Protein AF-0000000084753725 (afdb_homodimer)

Organism: Allomuricauda ruestringensis (strain DSM 13258 / CIP 107369 / LMG 19739 / B1) (NCBI:txid886377)

Secondary structure (DSSP, 8-state):
-----------------------HHHHHHHHHHHHHHIIIIIHHHHHHHHT-SEEEEEEETTB--HHHHTTS-TT-SS--SEEEEEEEEETTTTEEEEEESSSS-BTTTBEE---TTT---HHHHHHHHHHHH--S-EEE---SS-GGG---BHHHHHHHHHHS-GGGGGGEEE-HHHHHHHHHB--HHHHHHHHHHHHHHHHHHHHHTSTTT--TTT-BHHHHHHHHHHHHHHTT-B-SS--EEEEE---TT-------GGGPPSSPBP-TT-EEEEEE--EETTEE--EEEEEEEPPTT-SS--HHHHHHHHHHHHHHHHHHHT--TT-BHHHHHHHHHHHHHHTT--EEE-BEEESSSSS-SS--B--TT-TT---SHHHHT-B--SSEEEEEEEEEEEEEGGGTEEEEEEEEEEEEEETTEEEESS----S-EEESPP-GGGT-/-----------------------HHHHHHHHHHHHHHIIIIIHHHHHHHHT-SEEEEEEETTB--HHHHTTS-TT-SS--SEEEEEEEEETTTTEEEEEESSSS-BTTTBEE---TTT---HHHHHHHHHHHH--S-EEE---SS-GGG---BHHHHHHHHHHS-GGGGGGEEE-HHHHHHHHHB--HHHHHHHHHHHHHHHHHHHHHTSTTT--TTT-BHHHHHHHHHHHHHHTT-B-SS--EEEEE---SS-------GGGPPSSPBP-TT-EEEEEE--EETTEE--EEEEEEEPPTT-SS--HHHHHHHHHHHHHHHHHHHT--TT-BHHHHHHHHHHHHHHTT--EEE-BEEESSSSS-SS--B--TT-TT---SHHHHT-B--SSEEEEEEEEEEEEEGGGTEEEEEEEEEEEEEETTEEEESS----S-EEESPP-GGGT-

Sequence (896 aa):
MRKTINLIVLLLPFIAISQQILPEVERARAVDEILEERFNVLLPQLMDDAGLDMWILISREYNEDPVLRTMLPAKWLNARRRTILLFYRNKQKNTIDKLAVARYNIGKSISSAWDKEKEPDQWKRLMQLIAERNPDKIGLNFSKDHNIADGLDKTDYDEFMANLPRKYQPKVVSAEQLAVRWVETRTPREMTIFNQLTDITHDIIAEAFSEKVITPDVTTTTEVEWWMRQKVTDLGLETWFHPTVDVQRTSEELVGHLYSFSGRPDDEVIQQGDLLHCDFGITYLRLNTDCQELAYVLKPGETEAPSFLVNALYDGNRVQDFLTQNMVAGRVGNEILAKALQDAKDAGLRPSIYTHPLGTYGHSAGTTIGMWDAQEGVMKDDGENYPLNPNTAYAIELNATVNIPEWNRDIRIMLEEPGFFGEDGFRYINGRQTELLLIPRPKSHLGNMRKTINLIVLLLPFIAISQQILPEVERARAVDEILEERFNVLLPQLMDDAGLDMWILISREYNEDPVLRTMLPAKWLNARRRTILLFYRNKQKNTIDKLAVARYNIGKSISSAWDKEKEPDQWKRLMQLIAERNPDKIGLNFSKDHNIADGLDKTDYDEFMANLPRKYQPKVVSAEQLAVRWVETRTPREMTIFNQLTDITHDIIAEAFSEKVITPDVTTTTEVEWWMRQKVTDLGLETWFHPTVDVQRTSEELVGHLYSFSGRPDDEVIQQGDLLHCDFGITYLRLNTDCQELAYVLKPGETEAPSFLVNALYDGNRVQDFLTQNMVAGRVGNEILAKALQDAKDAGLRPSIYTHPLGTYGHSAGTTIGMWDAQEGVMKDDGENYPLNPNTAYAIELNATVNIPEWNRDIRIMLEEPGFFGEDGFRYINGRQTELLLIPRPKSHLGN

Solvent-accessible surface area (backbone atoms only — not comparable to full-atom values): 47070 Å² total; per-residue (Å²): 134,81,80,73,77,76,77,75,75,74,75,66,73,76,69,71,70,63,88,70,80,66,56,58,67,57,43,35,51,52,45,40,54,51,48,46,46,41,61,72,55,47,43,59,53,42,30,62,74,57,70,38,32,22,43,46,47,57,26,28,34,71,36,51,14,40,56,58,60,74,70,46,36,61,63,44,70,52,57,59,62,67,34,33,39,39,35,38,48,39,74,91,78,69,46,69,48,45,33,20,57,29,82,50,56,52,61,90,71,24,41,45,68,36,54,54,89,84,46,72,47,61,66,61,50,52,46,49,55,48,60,75,63,60,63,80,29,39,22,33,37,40,34,90,64,42,51,53,20,27,30,33,24,35,52,59,52,52,53,49,58,73,65,43,58,73,89,52,56,83,31,54,42,64,24,34,66,40,45,31,50,63,50,25,52,56,51,73,68,54,50,55,50,48,28,52,52,43,47,54,51,50,51,51,50,54,48,55,53,19,60,87,60,43,45,71,74,65,34,27,30,48,57,51,23,45,48,54,54,37,49,36,30,74,68,56,44,44,59,72,54,62,47,44,43,51,77,48,66,66,36,90,84,55,69,89,64,86,42,53,90,89,55,57,79,74,60,44,65,37,42,64,61,26,38,35,38,39,43,44,40,41,38,59,90,65,30,34,43,46,35,24,48,50,30,34,29,47,40,93,90,51,71,65,78,57,64,71,57,55,51,42,49,48,51,28,49,49,46,50,48,36,42,55,72,42,61,44,79,63,42,24,13,34,59,32,37,51,51,17,49,49,54,29,40,75,72,72,48,49,70,47,48,36,21,36,16,24,27,65,33,56,87,31,44,52,35,26,28,29,32,95,90,19,79,92,40,37,97,41,47,31,9,63,63,33,43,35,59,60,32,24,32,26,27,52,28,36,32,22,51,40,77,36,74,94,40,72,42,71,46,71,35,57,40,20,30,44,27,33,31,35,91,90,39,69,44,56,58,70,54,71,86,85,65,72,37,42,29,58,63,63,41,69,92,70,76,62,135,82,81,76,76,76,77,74,78,76,74,67,73,77,68,71,69,63,86,70,81,69,55,59,66,58,42,36,51,52,45,39,54,51,48,44,47,41,60,72,56,46,43,60,53,42,30,62,74,57,70,39,33,22,43,45,47,58,27,29,35,72,37,52,13,40,56,57,60,74,69,47,36,60,63,45,71,51,57,60,59,67,35,34,39,40,36,37,49,39,74,92,77,69,46,68,49,43,33,20,58,29,82,51,56,52,62,91,69,24,41,44,68,36,54,53,87,84,45,72,48,63,66,60,50,52,46,49,56,47,60,76,63,59,63,80,30,39,23,32,36,40,34,91,64,42,50,53,21,26,29,32,25,35,52,61,50,53,53,49,57,72,63,44,57,73,90,52,55,82,30,54,41,65,25,33,67,41,44,30,50,64,50,27,50,56,52,74,69,55,51,56,52,48,30,53,53,42,47,54,51,50,51,52,50,54,47,55,53,17,60,86,61,42,45,70,72,66,36,27,29,49,57,51,24,45,48,53,54,38,50,37,31,73,70,57,42,43,60,72,49,62,47,44,42,49,78,48,64,64,45,83,84,58,67,85,65,83,42,53,91,88,56,56,78,74,61,45,65,37,41,64,60,26,36,35,38,38,42,44,40,41,38,60,91,67,30,34,42,43,35,23,49,50,31,34,27,49,41,92,90,50,70,62,78,57,64,69,58,53,52,43,48,48,51,26,51,50,44,51,48,35,42,54,72,41,63,44,79,62,42,24,13,31,58,33,38,52,52,18,47,49,56,29,40,75,70,72,48,48,69,45,48,36,21,35,17,26,28,66,33,58,85,32,44,52,36,26,27,30,32,94,90,19,80,92,40,35,96,40,48,31,10,64,64,32,45,34,59,61,33,25,35,26,26,51,28,36,32,21,52,38,80,36,74,94,39,72,42,72,45,70,35,56,39,20,31,45,26,32,32,35,93,91,39,70,44,56,58,70,54,72,86,86,66,73,38,42,27,58,63,65,43,70,91,71,75,62

pLDDT: mean 92.38, std 15.57, range [24.69, 98.94]

Radius of gyration: 29.88 Å; Cα contacts (8 Å, |Δi|>4): 1870; chains: 2; bounding box: 94×88×87 Å

InterPro domains:
  IPR000994 Peptidase M24 [PF00557] (199-413)
  IPR036005 Creatinase/aminopeptidase-like [G3DSA:3.90.230.10] (185-438)
  IPR036005 Creatinase/aminopeptidase-like [SSF55920] (188-416)

Nearest PDB structures (foldseek):
  5cnx-assembly1_C  TM=6.956E-01  e=4.068E-15  Escherichia coli K-12
  3s6b-assembly1_A  TM=6.924E-01  e=1.733E-11  Plasmodium falciparum 3D7
  2v6c-assembly1_A  TM=6.568E-01  e=9.789E-08  Mus musculus
  6wm8-assembly1_C  TM=6.410E-01  e=1.160E-07  Homo sapiens
  6sxo-assembly1_A  TM=6.482E-01  e=6.038E-06  Homo sapiens

Foldseek 3Di:
DPPPPPPPPPPPPPPVVPVAADDLVVLLVLLLVVLQCCLPPVLLVLCVVLVWQKEKAKAAWPLHQLLVCSNAGSVPNTDHGIWMWMWGHDVVVRDIATEILDPAAGRDRYGYQHDCVVPVDSLLSVLVVCVVRVTQAYEDQCDDFWPSSRSDDPVNVVVNLVSHDPVCNVRYDHCVSSSLCSFFFADPVQLVVVLSQQVVFVVLVLCLQAPNNADAPPAWQQSSQVVSCVVQVVSVWFFPDRKGKAKDFQPPPPDPPPPDPVRGDGGHGHHAQIKMKMWGKIDGSLFMWTKIAIAHEHDVPDQFRDVLVLVQLVLFVVLLVLLQVLQDFFDAQLVSLVRSCVVSVVVVWAKAWWKAWTTSDRRGHAATRHHNPGSNWDPGCSHPPTTRHANGKMWRWMWIWDQDVVSRGIDIRTTTAIWHQHPVGIDGSNDGDSGHNYYHNDDVVVVD/DPPPPPPPPPPPPPPVVPVAADDLVVLLVLLLVVLQCCLPPVLLVLCVVLVWQKEKAKAAWPLHQLLVCSNAGSVPNTDHGIWMWMWGHDVVVRDIATEILDPAAGRDRYGYQHDCVVPVDSLVSVLVVCVVRVTQAYEDQCDDFWPSSRSDDPVNVVVNLVSHDPVCNVRYDHCVSSSLCSFFFADPVQLVVVLSQQVVFVVLVLCLQAPNNADAPPAWQQSSQVVSCVVQVVSVWFFPDRKGKAKDFQPPPPDPPPPDPVRGDGGHGHHAQIKMKMWGKIDGSLFMWTKIAIAHEHDVPDQFRDVLVLVQLVLFVVLLVLLQVLQDFFDAQLVSLVRSCVVSVVVVWAKAWWKAWTTSDRRGHAATRHHNPGSNWDPGCSHPPTTRHANGKMWRWMWIWDQDVVSRGIDIRITTAIWHQHPVGIDGSNDGDSGHNYYHNDDVVVVD

Structure (mmCIF, N/CA/C/O backbone):
data_AF-0000000084753725-model_v1
#
loop_
_entity.id
_entity.type
_entity.pdbx_description
1 polymer 'Xaa-Pro aminopeptidase family enzyme'
#
loop_
_atom_site.group_PDB
_atom_site.id
_atom_site.type_symbol
_atom_site.label_atom_id
_atom_site.label_alt_id
_atom_site.label_comp_id
_atom_site.label_asym_id
_atom_site.label_entity_id
_atom_site.label_seq_id
_atom_site.pdbx_PDB_ins_code
_atom_site.Cartn_x
_atom_site.Cartn_y
_atom_site.Cartn_z
_atom_site.occupancy
_atom_site.B_iso_or_equiv
_atom_site.auth_seq_id
_atom_site.auth_comp_id
_atom_site.auth_asym_id
_atom_site.auth_atom_id
_atom_site.pdbx_PDB_model_num
ATOM 1 N N . MET A 1 1 ? 58.688 10.719 -44.938 1 24.69 1 MET A N 1
ATOM 2 C CA . MET A 1 1 ? 58.281 11.07 -43.562 1 24.69 1 MET A CA 1
ATOM 3 C C . MET A 1 1 ? 56.812 10.719 -43.312 1 24.69 1 MET A C 1
ATOM 5 O O . MET A 1 1 ? 55.906 11.422 -43.812 1 24.69 1 MET A O 1
ATOM 9 N N . ARG A 1 2 ? 56.469 9.461 -43.438 1 27.86 2 ARG A N 1
ATOM 10 C CA . ARG A 1 2 ? 55.156 8.836 -43.312 1 27.86 2 ARG A CA 1
ATOM 11 C C . ARG A 1 2 ? 54.594 9.07 -41.938 1 27.86 2 ARG A C 1
ATOM 13 O O . ARG A 1 2 ? 55.188 8.664 -40.938 1 27.86 2 ARG A O 1
ATOM 20 N N . LYS A 1 3 ? 53.875 10.219 -41.781 1 35.47 3 LYS A N 1
ATOM 21 C CA . LYS A 1 3 ? 53.125 10.531 -40.562 1 35.47 3 LYS A CA 1
ATOM 22 C C . LYS A 1 3 ? 52.219 9.367 -40.188 1 35.47 3 LYS A C 1
ATOM 24 O O . LYS A 1 3 ? 51.312 8.984 -40.938 1 35.47 3 LYS A O 1
ATOM 29 N N . THR A 1 4 ? 52.75 8.359 -39.562 1 33.62 4 THR A N 1
ATOM 30 C CA . THR A 1 4 ? 51.969 7.281 -38.969 1 33.62 4 THR A CA 1
ATOM 31 C C . T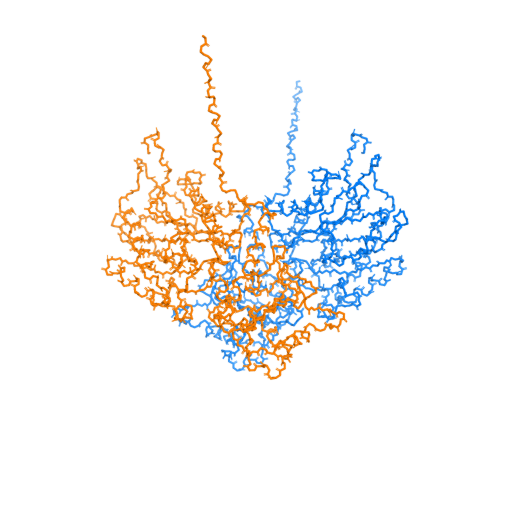HR A 1 4 ? 50.969 7.828 -37.969 1 33.62 4 THR A C 1
ATOM 33 O O . THR A 1 4 ? 51.344 8.453 -36.969 1 33.62 4 THR A O 1
ATOM 36 N N . ILE A 1 5 ? 49.812 8.242 -38.438 1 39 5 ILE A N 1
ATOM 37 C CA . ILE A 1 5 ? 48.688 8.586 -37.594 1 39 5 ILE A CA 1
ATOM 38 C C . ILE A 1 5 ? 48.344 7.398 -36.688 1 39 5 ILE A C 1
ATOM 40 O O . ILE A 1 5 ? 47.969 6.328 -37.188 1 39 5 ILE A O 1
ATOM 44 N N . ASN A 1 6 ? 49.062 7.184 -35.625 1 35.38 6 ASN A N 1
ATOM 45 C CA . ASN A 1 6 ? 48.625 6.223 -34.625 1 35.38 6 ASN A CA 1
ATOM 46 C C . ASN A 1 6 ? 47.219 6.516 -34.125 1 35.38 6 ASN A C 1
ATOM 48 O O . ASN A 1 6 ? 46.969 7.594 -33.562 1 35.38 6 ASN A O 1
ATOM 52 N N . LEU A 1 7 ? 46.281 5.898 -34.75 1 37.41 7 LEU A N 1
ATOM 53 C CA . LEU A 1 7 ? 44.875 5.875 -34.281 1 37.41 7 LEU A CA 1
ATOM 54 C C . LEU A 1 7 ? 44.812 5.305 -32.875 1 37.41 7 LEU A C 1
ATOM 56 O O . LEU A 1 7 ? 45.125 4.137 -32.656 1 37.41 7 LEU A O 1
ATOM 60 N N . ILE A 1 8 ? 45.062 6.098 -31.891 1 38.03 8 ILE A N 1
ATOM 61 C CA . ILE A 1 8 ? 44.75 5.676 -30.531 1 38.03 8 ILE A CA 1
ATOM 62 C C . ILE A 1 8 ? 43.281 5.316 -30.391 1 38.03 8 ILE A C 1
ATOM 64 O O . ILE A 1 8 ? 42.406 6.164 -30.609 1 38.03 8 ILE A O 1
ATOM 68 N N . VAL A 1 9 ? 42.969 4.066 -30.625 1 35.06 9 VAL A N 1
ATOM 69 C CA . VAL A 1 9 ? 41.656 3.555 -30.281 1 35.06 9 VAL A CA 1
ATOM 70 C C . VAL A 1 9 ? 41.375 3.801 -28.797 1 35.06 9 VAL A C 1
ATOM 72 O O . VAL A 1 9 ? 42.062 3.262 -27.938 1 35.06 9 VAL A O 1
ATOM 75 N N . LEU A 1 10 ? 40.906 4.992 -28.484 1 36.16 10 LEU A N 1
ATOM 76 C CA . LEU A 1 10 ? 40.344 5.23 -27.156 1 36.16 10 LEU A CA 1
ATOM 77 C C . LEU A 1 10 ? 39.344 4.16 -26.797 1 36.16 10 LEU A C 1
ATOM 79 O O . LEU A 1 10 ? 38.281 4.059 -27.422 1 36.16 10 LEU A O 1
ATOM 83 N N . LEU A 1 11 ? 39.812 3.021 -26.359 1 35.88 11 LEU A N 1
ATOM 84 C CA . LEU A 1 11 ? 38.906 2.033 -25.75 1 35.88 11 LEU A CA 1
ATOM 85 C C . LEU A 1 11 ? 38.031 2.676 -24.688 1 35.88 11 LEU A C 1
ATOM 87 O O . LEU A 1 11 ? 38.531 3.094 -23.625 1 35.88 11 LEU A O 1
ATOM 91 N N . LEU A 1 12 ? 37.031 3.414 -25.141 1 37.28 12 LEU A N 1
ATOM 92 C CA . LEU A 1 12 ? 36.062 3.816 -24.156 1 37.28 12 LEU A CA 1
ATOM 93 C C . LEU A 1 12 ? 35.531 2.607 -23.375 1 37.28 12 LEU A C 1
ATOM 95 O O . LEU A 1 12 ? 35.125 1.612 -23.969 1 37.28 12 LEU A O 1
ATOM 99 N N . PRO A 1 13 ? 36.031 2.404 -22.219 1 37.12 13 PRO A N 1
ATOM 100 C CA . PRO A 1 13 ? 35.469 1.284 -21.469 1 37.12 13 PRO A CA 1
ATOM 101 C C . PRO A 1 13 ? 33.938 1.224 -21.594 1 37.12 13 PRO A C 1
ATOM 103 O O . PRO A 1 13 ? 33.281 2.264 -21.672 1 37.12 13 PRO A O 1
ATOM 106 N N . PHE A 1 14 ? 33.5 0.293 -22.344 1 35.09 14 PHE A N 1
ATOM 107 C CA . PHE A 1 14 ? 32.094 -0.073 -22.172 1 35.09 14 PHE A CA 1
ATOM 108 C C . PHE A 1 14 ? 31.734 -0.156 -20.688 1 35.09 14 PHE A C 1
ATOM 110 O O . PHE A 1 14 ? 32.125 -1.103 -20 1 35.09 14 PHE A O 1
ATOM 117 N N . ILE A 1 15 ? 31.734 0.912 -19.984 1 35.25 15 ILE A N 1
ATOM 118 C CA . ILE A 1 15 ? 31.031 0.821 -18.719 1 35.25 15 ILE A CA 1
ATOM 119 C C . ILE A 1 15 ? 29.734 0.045 -18.891 1 35.25 15 ILE A C 1
ATOM 121 O O . ILE A 1 15 ? 28.844 0.462 -19.656 1 35.25 15 ILE A O 1
ATOM 125 N N . ALA A 1 16 ? 29.812 -1.133 -18.844 1 35.12 16 ALA A N 1
ATOM 126 C CA . ALA A 1 16 ? 28.562 -1.871 -18.656 1 35.12 16 ALA A CA 1
ATOM 127 C C . ALA A 1 16 ? 27.547 -1.05 -17.875 1 35.12 16 ALA A C 1
ATOM 129 O O . ALA A 1 16 ? 27.766 -0.77 -16.688 1 35.12 16 ALA A O 1
ATOM 130 N N . ILE A 1 17 ? 26.922 -0.204 -18.469 1 37.81 17 ILE A N 1
ATOM 131 C CA . ILE A 1 17 ? 25.781 0.414 -17.812 1 37.81 17 ILE A CA 1
ATOM 132 C C . ILE A 1 17 ? 24.969 -0.653 -17.062 1 37.81 17 ILE A C 1
ATOM 134 O O . ILE A 1 17 ? 24.297 -1.469 -17.688 1 37.81 17 ILE A O 1
ATOM 138 N N . SER A 1 18 ? 25.5 -1.465 -16.25 1 44.56 18 SER A N 1
ATOM 139 C CA . SER A 1 18 ? 24.594 -2.15 -15.344 1 44.56 18 SER A CA 1
ATOM 140 C C . SER A 1 18 ? 23.25 -1.42 -15.234 1 44.56 18 SER A C 1
ATOM 142 O O . SER A 1 18 ? 23.219 -0.191 -15.148 1 44.56 18 SER A O 1
ATOM 144 N N . GLN A 1 19 ? 22.297 -1.996 -15.828 1 56.75 19 GLN A N 1
ATOM 145 C CA . GLN A 1 19 ? 20.938 -1.444 -15.93 1 56.75 19 GLN A CA 1
ATOM 146 C C . GLN A 1 19 ? 20.516 -0.777 -14.633 1 56.75 19 GLN A C 1
ATOM 148 O O . GLN A 1 19 ? 20.281 -1.455 -13.625 1 56.75 19 GLN A O 1
ATOM 153 N N . GLN A 1 20 ? 20.812 0.393 -14.344 1 79.94 20 GLN A N 1
ATOM 154 C CA . GLN A 1 20 ? 20.812 1.294 -13.195 1 79.94 20 GLN A CA 1
ATOM 155 C C . GLN A 1 20 ? 19.391 1.619 -12.75 1 79.94 20 GLN A C 1
ATOM 157 O O . GLN A 1 20 ? 18.531 1.936 -13.578 1 79.94 20 GLN A O 1
ATOM 162 N N . ILE A 1 21 ? 18.953 1.066 -11.641 1 94.56 21 ILE A N 1
ATOM 163 C CA . ILE A 1 21 ? 17.734 1.49 -10.961 1 94.56 21 ILE A CA 1
ATOM 164 C C . ILE A 1 21 ? 17.688 3.016 -10.906 1 94.56 21 ILE A C 1
ATOM 166 O O . ILE A 1 21 ? 18.641 3.66 -10.469 1 94.56 21 ILE A O 1
ATOM 170 N N . LEU A 1 22 ? 16.609 3.59 -11.398 1 97.38 22 LEU A N 1
ATOM 171 C CA . LEU A 1 22 ? 16.453 5.035 -11.492 1 97.38 22 LEU A CA 1
ATOM 172 C C . LEU A 1 22 ? 16.328 5.664 -10.109 1 97.38 22 LEU A C 1
ATOM 174 O O . LEU A 1 22 ? 15.703 5.082 -9.219 1 97.38 22 LEU A O 1
ATOM 178 N N . PRO A 1 23 ? 16.922 6.867 -9.961 1 97.56 23 PRO A N 1
ATOM 179 C CA . PRO A 1 23 ? 16.609 7.617 -8.742 1 97.56 23 PRO A CA 1
ATOM 180 C C . PRO A 1 23 ? 15.125 7.996 -8.656 1 97.56 23 PRO A C 1
ATOM 182 O O . PRO A 1 23 ? 14.43 8.008 -9.68 1 97.56 23 PRO A O 1
ATOM 185 N N . GLU A 1 24 ? 14.672 8.352 -7.52 1 98.19 24 GLU A N 1
ATOM 186 C CA . GLU A 1 24 ? 13.258 8.578 -7.254 1 98.19 24 GLU A CA 1
ATOM 187 C C . GLU A 1 24 ? 12.68 9.641 -8.188 1 98.19 24 GLU A C 1
ATOM 189 O O . GLU A 1 24 ? 11.547 9.516 -8.648 1 98.19 24 GLU A O 1
ATOM 194 N N . VAL A 1 25 ? 13.406 10.703 -8.453 1 98.06 25 VAL A N 1
ATOM 195 C CA . VAL A 1 25 ? 12.891 11.789 -9.289 1 98.06 25 VAL A CA 1
ATOM 196 C C . VAL A 1 25 ? 12.625 11.273 -10.703 1 98.06 25 VAL A C 1
ATOM 198 O O . VAL A 1 25 ? 11.609 11.633 -11.312 1 98.06 25 VAL A O 1
ATOM 201 N N . GLU A 1 26 ? 13.531 10.484 -11.219 1 98.12 26 GLU A N 1
ATOM 202 C CA . GLU A 1 26 ? 13.367 9.922 -12.555 1 98.12 26 GLU A CA 1
ATOM 203 C C . GLU A 1 26 ? 12.273 8.859 -12.586 1 98.12 26 GLU A C 1
ATOM 205 O O . GLU A 1 26 ? 11.57 8.711 -13.586 1 98.12 26 GLU A O 1
ATOM 210 N N . ARG A 1 27 ? 12.156 8.109 -11.516 1 98.12 27 ARG A N 1
ATOM 211 C CA . ARG A 1 27 ? 11.047 7.164 -11.422 1 98.12 27 ARG A CA 1
ATOM 212 C C . ARG A 1 27 ? 9.711 7.887 -11.523 1 98.12 27 ARG A C 1
ATOM 214 O O . ARG A 1 27 ? 8.812 7.445 -12.25 1 98.12 27 ARG A O 1
ATOM 221 N N . ALA A 1 28 ? 9.609 8.953 -10.758 1 98.12 28 ALA A N 1
ATOM 222 C CA . ALA A 1 28 ? 8.367 9.727 -10.758 1 98.12 28 ALA A CA 1
ATOM 223 C C . ALA A 1 28 ? 8.039 10.234 -12.164 1 98.12 28 ALA A C 1
ATOM 225 O O . ALA A 1 28 ? 6.883 10.18 -12.594 1 98.12 28 ALA A O 1
ATOM 226 N N . ARG A 1 29 ? 9.039 10.727 -12.852 1 97.56 29 ARG A N 1
ATOM 227 C CA . ARG A 1 29 ? 8.844 11.203 -14.219 1 97.56 29 ARG A CA 1
ATOM 228 C C . ARG A 1 29 ? 8.344 10.086 -15.125 1 97.56 29 ARG A C 1
ATOM 230 O O . ARG A 1 29 ? 7.402 10.273 -15.898 1 97.56 29 ARG A O 1
ATOM 237 N N . ALA A 1 30 ? 9 8.945 -15.055 1 97.62 30 ALA A N 1
ATOM 238 C CA . ALA A 1 30 ? 8.625 7.801 -15.883 1 97.62 30 ALA A CA 1
ATOM 239 C C . ALA A 1 30 ? 7.188 7.375 -15.617 1 97.62 30 ALA A C 1
ATOM 241 O O . ALA A 1 30 ? 6.418 7.152 -16.562 1 97.62 30 ALA A O 1
ATOM 242 N N . VAL A 1 31 ? 6.816 7.301 -14.375 1 97.75 31 VAL A N 1
ATOM 243 C CA . VAL A 1 31 ? 5.477 6.883 -13.977 1 97.75 31 VAL A CA 1
ATOM 244 C C . VAL A 1 31 ? 4.445 7.859 -14.531 1 97.75 31 VAL A C 1
ATOM 246 O O . VAL A 1 31 ? 3.43 7.449 -15.102 1 97.75 31 VAL A O 1
ATOM 249 N N . ASP A 1 32 ? 4.703 9.102 -14.391 1 98 32 ASP A N 1
ATOM 250 C CA . ASP A 1 32 ? 3.75 10.117 -14.828 1 98 32 ASP A CA 1
ATOM 251 C C . ASP A 1 32 ? 3.609 10.109 -16.344 1 98 32 ASP A C 1
ATOM 253 O O . ASP A 1 32 ? 2.512 10.297 -16.875 1 98 32 ASP A O 1
ATOM 257 N N . GLU A 1 33 ? 4.723 9.938 -17.047 1 97.75 33 GLU A N 1
ATOM 258 C CA . GLU A 1 33 ? 4.676 9.891 -18.5 1 97.75 33 GLU A CA 1
ATOM 259 C C . GLU A 1 33 ? 3.879 8.68 -18.984 1 97.75 33 GLU A C 1
ATOM 261 O O . GLU A 1 33 ? 3.096 8.781 -19.938 1 97.75 33 GLU A O 1
ATOM 266 N N . ILE A 1 34 ? 4.074 7.582 -18.375 1 97.88 34 ILE A N 1
ATOM 267 C CA . ILE A 1 34 ? 3.336 6.371 -18.719 1 97.88 34 ILE A CA 1
ATOM 268 C C . ILE A 1 34 ? 1.848 6.582 -18.438 1 97.88 34 ILE A C 1
ATOM 270 O O . ILE A 1 34 ? 1 6.191 -19.25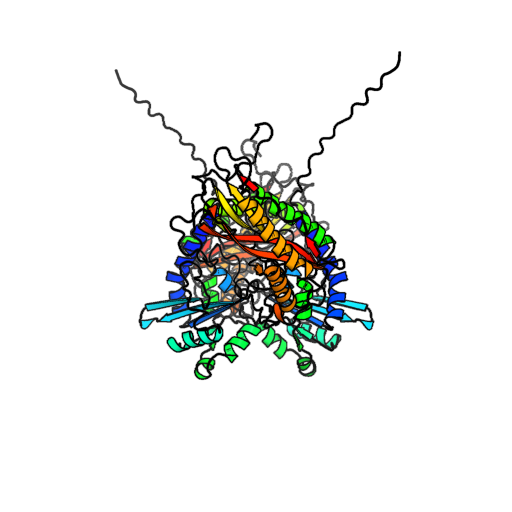 1 97.88 34 ILE A O 1
ATOM 274 N N . LEU A 1 35 ? 1.532 7.188 -17.281 1 97.75 35 LEU A N 1
ATOM 275 C CA . LEU A 1 35 ? 0.144 7.449 -16.922 1 97.75 35 LEU A CA 1
ATOM 276 C C . LEU A 1 35 ? -0.535 8.328 -17.969 1 97.75 35 LEU A C 1
ATOM 278 O O . LEU A 1 35 ? -1.701 8.109 -18.312 1 97.75 35 LEU A O 1
ATOM 282 N N . GLU A 1 36 ? 0.176 9.312 -18.469 1 97.44 36 GLU A N 1
ATOM 283 C CA . GLU A 1 36 ? -0.383 10.172 -19.516 1 97.44 36 GLU A CA 1
ATOM 284 C C . GLU A 1 36 ? -0.738 9.383 -20.766 1 97.44 36 GLU A C 1
ATOM 286 O O . GLU A 1 36 ? -1.798 9.586 -21.359 1 97.44 36 GLU A O 1
ATOM 291 N N . GLU A 1 37 ? 0.183 8.57 -21.078 1 97.12 37 GLU A N 1
ATOM 292 C CA . GLU A 1 37 ? -0.073 7.715 -22.234 1 97.12 37 GLU A CA 1
ATOM 293 C C . GLU A 1 37 ? -1.284 6.816 -22 1 97.12 37 GLU A C 1
ATOM 295 O O . GLU A 1 37 ? -2.121 6.645 -22.891 1 97.12 37 GLU A O 1
ATOM 300 N N . ARG A 1 38 ? -1.406 6.262 -20.922 1 98.31 38 ARG A N 1
ATOM 301 C CA . ARG A 1 38 ? -2.514 5.367 -20.594 1 98.31 38 ARG A CA 1
ATOM 302 C C . ARG A 1 38 ? -3.844 6.113 -20.609 1 98.31 38 ARG A C 1
ATOM 304 O O . ARG A 1 38 ? -4.836 5.613 -21.141 1 98.31 38 ARG A O 1
ATOM 311 N N . PHE A 1 39 ? -3.879 7.344 -20.062 1 98.38 39 PHE A N 1
ATOM 312 C CA . PHE A 1 39 ? -5.113 8.117 -19.984 1 98.38 39 PHE A CA 1
ATOM 313 C C . PHE A 1 39 ? -5.527 8.609 -21.359 1 98.38 39 PHE A C 1
ATOM 315 O O . PHE A 1 39 ? -6.719 8.641 -21.688 1 98.38 39 PHE A O 1
ATOM 322 N N . ASN A 1 40 ? -4.539 8.969 -22.188 1 96.94 40 ASN A N 1
ATOM 323 C CA . ASN A 1 40 ? -4.852 9.68 -23.422 1 96.94 40 ASN A CA 1
ATOM 324 C C . ASN A 1 40 ? -4.992 8.719 -24.594 1 96.94 40 ASN A C 1
ATOM 326 O O . ASN A 1 40 ? -5.676 9.031 -25.578 1 96.94 40 ASN A O 1
ATOM 330 N N . VAL A 1 41 ? -4.367 7.613 -24.469 1 96.5 41 VAL A N 1
ATOM 331 C CA . VAL A 1 41 ? -4.363 6.707 -25.625 1 96.5 41 VAL A CA 1
ATOM 332 C C . VAL A 1 41 ? -5.109 5.422 -25.266 1 96.5 41 VAL A C 1
ATOM 334 O O . VAL A 1 41 ? -6.02 5.008 -25.984 1 96.5 41 VAL A O 1
ATOM 337 N N . LEU A 1 42 ? -4.848 4.848 -24.188 1 97.94 42 LEU A N 1
ATOM 338 C CA . LEU A 1 42 ? -5.359 3.529 -23.844 1 97.94 42 LEU A CA 1
ATOM 339 C C . LEU A 1 42 ? -6.805 3.617 -23.359 1 97.94 42 LEU A C 1
ATOM 341 O O . LEU A 1 42 ? -7.664 2.855 -23.812 1 97.94 42 LEU A O 1
ATOM 345 N N . LEU A 1 43 ? -7.102 4.535 -22.422 1 98.56 43 LEU A N 1
ATOM 346 C CA . LEU A 1 43 ? -8.383 4.586 -21.719 1 98.56 43 LEU A CA 1
ATOM 347 C C . LEU A 1 43 ? -9.531 4.777 -22.703 1 98.56 43 LEU A C 1
ATOM 349 O O . LEU A 1 43 ? -10.539 4.07 -22.625 1 98.56 43 LEU A O 1
ATOM 353 N N . PRO A 1 44 ? -9.398 5.719 -23.672 1 98.38 44 PRO A N 1
ATOM 354 C CA . PRO A 1 44 ? -10.516 5.871 -24.609 1 98.38 44 PRO A CA 1
ATOM 355 C C . PRO A 1 44 ? -10.828 4.594 -25.375 1 98.38 44 PRO A C 1
ATOM 357 O O . PRO A 1 44 ? -11.992 4.246 -25.562 1 98.38 44 PRO A O 1
ATOM 360 N N . GLN A 1 45 ? -9.805 3.871 -25.766 1 97.62 45 GLN A N 1
ATOM 361 C CA . GLN A 1 45 ? -9.992 2.621 -26.5 1 97.62 45 GLN A CA 1
ATOM 362 C C . GLN A 1 45 ? -10.656 1.566 -25.609 1 97.62 45 GLN A C 1
ATOM 364 O O . GLN A 1 45 ? -11.539 0.837 -26.062 1 97.62 45 GLN A O 1
ATOM 369 N N . LEU A 1 46 ? -10.258 1.52 -24.422 1 98.44 46 LEU A N 1
ATOM 370 C CA . LEU A 1 46 ? -10.797 0.519 -23.5 1 98.44 46 LEU A CA 1
ATOM 371 C C . LEU A 1 46 ? -12.258 0.799 -23.188 1 98.44 46 LEU A C 1
ATOM 373 O O . LEU A 1 46 ? -13.055 -0.131 -23.031 1 98.44 46 LEU A O 1
ATOM 377 N N . MET A 1 47 ? -12.602 2.076 -22.984 1 98.69 47 MET A N 1
ATOM 378 C CA . MET A 1 47 ? -13.992 2.434 -22.734 1 98.69 47 MET A CA 1
ATOM 379 C C . MET A 1 47 ? -14.875 2.08 -23.922 1 98.69 47 MET A C 1
ATOM 381 O O . MET A 1 47 ? -15.984 1.572 -23.75 1 98.69 47 MET A O 1
ATOM 385 N N . ASP A 1 48 ? -14.352 2.316 -25.156 1 98.31 48 ASP A N 1
ATOM 386 C CA . ASP A 1 48 ? -15.07 1.919 -26.375 1 98.31 48 ASP A CA 1
ATOM 387 C C . ASP A 1 48 ? -15.281 0.407 -26.406 1 98.31 48 ASP A C 1
ATOM 389 O O . ASP A 1 48 ? -16.391 -0.061 -26.672 1 98.31 48 ASP A O 1
ATOM 393 N N . ASP A 1 49 ? -14.234 -0.319 -26.109 1 96.81 49 ASP A N 1
ATOM 394 C CA . ASP A 1 49 ? -14.289 -1.776 -26.172 1 96.81 49 ASP A CA 1
ATOM 395 C C . ASP A 1 49 ? -15.258 -2.334 -25.141 1 96.81 49 ASP A C 1
ATOM 397 O O . ASP A 1 49 ? -15.945 -3.328 -25.391 1 96.81 49 ASP A O 1
ATOM 401 N N . ALA A 1 50 ? -15.312 -1.705 -23.953 1 96.81 50 ALA A N 1
ATOM 402 C CA . ALA A 1 50 ? -16.141 -2.186 -22.859 1 96.81 50 ALA A CA 1
ATOM 403 C C . ALA A 1 50 ? -17.594 -1.707 -23.016 1 96.81 50 ALA A C 1
ATOM 405 O O . ALA A 1 50 ? -18.484 -2.178 -22.312 1 96.81 50 ALA A O 1
ATOM 406 N N . GLY A 1 51 ? -17.844 -0.76 -23.891 1 97.31 51 GLY A N 1
ATOM 407 C CA . GLY A 1 51 ? -19.172 -0.212 -24.094 1 97.31 51 GLY A CA 1
ATOM 408 C C . GLY A 1 51 ? -19.656 0.633 -22.922 1 97.31 51 GLY A C 1
ATOM 409 O O . GLY A 1 51 ? -20.828 0.571 -22.547 1 97.31 51 GLY A O 1
ATOM 410 N N . LEU A 1 52 ? -18.75 1.367 -22.297 1 97.88 52 LEU A N 1
ATOM 411 C CA . LEU A 1 52 ? -19.062 2.248 -21.172 1 97.88 52 LEU A CA 1
ATOM 412 C C . LEU A 1 52 ? -18.766 3.701 -21.516 1 97.88 52 LEU A C 1
ATOM 414 O O . LEU A 1 52 ? -17.625 4.039 -21.859 1 97.88 52 LEU A O 1
ATOM 418 N N . ASP A 1 53 ? -19.719 4.48 -21.438 1 97.38 53 ASP A N 1
ATOM 419 C CA . ASP A 1 53 ? -19.469 5.875 -21.797 1 97.38 53 ASP A CA 1
ATOM 420 C C . ASP A 1 53 ? -19.141 6.707 -20.562 1 97.38 53 ASP A C 1
ATOM 422 O O . ASP A 1 53 ? -18.594 7.805 -20.672 1 97.38 53 ASP A O 1
ATOM 426 N N . MET A 1 54 ? -19.484 6.199 -19.344 1 98.81 54 MET A N 1
ATOM 427 C CA . MET A 1 54 ? -19.062 6.891 -18.125 1 98.81 54 MET A CA 1
ATOM 428 C C . MET A 1 54 ? -18.516 5.902 -17.109 1 98.81 54 MET A C 1
ATOM 430 O O . MET A 1 54 ? -19.109 4.852 -16.859 1 98.81 54 MET A O 1
ATOM 434 N N . TRP A 1 55 ? -17.391 6.191 -16.594 1 98.94 55 TRP A N 1
ATOM 435 C CA . TRP A 1 55 ? -16.719 5.422 -15.555 1 98.94 55 TRP A CA 1
ATOM 436 C C . TRP A 1 55 ? -16.391 6.301 -14.344 1 98.94 55 TRP A C 1
ATOM 438 O O . TRP A 1 55 ? -15.727 7.328 -14.484 1 98.94 55 TRP A O 1
ATOM 448 N N . ILE A 1 56 ? -16.938 5.984 -13.172 1 98.88 56 ILE A N 1
ATOM 449 C CA . ILE A 1 56 ? -16.734 6.766 -11.961 1 98.88 56 ILE A CA 1
ATOM 450 C C . ILE A 1 56 ? -16.016 5.918 -10.914 1 98.88 56 ILE A C 1
ATOM 452 O O . ILE A 1 56 ? -16.422 4.793 -10.625 1 98.88 56 ILE A O 1
ATOM 456 N N . LEU A 1 57 ? -14.922 6.398 -10.438 1 98.75 57 LEU A N 1
ATOM 457 C CA . LEU A 1 57 ? -14.188 5.773 -9.344 1 98.75 57 LEU A CA 1
ATOM 458 C C . LEU A 1 57 ? -14.227 6.648 -8.094 1 98.75 57 LEU A C 1
ATOM 460 O O . LEU A 1 57 ? -13.977 7.852 -8.164 1 98.75 57 LEU A O 1
ATOM 464 N N . ILE A 1 58 ? -14.555 6.039 -6.977 1 98.12 58 ILE A N 1
ATOM 465 C CA . ILE A 1 58 ? -14.672 6.738 -5.707 1 98.12 58 ILE A CA 1
ATOM 466 C C . ILE A 1 58 ? -13.781 6.074 -4.66 1 98.12 58 ILE A C 1
ATOM 468 O O . ILE A 1 58 ? -13.852 4.859 -4.461 1 98.12 58 ILE A O 1
ATOM 472 N N . SER A 1 59 ? -12.922 6.801 -4.066 1 96.5 59 SER A N 1
ATOM 473 C CA . SER A 1 59 ? -12.031 6.305 -3.02 1 96.5 59 SER A CA 1
ATOM 474 C C . SER A 1 59 ? -11.859 7.336 -1.909 1 96.5 59 SER A C 1
ATOM 476 O O . SER A 1 59 ? -12.094 8.531 -2.117 1 96.5 59 SER A O 1
ATOM 478 N N . ARG A 1 60 ? -11.531 6.945 -0.803 1 96.44 60 ARG A N 1
ATOM 479 C CA . ARG A 1 60 ? -11.062 7.801 0.284 1 96.44 60 ARG A CA 1
ATOM 480 C C . ARG A 1 60 ? -9.641 7.43 0.701 1 96.44 60 ARG A C 1
ATOM 482 O O . ARG A 1 60 ? -9.18 6.316 0.429 1 96.44 60 ARG A O 1
ATOM 489 N N . GLU A 1 61 ? -8.977 8.32 1.315 1 96.88 61 GLU A N 1
ATOM 490 C CA . GLU A 1 61 ? -7.578 8.164 1.703 1 96.88 61 GLU A CA 1
ATOM 491 C C . GLU A 1 61 ? -7.375 6.891 2.523 1 96.88 61 GLU A C 1
ATOM 493 O O . GLU A 1 61 ? -8.102 6.645 3.486 1 96.88 61 GLU A O 1
ATOM 498 N N . TYR A 1 62 ? -6.402 5.988 2.09 1 97.5 62 TYR A N 1
ATOM 499 C CA . TYR A 1 62 ? -5.961 4.738 2.701 1 97.5 62 TYR A CA 1
ATOM 500 C C . TYR A 1 62 ? -6.945 3.613 2.41 1 97.5 62 TYR A C 1
ATOM 502 O O . TYR A 1 62 ? -6.707 2.461 2.783 1 97.5 62 TYR A O 1
ATOM 510 N N . ASN A 1 63 ? -8.031 3.881 1.773 1 97.12 63 ASN A N 1
ATOM 511 C CA . ASN A 1 63 ? -9 2.902 1.295 1 97.12 63 ASN A CA 1
ATOM 512 C C . ASN A 1 63 ? -9.227 3.025 -0.21 1 97.12 63 ASN A C 1
ATOM 514 O O . ASN A 1 63 ? -10.367 3.127 -0.665 1 97.12 63 ASN A O 1
ATOM 518 N N . GLU A 1 64 ? -8.188 3.07 -0.926 1 97.69 64 GLU A N 1
ATOM 519 C CA . GLU A 1 64 ? -8.266 3.322 -2.361 1 97.69 64 GLU A CA 1
ATOM 520 C C . GLU A 1 64 ? -8.773 2.096 -3.113 1 97.69 64 GLU A C 1
ATOM 522 O O . GLU A 1 64 ? -8.375 0.968 -2.809 1 97.69 64 GLU A O 1
ATOM 527 N N . ASP A 1 65 ? -9.695 2.365 -4.055 1 98.06 65 ASP A N 1
ATOM 528 C CA . ASP A 1 65 ? -9.953 1.396 -5.113 1 98.06 65 ASP A CA 1
ATOM 529 C C . ASP A 1 65 ? -8.656 0.948 -5.781 1 98.06 65 ASP A C 1
ATOM 531 O O . ASP A 1 65 ? -7.828 1.778 -6.16 1 98.06 65 ASP A O 1
ATOM 535 N N . PRO A 1 66 ? -8.484 -0.435 -5.875 1 98.38 66 PRO A N 1
ATOM 536 C CA . PRO A 1 66 ? -7.23 -0.912 -6.465 1 98.38 66 PRO A CA 1
ATOM 537 C C . PRO A 1 66 ? -6.957 -0.306 -7.84 1 98.38 66 PRO A C 1
ATOM 539 O O . PRO A 1 66 ? -5.797 -0.093 -8.203 1 98.38 66 PRO A O 1
ATOM 542 N N . VAL A 1 67 ? -7.965 -0.013 -8.578 1 98.81 67 VAL A N 1
ATOM 543 C CA . VAL A 1 67 ? -7.801 0.579 -9.898 1 98.81 67 VAL A CA 1
ATOM 544 C C . VAL A 1 67 ? -7.422 2.051 -9.766 1 98.81 67 VAL A C 1
ATOM 546 O O . VAL A 1 67 ? -6.488 2.521 -10.422 1 98.81 67 VAL A O 1
ATOM 549 N N . LEU A 1 68 ? -8.102 2.76 -8.922 1 98.5 68 LEU A N 1
ATOM 550 C CA . LEU A 1 68 ? -7.824 4.18 -8.727 1 98.5 68 LEU A CA 1
ATOM 551 C C . LEU A 1 68 ? -6.387 4.395 -8.266 1 98.5 68 LEU A C 1
ATOM 553 O O . LEU A 1 68 ? -5.742 5.363 -8.664 1 98.5 68 LEU A O 1
ATOM 557 N N . ARG A 1 69 ? -5.902 3.516 -7.469 1 97.94 69 ARG A N 1
ATOM 558 C CA . ARG A 1 69 ? -4.523 3.594 -6.996 1 97.94 69 ARG A CA 1
ATOM 559 C C . ARG A 1 69 ? -3.549 3.676 -8.164 1 97.94 69 ARG A C 1
ATOM 561 O O . ARG A 1 69 ? -2.527 4.359 -8.078 1 97.94 69 ARG A O 1
ATOM 568 N N . THR A 1 70 ? -3.832 2.979 -9.219 1 98.25 70 THR A N 1
ATOM 569 C CA . THR A 1 70 ? -2.945 2.92 -10.375 1 98.25 70 THR A CA 1
ATOM 570 C C . THR A 1 70 ? -3.07 4.188 -11.219 1 98.25 70 THR A C 1
ATOM 572 O O . THR A 1 70 ? -2.318 4.379 -12.18 1 98.25 70 THR A O 1
ATOM 575 N N . MET A 1 71 ? -4.027 5.055 -10.883 1 98.31 71 MET A N 1
ATOM 576 C CA . MET A 1 71 ? -4.316 6.242 -11.688 1 98.31 71 MET A CA 1
ATOM 577 C C . MET A 1 71 ? -3.744 7.492 -11.023 1 98.31 71 MET A C 1
ATOM 579 O O . MET A 1 71 ? -3.771 8.578 -11.617 1 98.31 71 MET A O 1
ATOM 583 N N . LEU A 1 72 ? -3.223 7.324 -9.82 1 97.62 72 LEU A N 1
ATOM 584 C CA . LEU A 1 72 ? -2.668 8.461 -9.094 1 97.62 72 LEU A CA 1
ATOM 585 C C . LEU A 1 72 ? -1.297 8.844 -9.648 1 97.62 72 LEU A C 1
ATOM 587 O O . LEU A 1 72 ? -0.497 7.965 -9.984 1 97.62 72 LEU A O 1
ATOM 591 N N . PRO A 1 73 ? -1.005 10.164 -9.727 1 97.38 73 PRO A N 1
ATOM 592 C CA . PRO A 1 73 ? 0.345 10.539 -10.148 1 97.38 73 PRO A CA 1
ATOM 593 C C . PRO A 1 73 ? 1.418 10.117 -9.148 1 97.38 73 PRO A C 1
ATOM 595 O O . PRO A 1 73 ? 1.101 9.758 -8.016 1 97.38 73 PRO A O 1
ATOM 598 N N . ALA A 1 74 ? 2.66 10.18 -9.555 1 97.12 74 ALA A N 1
ATOM 599 C CA . ALA A 1 74 ? 3.785 9.602 -8.82 1 97.12 74 ALA A CA 1
ATOM 600 C C . ALA A 1 74 ? 3.926 10.242 -7.441 1 97.12 74 ALA A C 1
ATOM 602 O O . ALA A 1 74 ? 4.328 9.578 -6.48 1 97.12 74 ALA A O 1
ATOM 603 N N . LYS A 1 75 ? 3.562 11.453 -7.289 1 95.88 75 LYS A N 1
ATOM 604 C CA . LYS A 1 75 ? 3.762 12.148 -6.023 1 95.88 75 LYS A CA 1
ATOM 605 C C . LYS A 1 75 ? 2.564 11.961 -5.098 1 95.88 75 LYS A C 1
ATOM 607 O O . LYS A 1 75 ? 2.615 12.336 -3.924 1 95.88 75 LYS A O 1
ATOM 612 N N . TRP A 1 76 ? 1.464 11.445 -5.629 1 94.88 76 TRP A N 1
ATOM 613 C CA . TRP A 1 76 ? 0.325 11.086 -4.789 1 94.88 76 TRP A CA 1
ATOM 614 C C . TRP A 1 76 ? 0.417 9.633 -4.344 1 94.88 76 TRP A C 1
ATOM 616 O O . TRP A 1 76 ? -0.063 8.727 -5.035 1 94.88 76 TRP A O 1
ATOM 626 N N . LEU A 1 77 ? 0.94 9.469 -3.234 1 95.12 77 LEU A N 1
ATOM 627 C CA . LEU A 1 77 ? 1.133 8.117 -2.727 1 95.12 77 LEU A CA 1
ATOM 628 C C . LEU A 1 77 ? -0.178 7.543 -2.199 1 95.12 77 LEU A C 1
ATOM 630 O O . LEU A 1 77 ? -0.296 6.332 -2.008 1 95.12 77 LEU A O 1
ATOM 634 N N . ASN A 1 78 ? -1.15 8.352 -1.897 1 95.19 78 ASN A N 1
ATOM 635 C CA . ASN A 1 78 ? -2.512 8.023 -1.493 1 95.19 78 ASN A CA 1
ATOM 636 C C . ASN A 1 78 ? -3.529 8.977 -2.105 1 95.19 78 ASN A C 1
ATOM 638 O O . ASN A 1 78 ? -3.166 10.07 -2.559 1 95.19 78 ASN A O 1
ATOM 642 N N . ALA A 1 79 ? -4.758 8.547 -2.09 1 92.94 79 ALA A N 1
ATOM 643 C CA . ALA A 1 79 ? -5.836 9.484 -2.379 1 92.94 79 ALA A CA 1
ATOM 644 C C . ALA A 1 79 ? -5.93 10.562 -1.299 1 92.94 79 ALA A C 1
ATOM 646 O O . ALA A 1 79 ? -5.312 10.438 -0.238 1 92.94 79 ALA A O 1
ATOM 647 N N . ARG A 1 80 ? -6.578 11.602 -1.619 1 90.88 80 ARG A N 1
ATOM 648 C CA . ARG A 1 80 ? -6.758 12.695 -0.669 1 90.88 80 ARG A CA 1
ATOM 649 C C . ARG A 1 80 ? -8.234 12.867 -0.309 1 90.88 80 ARG A C 1
ATOM 651 O O . ARG A 1 80 ? -9.062 13.109 -1.185 1 90.88 80 ARG A O 1
ATOM 658 N N . ARG A 1 81 ? -8.492 12.758 1.021 1 91.44 81 ARG A N 1
ATOM 659 C CA . ARG A 1 81 ? -9.891 12.789 1.452 1 91.44 81 ARG A CA 1
ATOM 660 C C . ARG A 1 81 ? -10.758 11.891 0.578 1 91.44 81 ARG A C 1
ATOM 662 O O . ARG A 1 81 ? -10.461 10.703 0.411 1 91.44 81 ARG A O 1
ATOM 669 N N . ARG A 1 82 ? -11.859 12.289 0.192 1 94.56 82 ARG A N 1
ATOM 670 C CA . ARG A 1 82 ? -12.617 11.562 -0.827 1 94.56 82 ARG A CA 1
ATOM 671 C C . ARG A 1 82 ? -12.195 11.992 -2.229 1 94.56 82 ARG A C 1
ATOM 673 O O . ARG A 1 82 ? -12.281 13.18 -2.568 1 94.56 82 ARG A O 1
ATOM 680 N N . THR A 1 83 ? -11.664 11.109 -2.979 1 96.38 83 THR A N 1
ATOM 681 C CA . THR A 1 83 ? -11.25 11.328 -4.359 1 96.38 83 THR A CA 1
ATOM 682 C C . THR A 1 83 ? -12.211 10.648 -5.328 1 96.38 83 THR A C 1
ATOM 684 O O . THR A 1 83 ? -12.414 9.438 -5.258 1 96.38 83 THR A O 1
ATOM 687 N N . ILE A 1 84 ? -12.828 11.469 -6.176 1 98.31 84 ILE A N 1
ATOM 688 C CA . ILE A 1 84 ? -13.758 10.945 -7.176 1 98.31 84 ILE A CA 1
ATOM 689 C C . ILE A 1 84 ? -13.234 11.266 -8.578 1 98.31 84 ILE A C 1
ATOM 691 O O . ILE A 1 84 ? -13.016 12.43 -8.914 1 98.31 84 ILE A O 1
ATOM 695 N N . LEU A 1 85 ? -13 10.266 -9.344 1 98.62 85 LEU A N 1
ATOM 696 C CA . LEU A 1 85 ? -12.648 10.414 -10.75 1 98.62 85 LEU A CA 1
ATOM 697 C C . LEU A 1 85 ? -13.844 10.117 -11.648 1 98.62 85 LEU A C 1
ATOM 699 O O . LEU A 1 85 ? -14.617 9.195 -11.383 1 98.62 85 LEU A O 1
ATOM 703 N N . LEU A 1 86 ? -14.055 10.922 -12.602 1 98.81 86 LEU A N 1
ATOM 704 C CA . LEU A 1 86 ? -15.109 10.742 -13.586 1 98.81 86 LEU A CA 1
ATOM 705 C C . LEU A 1 86 ? -14.547 10.797 -15 1 98.81 86 LEU A C 1
ATOM 707 O O . LEU A 1 86 ? -14.008 11.82 -15.414 1 98.81 86 LEU A O 1
ATOM 711 N N . PHE A 1 87 ? -14.648 9.711 -15.695 1 98.88 87 PHE A N 1
ATOM 712 C CA . PHE A 1 87 ? -14.297 9.641 -17.109 1 98.88 87 PHE A CA 1
ATOM 713 C C . PHE A 1 87 ? -15.547 9.539 -17.969 1 98.88 87 PHE A C 1
ATOM 715 O O . PHE A 1 87 ? -16.422 8.703 -17.719 1 98.88 87 PHE A O 1
ATOM 722 N N . TYR A 1 88 ? -15.648 10.367 -18.984 1 98.81 88 TYR A N 1
ATOM 723 C CA . TYR A 1 88 ? -16.766 10.312 -19.922 1 98.81 88 TYR A CA 1
ATOM 724 C C . TYR A 1 88 ? -16.266 10.242 -21.359 1 98.81 88 TYR A C 1
ATOM 726 O O . TYR A 1 88 ? -15.562 11.141 -21.828 1 98.81 88 TYR A O 1
ATOM 734 N N . ARG A 1 89 ? -16.625 9.195 -22.016 1 98.62 89 ARG A N 1
ATOM 735 C CA . ARG A 1 89 ? -16.219 8.914 -23.391 1 98.62 89 ARG A CA 1
ATOM 736 C C . ARG A 1 89 ? -17.344 9.211 -24.359 1 98.62 89 ARG A C 1
ATOM 738 O O . ARG A 1 89 ? -18.438 8.656 -24.25 1 98.62 89 ARG A O 1
ATOM 745 N N . ASN A 1 90 ? -17.125 10.195 -25.281 1 97.62 90 ASN A N 1
ATOM 746 C CA . ASN A 1 90 ? -18 10.422 -26.422 1 97.62 90 ASN A CA 1
ATOM 747 C C . ASN A 1 90 ? -17.391 9.867 -27.703 1 97.62 90 ASN A C 1
ATOM 749 O O . ASN A 1 90 ? -16.625 10.555 -28.375 1 97.62 90 ASN A O 1
ATOM 753 N N . LYS A 1 91 ? -17.812 8.727 -28.016 1 95.56 91 LYS A N 1
ATOM 754 C CA . LYS A 1 91 ? -17.234 8.023 -29.156 1 95.56 91 LYS A CA 1
ATOM 755 C C . LYS A 1 91 ? -17.516 8.766 -30.453 1 95.56 91 LYS A C 1
ATOM 757 O O . LYS A 1 91 ? -16.641 8.875 -31.312 1 95.56 91 LYS A O 1
ATOM 762 N N . GLN A 1 92 ? -18.734 9.281 -30.609 1 95.75 92 GLN A N 1
ATOM 763 C CA . GLN A 1 92 ? -19.141 9.969 -31.828 1 95.75 92 GLN A CA 1
ATOM 764 C C . GLN A 1 92 ? -18.281 11.211 -32.062 1 95.75 92 GLN A C 1
ATOM 766 O O . GLN A 1 92 ? -17.891 11.484 -33.219 1 95.75 92 GLN A O 1
ATOM 771 N N . LYS A 1 93 ? -18 11.883 -31.062 1 96.88 93 LYS A N 1
ATOM 772 C CA . LYS A 1 93 ? -17.203 13.102 -31.188 1 96.88 93 LYS A CA 1
ATOM 773 C C . LYS A 1 93 ? -15.719 12.805 -31 1 96.88 93 LYS A C 1
ATOM 775 O O . LYS A 1 93 ? -14.883 13.703 -31.141 1 96.88 93 LYS A O 1
ATOM 780 N N . ASN A 1 94 ? -15.414 11.586 -30.656 1 96.94 94 ASN A N 1
ATOM 781 C CA . ASN A 1 94 ? -14.055 11.148 -30.359 1 96.94 94 ASN A CA 1
ATOM 782 C C . ASN A 1 94 ? -13.398 12.023 -29.297 1 96.94 94 ASN A C 1
ATOM 784 O O . ASN A 1 94 ? -12.297 12.539 -29.5 1 96.94 94 ASN A O 1
ATOM 788 N N . THR A 1 95 ? -14.062 12.234 -28.141 1 97.56 95 THR A N 1
ATOM 789 C CA . THR A 1 95 ? -13.555 13 -27.016 1 97.56 95 THR A CA 1
ATOM 790 C C . THR A 1 95 ? -13.68 12.211 -25.719 1 97.56 95 THR A C 1
ATOM 792 O O . THR A 1 95 ? -14.461 11.258 -25.641 1 97.56 95 THR A O 1
ATOM 795 N N . ILE A 1 96 ? -12.891 12.57 -24.781 1 98.19 96 ILE A N 1
ATOM 796 C CA . ILE A 1 96 ? -12.969 11.992 -23.438 1 98.19 96 ILE A CA 1
ATOM 797 C C . ILE A 1 96 ? -12.758 13.078 -22.391 1 98.19 96 ILE A C 1
ATOM 799 O O . ILE A 1 96 ? -11.828 13.883 -22.5 1 98.19 96 ILE A O 1
ATOM 803 N N . ASP A 1 97 ? -13.711 13.172 -21.5 1 98.31 97 ASP A N 1
ATOM 804 C CA . ASP A 1 97 ? -13.523 14 -20.312 1 98.31 97 ASP A CA 1
ATOM 805 C C . ASP A 1 97 ? -12.828 13.219 -19.188 1 98.31 97 ASP A C 1
ATOM 807 O O . ASP A 1 97 ? -13.195 12.07 -18.906 1 98.31 97 ASP A O 1
ATOM 811 N N . LYS A 1 98 ? -11.82 13.695 -18.734 1 98.56 98 LYS A N 1
ATOM 812 C CA . LYS A 1 98 ? -11.133 13.18 -17.547 1 98.56 98 LYS A CA 1
ATOM 813 C C . LYS A 1 98 ? -11.18 14.18 -16.406 1 98.56 98 LYS A C 1
ATOM 815 O O . LYS A 1 98 ? -10.391 15.133 -16.359 1 98.56 98 LYS A O 1
ATOM 820 N N . LEU A 1 99 ? -12.039 13.891 -15.406 1 98.5 99 LEU A N 1
ATOM 821 C CA . LEU A 1 99 ? -12.352 14.891 -14.391 1 98.5 99 LEU A CA 1
ATOM 822 C C . LEU A 1 99 ? -12.133 14.336 -12.992 1 98.5 99 LEU A C 1
ATOM 824 O O . LEU A 1 99 ? -12.305 13.133 -12.766 1 98.5 99 LEU A O 1
ATOM 828 N N . ALA A 1 100 ? -11.727 15.148 -12.125 1 97.56 100 ALA A N 1
ATOM 829 C CA . ALA A 1 100 ? -11.727 14.891 -10.688 1 97.56 100 ALA A CA 1
ATOM 830 C C . ALA A 1 100 ? -12.711 15.805 -9.961 1 97.56 100 ALA A C 1
ATOM 832 O O . ALA A 1 100 ? -12.688 17.031 -10.148 1 97.56 100 ALA A O 1
ATOM 833 N N . VAL A 1 101 ? -13.625 15.172 -9.234 1 96.69 101 VAL A N 1
ATOM 834 C CA . VAL A 1 101 ? -14.453 15.992 -8.352 1 96.69 101 VAL A CA 1
ATOM 835 C C . VAL A 1 101 ? -13.68 16.297 -7.066 1 96.69 101 VAL A C 1
ATOM 837 O O . VAL A 1 101 ? -14.031 15.805 -5.992 1 96.69 101 VAL A O 1
ATOM 840 N N . ALA A 1 102 ? -12.703 17 -7.207 1 89.12 102 ALA A N 1
ATOM 841 C CA . ALA A 1 102 ? -11.75 17.438 -6.195 1 89.12 102 ALA A CA 1
ATOM 842 C C . ALA A 1 102 ? -11.312 18.875 -6.445 1 89.12 102 ALA A C 1
ATOM 844 O O . ALA A 1 102 ? -11.531 19.422 -7.531 1 89.12 102 ALA A O 1
ATOM 845 N N . ARG A 1 103 ? -10.727 19.453 -5.469 1 83.25 103 ARG A N 1
ATOM 846 C CA . ARG A 1 103 ? -10.367 20.859 -5.531 1 83.25 103 ARG A CA 1
ATOM 847 C C . ARG A 1 103 ? -9.18 21.078 -6.465 1 83.25 103 ARG A C 1
ATOM 849 O O . ARG A 1 103 ? -8.977 22.188 -6.969 1 83.25 103 ARG A O 1
ATOM 856 N N . TYR A 1 104 ? -8.398 20.078 -6.715 1 84.5 104 TYR A N 1
ATOM 857 C CA . TYR A 1 104 ? -7.176 20.219 -7.496 1 84.5 104 TYR A CA 1
ATOM 858 C C . TYR A 1 104 ? -7.113 19.172 -8.602 1 84.5 104 TYR A C 1
ATOM 860 O O . TYR A 1 104 ? -7.746 18.109 -8.508 1 84.5 104 TYR A O 1
ATOM 868 N N . ASN A 1 105 ? -6.328 19.547 -9.586 1 90.5 105 ASN A N 1
ATOM 869 C CA . ASN A 1 105 ? -6.031 18.578 -10.633 1 90.5 105 ASN A CA 1
ATOM 870 C C . ASN A 1 105 ? -5.316 17.344 -10.07 1 90.5 105 ASN A C 1
ATOM 872 O O . ASN A 1 105 ? -4.652 17.438 -9.031 1 90.5 105 ASN A O 1
ATOM 876 N N . ILE A 1 106 ? -5.535 16.344 -10.688 1 92.12 106 ILE A N 1
ATOM 877 C CA . ILE A 1 106 ? -4.777 15.133 -10.375 1 92.12 106 ILE A CA 1
ATOM 878 C C . ILE A 1 106 ? -3.826 14.82 -11.531 1 92.12 106 ILE A C 1
ATOM 880 O O . ILE A 1 106 ? -4.258 14.391 -12.602 1 92.12 106 ILE A O 1
ATOM 884 N N . GLY A 1 107 ? -2.594 15.055 -11.25 1 90.31 107 GLY A N 1
ATOM 885 C CA . GLY A 1 107 ? -1.633 14.945 -12.336 1 90.31 107 GLY A CA 1
ATOM 886 C C . GLY A 1 107 ? -1.899 15.906 -13.477 1 90.31 107 GLY A C 1
ATOM 887 O O . GLY A 1 107 ? -2.457 16.984 -13.258 1 90.31 107 GLY A O 1
ATOM 888 N N . LYS A 1 108 ? -1.421 15.57 -14.594 1 89.81 108 LYS A N 1
ATOM 889 C CA . LYS A 1 108 ? -1.528 16.422 -15.773 1 89.81 108 LYS A CA 1
ATOM 890 C C . LYS A 1 108 ? -2.795 16.109 -16.562 1 89.81 108 LYS A C 1
ATOM 892 O O . LYS A 1 108 ? -3.324 16.969 -17.266 1 89.81 108 LYS A O 1
ATOM 897 N N . SER A 1 109 ? -3.305 14.945 -16.312 1 92.25 109 SER A N 1
ATOM 898 C CA . SER A 1 109 ? -4.301 14.453 -17.266 1 92.25 109 SER A CA 1
ATOM 899 C C . SER A 1 109 ? -5.711 14.578 -16.703 1 92.25 109 SER A C 1
ATOM 901 O O . SER A 1 109 ? -6.691 14.477 -17.438 1 92.25 109 SER A O 1
ATOM 903 N N . ILE A 1 110 ? -5.898 14.758 -15.422 1 96.56 110 ILE A N 1
ATOM 904 C CA . ILE A 1 110 ? -7.23 14.781 -14.828 1 96.56 110 ILE A CA 1
ATOM 905 C C . ILE A 1 110 ? -7.512 16.156 -14.242 1 96.56 110 ILE A C 1
ATOM 907 O O . ILE A 1 110 ? -6.844 16.594 -13.297 1 96.56 110 ILE A O 1
ATOM 911 N N . SER A 1 111 ? -8.492 16.844 -14.75 1 96.62 111 SER A N 1
ATOM 912 C CA . SER A 1 111 ? -8.773 18.219 -14.383 1 96.62 111 SER A CA 1
ATOM 913 C C . SER A 1 111 ? -9.805 18.297 -13.258 1 96.62 111 SER A C 1
ATOM 915 O O . SER A 1 111 ? -10.773 17.531 -13.242 1 96.62 111 SER A O 1
ATOM 917 N N . SER A 1 112 ? -9.57 19.141 -12.391 1 95.44 112 SER A N 1
ATOM 918 C CA . SER A 1 112 ? -10.523 19.391 -11.32 1 95.44 112 SER A CA 1
ATOM 919 C C . SER A 1 112 ? -11.836 19.953 -11.867 1 95.44 112 SER A C 1
ATOM 921 O O . SER A 1 112 ? -11.82 20.828 -12.75 1 95.44 112 SER A O 1
ATOM 923 N N . ALA A 1 113 ? -12.891 19.453 -11.32 1 96.06 113 ALA A N 1
ATOM 924 C CA . ALA A 1 113 ? -14.211 19.922 -11.742 1 96.06 113 ALA A CA 1
ATOM 925 C C . ALA A 1 113 ? -15.055 20.328 -10.539 1 96.06 113 ALA A C 1
ATOM 927 O O . ALA A 1 113 ? -16.281 20.297 -10.602 1 96.06 113 ALA A O 1
ATOM 928 N N . TRP A 1 114 ? -14.438 20.641 -9.461 1 94.5 114 TRP A N 1
ATOM 929 C CA . TRP A 1 114 ? -15.18 20.969 -8.25 1 94.5 114 TRP A CA 1
ATOM 930 C C . TRP A 1 114 ? -14.664 22.266 -7.625 1 94.5 114 TRP A C 1
ATOM 932 O O . TRP A 1 114 ? -13.5 22.344 -7.234 1 94.5 114 TRP A O 1
ATOM 942 N N . ASP A 1 115 ? -15.492 23.219 -7.59 1 92.81 115 ASP A N 1
ATOM 943 C CA . ASP A 1 115 ? -15.297 24.453 -6.844 1 92.81 115 ASP A CA 1
ATOM 944 C C . ASP A 1 115 ? -16.125 24.453 -5.555 1 92.81 115 ASP A C 1
ATOM 946 O O . ASP A 1 115 ? -17.312 24.766 -5.578 1 92.81 115 ASP A O 1
ATOM 950 N N . LYS A 1 116 ? -15.453 24.234 -4.543 1 89.19 116 LYS A N 1
ATOM 951 C CA . LYS A 1 116 ? -16.125 24.078 -3.256 1 89.19 116 LYS A CA 1
ATOM 952 C C . LYS A 1 116 ? -16.844 25.344 -2.844 1 89.19 116 LYS A C 1
ATOM 954 O O . LYS A 1 116 ? -17.844 25.297 -2.123 1 89.19 116 LYS A O 1
ATOM 959 N N . GLU A 1 117 ? -16.375 26.484 -3.213 1 89.69 117 GLU A N 1
ATOM 960 C CA . GLU A 1 117 ? -17.016 27.75 -2.885 1 89.69 117 GLU A CA 1
ATOM 961 C C . GLU A 1 117 ? -18.359 27.891 -3.6 1 89.69 117 GLU A C 1
ATOM 963 O O . GLU A 1 117 ? -19.312 28.453 -3.051 1 89.69 117 GLU A O 1
ATOM 968 N N . LYS A 1 118 ? -18.484 27.391 -4.77 1 92.81 118 LYS A N 1
ATOM 969 C CA . LYS A 1 118 ? -19.719 27.453 -5.551 1 92.81 118 LYS A CA 1
ATOM 970 C C . LYS A 1 118 ? -20.688 26.344 -5.133 1 92.81 118 LYS A C 1
ATOM 972 O O . LYS A 1 118 ? -21.891 26.594 -5.031 1 92.81 118 LYS A O 1
ATOM 977 N N . GLU A 1 119 ? -20.188 25.172 -4.941 1 94 119 GLU A N 1
ATOM 978 C CA . GLU A 1 119 ? -20.953 24.016 -4.5 1 94 119 GLU A CA 1
ATOM 979 C C . GLU A 1 119 ? -20.188 23.203 -3.455 1 94 119 GLU A C 1
ATOM 981 O O . GLU A 1 119 ? -19.406 22.312 -3.797 1 94 119 GLU A O 1
ATOM 986 N N . PRO A 1 120 ? -20.531 23.422 -2.229 1 92.12 120 PRO A N 1
ATOM 987 C CA . PRO A 1 120 ? -19.734 22.797 -1.173 1 92.12 120 PRO A CA 1
ATOM 988 C C . PRO A 1 120 ? -19.984 21.297 -1.059 1 92.12 120 PRO A C 1
ATOM 990 O O . PRO A 1 120 ? -19.188 20.578 -0.458 1 92.12 120 PRO A O 1
ATOM 993 N N . ASP A 1 121 ? -21.094 20.828 -1.658 1 95.44 121 ASP A N 1
ATOM 994 C CA . ASP A 1 121 ? -21.422 19.422 -1.598 1 95.44 121 ASP A CA 1
ATOM 995 C C . ASP A 1 121 ? -20.812 18.656 -2.775 1 95.44 121 ASP A C 1
ATOM 997 O O . ASP A 1 121 ? -21.25 18.812 -3.916 1 95.44 121 ASP A O 1
ATOM 1001 N N . GLN A 1 122 ? -19.875 17.875 -2.496 1 96.5 122 GLN A N 1
ATOM 1002 C CA . GLN A 1 122 ? -19.141 17.125 -3.51 1 96.5 122 GLN A CA 1
ATOM 1003 C C . GLN A 1 122 ? -20.062 16.203 -4.297 1 96.5 122 GLN A C 1
ATOM 1005 O O . GLN A 1 122 ? -19.922 16.062 -5.512 1 96.5 122 GLN A O 1
ATOM 1010 N N . TRP A 1 123 ? -21.047 15.539 -3.627 1 97.88 123 TRP A N 1
ATOM 1011 C CA . TRP A 1 123 ? -21.984 14.648 -4.285 1 97.88 123 TRP A CA 1
ATOM 1012 C C . TRP A 1 123 ? -22.875 15.422 -5.258 1 97.88 123 TRP A C 1
ATOM 1014 O O . TRP A 1 123 ? -23.109 14.969 -6.383 1 97.88 123 TRP A O 1
ATOM 1024 N N . LYS A 1 124 ? -23.359 16.531 -4.781 1 97.81 124 LYS A N 1
ATOM 1025 C CA . LYS A 1 124 ? -24.203 17.344 -5.652 1 97.81 124 LYS A CA 1
ATOM 1026 C C . LYS A 1 124 ? -23.469 17.734 -6.93 1 97.81 124 LYS A C 1
ATOM 1028 O O . LYS A 1 124 ? -24.031 17.703 -8.023 1 97.81 124 LYS A O 1
ATOM 1033 N N . ARG A 1 125 ? -22.203 18.125 -6.742 1 98.19 125 ARG A N 1
ATOM 1034 C CA . ARG A 1 125 ? -21.406 18.484 -7.918 1 98.19 125 ARG A CA 1
ATOM 1035 C C . ARG A 1 125 ? -21.266 17.281 -8.859 1 98.19 125 ARG A C 1
ATOM 1037 O O . ARG A 1 125 ? -21.359 17.438 -10.078 1 98.19 125 ARG A O 1
ATOM 1044 N N . LEU A 1 126 ? -21 16.094 -8.344 1 98.62 126 LEU A N 1
ATOM 1045 C CA . LEU A 1 126 ? -20.891 14.891 -9.148 1 98.62 126 LEU A CA 1
ATOM 1046 C C . LEU A 1 126 ? -22.172 14.641 -9.938 1 98.62 126 LEU A C 1
ATOM 1048 O O . LEU A 1 126 ? -22.109 14.312 -11.125 1 98.62 126 LEU A O 1
ATOM 1052 N N . MET A 1 127 ? -23.328 14.797 -9.273 1 98.69 127 MET A N 1
ATOM 1053 C CA . MET A 1 127 ? -24.609 14.57 -9.938 1 98.69 127 MET A CA 1
ATOM 1054 C C . MET A 1 127 ? -24.828 15.57 -11.07 1 98.69 127 MET A C 1
ATOM 1056 O O . MET A 1 127 ? -25.391 15.227 -12.109 1 98.69 127 MET A O 1
ATOM 1060 N N . GLN A 1 128 ? -24.359 16.797 -10.852 1 98.31 128 GLN A N 1
ATOM 1061 C CA . GLN A 1 128 ? -24.438 17.797 -11.914 1 98.31 128 GLN A CA 1
ATOM 1062 C C . GLN A 1 128 ? -23.609 17.375 -13.125 1 98.31 128 GLN A C 1
ATOM 1064 O O . GLN A 1 128 ? -24.078 17.5 -14.266 1 98.31 128 GLN A O 1
ATOM 1069 N N . LEU A 1 129 ? -22.453 16.906 -12.875 1 98.5 129 LEU A N 1
ATOM 1070 C CA . LEU A 1 129 ? -21.562 16.469 -13.953 1 98.5 129 LEU A CA 1
ATOM 1071 C C . LEU A 1 129 ? -22.188 15.312 -14.727 1 98.5 129 LEU A C 1
ATOM 1073 O O . LEU A 1 129 ? -22.078 15.242 -15.953 1 98.5 129 LEU A O 1
ATOM 1077 N N . ILE A 1 130 ? -22.812 14.367 -14.031 1 98.69 130 ILE A N 1
ATOM 1078 C CA . ILE A 1 130 ? -23.484 13.227 -14.664 1 98.69 130 ILE A CA 1
ATOM 1079 C C . ILE A 1 130 ? -24.641 13.727 -15.523 1 98.69 130 ILE A C 1
ATOM 1081 O O . ILE A 1 130 ? -24.766 13.328 -16.688 1 98.69 130 ILE A O 1
ATOM 1085 N N . ALA A 1 131 ? -25.406 14.641 -14.984 1 98.25 131 ALA A N 1
ATOM 1086 C CA . ALA A 1 131 ? -26.562 15.164 -15.695 1 98.25 131 ALA A CA 1
ATOM 1087 C C . ALA A 1 131 ? -26.156 15.938 -16.938 1 98.25 131 ALA A C 1
ATOM 1089 O O . ALA A 1 131 ? -26.797 15.844 -17.984 1 98.25 131 ALA A O 1
ATOM 1090 N N . GLU A 1 132 ? -25.094 16.703 -16.828 1 97.94 132 GLU A N 1
ATOM 1091 C CA . GLU A 1 132 ? -24.578 17.5 -17.938 1 97.94 132 GLU A CA 1
ATOM 1092 C C . GLU A 1 132 ? -24.203 16.625 -19.125 1 97.94 132 GLU A C 1
ATOM 1094 O O . GLU A 1 132 ? -24.312 17.047 -20.281 1 97.94 132 GLU A O 1
ATOM 1099 N N . ARG A 1 133 ? -23.891 15.43 -18.891 1 97.88 133 ARG A N 1
ATOM 1100 C CA . ARG A 1 133 ? -23.359 14.555 -19.922 1 97.88 133 ARG A CA 1
ATOM 1101 C C . ARG A 1 133 ? -24.375 13.5 -20.328 1 97.88 133 ARG A C 1
ATOM 1103 O O . ARG A 1 133 ? -24.281 12.914 -21.406 1 97.88 133 ARG A O 1
ATOM 1110 N N . ASN A 1 134 ? -25.266 13.203 -19.484 1 97.62 134 ASN A N 1
ATOM 1111 C CA . ASN A 1 134 ? -26.391 12.297 -19.719 1 97.62 134 ASN A CA 1
ATOM 1112 C C . ASN A 1 134 ? -25.922 10.969 -20.312 1 97.62 134 ASN A C 1
ATOM 1114 O O . ASN A 1 134 ? -26.344 10.586 -21.406 1 97.62 134 ASN A O 1
ATOM 1118 N N . PRO A 1 135 ? -25.125 10.188 -19.578 1 98.25 135 PRO A N 1
ATOM 1119 C CA . PRO A 1 135 ? -24.562 8.938 -20.094 1 98.25 135 PRO A CA 1
ATOM 1120 C C . PRO A 1 135 ? -25.641 7.859 -20.297 1 98.25 135 PRO A C 1
ATOM 1122 O O . PRO A 1 135 ? -26.688 7.898 -19.656 1 98.25 135 PRO A O 1
ATOM 1125 N N . ASP A 1 136 ? -25.359 6.867 -21.172 1 97.81 136 ASP A N 1
ATOM 1126 C CA . ASP A 1 136 ? -26.219 5.695 -21.344 1 97.81 136 ASP A CA 1
ATOM 1127 C C . ASP A 1 136 ? -25.922 4.637 -20.281 1 97.81 136 ASP A C 1
ATOM 1129 O O . ASP A 1 136 ? -26.828 3.92 -19.859 1 97.81 136 ASP A O 1
ATOM 1133 N N . LYS A 1 137 ? -24.672 4.523 -19.906 1 98.44 137 LYS A N 1
ATOM 1134 C CA . LYS A 1 137 ? -24.234 3.586 -18.875 1 98.44 137 LYS A CA 1
ATOM 1135 C C . LYS A 1 137 ? -23.25 4.246 -17.906 1 98.44 137 LYS A C 1
ATOM 1137 O O . LYS A 1 137 ? -22.359 4.996 -18.328 1 98.44 137 LYS A O 1
ATOM 1142 N N . ILE A 1 138 ? -23.438 3.986 -16.672 1 98.81 138 ILE A N 1
ATOM 1143 C CA . ILE A 1 138 ? -22.547 4.465 -15.617 1 98.81 138 ILE A CA 1
ATOM 1144 C C . ILE A 1 138 ? -21.875 3.279 -14.945 1 98.81 138 ILE A C 1
ATOM 1146 O O . ILE A 1 138 ? -22.5 2.529 -14.195 1 98.81 138 ILE A O 1
ATOM 1150 N N . GLY A 1 139 ? -20.578 3.123 -15.258 1 98.88 139 GLY A N 1
ATOM 1151 C CA . GLY A 1 139 ? -19.812 2.025 -14.68 1 98.88 139 GLY A CA 1
ATOM 1152 C C . GLY A 1 139 ? -19.25 2.35 -13.305 1 98.88 139 GLY A C 1
ATOM 1153 O O . GLY A 1 139 ? -18.656 3.412 -13.109 1 98.88 139 GLY A O 1
ATOM 1154 N N . LEU A 1 140 ? -19.469 1.461 -12.344 1 98.88 140 LEU A N 1
ATOM 1155 C CA . LEU A 1 140 ? -18.875 1.504 -11.016 1 98.88 140 LEU A CA 1
ATOM 1156 C C . LEU A 1 140 ? -18.062 0.241 -10.742 1 98.88 140 LEU A C 1
ATOM 1158 O O . LEU A 1 140 ? -18.344 -0.821 -11.297 1 98.88 140 LEU A O 1
ATOM 1162 N N . ASN A 1 141 ? -17.047 0.364 -9.906 1 98.69 141 ASN A N 1
ATOM 1163 C CA . ASN A 1 141 ? -16.125 -0.741 -9.672 1 98.69 141 ASN A CA 1
ATOM 1164 C C . ASN A 1 141 ? -16.656 -1.701 -8.609 1 98.69 141 ASN A C 1
ATOM 1166 O O . ASN A 1 141 ? -16.203 -1.676 -7.465 1 98.69 141 ASN A O 1
ATOM 1170 N N . PHE A 1 142 ? -17.5 -2.551 -8.984 1 98.56 142 PHE A N 1
ATOM 1171 C CA . PHE A 1 142 ? -17.891 -3.695 -8.164 1 98.56 142 PHE A CA 1
ATOM 1172 C C . PHE A 1 142 ? -17.891 -4.973 -8.992 1 98.56 142 PHE A C 1
ATOM 1174 O O . PHE A 1 142 ? -18.219 -4.949 -10.18 1 98.56 142 PHE A O 1
ATOM 1181 N N . SER A 1 143 ? -17.406 -5.996 -8.414 1 98.06 143 SER A N 1
ATOM 1182 C CA . SER A 1 143 ? -17.266 -7.266 -9.125 1 98.06 143 SER A CA 1
ATOM 1183 C C . SER A 1 143 ? -17.25 -8.438 -8.148 1 98.06 143 SER A C 1
ATOM 1185 O O . SER A 1 143 ? -16.547 -8.406 -7.141 1 98.06 143 SER A O 1
ATOM 1187 N N . LYS A 1 144 ? -17.938 -9.43 -8.484 1 95.88 144 LYS A N 1
ATOM 1188 C CA . LYS A 1 144 ? -17.969 -10.633 -7.66 1 95.88 144 LYS A CA 1
ATOM 1189 C C . LYS A 1 144 ? -16.688 -11.445 -7.824 1 95.88 144 LYS A C 1
ATOM 1191 O O . LYS A 1 144 ? -16.172 -11.992 -6.848 1 95.88 144 LYS A O 1
ATOM 1196 N N . ASP A 1 145 ? -16.156 -11.438 -9 1 94.75 145 ASP A N 1
ATOM 1197 C CA . ASP A 1 145 ? -15.148 -12.453 -9.289 1 94.75 145 ASP A CA 1
ATOM 1198 C C . ASP A 1 145 ? -13.781 -11.812 -9.492 1 94.75 145 ASP A C 1
ATOM 1200 O O . ASP A 1 145 ? -12.758 -12.508 -9.484 1 94.75 145 ASP A O 1
ATOM 1204 N N . HIS A 1 146 ? -13.719 -10.539 -9.719 1 96.06 146 HIS A N 1
ATOM 1205 C CA . HIS A 1 146 ? -12.453 -9.836 -9.891 1 96.06 146 HIS A CA 1
ATOM 1206 C C . HIS A 1 146 ? -12.188 -8.883 -8.734 1 96.06 146 HIS A C 1
ATOM 1208 O O . HIS A 1 146 ? -12.68 -7.754 -8.727 1 96.06 146 HIS A O 1
ATOM 1214 N N . ASN A 1 147 ? -11.312 -9.266 -7.852 1 96.12 147 ASN A N 1
ATOM 1215 C CA . ASN A 1 147 ? -11.055 -8.516 -6.629 1 96.12 147 ASN A CA 1
ATOM 1216 C C . ASN A 1 147 ? -10.5 -7.125 -6.93 1 96.12 147 ASN A C 1
ATOM 1218 O O . ASN A 1 147 ? -10.867 -6.152 -6.273 1 96.12 147 ASN A O 1
ATOM 1222 N N . ILE A 1 148 ? -9.664 -6.992 -7.93 1 98.12 148 ILE A N 1
ATOM 1223 C CA . ILE A 1 148 ? -9.016 -5.727 -8.258 1 98.12 148 ILE A CA 1
ATOM 1224 C C . ILE A 1 148 ? -10.039 -4.758 -8.836 1 98.12 148 ILE A C 1
ATOM 1226 O O . ILE A 1 148 ? -9.891 -3.541 -8.719 1 98.12 148 ILE A O 1
ATOM 1230 N N . ALA A 1 149 ? -11.141 -5.262 -9.414 1 98.19 149 ALA A N 1
ATOM 1231 C CA . ALA A 1 149 ? -12.188 -4.445 -10.023 1 98.19 149 ALA A CA 1
ATOM 1232 C C . ALA A 1 149 ? -13.32 -4.188 -9.031 1 98.19 149 ALA A C 1
ATOM 1234 O O . ALA A 1 149 ? -14.398 -3.721 -9.422 1 98.19 149 ALA A O 1
ATOM 1235 N N . ASP A 1 150 ? -13.102 -4.488 -7.77 1 98.06 150 ASP A N 1
ATOM 1236 C CA . ASP A 1 150 ? -14.141 -4.426 -6.754 1 98.06 150 ASP A CA 1
ATOM 1237 C C . ASP A 1 150 ? -13.797 -3.404 -5.672 1 98.06 150 ASP A C 1
ATOM 1239 O O . ASP A 1 150 ? -14.016 -3.65 -4.484 1 98.06 150 ASP A O 1
ATOM 1243 N N . GLY A 1 151 ? -13.352 -2.293 -6.035 1 97.94 151 GLY A N 1
ATOM 1244 C CA . GLY A 1 151 ? -12.766 -1.352 -5.094 1 97.94 151 GLY A CA 1
ATOM 1245 C C . GLY A 1 151 ? -13.789 -0.406 -4.488 1 97.94 151 GLY A C 1
ATOM 1246 O O . GLY A 1 151 ? -13.461 0.383 -3.6 1 97.94 151 GLY A O 1
ATOM 1247 N N . LEU A 1 152 ? -15.07 -0.47 -4.906 1 98.62 152 LEU A N 1
ATOM 1248 C CA . LEU A 1 152 ? -16.094 0.431 -4.367 1 98.62 152 LEU A CA 1
ATOM 1249 C C . LEU A 1 152 ? -16.594 -0.061 -3.016 1 98.62 152 LEU A C 1
ATOM 1251 O O . LEU A 1 152 ? -17.156 -1.149 -2.92 1 98.62 152 LEU A O 1
ATOM 1255 N N . ASP A 1 153 ? -16.344 0.723 -1.976 1 97.75 153 ASP A N 1
ATOM 1256 C CA . ASP A 1 153 ? -16.766 0.313 -0.642 1 97.75 153 ASP A CA 1
ATOM 1257 C C . ASP A 1 153 ? -18.281 0.481 -0.472 1 97.75 153 ASP A C 1
ATOM 1259 O O . ASP A 1 153 ? -18.922 1.203 -1.239 1 97.75 153 ASP A O 1
ATOM 1263 N N . LYS A 1 154 ? -18.828 -0.132 0.501 1 97.81 154 LYS A N 1
ATOM 1264 C CA . LYS A 1 154 ? -20.266 -0.153 0.773 1 97.81 154 LYS A CA 1
ATOM 1265 C C . LYS A 1 154 ? -20.797 1.257 1 1 97.81 154 LYS A C 1
ATOM 1267 O O . LYS A 1 154 ? -21.828 1.629 0.447 1 97.81 154 LYS A O 1
ATOM 1272 N N . THR A 1 155 ? -20.125 2.023 1.793 1 98.19 155 THR A N 1
ATOM 1273 C CA . THR A 1 155 ? -20.578 3.35 2.199 1 98.19 155 THR A CA 1
ATOM 1274 C C . THR A 1 155 ? -20.672 4.285 0.997 1 98.19 155 THR A C 1
ATOM 1276 O O . THR A 1 155 ? -21.672 4.961 0.797 1 98.19 155 THR A O 1
ATOM 1279 N N . ASP A 1 156 ? -19.656 4.293 0.192 1 98.19 156 ASP A N 1
ATOM 1280 C CA . ASP A 1 156 ? -19.625 5.172 -0.972 1 98.19 156 ASP A CA 1
ATOM 1281 C C . ASP A 1 156 ? -20.672 4.738 -2.006 1 98.19 156 ASP A C 1
ATOM 1283 O O . ASP A 1 156 ? -21.266 5.574 -2.688 1 98.19 156 ASP A O 1
ATOM 1287 N N . TYR A 1 157 ? -20.859 3.432 -2.193 1 98.62 157 TYR A N 1
ATOM 1288 C CA . TYR A 1 157 ? -21.922 2.971 -3.086 1 98.62 157 TYR A CA 1
ATOM 1289 C C . TYR A 1 157 ? -23.281 3.486 -2.631 1 98.62 157 TYR A C 1
ATOM 1291 O O . TYR A 1 157 ? -24.062 4.012 -3.438 1 98.62 157 TYR A O 1
ATOM 1299 N N . ASP A 1 158 ? -23.562 3.328 -1.317 1 98.38 158 ASP A N 1
ATOM 1300 C CA . ASP A 1 158 ? -24.844 3.752 -0.763 1 98.38 158 ASP A CA 1
ATOM 1301 C C . ASP A 1 158 ? -25.062 5.25 -0.957 1 98.38 158 ASP A C 1
ATOM 1303 O O . ASP A 1 158 ? -26.141 5.68 -1.365 1 98.38 158 ASP A O 1
ATOM 1307 N N . GLU A 1 159 ? -24.016 6.02 -0.63 1 98.19 159 GLU A N 1
ATOM 1308 C CA . GLU A 1 159 ? -24.125 7.469 -0.756 1 98.19 159 GLU A CA 1
ATOM 1309 C C . GLU A 1 159 ? -24.281 7.887 -2.215 1 98.19 159 GLU A C 1
ATOM 1311 O O . GLU A 1 159 ? -25.062 8.781 -2.527 1 98.19 159 GLU A O 1
ATOM 1316 N N . PHE A 1 160 ? -23.547 7.238 -3.137 1 98.75 160 PHE A N 1
ATOM 1317 C CA . PHE A 1 160 ? -23.672 7.531 -4.562 1 98.75 160 PHE A CA 1
ATOM 1318 C C . PHE A 1 160 ? -25.094 7.309 -5.039 1 98.75 160 PHE A C 1
ATOM 1320 O O . PHE A 1 160 ? -25.688 8.188 -5.66 1 98.75 160 PHE A O 1
ATOM 1327 N N . MET A 1 161 ? -25.641 6.129 -4.695 1 98.69 161 MET A N 1
ATOM 1328 C CA . MET A 1 161 ? -26.984 5.754 -5.156 1 98.69 161 MET A CA 1
ATOM 1329 C C . MET A 1 161 ? -28.047 6.66 -4.547 1 98.69 161 MET A C 1
ATOM 1331 O O . MET A 1 161 ? -29.031 6.996 -5.203 1 98.69 161 MET A O 1
ATOM 1335 N N . ALA A 1 162 ? -27.859 7.027 -3.318 1 98.44 162 ALA A N 1
ATOM 1336 C CA . ALA A 1 162 ? -28.812 7.891 -2.637 1 98.44 162 ALA A CA 1
ATOM 1337 C C . ALA A 1 162 ? -28.891 9.266 -3.299 1 98.44 162 ALA A C 1
ATOM 1339 O O . ALA A 1 162 ? -29.938 9.898 -3.307 1 98.44 162 ALA A O 1
ATOM 1340 N N . ASN A 1 163 ? -27.75 9.695 -3.824 1 98.56 163 ASN A N 1
ATOM 1341 C CA . ASN A 1 163 ? -27.688 11.023 -4.43 1 98.56 163 ASN A CA 1
ATOM 1342 C C . ASN A 1 163 ? -28.031 10.977 -5.918 1 98.56 163 ASN A C 1
ATOM 1344 O O . ASN A 1 163 ? -28.375 12 -6.516 1 98.56 163 ASN A O 1
ATOM 1348 N N . LEU A 1 164 ? -27.891 9.836 -6.555 1 98.69 164 LEU A N 1
ATOM 1349 C CA . LEU A 1 164 ? -28.078 9.695 -7.996 1 98.69 164 LEU A CA 1
ATOM 1350 C C . LEU A 1 164 ? -29.562 9.844 -8.359 1 98.69 164 LEU A C 1
ATOM 1352 O O . LEU A 1 164 ? -30.406 9.117 -7.852 1 98.69 164 LEU A O 1
ATOM 1356 N N . PRO A 1 165 ? -29.859 10.836 -9.211 1 98.25 165 PRO A N 1
ATOM 1357 C CA . PRO A 1 165 ? -31.266 10.961 -9.641 1 98.25 165 PRO A CA 1
ATOM 1358 C C . PRO A 1 165 ? -31.844 9.641 -10.156 1 98.25 165 PRO A C 1
ATOM 1360 O O . PRO A 1 165 ? -31.141 8.875 -10.82 1 98.25 165 PRO A O 1
ATOM 1363 N N . ARG A 1 166 ? -33.094 9.422 -9.977 1 97.94 166 ARG A N 1
ATOM 1364 C CA . ARG A 1 166 ? -33.812 8.172 -10.242 1 97.94 166 ARG A CA 1
ATOM 1365 C C . ARG A 1 166 ? -33.656 7.77 -11.703 1 97.94 166 ARG A C 1
ATOM 1367 O O . ARG A 1 166 ? -33.531 6.582 -12.016 1 97.94 166 ARG A O 1
ATOM 1374 N N . LYS A 1 167 ? -33.688 8.68 -12.555 1 97.5 167 LYS A N 1
ATOM 1375 C CA . LYS A 1 167 ? -33.688 8.391 -13.984 1 97.5 167 LYS A CA 1
ATOM 1376 C C . LYS A 1 167 ? -32.375 7.734 -14.398 1 97.5 167 LYS A C 1
ATOM 1378 O O . LYS A 1 167 ? -32.281 7.055 -15.422 1 97.5 167 LYS A O 1
ATOM 1383 N N . TYR A 1 168 ? -31.297 7.93 -13.625 1 98.38 168 TYR A N 1
ATOM 1384 C CA . TYR A 1 168 ? -29.984 7.402 -13.984 1 98.38 168 TYR A CA 1
ATOM 1385 C C . TYR A 1 168 ? -29.703 6.082 -13.273 1 98.38 168 TYR A C 1
ATOM 1387 O O . TYR A 1 168 ? -28.781 5.355 -13.633 1 98.38 168 TYR A O 1
ATOM 1395 N N . GLN A 1 169 ? -30.391 5.715 -12.266 1 98.38 169 GLN A N 1
ATOM 1396 C CA . GLN A 1 169 ? -30.109 4.57 -11.398 1 98.38 169 GLN A CA 1
ATOM 1397 C C . GLN A 1 169 ? -30.109 3.268 -12.203 1 98.38 169 GLN A C 1
ATOM 1399 O O . GLN A 1 169 ? -29.25 2.412 -12.008 1 98.38 169 GLN A O 1
ATOM 1404 N N . PRO A 1 170 ? -31.047 3.104 -13.203 1 98.19 170 PRO A N 1
ATOM 1405 C CA . PRO A 1 170 ? -31.031 1.86 -13.984 1 98.19 170 PRO A CA 1
ATOM 1406 C C . PRO A 1 170 ? -29.844 1.768 -14.922 1 98.19 170 PRO A C 1
ATOM 1408 O O . PRO A 1 170 ? -29.562 0.701 -15.484 1 98.19 170 PRO A O 1
ATOM 1411 N N . LYS A 1 171 ? -29.188 2.857 -15.102 1 98.5 171 LYS A N 1
ATOM 1412 C CA . LYS A 1 171 ? -28.062 2.906 -16.031 1 98.5 171 LYS A CA 1
ATOM 1413 C C . LYS A 1 171 ? -26.766 2.465 -15.352 1 98.5 171 LYS A C 1
ATOM 1415 O O . LYS A 1 171 ? -25.75 2.283 -16.016 1 98.5 171 LYS A O 1
ATOM 1420 N N . VAL A 1 172 ? -26.781 2.27 -14.016 1 98.75 172 VAL A N 1
ATOM 1421 C CA . VAL A 1 172 ? -25.594 1.885 -13.258 1 98.75 172 VAL A CA 1
ATOM 1422 C C . VAL A 1 172 ? -25.281 0.412 -13.508 1 98.75 172 VAL A C 1
ATOM 1424 O O . VAL A 1 172 ? -26.141 -0.452 -13.344 1 98.75 172 VAL A O 1
ATOM 1427 N N . VAL A 1 173 ? -24.078 0.148 -13.953 1 98.56 173 VAL A N 1
ATOM 1428 C CA . VAL A 1 173 ? -23.625 -1.216 -14.211 1 98.56 173 VAL A CA 1
ATOM 1429 C C . VAL A 1 173 ? -22.234 -1.426 -13.617 1 98.56 173 VAL A C 1
ATOM 1431 O O . VAL A 1 173 ? -21.562 -0.465 -13.227 1 98.56 173 VAL A O 1
ATOM 1434 N N . SER A 1 174 ? -21.812 -2.695 -13.508 1 98.44 174 SER A N 1
ATOM 1435 C CA . SER A 1 174 ? -20.438 -3.016 -13.117 1 98.44 174 SER A CA 1
ATOM 1436 C C . SER A 1 174 ? -19.453 -2.586 -14.188 1 98.44 174 SER A C 1
ATOM 1438 O O . SER A 1 174 ? -19.688 -2.781 -15.375 1 98.44 174 SER A O 1
ATOM 1440 N N . ALA A 1 175 ? -18.359 -1.993 -13.734 1 98.62 175 ALA A N 1
ATOM 1441 C CA . ALA A 1 175 ? -17.281 -1.627 -14.648 1 98.62 175 ALA A CA 1
ATOM 1442 C C . ALA A 1 175 ? -16.234 -2.725 -14.711 1 98.62 175 ALA A C 1
ATOM 1444 O O . ALA A 1 175 ? -15.086 -2.473 -15.117 1 98.62 175 ALA A O 1
ATOM 1445 N N . GLU A 1 176 ? -16.531 -3.922 -14.336 1 97.94 176 GLU A N 1
ATOM 1446 C CA . GLU A 1 176 ? -15.594 -5.039 -14.219 1 97.94 176 GLU A CA 1
ATOM 1447 C C . GLU A 1 176 ? -14.742 -5.18 -15.477 1 97.94 176 GLU A C 1
ATOM 1449 O O . GLU A 1 176 ? -13.516 -5.203 -15.406 1 97.94 176 GLU A O 1
ATOM 1454 N N . GLN A 1 177 ? -15.367 -5.219 -16.625 1 97.31 177 GLN A N 1
ATOM 1455 C CA . GLN A 1 177 ? -14.656 -5.461 -17.875 1 97.31 177 GLN A CA 1
ATOM 1456 C C . GLN A 1 177 ? -13.648 -4.352 -18.156 1 97.31 177 GLN A C 1
ATOM 1458 O O . GLN A 1 177 ? -12.5 -4.621 -18.516 1 97.31 177 GLN A O 1
ATOM 1463 N N . LEU A 1 178 ? -14.078 -3.127 -17.969 1 98.62 178 LEU A N 1
ATOM 1464 C CA . LEU A 1 178 ? -13.203 -1.982 -18.203 1 98.62 178 LEU A CA 1
ATOM 1465 C C . LEU A 1 178 ? -12.062 -1.955 -17.188 1 98.62 178 LEU A C 1
ATOM 1467 O O . LEU A 1 178 ? -10.914 -1.712 -17.562 1 98.62 178 LEU A O 1
ATOM 1471 N N . ALA A 1 179 ? -12.375 -2.17 -15.93 1 98.81 179 ALA A N 1
ATOM 1472 C CA . ALA A 1 179 ? -11.375 -2.156 -14.859 1 98.81 179 ALA A CA 1
ATOM 1473 C C . ALA A 1 179 ? -10.312 -3.225 -15.094 1 98.81 179 ALA A C 1
ATOM 1475 O O . ALA A 1 179 ? -9.117 -2.961 -14.953 1 98.81 179 ALA A O 1
ATOM 1476 N N . VAL A 1 180 ? -10.719 -4.426 -15.445 1 98.62 180 VAL A N 1
ATOM 1477 C CA . VAL A 1 180 ? -9.789 -5.52 -15.703 1 98.62 180 VAL A CA 1
ATOM 1478 C C . VAL A 1 180 ? -8.898 -5.18 -16.891 1 98.62 180 VAL A C 1
ATOM 1480 O O . VAL A 1 180 ? -7.68 -5.352 -16.844 1 98.62 180 VAL A O 1
ATOM 1483 N N . ARG A 1 181 ? -9.5 -4.648 -17.953 1 98.5 181 ARG A N 1
ATOM 1484 C CA . ARG A 1 181 ? -8.742 -4.293 -19.156 1 98.5 181 ARG A CA 1
ATOM 1485 C C . ARG A 1 181 ? -7.734 -3.188 -18.844 1 98.5 181 ARG A C 1
ATOM 1487 O O . ARG A 1 181 ? -6.629 -3.178 -19.391 1 98.5 181 ARG A O 1
ATOM 1494 N N . TRP A 1 182 ? -8.141 -2.246 -18.016 1 98.75 182 TRP A N 1
ATOM 1495 C CA . TRP A 1 182 ? -7.223 -1.185 -17.609 1 98.75 182 TRP A CA 1
ATOM 1496 C C . TRP A 1 182 ? -6 -1.76 -16.906 1 98.75 182 TRP A C 1
ATOM 1498 O O . TRP A 1 182 ? -4.871 -1.347 -17.172 1 98.75 182 TRP A O 1
ATOM 1508 N N . VAL A 1 183 ? -6.199 -2.715 -16.047 1 98.69 183 VAL A N 1
ATOM 1509 C CA . VAL A 1 183 ? -5.145 -3.275 -15.219 1 98.69 183 VAL A CA 1
ATOM 1510 C C . VAL A 1 183 ? -4.281 -4.227 -16.031 1 98.69 183 VAL A C 1
ATOM 1512 O O . VAL A 1 183 ? -3.057 -4.258 -15.883 1 98.69 183 VAL A O 1
ATOM 1515 N N . GLU A 1 184 ? -4.816 -4.98 -16.938 1 98.19 184 GLU A N 1
ATOM 1516 C CA . GLU A 1 184 ? -4.109 -6.086 -17.578 1 98.19 184 GLU A CA 1
ATOM 1517 C C . GLU A 1 184 ? -3.307 -5.605 -18.781 1 98.19 184 GLU A C 1
ATOM 1519 O O . GLU A 1 184 ? -2.27 -6.188 -19.109 1 98.19 184 GLU A O 1
ATOM 1524 N N . THR A 1 185 ? -3.744 -4.496 -19.438 1 98.5 185 THR A N 1
ATOM 1525 C CA . THR A 1 185 ? -3.18 -4.129 -20.734 1 98.5 185 THR A CA 1
ATOM 1526 C C . THR A 1 185 ? -1.842 -3.418 -20.547 1 98.5 185 THR A C 1
ATOM 1528 O O . THR A 1 185 ? -1.715 -2.521 -19.719 1 98.5 185 THR A O 1
ATOM 1531 N N . ARG A 1 186 ? -0.921 -3.836 -21.344 1 98.31 186 ARG A N 1
ATOM 1532 C CA . ARG A 1 186 ? 0.412 -3.244 -21.297 1 98.31 186 ARG A CA 1
ATOM 1533 C C . ARG A 1 186 ? 0.699 -2.438 -22.562 1 98.31 186 ARG A C 1
ATOM 1535 O O . ARG A 1 186 ? 0.341 -2.852 -23.672 1 98.31 186 ARG A O 1
ATOM 1542 N N . THR A 1 187 ? 1.352 -1.286 -22.391 1 97.06 187 THR A N 1
ATOM 1543 C CA . THR A 1 187 ? 1.852 -0.503 -23.516 1 97.06 187 THR A CA 1
ATOM 1544 C C . THR A 1 187 ? 3.266 -0.936 -23.891 1 97.06 187 THR A C 1
ATOM 1546 O O . THR A 1 187 ? 3.959 -1.57 -23.078 1 97.06 187 THR A O 1
ATOM 1549 N N . PRO A 1 188 ? 3.707 -0.549 -25.109 1 95.56 188 PRO A N 1
ATOM 1550 C CA . PRO A 1 188 ? 5.078 -0.889 -25.5 1 95.56 188 PRO A CA 1
ATOM 1551 C C . PRO A 1 188 ? 6.125 -0.316 -24.547 1 95.56 188 PRO A C 1
ATOM 1553 O O . PRO A 1 188 ? 7.113 -0.985 -24.234 1 95.56 188 PRO A O 1
ATOM 1556 N N . ARG A 1 189 ? 5.922 0.853 -24.109 1 95.5 189 ARG A N 1
ATOM 1557 C CA . ARG A 1 189 ? 6.859 1.475 -23.188 1 95.5 189 ARG A CA 1
ATOM 1558 C C . ARG A 1 189 ? 6.953 0.68 -21.891 1 95.5 189 ARG A C 1
ATOM 1560 O O . ARG A 1 189 ? 8.039 0.483 -21.344 1 95.5 189 ARG A O 1
ATOM 1567 N N . GLU A 1 190 ? 5.848 0.282 -21.375 1 97.69 190 GLU A N 1
ATOM 1568 C CA . GLU A 1 190 ? 5.828 -0.524 -20.156 1 97.69 190 GLU A CA 1
ATOM 1569 C C . GLU A 1 190 ? 6.566 -1.845 -20.359 1 97.69 190 GLU A C 1
ATOM 1571 O O . GLU A 1 190 ? 7.211 -2.346 -19.438 1 97.69 190 GLU A O 1
ATOM 1576 N N . MET A 1 191 ? 6.504 -2.381 -21.562 1 97.44 191 MET A N 1
ATOM 1577 C CA . MET A 1 191 ? 7.16 -3.66 -21.812 1 97.44 191 MET A CA 1
ATOM 1578 C C . MET A 1 191 ? 8.68 -3.5 -21.812 1 97.44 191 MET A C 1
ATOM 1580 O O . MET A 1 191 ? 9.406 -4.426 -21.453 1 97.44 191 MET A O 1
ATOM 1584 N N . THR A 1 192 ? 9.148 -2.316 -22.188 1 96.25 192 THR A N 1
ATOM 1585 C CA . THR A 1 192 ? 10.578 -2.029 -22.078 1 96.25 192 THR A CA 1
ATOM 1586 C C . THR A 1 192 ? 11.008 -2.033 -20.609 1 96.25 192 THR A C 1
ATOM 1588 O O . THR A 1 192 ? 12.031 -2.627 -20.266 1 96.25 192 THR A O 1
ATOM 1591 N N . ILE A 1 193 ? 10.242 -1.434 -19.812 1 96.38 193 ILE A N 1
ATOM 1592 C CA . ILE A 1 193 ? 10.508 -1.388 -18.391 1 96.38 193 ILE A CA 1
ATOM 1593 C C . ILE A 1 193 ? 10.398 -2.793 -17.797 1 96.38 193 ILE A C 1
ATOM 1595 O O . ILE A 1 193 ? 11.203 -3.176 -16.938 1 96.38 193 ILE A O 1
ATOM 1599 N N . PHE A 1 194 ? 9.438 -3.521 -18.266 1 97.88 194 PHE A N 1
ATOM 1600 C CA . PHE A 1 194 ? 9.188 -4.867 -17.766 1 97.88 194 PHE A CA 1
ATOM 1601 C C . PHE A 1 194 ? 10.398 -5.766 -18 1 97.88 194 PHE A C 1
ATOM 1603 O O . PHE A 1 194 ? 10.742 -6.578 -17.141 1 97.88 194 PHE A O 1
ATOM 1610 N N . ASN A 1 195 ? 11 -5.613 -19.125 1 97.31 195 ASN A N 1
ATOM 1611 C CA . ASN A 1 195 ? 12.203 -6.379 -19.438 1 97.31 195 ASN A CA 1
ATOM 1612 C C . ASN A 1 195 ? 13.32 -6.07 -18.453 1 97.31 195 ASN A C 1
ATOM 1614 O O . ASN A 1 195 ? 13.984 -6.984 -17.953 1 97.31 195 ASN A O 1
ATOM 1618 N N . GLN A 1 196 ? 13.523 -4.828 -18.188 1 96.12 196 GLN A N 1
ATOM 1619 C CA . GLN A 1 196 ? 14.539 -4.406 -17.219 1 96.12 196 GLN A CA 1
ATOM 1620 C C . GLN A 1 196 ? 14.234 -4.938 -15.828 1 96.12 196 GLN A C 1
ATOM 1622 O O . GLN A 1 196 ? 15.125 -5.426 -15.133 1 96.12 196 GLN A O 1
ATOM 1627 N N . LEU A 1 197 ? 13.008 -4.801 -15.422 1 97.5 197 LEU A N 1
ATOM 1628 C CA . LEU A 1 197 ? 12.555 -5.277 -14.117 1 97.5 197 LEU A CA 1
ATOM 1629 C C . LEU A 1 197 ? 12.805 -6.777 -13.977 1 97.5 197 LEU A C 1
ATOM 1631 O O . LEU A 1 197 ? 13.273 -7.234 -12.93 1 97.5 197 LEU A O 1
ATOM 1635 N N . THR A 1 198 ? 12.5 -7.504 -14.977 1 98.12 198 THR A N 1
ATOM 1636 C CA . THR A 1 198 ? 12.711 -8.945 -14.961 1 98.12 198 THR A CA 1
ATOM 1637 C C . THR A 1 198 ? 14.195 -9.281 -14.875 1 98.12 198 THR A C 1
ATOM 1639 O O . THR A 1 198 ? 14.594 -10.211 -14.172 1 98.12 198 THR A O 1
ATOM 1642 N N . ASP A 1 199 ? 14.969 -8.531 -15.578 1 97.69 199 ASP A N 1
ATOM 1643 C CA . ASP A 1 199 ? 16.422 -8.719 -15.547 1 97.69 199 ASP A CA 1
ATOM 1644 C C . ASP A 1 199 ? 16.969 -8.508 -14.133 1 97.69 199 ASP A C 1
ATOM 1646 O O . ASP A 1 199 ? 17.781 -9.297 -13.656 1 97.69 199 ASP A O 1
ATOM 1650 N N . ILE A 1 200 ? 16.531 -7.453 -13.5 1 97.75 200 ILE A N 1
ATOM 1651 C CA . ILE A 1 200 ? 16.938 -7.188 -12.117 1 97.75 200 ILE A CA 1
ATOM 1652 C C . ILE A 1 200 ? 16.547 -8.367 -11.234 1 97.75 200 ILE A C 1
ATOM 1654 O O . ILE A 1 200 ? 17.328 -8.805 -10.391 1 97.75 200 ILE A O 1
ATOM 1658 N N . THR A 1 201 ? 15.359 -8.914 -11.406 1 98.5 201 THR A N 1
ATOM 1659 C CA . THR A 1 201 ? 14.859 -10.039 -10.625 1 98.5 201 THR A CA 1
ATOM 1660 C C . THR A 1 201 ? 15.75 -11.266 -10.82 1 98.5 201 THR A C 1
ATOM 1662 O O . THR A 1 201 ? 16.141 -11.914 -9.852 1 98.5 201 THR A O 1
ATOM 1665 N N . HIS A 1 202 ? 16.078 -11.547 -12.062 1 98.5 202 HIS A N 1
ATOM 1666 C CA . HIS A 1 202 ? 16.953 -12.664 -12.383 1 98.5 202 HIS A CA 1
ATOM 1667 C C . HIS A 1 202 ? 18.312 -12.5 -11.734 1 98.5 202 HIS A C 1
ATOM 1669 O O . HIS A 1 202 ? 18.891 -13.469 -11.234 1 98.5 202 HIS A O 1
ATOM 1675 N N . ASP A 1 203 ? 18.844 -11.273 -11.797 1 98 203 ASP A N 1
ATOM 1676 C CA . ASP A 1 203 ? 20.156 -11 -11.219 1 98 203 ASP A CA 1
ATOM 1677 C C . ASP A 1 203 ? 20.156 -11.273 -9.719 1 98 203 ASP A C 1
ATOM 1679 O O . ASP A 1 203 ? 21.125 -11.812 -9.18 1 98 203 ASP A O 1
ATOM 1683 N N . ILE A 1 204 ? 19.125 -10.867 -9.062 1 98.56 204 ILE A N 1
ATOM 1684 C CA . ILE A 1 204 ? 19.031 -11.078 -7.621 1 98.56 204 ILE A CA 1
ATOM 1685 C C . ILE A 1 204 ? 18.953 -12.578 -7.324 1 98.56 204 ILE A C 1
ATOM 1687 O O . ILE A 1 204 ? 19.609 -13.07 -6.406 1 98.56 204 ILE A O 1
ATOM 1691 N N . ILE A 1 205 ? 18.156 -13.312 -8.086 1 98.81 205 ILE A N 1
ATOM 1692 C CA . ILE A 1 205 ? 18.047 -14.758 -7.91 1 98.81 205 ILE A CA 1
ATOM 1693 C C . ILE A 1 205 ? 19.391 -15.422 -8.141 1 98.81 205 ILE A C 1
ATOM 1695 O O . ILE A 1 205 ? 19.828 -16.266 -7.348 1 98.81 205 ILE A O 1
ATOM 1699 N N . ALA A 1 206 ? 20.078 -15.031 -9.219 1 98.44 206 ALA A N 1
ATOM 1700 C CA . ALA A 1 206 ? 21.375 -15.602 -9.555 1 98.44 206 ALA A CA 1
ATOM 1701 C C . ALA A 1 206 ? 22.391 -15.367 -8.43 1 98.44 206 ALA A C 1
ATOM 1703 O O . ALA A 1 206 ? 23.219 -16.234 -8.141 1 98.44 206 ALA A O 1
ATOM 1704 N N . GLU A 1 207 ? 22.312 -14.188 -7.836 1 98.5 207 GLU A N 1
ATOM 1705 C CA . GLU A 1 207 ? 23.203 -13.891 -6.723 1 98.5 207 GLU A CA 1
ATOM 1706 C C . GLU A 1 207 ? 22.828 -14.695 -5.48 1 98.5 207 GLU A C 1
ATOM 1708 O O . GLU A 1 207 ? 23.703 -15.219 -4.789 1 98.5 207 GLU A O 1
ATOM 1713 N N . ALA A 1 208 ? 21.562 -14.805 -5.199 1 98.81 208 ALA A N 1
ATOM 1714 C CA . ALA A 1 208 ? 21.094 -15.547 -4.035 1 98.81 208 ALA A CA 1
ATOM 1715 C C . ALA A 1 208 ? 21.5 -17.016 -4.117 1 98.81 208 ALA A C 1
ATOM 1717 O O . ALA A 1 208 ? 21.922 -17.609 -3.121 1 98.81 208 ALA A O 1
ATOM 1718 N N . PHE A 1 209 ? 21.328 -17.562 -5.324 1 98.62 209 PHE A N 1
ATOM 1719 C CA . PHE A 1 209 ? 21.672 -18.953 -5.574 1 98.62 209 PHE A CA 1
ATOM 1720 C C . PHE A 1 209 ? 23.094 -19.078 -6.074 1 98.62 209 PHE A C 1
ATOM 1722 O O . PHE A 1 209 ? 23.344 -19.562 -7.184 1 98.62 209 PHE A O 1
ATOM 1729 N N . SER A 1 210 ? 24.047 -18.625 -5.297 1 98.31 210 SER A N 1
ATOM 1730 C CA . SER A 1 210 ? 25.484 -18.672 -5.59 1 98.31 210 SER A CA 1
ATOM 1731 C C . SER A 1 210 ? 26.312 -18.797 -4.312 1 98.31 210 SER A C 1
ATOM 1733 O O . SER A 1 210 ? 25.766 -18.734 -3.209 1 98.31 210 SER A O 1
ATOM 1735 N N . GLU A 1 211 ? 27.594 -18.891 -4.504 1 97.44 211 GLU A N 1
ATOM 1736 C CA . GLU A 1 211 ? 28.547 -19.016 -3.391 1 97.44 211 GLU A CA 1
ATOM 1737 C C . GLU A 1 211 ? 28.688 -17.688 -2.645 1 97.44 211 GLU A C 1
ATOM 1739 O O . GLU A 1 211 ? 29.234 -17.656 -1.54 1 97.44 211 GLU A O 1
ATOM 1744 N N . LYS A 1 212 ? 28.125 -16.641 -3.162 1 97.94 212 LYS A N 1
ATOM 1745 C CA . LYS A 1 212 ? 28.172 -15.359 -2.479 1 97.94 212 LYS A CA 1
ATOM 1746 C C . LYS A 1 212 ? 27.25 -15.344 -1.268 1 97.94 212 LYS A C 1
ATOM 1748 O O . LYS A 1 212 ? 27.484 -14.602 -0.312 1 97.94 212 LYS A O 1
ATOM 1753 N N . VAL A 1 213 ? 26.219 -16.203 -1.328 1 98.62 213 VAL A N 1
ATOM 1754 C CA . VAL A 1 213 ? 25.203 -16.156 -0.287 1 98.62 213 VAL A CA 1
ATOM 1755 C C . VAL A 1 213 ? 25.125 -17.5 0.418 1 98.62 213 VAL A C 1
ATOM 1757 O O . VAL A 1 213 ? 24.891 -17.578 1.626 1 98.62 213 VAL A O 1
ATOM 1760 N N . ILE A 1 214 ? 25.344 -18.562 -0.315 1 98.75 214 ILE A N 1
ATOM 1761 C CA . ILE A 1 214 ? 25.094 -19.891 0.211 1 98.75 214 ILE A CA 1
ATOM 1762 C C . ILE A 1 214 ? 26.422 -20.594 0.483 1 98.75 214 ILE A C 1
ATOM 1764 O O . ILE A 1 214 ? 27.25 -20.766 -0.426 1 98.75 214 ILE A O 1
ATOM 1768 N N . THR A 1 215 ? 26.656 -20.938 1.688 1 98.31 215 THR A N 1
ATOM 1769 C CA . THR A 1 215 ? 27.656 -21.906 2.109 1 98.31 215 THR A CA 1
ATOM 1770 C C . THR A 1 215 ? 27.016 -23.234 2.5 1 98.31 215 THR A C 1
ATOM 1772 O O . THR A 1 215 ? 26.375 -23.328 3.549 1 98.31 215 THR A O 1
ATOM 1775 N N . PRO A 1 216 ? 27.188 -24.203 1.64 1 97.19 216 PRO A N 1
ATOM 1776 C CA . PRO A 1 216 ? 26.547 -25.484 1.935 1 97.19 216 PRO A CA 1
ATOM 1777 C C . PRO A 1 216 ? 26.859 -26 3.344 1 97.19 216 PRO A C 1
ATOM 1779 O O . PRO A 1 216 ? 27.969 -25.828 3.834 1 97.19 216 PRO A O 1
ATOM 1782 N N . ASP A 1 217 ? 25.906 -26.609 3.99 1 96.38 217 ASP A N 1
ATOM 1783 C CA . ASP A 1 217 ? 25.969 -27.203 5.324 1 96.38 217 ASP A CA 1
ATOM 1784 C C . ASP A 1 217 ? 25.984 -26.125 6.402 1 96.38 217 ASP A C 1
ATOM 1786 O O . ASP A 1 217 ? 26.141 -26.438 7.59 1 96.38 217 ASP A O 1
ATOM 1790 N N . VAL A 1 218 ? 25.828 -24.859 6.055 1 97.75 218 VAL A N 1
ATOM 1791 C CA . VAL A 1 218 ? 25.812 -23.75 7.008 1 97.75 218 VAL A CA 1
ATOM 1792 C C . VAL A 1 218 ? 24.578 -22.891 6.789 1 97.75 218 VAL A C 1
ATOM 1794 O O . VAL A 1 218 ? 23.766 -22.719 7.703 1 97.75 218 VAL A O 1
ATOM 1797 N N . THR A 1 219 ? 24.469 -22.359 5.543 1 98.5 219 THR A N 1
ATOM 1798 C CA . THR A 1 219 ? 23.391 -21.422 5.211 1 98.5 219 THR A CA 1
ATOM 1799 C C . THR A 1 219 ? 22.047 -22.141 5.176 1 98.5 219 THR A C 1
ATOM 1801 O O . THR A 1 219 ? 21.938 -23.25 4.648 1 98.5 219 THR A O 1
ATOM 1804 N N . THR A 1 220 ? 21.016 -21.562 5.742 1 98.19 220 THR A N 1
ATOM 1805 C CA . THR A 1 220 ? 19.672 -22.141 5.727 1 98.19 220 THR A CA 1
ATOM 1806 C C . THR A 1 220 ? 18.812 -21.484 4.656 1 98.19 220 THR A C 1
ATOM 1808 O O . THR A 1 220 ? 19.141 -20.391 4.172 1 98.19 220 THR A O 1
ATOM 1811 N N . THR A 1 221 ? 17.75 -22.188 4.297 1 97.88 221 THR A N 1
ATOM 1812 C CA . THR A 1 221 ? 16.797 -21.641 3.332 1 97.88 221 THR A CA 1
ATOM 1813 C C . THR A 1 221 ? 16.234 -20.312 3.824 1 97.88 221 THR A C 1
ATOM 1815 O O . THR A 1 221 ? 16.125 -19.359 3.053 1 97.88 221 THR A O 1
ATOM 1818 N N . THR A 1 222 ? 15.938 -20.203 5.098 1 97.81 222 THR A N 1
ATOM 1819 C CA . THR A 1 222 ? 15.367 -19 5.691 1 97.81 222 THR A CA 1
ATOM 1820 C C . THR A 1 222 ? 16.344 -17.828 5.59 1 97.81 222 THR A C 1
ATOM 1822 O O . THR A 1 222 ? 15.945 -16.688 5.328 1 97.81 222 THR A O 1
ATOM 1825 N N . GLU A 1 223 ? 17.594 -18.109 5.797 1 98.31 223 GLU A N 1
ATOM 1826 C CA . GLU A 1 223 ? 18.594 -17.062 5.668 1 98.31 223 GLU A CA 1
ATOM 1827 C C . GLU A 1 223 ? 18.656 -16.516 4.242 1 98.31 223 GLU A C 1
ATOM 1829 O O . GLU A 1 223 ? 18.844 -15.312 4.035 1 98.31 223 GLU A O 1
ATOM 1834 N N . VAL A 1 224 ? 18.5 -17.391 3.252 1 98.75 224 VAL A N 1
ATOM 1835 C CA . VAL A 1 224 ? 18.516 -16.969 1.856 1 98.75 224 VAL A CA 1
ATOM 1836 C C . VAL A 1 224 ? 17.281 -16.109 1.566 1 98.75 224 VAL A C 1
ATOM 1838 O O . VAL A 1 224 ? 17.391 -15.094 0.876 1 98.75 224 VAL A O 1
ATOM 1841 N N . GLU A 1 225 ? 16.156 -16.531 2.086 1 98.62 225 GLU A N 1
ATOM 1842 C CA . GLU A 1 225 ? 14.93 -15.758 1.925 1 98.62 225 GLU A CA 1
ATOM 1843 C C . GLU A 1 225 ? 15.109 -14.328 2.432 1 98.62 225 GLU A C 1
ATOM 1845 O O . GLU A 1 225 ? 14.758 -13.375 1.74 1 98.62 225 GLU A O 1
ATOM 1850 N N . TRP A 1 226 ? 15.68 -14.203 3.59 1 98.62 226 TRP A N 1
ATOM 1851 C CA . TRP A 1 226 ? 15.828 -12.883 4.191 1 98.62 226 TRP A CA 1
ATOM 1852 C C . TRP A 1 226 ? 16.922 -12.094 3.496 1 98.62 226 TRP A C 1
ATOM 1854 O O . TRP A 1 226 ? 16.859 -10.859 3.416 1 98.62 226 TRP A O 1
ATOM 1864 N N . TRP A 1 227 ? 17.938 -12.789 3.008 1 98.75 227 TRP A N 1
ATOM 1865 C CA . TRP A 1 227 ? 18.922 -12.102 2.188 1 98.75 227 TRP A CA 1
ATOM 1866 C C . TRP A 1 227 ? 18.266 -11.453 0.969 1 98.75 227 TRP A C 1
ATOM 1868 O O . TRP A 1 227 ? 18.531 -10.297 0.657 1 98.75 227 TRP A O 1
ATOM 1878 N N . MET A 1 228 ? 17.438 -12.234 0.299 1 98.81 228 MET A N 1
ATOM 1879 C CA . MET A 1 228 ? 16.734 -11.727 -0.876 1 98.81 228 MET A CA 1
ATOM 1880 C C . MET A 1 228 ? 15.867 -10.523 -0.515 1 98.81 228 MET A C 1
ATOM 1882 O O . MET A 1 228 ? 15.875 -9.516 -1.226 1 98.81 228 MET A O 1
ATOM 1886 N N . ARG A 1 229 ? 15.148 -10.648 0.589 1 98.69 229 ARG A N 1
ATOM 1887 C CA . ARG A 1 229 ? 14.289 -9.57 1.074 1 98.69 229 ARG A CA 1
ATOM 1888 C C . ARG A 1 229 ? 15.102 -8.297 1.329 1 98.69 229 ARG A C 1
ATOM 1890 O O . ARG A 1 229 ? 14.695 -7.211 0.916 1 98.69 229 ARG A O 1
ATOM 1897 N N . GLN A 1 230 ? 16.219 -8.461 1.992 1 98.69 230 GLN A N 1
ATOM 1898 C CA . GLN A 1 230 ? 17.078 -7.332 2.322 1 98.69 230 GLN A CA 1
ATOM 1899 C C . GLN A 1 230 ? 17.688 -6.723 1.066 1 98.69 230 GLN A C 1
ATOM 1901 O O . GLN A 1 230 ? 17.812 -5.5 0.961 1 98.69 230 GLN A O 1
ATOM 1906 N N . LYS A 1 231 ? 18.062 -7.586 0.129 1 98.69 231 LYS A N 1
ATOM 1907 C CA . LYS A 1 231 ? 18.656 -7.125 -1.125 1 98.69 231 LYS A CA 1
ATOM 1908 C C . LYS A 1 231 ? 17.719 -6.18 -1.86 1 98.69 231 LYS A C 1
ATOM 1910 O O . LYS A 1 231 ? 18.141 -5.156 -2.396 1 98.69 231 LYS A O 1
ATOM 1915 N N . VAL A 1 232 ? 16.516 -6.512 -1.887 1 98.62 232 VAL A N 1
ATOM 1916 C CA . VAL A 1 232 ? 15.516 -5.688 -2.547 1 98.62 232 VAL A CA 1
ATOM 1917 C C . VAL A 1 232 ? 15.453 -4.312 -1.888 1 98.62 232 VAL A C 1
ATOM 1919 O O . VAL A 1 232 ? 15.453 -3.289 -2.574 1 98.62 232 VAL A O 1
ATOM 1922 N N . THR A 1 233 ? 15.414 -4.289 -0.541 1 98.31 233 THR A N 1
ATOM 1923 C CA . THR A 1 233 ? 15.383 -3.047 0.221 1 98.31 233 THR A CA 1
ATOM 1924 C C . THR A 1 233 ? 16.641 -2.227 -0.041 1 98.31 233 THR A C 1
ATOM 1926 O O . THR A 1 233 ? 16.578 -1.011 -0.228 1 98.31 233 THR A O 1
ATOM 1929 N N . ASP A 1 234 ? 17.766 -2.928 -0.11 1 98.06 234 ASP A N 1
ATOM 1930 C CA . ASP A 1 234 ? 19.031 -2.254 -0.314 1 98.06 234 ASP A CA 1
ATOM 1931 C C . ASP A 1 234 ? 19.094 -1.606 -1.695 1 98.06 234 ASP A C 1
ATOM 1933 O O . ASP A 1 234 ? 19.781 -0.592 -1.88 1 98.06 234 ASP A O 1
ATOM 1937 N N . LEU A 1 235 ? 18.391 -2.172 -2.596 1 97.94 235 LEU A N 1
ATOM 1938 C CA . LEU A 1 235 ? 18.391 -1.652 -3.959 1 97.94 235 LEU A CA 1
ATOM 1939 C C . LEU A 1 235 ? 17.359 -0.528 -4.109 1 97.94 235 LEU A C 1
ATOM 1941 O O . LEU A 1 235 ? 17.234 0.06 -5.184 1 97.94 235 LEU A O 1
ATOM 1945 N N . GLY A 1 236 ? 16.641 -0.199 -3.012 1 97.75 236 GLY A N 1
ATOM 1946 C CA . GLY A 1 236 ? 15.617 0.833 -3.061 1 97.75 236 GLY A CA 1
ATOM 1947 C C . GLY A 1 236 ? 14.352 0.385 -3.764 1 97.75 236 GLY A C 1
ATOM 1948 O O . GLY A 1 236 ? 13.625 1.206 -4.328 1 97.75 236 GLY A O 1
ATOM 1949 N N . LEU A 1 237 ? 14.164 -0.928 -3.797 1 98.12 237 LEU A N 1
ATOM 1950 C CA . LEU A 1 237 ? 13 -1.509 -4.457 1 98.12 237 LEU A CA 1
ATOM 1951 C C . LEU A 1 237 ? 12.031 -2.1 -3.434 1 98.12 237 LEU A C 1
ATOM 1953 O O . LEU A 1 237 ? 12.25 -1.976 -2.225 1 98.12 237 LEU A O 1
ATOM 1957 N N . GLU A 1 238 ? 10.938 -2.604 -3.973 1 97.31 238 GLU A N 1
ATOM 1958 C CA . GLU A 1 238 ? 9.945 -3.248 -3.115 1 97.31 238 GLU A CA 1
ATOM 1959 C C . GLU A 1 238 ? 9.617 -4.652 -3.611 1 97.31 238 GLU A C 1
ATOM 1961 O O . GLU A 1 238 ? 9.883 -4.988 -4.766 1 97.31 238 GLU A O 1
ATOM 1966 N N . THR A 1 239 ? 9.156 -5.445 -2.721 1 98 239 THR A N 1
ATOM 1967 C CA . THR A 1 239 ? 8.586 -6.742 -3.068 1 98 239 THR A CA 1
ATOM 1968 C C . THR A 1 239 ? 7.102 -6.793 -2.707 1 98 239 THR A C 1
ATOM 1970 O O . THR A 1 239 ? 6.633 -6.012 -1.879 1 98 239 THR A O 1
ATOM 1973 N N . TRP A 1 240 ? 6.344 -7.621 -3.4 1 97.75 240 TRP A N 1
ATOM 1974 C CA . TRP A 1 240 ? 4.906 -7.652 -3.154 1 97.75 240 TRP A CA 1
ATOM 1975 C C . TRP A 1 240 ? 4.516 -8.914 -2.393 1 97.75 240 TRP A C 1
ATOM 1977 O O . TRP A 1 240 ? 3.354 -9.078 -2.01 1 97.75 240 TRP A O 1
ATOM 1987 N N . PHE A 1 241 ? 5.465 -9.812 -2.15 1 97.56 241 PHE A N 1
ATOM 1988 C CA . PHE A 1 241 ? 5.336 -10.961 -1.261 1 97.56 241 PHE A CA 1
ATOM 1989 C C . PHE A 1 241 ? 6.695 -11.367 -0.702 1 97.56 241 PHE A C 1
ATOM 1991 O O . PHE A 1 241 ? 7.734 -11.016 -1.263 1 97.56 241 PHE A O 1
ATOM 1998 N N . HIS A 1 242 ? 6.703 -12.023 0.432 1 97.75 242 HIS A N 1
ATOM 1999 C CA . HIS A 1 242 ? 7.949 -12.5 1.022 1 97.75 242 HIS A CA 1
ATOM 2000 C C . HIS A 1 242 ? 8.531 -13.656 0.214 1 97.75 242 HIS A C 1
ATOM 2002 O O . HIS A 1 242 ? 7.832 -14.617 -0.105 1 97.75 242 HIS A O 1
ATOM 2008 N N . PRO A 1 243 ? 9.844 -13.617 -0.128 1 97.88 243 PRO A N 1
ATOM 2009 C CA . PRO A 1 243 ? 10.453 -14.688 -0.912 1 97.88 243 PRO A CA 1
ATOM 2010 C C . PRO A 1 243 ? 10.398 -16.047 -0.203 1 97.88 243 PRO A C 1
ATOM 2012 O O . PRO A 1 243 ? 10.438 -16.094 1.028 1 97.88 243 PRO A O 1
ATOM 2015 N N . THR A 1 244 ? 10.344 -17.047 -0.967 1 97.31 244 THR A N 1
ATOM 2016 C CA . THR A 1 244 ? 10.414 -18.406 -0.43 1 97.31 244 THR A CA 1
ATOM 2017 C C . THR A 1 244 ? 11.562 -19.188 -1.075 1 97.31 244 THR A C 1
ATOM 2019 O O . THR A 1 244 ? 11.812 -19.047 -2.271 1 97.31 244 THR A O 1
ATOM 2022 N N . VAL A 1 245 ? 12.289 -19.953 -0.276 1 97.81 245 VAL A N 1
ATOM 2023 C CA . VAL A 1 245 ? 13.32 -20.875 -0.725 1 97.81 245 VAL A CA 1
ATOM 2024 C C . VAL A 1 245 ? 13.086 -22.266 -0.106 1 97.81 245 VAL A C 1
ATOM 2026 O O . VAL A 1 245 ? 12.852 -22.375 1.1 1 97.81 245 VAL A O 1
ATOM 2029 N N . ASP A 1 246 ? 13.094 -23.266 -0.896 1 95.5 246 ASP A N 1
ATOM 2030 C CA . ASP A 1 246 ? 12.93 -24.609 -0.363 1 95.5 246 ASP A CA 1
ATOM 2031 C C . ASP A 1 246 ? 13.906 -25.578 -1.022 1 95.5 246 ASP A C 1
ATOM 2033 O O . ASP A 1 246 ? 14.609 -25.219 -1.965 1 95.5 246 ASP A O 1
ATOM 2037 N N . VAL A 1 247 ? 13.977 -26.797 -0.459 1 95.12 247 VAL A N 1
ATOM 2038 C CA . VAL A 1 247 ? 14.969 -27.797 -0.875 1 95.12 247 VAL A CA 1
ATOM 2039 C C . VAL A 1 247 ? 14.273 -29.109 -1.194 1 95.12 247 VAL A C 1
ATOM 2041 O O . VAL A 1 247 ? 13.328 -29.5 -0.511 1 95.12 247 VAL A O 1
ATOM 2044 N N . GLN A 1 248 ? 14.688 -29.703 -2.244 1 94 248 GLN A N 1
ATOM 2045 C CA . GLN A 1 248 ? 14.367 -31.094 -2.531 1 94 248 GLN A CA 1
ATOM 2046 C C . GLN A 1 248 ? 15.633 -31.953 -2.568 1 94 248 GLN A C 1
ATOM 2048 O O . GLN A 1 248 ? 16.625 -31.578 -3.182 1 94 248 GLN A O 1
ATOM 2053 N N . ARG A 1 249 ? 15.672 -33.062 -1.834 1 91.62 249 ARG A N 1
ATOM 2054 C CA . ARG A 1 249 ? 16.797 -33.969 -1.793 1 91.62 249 ARG A CA 1
ATOM 2055 C C . ARG A 1 249 ? 16.328 -35.406 -1.586 1 91.62 249 ARG A C 1
ATOM 2057 O O . ARG A 1 249 ? 15.117 -35.688 -1.562 1 91.62 249 ARG A O 1
ATOM 2064 N N . THR A 1 250 ? 17.266 -36.406 -1.603 1 81.31 250 THR A N 1
ATOM 2065 C CA . THR A 1 250 ? 16.969 -37.844 -1.478 1 81.31 250 THR A CA 1
ATOM 2066 C C . THR A 1 250 ? 16.234 -38.125 -0.165 1 81.31 250 THR A C 1
ATOM 2068 O O . THR A 1 250 ? 16.453 -37.438 0.829 1 81.31 250 THR A O 1
ATOM 2071 N N . SER A 1 251 ? 15 -38.75 -0.15 1 62.19 251 SER A N 1
ATOM 2072 C CA . SER A 1 251 ? 14.102 -39.031 0.963 1 62.19 251 SER A CA 1
ATOM 2073 C C . SER A 1 251 ? 14.773 -39.906 1.997 1 62.19 251 SER A C 1
ATOM 2075 O O . SER A 1 251 ? 14.117 -40.406 2.93 1 62.19 251 SER A O 1
ATOM 2077 N N . GLU A 1 252 ? 15.883 -40.219 2.072 1 53.41 252 GLU A N 1
ATOM 2078 C CA . GLU A 1 252 ? 15.914 -41.219 3.135 1 53.41 252 GLU A CA 1
ATOM 2079 C C . GLU A 1 252 ? 14.883 -40.906 4.215 1 53.41 252 GLU A C 1
ATOM 2081 O O . GLU A 1 252 ? 14.203 -41.812 4.715 1 53.41 252 GLU A O 1
ATOM 2086 N N . GLU A 1 253 ? 14.797 -39.812 5.035 1 46.53 253 GLU A N 1
ATOM 2087 C CA . GLU A 1 253 ? 13.867 -39.531 6.121 1 46.53 253 GLU A CA 1
ATOM 2088 C C . GLU A 1 253 ? 12.797 -38.531 5.68 1 46.53 253 GLU A C 1
ATOM 2090 O O . GLU A 1 253 ? 12.812 -37.375 6.098 1 46.53 253 GLU A O 1
ATOM 2095 N N . LEU A 1 254 ? 12.547 -38.469 4.391 1 42.09 254 LEU A N 1
ATOM 2096 C CA . LEU A 1 254 ? 11.758 -37.312 4.035 1 42.09 254 LEU A CA 1
ATOM 2097 C C . LEU A 1 254 ? 10.312 -37.469 4.496 1 42.09 254 LEU A C 1
ATOM 2099 O O . LEU A 1 254 ? 9.648 -38.438 4.145 1 42.09 254 LEU A O 1
ATOM 2103 N N . VAL A 1 255 ? 9.961 -37 5.492 1 40.09 255 VAL A N 1
ATOM 2104 C CA . VAL A 1 255 ? 8.555 -36.875 5.848 1 40.09 255 VAL A CA 1
ATOM 2105 C C . VAL A 1 255 ? 7.754 -36.375 4.656 1 40.09 255 VAL A C 1
ATOM 2107 O O . VAL A 1 255 ? 8.297 -35.656 3.811 1 40.09 255 VAL A O 1
ATOM 2110 N N . GLY A 1 256 ? 6.496 -36.812 4.371 1 39.06 256 GLY A N 1
ATOM 2111 C CA . GLY A 1 256 ? 5.465 -36.562 3.381 1 39.06 256 GLY A CA 1
ATOM 2112 C C . GLY A 1 256 ? 5.434 -35.125 2.912 1 39.06 256 GLY A C 1
ATOM 2113 O O . GLY A 1 256 ? 5.191 -34.219 3.707 1 39.06 256 GLY A O 1
ATOM 2114 N N . HIS A 1 257 ? 6.176 -34.719 1.979 1 37.81 257 HIS A N 1
ATOM 2115 C CA . HIS A 1 257 ? 6.574 -33.469 1.369 1 37.81 257 HIS A CA 1
ATOM 2116 C C . HIS A 1 257 ? 5.371 -32.719 0.803 1 37.81 257 HIS A C 1
ATOM 2118 O O . HIS A 1 257 ? 5.527 -31.719 0.108 1 37.81 257 HIS A O 1
ATOM 2124 N N . LEU A 1 258 ? 4.297 -33.406 0.261 1 39.38 258 LEU A N 1
ATOM 2125 C CA . LEU A 1 258 ? 3.457 -32.438 -0.436 1 39.38 258 LEU A CA 1
ATOM 2126 C C . LEU A 1 258 ? 3.137 -31.234 0.464 1 39.38 258 LEU A C 1
ATOM 2128 O O . LEU A 1 258 ? 2.164 -31.266 1.221 1 39.38 258 LEU A O 1
ATOM 2132 N N . TYR A 1 259 ? 4.066 -30.672 1.175 1 41.12 259 TYR A N 1
ATOM 2133 C CA . TYR A 1 259 ? 3.666 -29.578 2.045 1 41.12 259 TYR A CA 1
ATOM 2134 C C . TYR A 1 259 ? 2.973 -28.484 1.251 1 41.12 259 TYR A C 1
ATOM 2136 O O . TYR A 1 259 ? 3.445 -28.078 0.184 1 41.12 259 TYR A O 1
ATOM 2144 N N . SER A 1 260 ? 1.759 -28.469 1.342 1 40.56 260 SER A N 1
ATOM 2145 C CA . SER A 1 260 ? 1.115 -27.219 0.965 1 40.56 260 SER A CA 1
ATOM 2146 C C . SER A 1 260 ? 1.996 -26.016 1.306 1 40.56 260 SER A C 1
ATOM 2148 O O . SER A 1 260 ? 2.885 -26.125 2.154 1 40.56 260 SER A O 1
ATOM 2150 N N . PHE A 1 261 ? 2.121 -24.969 0.456 1 45.78 261 PHE A N 1
ATOM 2151 C CA . PHE A 1 261 ? 2.809 -23.688 0.679 1 45.78 261 PHE A CA 1
ATOM 2152 C C . PHE A 1 261 ? 2.918 -23.391 2.168 1 45.78 261 PHE A C 1
ATOM 2154 O O . PHE A 1 261 ? 3.939 -22.875 2.631 1 45.78 261 PHE A O 1
ATOM 2161 N N . SER A 1 262 ? 1.917 -23.734 3.004 1 45.81 262 SER A N 1
ATOM 2162 C CA . SER A 1 262 ? 1.881 -23.328 4.402 1 45.81 262 SER A CA 1
ATOM 2163 C C . SER A 1 262 ? 2.658 -24.297 5.285 1 45.81 262 SER A C 1
ATOM 2165 O O . SER A 1 262 ? 3.014 -23.969 6.418 1 45.81 262 SER A O 1
ATOM 2167 N N . GLY A 1 263 ? 3.125 -25.453 4.684 1 52.34 263 GLY A N 1
ATOM 2168 C CA . GLY A 1 263 ? 3.734 -26.453 5.551 1 52.34 263 GLY A CA 1
ATOM 2169 C C . GLY A 1 263 ? 5.191 -26.719 5.227 1 52.34 263 GLY A C 1
ATOM 2170 O O . GLY A 1 263 ? 5.723 -27.781 5.543 1 52.34 263 GLY A O 1
ATOM 2171 N N . ARG A 1 264 ? 5.797 -25.797 4.586 1 58.38 264 ARG A N 1
ATOM 2172 C CA . ARG A 1 264 ? 7.199 -26.031 4.254 1 58.38 264 ARG A CA 1
ATOM 2173 C C . ARG A 1 264 ? 8.086 -25.891 5.488 1 58.38 264 ARG A C 1
ATOM 2175 O O . ARG A 1 264 ? 7.863 -25.016 6.328 1 58.38 264 ARG A O 1
ATOM 2182 N N . PRO A 1 265 ? 8.945 -26.844 5.574 1 67.81 265 PRO A N 1
ATOM 2183 C CA . PRO A 1 265 ? 9.883 -26.672 6.68 1 67.81 265 PRO A CA 1
ATOM 2184 C C . PRO A 1 265 ? 10.703 -25.391 6.562 1 67.81 265 PRO A C 1
ATOM 2186 O O . PRO A 1 265 ? 11.148 -25.031 5.473 1 67.81 265 PRO A O 1
ATOM 2189 N N . ASP A 1 266 ? 10.641 -24.703 7.605 1 74 266 ASP A N 1
ATOM 2190 C CA . ASP A 1 266 ? 11.453 -23.484 7.672 1 74 266 ASP A CA 1
ATOM 2191 C C . ASP A 1 266 ? 12.859 -23.797 8.18 1 74 266 ASP A C 1
ATOM 2193 O O . ASP A 1 266 ? 13.094 -24.875 8.742 1 74 266 ASP A O 1
ATOM 2197 N N . ASP A 1 267 ? 13.805 -23.156 7.707 1 86.38 267 ASP A N 1
ATOM 2198 C CA . ASP A 1 267 ? 15.148 -23.078 8.266 1 86.38 267 ASP A CA 1
ATOM 2199 C C . ASP A 1 267 ? 15.938 -24.344 7.977 1 86.38 267 ASP A C 1
ATOM 2201 O O . ASP A 1 267 ? 16.656 -24.859 8.844 1 86.38 267 ASP A O 1
ATOM 2205 N N . GLU A 1 268 ? 15.703 -24.938 6.773 1 93.38 268 GLU A N 1
ATOM 2206 C CA . GLU A 1 268 ? 16.469 -26.125 6.383 1 93.38 268 GLU A CA 1
ATOM 2207 C C . GLU A 1 268 ? 17.906 -25.75 6.004 1 93.38 268 GLU A C 1
ATOM 2209 O O . GLU A 1 268 ? 18.109 -24.812 5.215 1 93.38 268 GLU A O 1
ATOM 2214 N N . VAL A 1 269 ? 18.844 -26.516 6.57 1 96.69 269 VAL A N 1
ATOM 2215 C CA . VAL A 1 269 ? 20.234 -26.312 6.188 1 96.69 269 VAL A CA 1
ATOM 2216 C C . VAL A 1 269 ? 20.469 -26.797 4.762 1 96.69 269 VAL A C 1
ATOM 2218 O O . VAL A 1 269 ? 20.141 -27.953 4.438 1 96.69 269 VAL A O 1
ATOM 2221 N N . ILE A 1 270 ? 20.953 -25.984 3.887 1 97.44 270 ILE A N 1
ATOM 2222 C CA . ILE A 1 270 ? 21.25 -26.328 2.5 1 97.44 270 ILE A CA 1
ATOM 2223 C C . ILE A 1 270 ? 22.484 -27.219 2.436 1 97.44 270 ILE A C 1
ATOM 2225 O O . ILE A 1 270 ? 23.516 -26.906 3.029 1 97.44 270 ILE A O 1
ATOM 2229 N N . GLN A 1 271 ? 22.406 -28.297 1.723 1 96.88 271 GLN A N 1
ATOM 2230 C CA . GLN A 1 271 ? 23.484 -29.281 1.66 1 96.88 271 GLN A CA 1
ATOM 2231 C C . GLN A 1 271 ? 23.891 -29.547 0.217 1 96.88 271 GLN A C 1
ATOM 2233 O O . GLN A 1 271 ? 23.156 -29.219 -0.717 1 96.88 271 GLN A O 1
ATOM 2238 N N . GLN A 1 272 ? 25.141 -30.141 0.036 1 96.62 272 GLN A N 1
ATOM 2239 C CA . GLN A 1 272 ? 25.562 -30.609 -1.277 1 96.62 272 GLN A CA 1
ATOM 2240 C C . GLN A 1 272 ? 24.609 -31.656 -1.826 1 96.62 272 GLN A C 1
ATOM 2242 O O . GLN A 1 272 ? 24.141 -32.531 -1.085 1 96.62 272 GLN A O 1
ATOM 2247 N N . GLY A 1 273 ? 24.266 -31.5 -3.076 1 96.31 273 GLY A N 1
ATOM 2248 C CA . GLY A 1 273 ? 23.344 -32.438 -3.701 1 96.31 273 GLY A CA 1
ATOM 2249 C C . GLY A 1 273 ? 21.906 -31.969 -3.688 1 96.31 273 GLY A C 1
ATOM 2250 O O . GLY A 1 273 ? 21.047 -32.594 -4.324 1 96.31 273 GLY A O 1
ATOM 2251 N N . ASP A 1 274 ? 21.641 -30.891 -2.977 1 96.44 274 ASP A N 1
ATOM 2252 C CA . ASP A 1 274 ? 20.281 -30.359 -2.885 1 96.44 274 ASP A CA 1
ATOM 2253 C C . ASP A 1 274 ? 19.844 -29.734 -4.207 1 96.44 274 ASP A C 1
ATOM 2255 O O . ASP A 1 274 ? 20.641 -29.094 -4.891 1 96.44 274 ASP A O 1
ATOM 2259 N N . LEU A 1 275 ? 18.578 -29.906 -4.562 1 97.56 275 LEU A N 1
ATOM 2260 C CA . LEU A 1 275 ? 17.891 -29.078 -5.543 1 97.56 275 LEU A CA 1
ATOM 2261 C C . LEU A 1 275 ? 17.141 -27.938 -4.855 1 97.56 275 LEU A C 1
ATOM 2263 O O . LEU A 1 275 ? 16.188 -28.188 -4.109 1 97.56 275 LEU A O 1
ATOM 2267 N N . LEU A 1 276 ? 17.562 -26.766 -5.102 1 97.94 276 LEU A N 1
ATOM 2268 C CA . LEU A 1 276 ? 16.938 -25.594 -4.484 1 97.94 276 LEU A CA 1
ATOM 2269 C C . LEU A 1 276 ? 15.891 -24.984 -5.398 1 97.94 276 LEU A C 1
ATOM 2271 O O . LEU A 1 276 ? 16 -25.062 -6.625 1 97.94 276 LEU A O 1
ATOM 2275 N N . HIS A 1 277 ? 14.906 -24.391 -4.836 1 97.94 277 HIS A N 1
ATOM 2276 C CA . HIS A 1 277 ? 13.828 -23.672 -5.504 1 97.94 277 HIS A CA 1
ATOM 2277 C C . HIS A 1 277 ? 13.555 -22.344 -4.82 1 97.94 277 HIS A C 1
ATOM 2279 O O . HIS A 1 277 ? 13.602 -22.25 -3.59 1 97.94 277 HIS A O 1
ATOM 2285 N N . CYS A 1 278 ? 13.344 -21.312 -5.562 1 98.44 278 CYS A N 1
ATOM 2286 C CA . CYS A 1 278 ? 12.898 -20.047 -4.969 1 98.44 278 CYS A CA 1
ATOM 2287 C C . CYS A 1 278 ? 11.617 -19.562 -5.637 1 98.44 278 CYS A C 1
ATOM 2289 O O . CYS A 1 278 ? 11.312 -19.938 -6.77 1 98.44 278 CYS A O 1
ATOM 2291 N N . ASP A 1 279 ? 10.812 -18.859 -5 1 98.31 279 ASP A N 1
ATOM 2292 C CA . ASP A 1 279 ? 9.695 -18.031 -5.434 1 98.31 279 ASP A CA 1
ATOM 2293 C C . ASP A 1 279 ? 9.922 -16.578 -5.039 1 98.31 279 ASP A C 1
ATOM 2295 O O . ASP A 1 279 ? 9.938 -16.234 -3.85 1 98.31 279 ASP A O 1
ATOM 2299 N N . PHE A 1 280 ? 10.133 -15.734 -6.086 1 98.62 280 PHE A N 1
ATOM 2300 C CA . PHE A 1 280 ? 10.641 -14.391 -5.84 1 98.62 280 PHE A CA 1
ATOM 2301 C C . PHE A 1 280 ? 10.086 -13.406 -6.855 1 98.62 280 PHE A C 1
ATOM 2303 O O . PHE A 1 280 ? 9.969 -13.719 -8.039 1 98.62 280 PHE A O 1
ATOM 2310 N N . GLY A 1 281 ? 9.664 -12.227 -6.336 1 98.62 281 GLY A N 1
ATOM 2311 C CA . GLY A 1 281 ? 9.172 -11.141 -7.168 1 98.62 281 GLY A CA 1
ATOM 2312 C C . GLY A 1 281 ? 9.398 -9.766 -6.559 1 98.62 281 GLY A C 1
ATOM 2313 O O . GLY A 1 281 ? 9.383 -9.617 -5.336 1 98.62 281 GLY A O 1
ATOM 2314 N N . ILE A 1 282 ? 9.648 -8.766 -7.402 1 98.56 282 ILE A N 1
ATOM 2315 C CA . ILE A 1 282 ? 9.891 -7.41 -6.918 1 98.56 282 ILE A CA 1
ATOM 2316 C C . ILE A 1 282 ? 8.984 -6.426 -7.652 1 98.56 282 ILE A C 1
ATOM 2318 O O . ILE A 1 282 ? 8.352 -6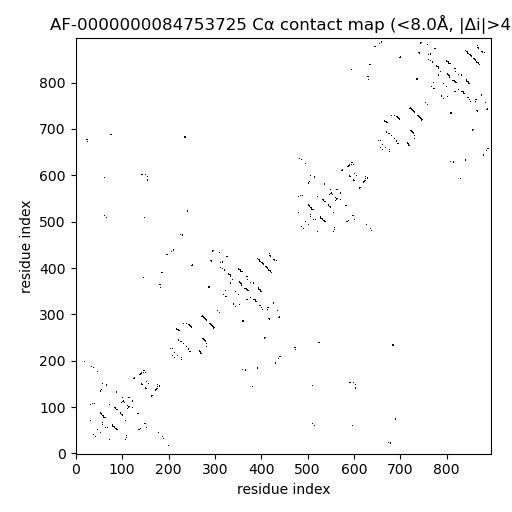.781 -8.648 1 98.56 282 ILE A O 1
ATOM 2322 N N . THR A 1 283 ? 8.82 -5.246 -7.152 1 98.25 283 THR A N 1
ATOM 2323 C CA . THR A 1 283 ? 8.055 -4.137 -7.719 1 98.25 283 THR A CA 1
ATOM 2324 C C . THR A 1 283 ? 8.984 -2.992 -8.117 1 98.25 283 THR A C 1
ATOM 2326 O O . THR A 1 283 ? 9.859 -2.6 -7.34 1 98.25 283 THR A O 1
ATOM 2329 N N . TYR A 1 284 ? 8.828 -2.518 -9.328 1 97.25 284 TYR A N 1
ATOM 2330 C CA . TYR A 1 284 ? 9.586 -1.379 -9.844 1 97.25 284 TYR A CA 1
ATOM 2331 C C . TYR A 1 284 ? 8.797 -0.635 -10.906 1 97.25 284 TYR A C 1
ATOM 2333 O O . TYR A 1 284 ? 8.25 -1.25 -11.828 1 97.25 284 TYR A O 1
ATOM 2341 N N . LEU A 1 285 ? 8.648 0.68 -10.727 1 97.56 285 LEU A N 1
ATOM 2342 C CA . LEU A 1 285 ? 7.945 1.563 -11.648 1 97.56 285 LEU A CA 1
ATOM 2343 C C . LEU A 1 285 ? 6.523 1.07 -11.891 1 97.56 285 LEU A C 1
ATOM 2345 O O . LEU A 1 285 ? 6.055 1.051 -13.031 1 97.56 285 LEU A O 1
ATOM 2349 N N . ARG A 1 286 ? 5.891 0.513 -10.875 1 97.56 286 ARG A N 1
ATOM 2350 C CA . ARG A 1 286 ? 4.488 0.128 -10.75 1 97.56 286 ARG A CA 1
ATOM 2351 C C . ARG A 1 286 ? 4.207 -1.169 -11.5 1 97.56 286 ARG A C 1
ATOM 2353 O O . ARG A 1 286 ? 3.053 -1.496 -11.781 1 97.56 286 ARG A O 1
ATOM 2360 N N . LEU A 1 287 ? 5.277 -1.85 -11.82 1 98.56 287 LEU A N 1
ATOM 2361 C CA . LEU A 1 287 ? 5.156 -3.193 -12.375 1 98.56 287 LEU A CA 1
ATOM 2362 C C . LEU A 1 287 ? 5.758 -4.227 -11.422 1 98.56 287 LEU A C 1
ATOM 2364 O O . LEU A 1 287 ? 6.566 -3.887 -10.562 1 98.56 287 LEU A O 1
ATOM 2368 N N . ASN A 1 288 ? 5.312 -5.457 -11.586 1 98.75 288 ASN A N 1
ATOM 2369 C CA . ASN A 1 288 ? 5.746 -6.539 -10.703 1 98.75 288 ASN A CA 1
ATOM 2370 C C . ASN A 1 288 ? 6.266 -7.734 -11.492 1 98.75 288 ASN A C 1
ATOM 2372 O O . ASN A 1 288 ? 5.773 -8.023 -12.586 1 98.75 288 ASN A O 1
ATOM 2376 N N . THR A 1 289 ? 7.23 -8.383 -10.906 1 98.62 289 THR A N 1
ATOM 2377 C CA . THR A 1 289 ? 7.691 -9.656 -11.453 1 98.62 289 THR A CA 1
ATOM 2378 C C . THR A 1 289 ? 7.324 -10.805 -10.523 1 98.62 289 THR A C 1
ATOM 2380 O O . THR A 1 289 ? 6.918 -10.586 -9.375 1 98.62 289 THR A O 1
ATOM 2383 N N . ASP A 1 290 ? 7.422 -11.938 -11.023 1 98.69 290 ASP A N 1
ATOM 2384 C CA . ASP A 1 290 ? 7.203 -13.195 -10.312 1 98.69 290 ASP A CA 1
ATOM 2385 C C . ASP A 1 290 ? 7.98 -14.336 -10.969 1 98.69 290 ASP A C 1
ATOM 2387 O O . ASP A 1 290 ? 7.711 -14.703 -12.109 1 98.69 290 ASP A O 1
ATOM 2391 N N . CYS A 1 291 ? 8.969 -14.844 -10.227 1 98.75 291 CYS A N 1
ATOM 2392 C CA . CYS A 1 291 ? 9.859 -15.828 -10.82 1 98.75 291 CYS A CA 1
ATOM 2393 C C . CYS A 1 291 ? 10.109 -16.984 -9.867 1 98.75 291 CYS A C 1
ATOM 2395 O O . CYS A 1 291 ? 10.25 -16.781 -8.656 1 98.75 291 CYS A O 1
ATOM 2397 N N . GLN A 1 292 ? 10.016 -18.141 -10.328 1 98.69 292 GLN A N 1
ATOM 2398 C CA . GLN A 1 292 ? 10.516 -19.344 -9.68 1 98.69 292 GLN A CA 1
ATOM 2399 C C . GLN A 1 292 ? 11.656 -19.969 -10.484 1 98.69 292 GLN A C 1
ATOM 2401 O O . GLN A 1 292 ? 11.508 -20.219 -11.68 1 98.69 292 GLN A O 1
ATOM 2406 N N . GLU A 1 293 ? 12.742 -20.172 -9.891 1 98.69 293 GLU A N 1
ATOM 2407 C CA . GLU A 1 293 ? 13.914 -20.797 -10.508 1 98.69 293 GLU A CA 1
ATOM 2408 C C . GLU A 1 293 ? 14.531 -21.859 -9.602 1 98.69 293 GLU A C 1
ATOM 2410 O O . GLU A 1 293 ? 14.211 -21.922 -8.414 1 98.69 293 GLU A O 1
ATOM 2415 N N . LEU A 1 294 ? 15.375 -22.688 -10.25 1 98.69 294 LEU A N 1
ATOM 2416 C CA . LEU A 1 294 ? 15.984 -23.812 -9.562 1 98.69 294 LEU A CA 1
ATOM 2417 C C . LEU A 1 294 ? 17.5 -23.703 -9.578 1 98.69 294 LEU A C 1
ATOM 2419 O O . LEU A 1 294 ? 18.078 -23.188 -10.531 1 98.69 294 LEU A O 1
ATOM 2423 N N . ALA A 1 295 ? 18.109 -24.188 -8.539 1 98.75 295 ALA A N 1
ATOM 2424 C CA . ALA A 1 295 ? 19.562 -24.312 -8.445 1 98.75 295 ALA A CA 1
ATOM 2425 C C . ALA A 1 295 ? 19.969 -25.672 -7.887 1 98.75 295 ALA A C 1
ATOM 2427 O O . ALA A 1 295 ? 19.172 -26.328 -7.203 1 98.75 295 ALA A O 1
ATOM 2428 N N . TYR A 1 296 ? 21.094 -26.125 -8.227 1 98.44 296 TYR A N 1
ATOM 2429 C CA . TYR A 1 296 ? 21.672 -27.375 -7.723 1 98.44 296 TYR A CA 1
ATOM 2430 C C . TYR A 1 296 ? 22.984 -27.109 -6.996 1 98.44 296 TYR A C 1
ATOM 2432 O O . TYR A 1 296 ? 23.859 -26.422 -7.512 1 98.44 296 TYR A O 1
ATOM 2440 N N . VAL A 1 297 ? 23.062 -27.609 -5.812 1 98.19 297 VAL A N 1
ATOM 2441 C CA . VAL A 1 297 ? 24.297 -27.5 -5.047 1 98.19 297 VAL A CA 1
ATOM 2442 C C . VAL A 1 297 ? 25.234 -28.656 -5.418 1 98.19 297 VAL A C 1
ATOM 2444 O O . VAL A 1 297 ? 24.969 -29.812 -5.07 1 98.19 297 VAL A O 1
ATOM 2447 N N . LEU A 1 298 ? 26.312 -28.328 -6.031 1 97.44 298 LEU A N 1
ATOM 2448 C CA . LEU A 1 298 ? 27.25 -29.344 -6.539 1 97.44 298 LEU A CA 1
ATOM 2449 C C . LEU A 1 298 ? 27.859 -30.141 -5.398 1 97.44 298 LEU A C 1
ATOM 2451 O O . LEU A 1 298 ? 28.219 -29.578 -4.363 1 97.44 298 LEU A O 1
ATOM 2455 N N . LYS A 1 299 ? 27.969 -31.469 -5.59 1 95.38 299 LYS A N 1
ATOM 2456 C CA . LYS A 1 299 ? 28.781 -32.312 -4.707 1 95.38 299 LYS A CA 1
ATOM 2457 C C . LYS A 1 299 ? 30.266 -32.156 -5.02 1 95.38 299 LYS A C 1
ATOM 2459 O O . LYS A 1 299 ? 30.641 -31.688 -6.094 1 95.38 299 LYS A O 1
ATOM 2464 N N . PRO A 1 300 ? 31.016 -32.625 -4.043 1 92.81 300 PRO A N 1
ATOM 2465 C CA . PRO A 1 300 ? 32.438 -32.594 -4.336 1 92.81 300 PRO A CA 1
ATOM 2466 C C . PRO A 1 300 ? 32.812 -33.281 -5.637 1 92.81 300 PRO A C 1
ATOM 2468 O O . PRO A 1 300 ? 32.375 -34.438 -5.859 1 92.81 300 PRO A O 1
ATOM 2471 N N . GLY A 1 301 ? 33.5 -32.594 -6.504 1 91.44 301 GLY A N 1
ATOM 2472 C CA . GLY A 1 301 ? 33.969 -33.188 -7.75 1 91.44 301 GLY A CA 1
ATOM 2473 C C . GLY A 1 301 ? 33 -32.969 -8.906 1 91.44 301 GLY A C 1
ATOM 2474 O O . GLY A 1 301 ? 33.375 -33.188 -10.07 1 91.44 301 GLY A O 1
ATOM 2475 N N . GLU A 1 302 ? 31.797 -32.656 -8.602 1 94.19 302 GLU A N 1
ATOM 2476 C CA . GLU A 1 302 ? 30.812 -32.406 -9.664 1 94.19 302 GLU A CA 1
ATOM 2477 C C . GLU A 1 302 ? 31.062 -31.047 -10.32 1 94.19 302 GLU A C 1
ATOM 2479 O O . GLU A 1 302 ? 31.422 -30.078 -9.641 1 94.19 302 GLU A O 1
ATOM 2484 N N . THR A 1 303 ? 30.875 -30.969 -11.664 1 92.81 303 THR A N 1
ATOM 2485 C CA . THR A 1 303 ? 30.984 -29.703 -12.367 1 92.81 303 THR A CA 1
ATOM 2486 C C . THR A 1 303 ? 29.672 -29.375 -13.086 1 92.81 303 THR A C 1
ATOM 2488 O O . THR A 1 303 ? 29.516 -28.281 -13.633 1 92.81 303 THR A O 1
ATOM 2491 N N . GLU A 1 304 ? 28.859 -30.344 -13.047 1 95.5 304 GLU A N 1
ATOM 2492 C CA . GLU A 1 304 ? 27.547 -30.188 -13.641 1 95.5 304 GLU A CA 1
ATOM 2493 C C . GLU A 1 304 ? 26.469 -30.891 -12.797 1 95.5 304 GLU A C 1
ATOM 2495 O O . GLU A 1 304 ? 26.797 -31.75 -11.977 1 95.5 304 GLU A O 1
ATOM 2500 N N . ALA A 1 305 ? 25.266 -30.5 -12.984 1 97.25 305 ALA A N 1
ATOM 2501 C CA . ALA A 1 305 ? 24.156 -31.188 -12.32 1 97.25 305 ALA A CA 1
ATOM 2502 C C . ALA A 1 305 ? 23.953 -32.594 -12.914 1 97.25 305 ALA A C 1
ATOM 2504 O O . ALA A 1 305 ? 24.188 -32.812 -14.109 1 97.25 305 ALA A O 1
ATOM 2505 N N . PRO A 1 306 ? 23.516 -33.5 -12.102 1 97.06 306 PRO A N 1
ATOM 2506 C CA . PRO A 1 306 ? 23.234 -34.844 -12.656 1 97.06 306 PRO A CA 1
ATOM 2507 C C . PRO A 1 306 ? 22.219 -34.812 -13.789 1 97.06 306 PRO A C 1
ATOM 2509 O O . PRO A 1 306 ? 21.266 -34.031 -13.742 1 97.06 306 PRO A O 1
ATOM 2512 N N . SER A 1 307 ? 22.328 -35.75 -14.734 1 97.81 307 SER A N 1
ATOM 2513 C CA . SER A 1 307 ? 21.5 -35.75 -15.938 1 97.81 307 SER A CA 1
ATOM 2514 C C . SER A 1 307 ? 20.031 -35.906 -15.594 1 97.81 307 SER A C 1
ATOM 2516 O O . SER A 1 307 ? 19.156 -35.375 -16.281 1 97.81 307 SER A O 1
ATOM 2518 N N . PHE A 1 308 ? 19.766 -36.656 -14.516 1 97.12 308 PHE A N 1
ATOM 2519 C CA . PHE A 1 308 ? 18.375 -36.875 -14.18 1 97.12 308 PHE A CA 1
ATOM 2520 C C . PHE A 1 308 ? 17.703 -35.594 -13.75 1 97.12 308 PHE A C 1
ATOM 2522 O O . PHE A 1 308 ? 16.516 -35.375 -13.984 1 97.12 308 PHE A O 1
ATOM 2529 N N . LEU A 1 309 ? 18.453 -34.656 -13.102 1 98.19 309 LEU A N 1
ATOM 2530 C CA . LEU A 1 309 ? 17.891 -33.375 -12.727 1 98.19 309 LEU A CA 1
ATOM 2531 C C . LEU A 1 309 ? 17.781 -32.469 -13.938 1 98.19 309 LEU A C 1
ATOM 2533 O O . LEU A 1 309 ? 16.828 -31.672 -14.047 1 98.19 309 LEU A O 1
ATOM 2537 N N . VAL A 1 310 ? 18.75 -32.5 -14.82 1 98.5 310 VAL A N 1
ATOM 2538 C CA . VAL A 1 310 ? 18.703 -31.75 -16.062 1 98.5 310 VAL A CA 1
ATOM 2539 C C . VAL A 1 310 ? 17.5 -32.156 -16.891 1 98.5 310 VAL A C 1
ATOM 2541 O O . VAL A 1 310 ? 16.781 -31.328 -17.438 1 98.5 310 VAL A O 1
ATOM 2544 N N . ASN A 1 311 ? 17.297 -33.469 -16.984 1 98.44 311 ASN A N 1
ATOM 2545 C CA . ASN A 1 311 ? 16.156 -34 -17.719 1 98.44 311 ASN A CA 1
ATOM 2546 C C . ASN A 1 311 ? 14.844 -33.594 -17.062 1 98.44 311 ASN A C 1
ATOM 2548 O O . ASN A 1 311 ? 13.844 -33.375 -17.75 1 98.44 311 ASN A O 1
ATOM 2552 N N . ALA A 1 312 ? 14.836 -33.625 -15.711 1 98.5 312 ALA A N 1
ATOM 2553 C CA . ALA A 1 312 ? 13.641 -33.219 -14.992 1 98.5 312 ALA A CA 1
ATOM 2554 C C . ALA A 1 312 ? 13.289 -31.766 -15.312 1 98.5 312 ALA A C 1
ATOM 2556 O O . ALA A 1 312 ? 12.125 -31.422 -15.516 1 98.5 312 ALA A O 1
ATOM 2557 N N . LEU A 1 313 ? 14.297 -30.859 -15.305 1 98.75 313 LEU A N 1
ATOM 2558 C CA . LEU A 1 313 ? 14.078 -29.469 -15.68 1 98.75 313 LEU A CA 1
ATOM 2559 C C . LEU A 1 313 ? 13.5 -29.375 -17.094 1 98.75 313 LEU A C 1
ATOM 2561 O O . LEU A 1 313 ? 12.594 -28.578 -17.344 1 98.75 313 LEU A O 1
ATOM 2565 N N . TYR A 1 314 ? 14.023 -30.156 -18 1 98.62 314 TYR A N 1
ATOM 2566 C CA . TYR A 1 314 ? 13.531 -30.188 -19.375 1 98.62 314 TYR A CA 1
ATOM 2567 C C . TYR A 1 314 ? 12.047 -30.547 -19.406 1 98.62 314 TYR A C 1
ATOM 2569 O O . TYR A 1 314 ? 11.289 -29.984 -20.203 1 98.62 314 TYR A O 1
ATOM 2577 N N . ASP A 1 315 ? 11.648 -31.516 -18.609 1 98.75 315 ASP A N 1
ATOM 2578 C CA . ASP A 1 315 ? 10.242 -31.875 -18.516 1 98.75 315 ASP A CA 1
ATOM 2579 C C . ASP A 1 315 ? 9.398 -30.672 -18.078 1 98.75 315 ASP A C 1
ATOM 2581 O O . ASP A 1 315 ? 8.289 -30.469 -18.578 1 98.75 315 ASP A O 1
ATOM 2585 N N . GLY A 1 316 ? 9.93 -29.906 -17.078 1 98.69 316 GLY A N 1
ATOM 2586 C CA . GLY A 1 316 ? 9.258 -28.672 -16.688 1 98.69 316 GLY A CA 1
ATOM 2587 C C . GLY A 1 316 ? 9.117 -27.688 -17.828 1 98.69 316 GLY A C 1
ATOM 2588 O O . GLY A 1 316 ? 8.07 -27.062 -18 1 98.69 316 GLY A O 1
ATOM 2589 N N . ASN A 1 317 ? 10.156 -27.516 -18.594 1 98.88 317 ASN A N 1
ATOM 2590 C CA . ASN A 1 317 ? 10.133 -26.609 -19.75 1 98.88 317 ASN A CA 1
ATOM 2591 C C . ASN A 1 317 ? 9.117 -27.062 -20.797 1 98.88 317 ASN A C 1
ATOM 2593 O O . ASN A 1 317 ? 8.484 -26.234 -21.453 1 98.88 317 ASN A O 1
ATOM 2597 N N . ARG A 1 318 ? 9.016 -28.406 -20.969 1 98.81 318 ARG A N 1
ATOM 2598 C CA . ARG A 1 318 ? 8.031 -28.922 -21.906 1 98.81 318 ARG A CA 1
ATOM 2599 C C . ARG A 1 318 ? 6.613 -28.578 -21.469 1 98.81 318 ARG A C 1
ATOM 2601 O O . ARG A 1 318 ? 5.762 -28.266 -22.297 1 98.81 318 ARG A O 1
ATOM 2608 N N . VAL A 1 319 ? 6.34 -28.688 -20.156 1 98.88 319 VAL A N 1
ATOM 2609 C CA . VAL A 1 319 ? 5.031 -28.281 -19.656 1 98.88 319 VAL A CA 1
ATOM 2610 C C . VAL A 1 319 ? 4.797 -26.797 -19.984 1 98.88 319 VAL A C 1
ATOM 2612 O O . VAL A 1 319 ? 3.697 -26.422 -20.391 1 98.88 319 VAL A O 1
ATOM 2615 N N . GLN A 1 320 ? 5.812 -25.891 -19.812 1 98.88 320 GLN A N 1
ATOM 2616 C CA . GLN A 1 320 ? 5.707 -24.484 -20.188 1 98.88 320 GLN A CA 1
ATOM 2617 C C . GLN A 1 320 ? 5.34 -24.328 -21.656 1 98.88 320 GLN A C 1
ATOM 2619 O O . GLN A 1 320 ? 4.508 -23.484 -22 1 98.88 320 GLN A O 1
ATOM 2624 N N . ASP A 1 321 ? 6 -25.156 -22.484 1 98.81 321 ASP A N 1
ATOM 2625 C CA . ASP A 1 321 ? 5.742 -25.094 -23.922 1 98.81 321 ASP A CA 1
ATOM 2626 C C . ASP A 1 321 ? 4.293 -25.453 -24.234 1 98.81 321 ASP A C 1
ATOM 2628 O O . ASP A 1 321 ? 3.643 -24.781 -25.047 1 98.81 321 ASP A O 1
ATOM 2632 N N . PHE A 1 322 ? 3.803 -26.531 -23.656 1 98.88 322 PHE A N 1
ATOM 2633 C CA . PHE A 1 322 ? 2.426 -26.938 -23.922 1 98.88 322 PHE A CA 1
ATOM 2634 C C . PHE A 1 322 ? 1.45 -25.859 -23.469 1 98.88 322 PHE A C 1
ATOM 2636 O O . PHE A 1 322 ? 0.441 -25.609 -24.141 1 98.88 322 PHE A O 1
ATOM 2643 N N . LEU A 1 323 ? 1.743 -25.172 -22.328 1 98.88 323 LEU A N 1
ATOM 2644 C CA . LEU A 1 323 ? 0.894 -24.078 -21.859 1 98.88 323 LEU A CA 1
ATOM 2645 C C . LEU A 1 323 ? 0.902 -22.922 -22.844 1 98.88 323 LEU A C 1
ATOM 2647 O O . LEU A 1 323 ? -0.156 -22.484 -23.297 1 98.88 323 LEU A O 1
ATOM 2651 N N . THR A 1 324 ? 2.086 -22.406 -23.203 1 98.75 324 THR A N 1
ATOM 2652 C CA . THR A 1 324 ? 2.199 -21.172 -23.984 1 98.75 324 THR A CA 1
ATOM 2653 C C . THR A 1 324 ? 1.731 -21.406 -25.422 1 98.75 324 THR A C 1
ATOM 2655 O O . THR A 1 324 ? 1.201 -20.484 -26.047 1 98.75 324 THR A O 1
ATOM 2658 N N . GLN A 1 325 ? 1.866 -22.641 -25.922 1 98.25 325 GLN A N 1
ATOM 2659 C CA . GLN A 1 325 ? 1.368 -22.984 -27.25 1 98.25 325 GLN A CA 1
ATOM 2660 C C . GLN A 1 325 ? -0.156 -22.922 -27.297 1 98.25 325 GLN A C 1
ATOM 2662 O O . GLN A 1 325 ? -0.741 -22.656 -28.344 1 98.25 325 GLN A O 1
ATOM 2667 N N . ASN A 1 326 ? -0.764 -23.141 -26.156 1 98.5 326 ASN A N 1
ATOM 2668 C CA . ASN A 1 326 ? -2.223 -23.156 -26.109 1 98.5 326 ASN A CA 1
ATOM 2669 C C . ASN A 1 326 ? -2.787 -21.797 -25.719 1 98.5 326 ASN A C 1
ATOM 2671 O O . ASN A 1 326 ? -4.004 -21.641 -25.625 1 98.5 326 ASN A O 1
ATOM 2675 N N . MET A 1 327 ? -1.942 -20.828 -25.438 1 98.5 327 MET A N 1
ATOM 2676 C CA . MET A 1 327 ? -2.393 -19.453 -25.234 1 98.5 327 MET A CA 1
ATOM 2677 C C . MET A 1 327 ? -2.783 -18.797 -26.562 1 98.5 327 MET A C 1
ATOM 2679 O O . MET A 1 327 ? -1.944 -18.203 -27.234 1 98.5 327 MET A O 1
ATOM 2683 N N . VAL A 1 328 ? -4.051 -18.906 -26.828 1 97.75 328 VAL A N 1
ATOM 2684 C CA . VAL A 1 328 ? -4.629 -18.406 -28.078 1 97.75 328 VAL A CA 1
ATOM 2685 C C . VAL A 1 328 ? -5.641 -17.312 -27.766 1 97.75 328 VAL A C 1
ATOM 2687 O O . VAL A 1 328 ? -6.504 -17.484 -26.891 1 97.75 328 VAL A O 1
ATOM 2690 N N . ALA A 1 329 ? -5.523 -16.219 -28.516 1 97.44 329 ALA A N 1
ATOM 2691 C CA . ALA A 1 329 ? -6.398 -15.062 -28.297 1 97.44 329 ALA A CA 1
ATOM 2692 C C . ALA A 1 329 ? -7.867 -15.484 -28.297 1 97.44 329 ALA A C 1
ATOM 2694 O O . ALA A 1 329 ? -8.289 -16.266 -29.156 1 97.44 329 ALA A O 1
ATOM 2695 N N . GLY A 1 330 ? -8.586 -15.023 -27.344 1 97.25 330 GLY A N 1
ATOM 2696 C CA . GLY A 1 330 ? -10.023 -15.258 -27.297 1 97.25 330 GLY A CA 1
ATOM 2697 C C . GLY A 1 330 ? -10.406 -16.484 -26.484 1 97.25 330 GLY A C 1
ATOM 2698 O O . GLY A 1 330 ? -11.555 -16.625 -26.078 1 97.25 330 GLY A O 1
ATOM 2699 N N . ARG A 1 331 ? -9.5 -17.438 -26.312 1 97.94 331 ARG A N 1
ATOM 2700 C CA . ARG A 1 331 ? -9.781 -18.594 -25.453 1 97.94 331 ARG A CA 1
ATOM 2701 C C . ARG A 1 331 ? -9.875 -18.172 -23.984 1 97.94 331 ARG A C 1
ATOM 2703 O O . ARG A 1 331 ? -9.156 -17.266 -23.547 1 97.94 331 ARG A O 1
ATOM 2710 N N . VAL A 1 332 ? -10.703 -18.875 -23.281 1 98.31 332 VAL A N 1
ATOM 2711 C CA . VAL A 1 332 ? -10.828 -18.594 -21.859 1 98.31 332 VAL A CA 1
ATOM 2712 C C . VAL A 1 332 ? -9.844 -19.453 -21.078 1 98.31 332 VAL A C 1
ATOM 2714 O O . VAL A 1 332 ? -9.328 -20.438 -21.594 1 98.31 332 VAL A O 1
ATOM 2717 N N . GLY A 1 333 ? -9.562 -19.109 -19.859 1 98.62 333 GLY A N 1
ATOM 2718 C CA . GLY A 1 333 ? -8.547 -19.734 -19.016 1 98.62 333 GLY A CA 1
ATOM 2719 C C . GLY A 1 333 ? -8.742 -21.234 -18.875 1 98.62 333 GLY A C 1
ATOM 2720 O O . GLY A 1 333 ? -7.789 -22 -19.031 1 98.62 333 GLY A O 1
ATOM 2721 N N . ASN A 1 334 ? -9.945 -21.641 -18.641 1 98.62 334 ASN A N 1
ATOM 2722 C CA . ASN A 1 334 ? -10.227 -23.047 -18.406 1 98.62 334 ASN A CA 1
ATOM 2723 C C . ASN A 1 334 ? -9.992 -23.875 -19.672 1 98.62 334 ASN A C 1
ATOM 2725 O O . ASN A 1 334 ? -9.578 -25.031 -19.578 1 98.62 334 ASN A O 1
ATOM 2729 N N . GLU A 1 335 ? -10.281 -23.312 -20.797 1 98.62 335 GLU A N 1
ATOM 2730 C CA . GLU A 1 335 ? -10.016 -24.016 -22.062 1 98.62 335 GLU A CA 1
ATOM 2731 C C . GLU A 1 335 ? -8.523 -24.188 -22.281 1 98.62 335 GLU A C 1
ATOM 2733 O O . GLU A 1 335 ? -8.062 -25.266 -22.672 1 98.62 335 GLU A O 1
ATOM 2738 N N . ILE A 1 336 ? -7.809 -23.141 -22.078 1 98.81 336 ILE A N 1
ATOM 2739 C CA . ILE A 1 336 ? -6.359 -23.188 -22.219 1 98.81 336 ILE A CA 1
ATOM 2740 C C . ILE A 1 336 ? -5.781 -24.219 -21.25 1 98.81 336 ILE A C 1
ATOM 2742 O O . ILE A 1 336 ? -4.945 -25.047 -21.641 1 98.81 336 ILE A O 1
ATOM 2746 N N . LEU A 1 337 ? -6.242 -24.172 -20.016 1 98.81 337 LEU A N 1
ATOM 2747 C CA . LEU A 1 337 ? -5.801 -25.109 -18.984 1 98.81 337 LEU A CA 1
ATOM 2748 C C . LEU A 1 337 ? -6.031 -26.547 -19.406 1 98.81 337 LEU A C 1
ATOM 2750 O O . LEU A 1 337 ? -5.105 -27.359 -19.391 1 98.81 337 LEU A O 1
ATOM 2754 N N . ALA A 1 338 ? -7.25 -26.844 -19.797 1 98.69 338 ALA A N 1
ATOM 2755 C CA . ALA A 1 338 ? -7.633 -28.203 -20.141 1 98.69 338 ALA A CA 1
ATOM 2756 C C . ALA A 1 338 ? -6.785 -28.734 -21.297 1 98.69 338 ALA A C 1
ATOM 2758 O O . ALA A 1 338 ? -6.289 -29.875 -21.234 1 98.69 338 ALA A O 1
ATOM 2759 N N . LYS A 1 339 ? -6.629 -27.984 -22.297 1 98.75 339 LYS A N 1
ATOM 2760 C CA . LYS A 1 339 ? -5.879 -28.406 -23.484 1 98.75 339 LYS A CA 1
ATOM 2761 C C . LYS A 1 339 ? -4.398 -28.594 -23.156 1 98.75 339 LYS A C 1
ATOM 2763 O O . LYS A 1 339 ? -3.775 -29.562 -23.594 1 98.75 339 LYS A O 1
ATOM 2768 N N . ALA A 1 340 ? -3.848 -27.625 -22.469 1 98.81 340 ALA A N 1
ATOM 2769 C CA . ALA A 1 340 ? -2.436 -27.703 -22.094 1 98.81 340 ALA A CA 1
ATOM 2770 C C . ALA A 1 340 ? -2.154 -28.938 -21.25 1 98.81 340 ALA A C 1
ATOM 2772 O O . ALA A 1 340 ? -1.155 -29.625 -21.453 1 98.81 340 ALA A O 1
ATOM 2773 N N . LEU A 1 341 ? -3.006 -29.188 -20.234 1 98.88 341 LEU A N 1
ATOM 2774 C CA . LEU A 1 341 ? -2.852 -30.344 -19.375 1 98.88 341 LEU A CA 1
ATOM 2775 C C . LEU A 1 341 ? -2.922 -31.641 -20.188 1 98.88 341 LEU A C 1
ATOM 2777 O O . LEU A 1 341 ? -2.102 -32.531 -20 1 98.88 341 LEU A O 1
ATOM 2781 N N . GLN A 1 342 ? -3.916 -31.719 -21.062 1 98.75 342 GLN A N 1
ATOM 2782 C CA . GLN A 1 342 ? -4.086 -32.906 -21.875 1 98.75 342 GLN A CA 1
ATOM 2783 C C . GLN A 1 342 ? -2.869 -33.156 -22.766 1 98.75 342 GLN A C 1
ATOM 2785 O O . GLN A 1 342 ? -2.361 -34.281 -22.844 1 98.75 342 GLN A O 1
ATOM 2790 N N . ASP A 1 343 ? -2.445 -32.094 -23.469 1 98.81 343 ASP A N 1
ATOM 2791 C CA . ASP A 1 343 ? -1.277 -32.188 -24.328 1 98.81 343 ASP A CA 1
ATOM 2792 C C . ASP A 1 343 ? -0.057 -32.688 -23.547 1 98.81 343 ASP A C 1
ATOM 2794 O O . ASP A 1 343 ? 0.7 -33.531 -24.031 1 98.81 343 ASP A O 1
ATOM 2798 N N . ALA A 1 344 ? 0.155 -32.156 -22.406 1 98.88 344 ALA A N 1
ATOM 2799 C CA . ALA A 1 344 ? 1.29 -32.531 -21.562 1 98.88 344 ALA A CA 1
ATOM 2800 C C . ALA A 1 344 ? 1.172 -33.969 -21.109 1 98.88 344 ALA A C 1
ATOM 2802 O O . ALA A 1 344 ? 2.15 -34.719 -21.141 1 98.88 344 ALA A O 1
ATOM 2803 N N . LYS A 1 345 ? -0.01 -34.375 -20.656 1 98.75 345 LYS A N 1
ATOM 2804 C CA . LYS A 1 345 ? -0.243 -35.719 -20.219 1 98.75 345 LYS A CA 1
ATOM 2805 C C . LYS A 1 345 ? -0.041 -36.719 -21.375 1 98.75 345 LYS A C 1
ATOM 2807 O O . LYS A 1 345 ? 0.521 -37.812 -21.188 1 98.75 345 LYS A O 1
ATOM 2812 N N . ASP A 1 346 ? -0.543 -36.344 -22.516 1 98.75 346 ASP A N 1
ATOM 2813 C CA . ASP A 1 346 ? -0.374 -37.188 -23.703 1 98.75 346 ASP A CA 1
ATOM 2814 C C . ASP A 1 346 ? 1.105 -37.406 -24.016 1 98.75 346 ASP A C 1
ATOM 2816 O O . ASP A 1 346 ? 1.482 -38.406 -24.609 1 98.75 346 ASP A O 1
ATOM 2820 N N . ALA A 1 347 ? 1.886 -36.469 -23.625 1 98.62 347 ALA A N 1
ATOM 2821 C CA . ALA A 1 347 ? 3.324 -36.531 -23.859 1 98.62 347 ALA A CA 1
ATOM 2822 C C . ALA A 1 347 ? 4.027 -37.281 -22.719 1 98.62 347 ALA A C 1
ATOM 2824 O O . ALA A 1 347 ? 5.258 -37.312 -22.672 1 98.62 347 ALA A O 1
ATOM 2825 N N . GLY A 1 348 ? 3.252 -37.781 -21.719 1 98.44 348 GLY A N 1
ATOM 2826 C CA . GLY A 1 348 ? 3.797 -38.594 -20.641 1 98.44 348 GLY A CA 1
ATOM 2827 C C . GLY A 1 348 ? 4.23 -37.781 -19.438 1 98.44 348 GLY A C 1
ATOM 2828 O O . GLY A 1 348 ? 4.965 -38.281 -18.578 1 98.44 348 GLY A O 1
ATOM 2829 N N . LEU A 1 349 ? 3.883 -36.531 -19.375 1 98.75 349 LEU A N 1
ATOM 2830 C CA . LEU A 1 349 ? 4.27 -35.688 -18.266 1 98.75 349 LEU A CA 1
ATOM 2831 C C . LEU A 1 349 ? 3.189 -35.656 -17.188 1 98.75 349 LEU A C 1
ATOM 2833 O O . LEU A 1 349 ? 2.082 -36.156 -17.406 1 98.75 349 LEU A O 1
ATOM 2837 N N . ARG A 1 350 ? 3.502 -35.188 -16 1 98.5 350 ARG A N 1
ATOM 2838 C CA . ARG A 1 350 ? 2.576 -34.969 -14.898 1 98.5 350 ARG A CA 1
ATOM 2839 C C . ARG A 1 350 ? 2.523 -33.469 -14.516 1 98.5 350 ARG A C 1
ATOM 2841 O O . ARG A 1 350 ? 3.076 -33.094 -13.484 1 98.5 350 ARG A O 1
ATOM 2848 N N . PRO A 1 351 ? 1.69 -32.719 -15.305 1 98.56 351 PRO A N 1
ATOM 2849 C CA . PRO A 1 351 ? 1.682 -31.266 -15.18 1 98.56 351 PRO A CA 1
ATOM 2850 C C . PRO A 1 351 ? 0.727 -30.781 -14.094 1 98.56 351 PRO A C 1
ATOM 2852 O O . PRO A 1 351 ? -0.254 -31.453 -13.773 1 98.56 351 PRO A O 1
ATOM 2855 N N . SER A 1 352 ? 1.01 -29.688 -13.461 1 98.38 352 SER A N 1
ATOM 2856 C CA . SER A 1 352 ? 0.113 -28.781 -12.742 1 98.38 352 SER A CA 1
ATOM 2857 C C . SER A 1 352 ? 0.312 -27.344 -13.18 1 98.38 352 SER A C 1
ATOM 2859 O O . SER A 1 352 ? 1.434 -26.828 -13.156 1 98.38 352 SER A O 1
ATOM 2861 N N . ILE A 1 353 ? -0.77 -26.719 -13.609 1 98.69 353 ILE A N 1
ATOM 2862 C CA . ILE A 1 353 ? -0.66 -25.391 -14.188 1 98.69 353 ILE A CA 1
ATOM 2863 C C . ILE A 1 353 ? -1.471 -24.391 -13.352 1 98.69 353 ILE A C 1
ATOM 2865 O O . ILE A 1 353 ? -2.641 -24.641 -13.047 1 98.69 353 ILE A O 1
ATOM 2869 N N . TYR A 1 354 ? -0.915 -23.328 -12.945 1 98.25 354 TYR A N 1
ATOM 2870 C CA . TYR A 1 354 ? -1.56 -22.297 -12.133 1 98.25 354 TYR A CA 1
ATOM 2871 C C . TYR A 1 354 ? -1.028 -20.906 -12.492 1 98.25 354 TYR A C 1
ATOM 2873 O O . TYR A 1 354 ? -0.645 -20.141 -11.609 1 98.25 354 TYR A O 1
ATOM 2881 N N . THR A 1 355 ? -1.042 -20.547 -13.688 1 98.69 355 THR A N 1
ATOM 2882 C CA . THR A 1 355 ? -0.554 -19.328 -14.312 1 98.69 355 THR A CA 1
ATOM 2883 C C . THR A 1 355 ? -1.562 -18.203 -14.148 1 98.69 355 THR A C 1
ATOM 2885 O O . THR A 1 355 ? -2.77 -18.406 -14.258 1 98.69 355 THR A O 1
ATOM 2888 N N . HIS A 1 356 ? -1.046 -17 -13.914 1 98.44 356 HIS A N 1
ATOM 2889 C CA . HIS A 1 356 ? -1.918 -15.859 -13.656 1 98.44 356 HIS A CA 1
ATOM 2890 C C . HIS A 1 356 ? -1.385 -14.602 -14.328 1 98.44 356 HIS A C 1
ATOM 2892 O O . HIS A 1 356 ? -0.193 -14.508 -14.633 1 98.44 356 HIS A O 1
ATOM 2898 N N . PRO A 1 357 ? -2.312 -13.602 -14.547 1 98.56 357 PRO A N 1
ATOM 2899 C CA . PRO A 1 357 ? -1.852 -12.305 -15.062 1 98.56 357 PRO A CA 1
ATOM 2900 C C . PRO A 1 357 ? -0.83 -11.641 -14.141 1 98.56 357 PRO A C 1
ATOM 2902 O O . PRO A 1 357 ? -0.844 -11.859 -12.93 1 98.56 357 PRO A O 1
ATOM 2905 N N . LEU A 1 358 ? 0.053 -10.875 -14.742 1 98.75 358 LEU A N 1
ATOM 2906 C CA . LEU A 1 358 ? 1.15 -10.172 -14.086 1 98.75 358 LEU A CA 1
ATOM 2907 C C . LEU A 1 358 ? 1.3 -8.758 -14.641 1 98.75 358 LEU A C 1
ATOM 2909 O O . LEU A 1 358 ? 1.166 -8.547 -15.852 1 98.75 358 LEU A O 1
ATOM 2913 N N . GLY A 1 359 ? 1.492 -7.77 -13.844 1 98 359 GLY A N 1
ATOM 2914 C CA . GLY A 1 359 ? 1.669 -6.402 -14.312 1 98 359 GLY A CA 1
ATOM 2915 C C . GLY A 1 359 ? 1.655 -5.383 -13.188 1 98 359 GLY A C 1
ATOM 2916 O O . GLY A 1 359 ? 2.543 -5.379 -12.336 1 98 359 GLY A O 1
ATOM 2917 N N . THR A 1 360 ? 0.601 -4.613 -13.164 1 98 360 THR A N 1
ATOM 2918 C CA . THR A 1 360 ? 0.487 -3.574 -12.148 1 98 360 THR A CA 1
ATOM 2919 C C . THR A 1 360 ? 0.402 -4.191 -10.758 1 98 360 THR A C 1
ATOM 2921 O O . THR A 1 360 ? 0.802 -3.57 -9.766 1 98 360 THR A O 1
ATOM 2924 N N . TYR A 1 361 ? -0.088 -5.348 -10.695 1 98.38 361 TYR A N 1
ATOM 2925 C CA . TYR A 1 361 ? -0.078 -6.168 -9.492 1 98.38 361 TYR A CA 1
ATOM 2926 C C . TYR A 1 361 ? 0.623 -7.5 -9.742 1 98.38 361 TYR A C 1
ATOM 2928 O O . TYR A 1 361 ? 0.795 -7.906 -10.891 1 98.38 361 TYR A O 1
ATOM 2936 N N . GLY A 1 362 ? 1.151 -8.148 -8.633 1 98.19 362 GLY A N 1
ATOM 2937 C CA . GLY A 1 362 ? 1.688 -9.492 -8.773 1 98.19 362 GLY A CA 1
ATOM 2938 C C . GLY A 1 362 ? 0.667 -10.492 -9.281 1 98.19 362 GLY A C 1
ATOM 2939 O O . GLY A 1 362 ? 0.726 -10.906 -10.445 1 98.19 362 GLY A O 1
ATOM 2940 N N . HIS A 1 363 ? -0.272 -10.758 -8.43 1 97.88 363 HIS A N 1
ATOM 2941 C CA . HIS A 1 363 ? -1.471 -11.453 -8.883 1 97.88 363 HIS A CA 1
ATOM 2942 C C . HIS A 1 363 ? -2.469 -10.477 -9.508 1 97.88 363 HIS A C 1
ATOM 2944 O O . HIS A 1 363 ? -3.441 -10.086 -8.867 1 97.88 363 HIS A O 1
ATOM 2950 N N . SER A 1 364 ? -2.223 -10.18 -10.711 1 98.06 364 SER A N 1
ATOM 2951 C CA . SER A 1 364 ? -2.924 -9.094 -11.383 1 98.06 364 SER A CA 1
ATOM 2952 C C . SER A 1 364 ? -4.273 -9.555 -11.922 1 98.06 364 SER A C 1
ATOM 2954 O O . SER A 1 364 ? -4.742 -10.641 -11.586 1 98.06 364 SER A O 1
ATOM 2956 N N . ALA A 1 365 ? -4.961 -8.656 -12.641 1 97.62 365 ALA A N 1
ATOM 2957 C CA . ALA A 1 365 ? -6.27 -8.969 -13.211 1 97.62 365 ALA A CA 1
ATOM 2958 C C . ALA A 1 365 ? -6.141 -9.445 -14.656 1 97.62 365 ALA A C 1
ATOM 2960 O O . ALA A 1 365 ? -5.27 -8.977 -15.398 1 97.62 365 ALA A O 1
ATOM 2961 N N . GLY A 1 366 ? -7 -10.312 -15.047 1 97.56 366 GLY A N 1
ATOM 2962 C CA . GLY A 1 366 ? -7.004 -10.898 -16.375 1 97.56 366 GLY A CA 1
ATOM 2963 C C . GLY A 1 366 ? -7.438 -12.352 -16.391 1 97.56 366 GLY A C 1
ATOM 2964 O O . GLY A 1 366 ? -8.188 -12.789 -15.508 1 97.56 366 GLY A O 1
ATOM 2965 N N . THR A 1 367 ? -7.004 -13.062 -17.391 1 98.12 367 THR A N 1
ATOM 2966 C CA . THR A 1 367 ? -7.359 -14.469 -17.547 1 98.12 367 THR A CA 1
ATOM 2967 C C . THR A 1 367 ? -6.527 -15.352 -16.625 1 98.12 367 THR A C 1
ATOM 2969 O O . THR A 1 367 ? -5.297 -15.336 -16.688 1 98.12 367 THR A O 1
ATOM 2972 N N . THR A 1 368 ? -7.188 -16.047 -15.781 1 98.19 368 THR A N 1
ATOM 2973 C CA . THR A 1 368 ? -6.512 -17 -14.914 1 98.19 368 THR A CA 1
ATOM 2974 C C . THR A 1 368 ? -6.469 -18.375 -15.562 1 98.19 368 THR A C 1
ATOM 2976 O O . THR A 1 368 ? -7.484 -18.875 -16.047 1 98.19 368 THR A O 1
ATOM 2979 N N . ILE A 1 369 ? -5.332 -19.047 -15.562 1 98.62 369 ILE A N 1
ATOM 2980 C CA . ILE A 1 369 ? -5.168 -20.359 -16.156 1 98.62 369 ILE A CA 1
ATOM 2981 C C . ILE A 1 369 ? -4.766 -21.375 -15.078 1 98.62 369 ILE A C 1
ATOM 2983 O O . ILE A 1 369 ? -3.574 -21.578 -14.828 1 98.62 369 ILE A O 1
ATOM 2987 N N . GLY A 1 370 ? -5.777 -21.906 -14.461 1 97.31 370 GLY A N 1
ATOM 2988 C CA . GLY A 1 370 ? -5.559 -22.875 -13.391 1 97.31 370 GLY A CA 1
ATOM 2989 C C . GLY A 1 370 ? -5.156 -22.219 -12.078 1 97.31 370 GLY A C 1
ATOM 2990 O O . GLY A 1 370 ? -4.906 -21.016 -12.031 1 97.31 370 GLY A O 1
ATOM 2991 N N . MET A 1 371 ? -5.195 -22.938 -11.023 1 93.75 371 MET A N 1
ATOM 2992 C CA . MET A 1 371 ? -4.672 -22.688 -9.688 1 93.75 371 MET A CA 1
ATOM 2993 C C . MET A 1 371 ? -4.039 -23.953 -9.109 1 93.75 371 MET A C 1
ATOM 2995 O O . MET A 1 371 ? -4.266 -25.047 -9.617 1 93.75 371 MET A O 1
ATOM 2999 N N . TRP A 1 372 ? -3.234 -23.75 -8.07 1 88.88 372 TRP A N 1
ATOM 3000 C CA . TRP A 1 372 ? -2.576 -24.922 -7.5 1 88.88 372 TRP A CA 1
ATOM 3001 C C . TRP A 1 372 ? -3.6 -25.953 -7.043 1 88.88 372 TRP A C 1
ATOM 3003 O O . TRP A 1 372 ? -3.346 -27.156 -7.102 1 88.88 372 TRP A O 1
ATOM 3013 N N . ASP A 1 373 ? -4.809 -25.484 -6.652 1 87.5 373 ASP A N 1
ATOM 3014 C CA . ASP A 1 373 ? -5.863 -26.375 -6.164 1 87.5 373 ASP A CA 1
ATOM 3015 C C . ASP A 1 373 ? -7.047 -26.406 -7.125 1 87.5 373 ASP A C 1
ATOM 3017 O O . ASP A 1 373 ? -8.164 -26.734 -6.73 1 87.5 373 ASP A O 1
ATOM 3021 N N . ALA A 1 374 ? -6.816 -26 -8.367 1 91.56 374 ALA A N 1
ATOM 3022 C CA . ALA A 1 374 ? -7.906 -25.953 -9.336 1 91.56 374 ALA A CA 1
ATOM 3023 C C . ALA A 1 374 ? -7.43 -26.391 -10.719 1 91.56 374 ALA A C 1
ATOM 3025 O O . ALA A 1 374 ? -7.508 -25.609 -11.68 1 91.56 374 ALA A O 1
ATOM 3026 N N . GLN A 1 375 ? -7.09 -27.672 -10.836 1 95.81 375 GLN A N 1
ATOM 3027 C CA . GLN A 1 375 ? -6.578 -28.219 -12.094 1 95.81 375 GLN A CA 1
ATOM 3028 C C . GLN A 1 375 ? -7.719 -28.641 -13.016 1 95.81 375 GLN A C 1
ATOM 3030 O O . GLN A 1 375 ? -7.512 -28.859 -14.211 1 95.81 375 GLN A O 1
ATOM 3035 N N . GLU A 1 376 ? -8.906 -28.719 -12.438 1 95.75 376 GLU A N 1
ATOM 3036 C CA . GLU A 1 376 ? -10.086 -29.047 -13.234 1 95.75 376 GLU A CA 1
ATOM 3037 C C . GLU A 1 376 ? -10.781 -27.781 -13.734 1 95.75 376 GLU A C 1
ATOM 3039 O O . GLU A 1 376 ? -11.812 -27.859 -14.406 1 95.75 376 GLU A O 1
ATOM 3044 N N . GLY A 1 377 ? -10.234 -26.688 -13.367 1 95.69 377 GLY A N 1
ATOM 3045 C CA . GLY A 1 377 ? -10.797 -25.406 -13.797 1 95.69 377 GLY A CA 1
ATOM 3046 C C . GLY A 1 377 ? -11.031 -24.453 -12.648 1 95.69 377 GLY A C 1
ATOM 3047 O O . GLY A 1 377 ? -11.258 -24.875 -11.508 1 95.69 377 GLY A O 1
ATOM 3048 N N . VAL A 1 378 ? -10.891 -23.234 -12.992 1 94 378 VAL A N 1
ATOM 3049 C CA . VAL A 1 378 ? -11.227 -22.156 -12.078 1 94 378 VAL A CA 1
ATOM 3050 C C . VAL A 1 378 ? -12.68 -21.734 -12.266 1 94 378 VAL A C 1
ATOM 3052 O O . VAL A 1 378 ? -13.047 -21.203 -13.32 1 94 378 VAL A O 1
ATOM 3055 N N . MET A 1 379 ? -13.484 -21.859 -11.25 1 91.94 379 MET A N 1
ATOM 3056 C CA . MET A 1 379 ? -14.93 -21.656 -11.375 1 91.94 379 MET A CA 1
ATOM 3057 C C . MET A 1 379 ? -15.305 -20.219 -11.031 1 91.94 379 MET A C 1
ATOM 3059 O O . MET A 1 379 ? -16.203 -20 -10.219 1 91.94 379 MET A O 1
ATOM 3063 N N . LYS A 1 380 ? -14.672 -19.297 -11.57 1 93.5 380 LYS A N 1
ATOM 3064 C CA . LYS A 1 380 ? -14.891 -17.859 -11.523 1 93.5 380 LYS A CA 1
ATOM 3065 C C . LYS A 1 380 ? -14.758 -17.234 -12.906 1 93.5 380 LYS A C 1
ATOM 3067 O O . LYS A 1 380 ? -14.273 -17.875 -13.836 1 93.5 380 LYS A O 1
ATOM 3072 N N . ASP A 1 381 ? -15.164 -15.992 -13.023 1 94.06 381 ASP A N 1
ATOM 3073 C CA . ASP A 1 381 ? -15.203 -15.328 -14.328 1 94.06 381 ASP A CA 1
ATOM 3074 C C . ASP A 1 381 ? -13.82 -15.297 -14.969 1 94.06 381 ASP A C 1
ATOM 3076 O O . ASP A 1 381 ? -13.695 -15.383 -16.188 1 94.06 381 ASP A O 1
ATOM 3080 N N . ASP A 1 382 ? -12.766 -15.188 -14.188 1 93.44 382 ASP A N 1
ATOM 3081 C CA . ASP A 1 382 ? -11.414 -15.031 -14.711 1 93.44 382 ASP A CA 1
ATOM 3082 C C . ASP A 1 382 ? -10.906 -16.328 -15.336 1 93.44 382 ASP A C 1
ATOM 3084 O O . ASP A 1 382 ? -9.922 -16.328 -16.078 1 93.44 382 ASP A O 1
ATOM 3088 N N . GLY A 1 383 ? -11.523 -17.469 -15.008 1 95.12 383 GLY A N 1
ATOM 3089 C CA . GLY A 1 383 ? -11.18 -18.734 -15.625 1 95.12 383 GLY A CA 1
ATOM 3090 C C . GLY A 1 383 ? -12.195 -19.188 -16.656 1 95.12 383 GLY A C 1
ATOM 3091 O O . GLY A 1 383 ? -11.812 -19.688 -17.734 1 95.12 383 GLY A O 1
ATOM 3092 N N . GLU A 1 384 ? -13.477 -18.891 -16.422 1 95.94 384 GLU A N 1
ATOM 3093 C CA . GLU A 1 384 ? -14.57 -19.484 -17.188 1 95.94 384 GLU A CA 1
ATOM 3094 C C . GLU A 1 384 ? -14.969 -18.609 -18.359 1 95.94 384 GLU A C 1
ATOM 3096 O O . GLU A 1 384 ? -15.359 -19.109 -19.422 1 95.94 384 GLU A O 1
ATOM 3101 N N . ASN A 1 385 ? -14.883 -17.359 -18.156 1 95.56 385 ASN A N 1
ATOM 3102 C CA . ASN A 1 385 ? -15.586 -16.516 -19.125 1 95.56 385 ASN A CA 1
ATOM 3103 C C . ASN A 1 385 ? -14.68 -15.422 -19.688 1 95.56 385 ASN A C 1
ATOM 3105 O O . ASN A 1 385 ? -14.922 -14.914 -20.781 1 95.56 385 ASN A O 1
ATOM 3109 N N . TYR A 1 386 ? -13.711 -15.039 -18.984 1 96.81 386 TYR A N 1
ATOM 3110 C CA . TYR A 1 386 ? -12.859 -13.93 -19.438 1 96.81 386 TYR A CA 1
ATOM 3111 C C . TYR A 1 386 ? -11.844 -14.398 -20.469 1 96.81 386 TYR A C 1
ATOM 3113 O O . TYR A 1 386 ? -11.008 -15.258 -20.172 1 96.81 386 TYR A O 1
ATOM 3121 N N . PRO A 1 387 ? -11.812 -13.844 -21.609 1 97.56 387 PRO A N 1
ATOM 3122 C CA . PRO A 1 387 ? -10.945 -14.336 -22.688 1 97.56 387 PRO A CA 1
ATOM 3123 C C . PRO A 1 387 ? -9.508 -13.859 -22.547 1 97.56 387 PRO A C 1
ATOM 3125 O O . PRO A 1 387 ? -9.25 -12.828 -21.922 1 97.56 387 PRO A O 1
ATOM 3128 N N . LEU A 1 388 ? -8.617 -14.617 -23.109 1 98.44 388 LEU A N 1
ATOM 3129 C CA . LEU A 1 388 ? -7.227 -14.188 -23.234 1 98.44 388 LEU A CA 1
ATOM 3130 C C . LEU A 1 388 ? -7.102 -13.023 -24.219 1 98.44 388 LEU A C 1
ATOM 3132 O O . LEU A 1 388 ? -7.391 -13.172 -25.406 1 98.44 388 LEU A O 1
ATOM 3136 N N . ASN A 1 389 ? -6.688 -11.867 -23.703 1 97.75 389 ASN A N 1
ATOM 3137 C CA . ASN A 1 389 ? -6.531 -10.664 -24.516 1 97.75 389 ASN A CA 1
ATOM 3138 C C . ASN A 1 389 ? -5.062 -10.383 -24.828 1 97.75 389 ASN A C 1
ATOM 3140 O O . ASN A 1 389 ? -4.188 -10.656 -24 1 97.75 389 ASN A O 1
ATOM 3144 N N . PRO A 1 390 ? -4.816 -9.812 -26.047 1 97.69 390 PRO A N 1
ATOM 3145 C CA . PRO A 1 390 ? -3.438 -9.43 -26.344 1 97.69 390 PRO A CA 1
ATOM 3146 C C . PRO A 1 390 ? -2.936 -8.289 -25.453 1 97.69 390 PRO A C 1
ATOM 3148 O O . PRO A 1 390 ? -3.734 -7.617 -24.797 1 97.69 390 PRO A O 1
ATOM 3151 N N . ASN A 1 391 ? -1.607 -8.086 -25.438 1 98.12 391 ASN A N 1
ATOM 3152 C CA . ASN A 1 391 ? -0.89 -7.059 -24.688 1 98.12 391 ASN A CA 1
ATOM 3153 C C . ASN A 1 391 ? -1.07 -7.227 -23.188 1 98.12 391 ASN A C 1
ATOM 3155 O O . ASN A 1 391 ? -1.336 -6.254 -22.484 1 98.12 391 ASN A O 1
ATOM 3159 N N . THR A 1 392 ? -1.018 -8.43 -22.781 1 98.5 392 THR A N 1
ATOM 3160 C CA . THR A 1 392 ? -1.14 -8.797 -21.375 1 98.5 392 THR A CA 1
ATOM 3161 C C . THR A 1 392 ? 0.061 -9.617 -20.922 1 98.5 392 THR A C 1
ATOM 3163 O O . THR A 1 392 ? 0.516 -10.508 -21.641 1 98.5 392 THR A O 1
ATOM 3166 N N . ALA A 1 393 ? 0.636 -9.266 -19.844 1 98.69 393 ALA A N 1
ATOM 3167 C CA . ALA A 1 393 ? 1.736 -10.031 -19.266 1 98.69 393 ALA A CA 1
ATOM 3168 C C . ALA A 1 393 ? 1.217 -11.078 -18.281 1 98.69 393 ALA A C 1
ATOM 3170 O O . ALA A 1 393 ? 0.188 -10.875 -17.625 1 98.69 393 ALA A O 1
ATOM 3171 N N . TYR A 1 394 ? 1.918 -12.195 -18.156 1 98.75 394 TYR A N 1
ATOM 3172 C CA . TYR A 1 394 ? 1.561 -13.32 -17.297 1 98.75 394 TYR A CA 1
ATOM 3173 C C . TYR A 1 394 ? 2.773 -13.828 -16.531 1 98.75 394 TYR A C 1
ATOM 3175 O O . TYR A 1 394 ? 3.908 -13.711 -17 1 98.75 394 TYR A O 1
ATOM 3183 N N . ALA A 1 395 ? 2.584 -14.297 -15.32 1 98.81 395 ALA A N 1
ATOM 3184 C CA . ALA A 1 395 ? 3.527 -15.219 -14.695 1 98.81 395 ALA A CA 1
ATOM 3185 C C . ALA A 1 395 ? 3.283 -16.656 -15.156 1 98.81 395 ALA A C 1
ATOM 3187 O O . ALA A 1 395 ? 2.281 -17.266 -14.781 1 98.81 395 ALA A O 1
ATOM 3188 N N . ILE A 1 396 ? 4.113 -17.141 -15.953 1 98.81 396 ILE A N 1
ATOM 3189 C CA . ILE A 1 396 ? 3.992 -18.516 -16.438 1 98.81 396 ILE A CA 1
ATOM 3190 C C . ILE A 1 396 ? 4.418 -19.484 -15.328 1 98.81 396 ILE A C 1
ATOM 3192 O O . ILE A 1 396 ? 5.574 -19.906 -15.281 1 98.81 396 ILE A O 1
ATOM 3196 N N . GLU A 1 397 ? 3.477 -19.766 -14.5 1 98.75 397 GLU A N 1
ATOM 3197 C CA . GLU A 1 397 ? 3.711 -20.531 -13.281 1 98.75 397 GLU A CA 1
ATOM 3198 C C . GLU A 1 397 ? 3.094 -21.922 -13.375 1 98.75 397 GLU A C 1
ATOM 3200 O O . GLU A 1 397 ? 1.914 -22.062 -13.711 1 98.75 397 GLU A O 1
ATOM 3205 N N . LEU A 1 398 ? 3.832 -22.938 -13.047 1 98.69 398 LEU A N 1
ATOM 3206 C CA . LEU A 1 398 ? 3.43 -24.328 -13.156 1 98.69 398 LEU A CA 1
ATOM 3207 C C . LEU A 1 398 ? 4.438 -25.25 -12.469 1 98.69 398 LEU A C 1
ATOM 3209 O O . LEU A 1 398 ? 5.426 -24.766 -11.898 1 98.69 398 LEU A O 1
ATOM 3213 N N . ASN A 1 399 ? 4.113 -26.484 -12.414 1 97.5 399 ASN A N 1
ATOM 3214 C CA . ASN A 1 399 ? 5.117 -27.469 -12.031 1 97.5 399 ASN A CA 1
ATOM 3215 C C . ASN A 1 399 ? 4.922 -28.781 -12.773 1 97.5 399 ASN A C 1
ATOM 3217 O O . ASN A 1 399 ? 3.854 -29.031 -13.328 1 97.5 399 ASN A O 1
ATOM 3221 N N . ALA A 1 400 ? 6 -29.531 -12.945 1 98.38 400 ALA A N 1
ATOM 3222 C CA . ALA A 1 400 ? 6.016 -30.922 -13.43 1 98.38 400 ALA A CA 1
ATOM 3223 C C . ALA A 1 400 ? 6.488 -31.875 -12.344 1 98.38 400 ALA A C 1
ATOM 3225 O O . ALA A 1 400 ? 7.582 -31.719 -11.797 1 98.38 400 ALA A O 1
ATOM 3226 N N . THR A 1 401 ? 5.629 -32.75 -12.008 1 98.06 401 THR A N 1
ATOM 3227 C CA . THR A 1 401 ? 6.059 -33.844 -11.117 1 98.06 401 THR A CA 1
ATOM 3228 C C . THR A 1 401 ? 6.879 -34.875 -11.867 1 98.06 401 THR A C 1
ATOM 3230 O O . THR A 1 401 ? 6.457 -35.375 -12.914 1 98.06 401 THR A O 1
ATOM 3233 N N . VAL A 1 402 ? 8.055 -35.188 -11.328 1 97.44 402 VAL A N 1
ATOM 3234 C CA . VAL A 1 402 ? 8.953 -36.156 -11.977 1 97.44 402 VAL A CA 1
ATOM 3235 C C . VAL A 1 402 ? 9.43 -37.188 -10.961 1 97.44 402 VAL A C 1
ATOM 3237 O O . VAL A 1 402 ? 9.828 -36.844 -9.852 1 97.44 402 VAL A O 1
ATOM 3240 N N . ASN A 1 403 ? 9.32 -38.438 -11.352 1 95.56 403 ASN A N 1
ATOM 3241 C CA . ASN A 1 403 ? 9.914 -39.469 -10.516 1 95.56 403 ASN A CA 1
ATOM 3242 C C . ASN A 1 403 ? 11.422 -39.562 -10.727 1 95.56 403 ASN A C 1
ATOM 3244 O O . ASN A 1 403 ? 11.883 -39.688 -11.859 1 95.56 403 ASN A O 1
ATOM 3248 N N . ILE A 1 404 ? 12.164 -39.438 -9.672 1 95.44 404 ILE A N 1
ATOM 3249 C CA . ILE A 1 404 ? 13.617 -39.531 -9.703 1 95.44 404 ILE A CA 1
ATOM 3250 C C . ILE A 1 404 ? 14.039 -40.875 -9.078 1 95.44 404 ILE A C 1
ATOM 3252 O O . ILE A 1 404 ? 14.281 -40.938 -7.875 1 95.44 404 ILE A O 1
ATOM 3256 N N . PRO A 1 405 ? 14.312 -41.844 -9.852 1 94.19 405 PRO A N 1
ATOM 3257 C CA . PRO A 1 405 ? 14.703 -43.125 -9.305 1 94.19 405 PRO A CA 1
ATOM 3258 C C . PRO A 1 405 ? 15.961 -43.062 -8.438 1 94.19 405 PRO A C 1
ATOM 3260 O O . PRO A 1 405 ? 16.047 -43.719 -7.414 1 94.19 405 PRO A O 1
ATOM 3263 N N . GLU A 1 406 ? 16.859 -42.219 -8.844 1 92 406 GLU A N 1
ATOM 3264 C CA . GLU A 1 406 ? 18.109 -42.062 -8.117 1 92 406 GLU A CA 1
ATOM 3265 C C . GLU A 1 406 ? 17.859 -41.562 -6.695 1 92 406 GLU A C 1
ATOM 3267 O O . GLU A 1 406 ? 18.672 -41.812 -5.793 1 92 406 GLU A O 1
ATOM 3272 N N . TRP A 1 407 ? 16.766 -40.844 -6.508 1 92.12 407 TRP A N 1
ATOM 3273 C CA . TRP A 1 407 ? 16.406 -40.281 -5.199 1 92.12 407 TRP A CA 1
ATOM 3274 C C . TRP A 1 407 ? 15.273 -41.094 -4.57 1 92.12 407 TRP A C 1
ATOM 3276 O O . TRP A 1 407 ? 14.867 -40.812 -3.438 1 92.12 407 TRP A O 1
ATOM 3286 N N . ASN A 1 408 ? 14.703 -42.094 -5.23 1 90.69 408 ASN A N 1
ATOM 3287 C CA . ASN A 1 408 ? 13.586 -42.938 -4.816 1 90.69 408 ASN A CA 1
ATOM 3288 C C . ASN A 1 408 ? 12.383 -42.094 -4.375 1 90.69 408 ASN A C 1
ATOM 3290 O O . ASN A 1 408 ? 11.812 -42.344 -3.311 1 90.69 408 ASN A O 1
ATOM 3294 N N . ARG A 1 409 ? 12.07 -41 -5.148 1 92.31 409 ARG A N 1
ATOM 3295 C CA . ARG A 1 409 ? 10.914 -40.188 -4.852 1 92.31 409 ARG A CA 1
ATOM 3296 C C . ARG A 1 409 ? 10.516 -39.344 -6.062 1 92.31 409 ARG A C 1
ATOM 3298 O O . ARG A 1 409 ? 11.273 -39.25 -7.031 1 92.31 409 ARG A O 1
ATOM 3305 N N . ASP A 1 410 ? 9.32 -38.812 -5.98 1 94.81 410 ASP A N 1
ATOM 3306 C CA . ASP A 1 410 ? 8.891 -37.75 -6.891 1 94.81 410 ASP A CA 1
ATOM 3307 C C . ASP A 1 410 ? 9.391 -36.406 -6.43 1 94.81 410 ASP A C 1
ATOM 3309 O O . ASP A 1 410 ? 9.477 -36.125 -5.23 1 94.81 410 ASP A O 1
ATOM 3313 N N . ILE A 1 411 ? 9.797 -35.656 -7.328 1 95.06 411 ILE A N 1
ATOM 3314 C CA . ILE A 1 411 ? 10.086 -34.281 -7.043 1 95.06 411 ILE A CA 1
ATOM 3315 C C . ILE A 1 411 ? 9.219 -33.375 -7.918 1 95.06 411 ILE A C 1
ATOM 3317 O O . ILE A 1 411 ? 8.562 -33.844 -8.844 1 95.06 411 ILE A O 1
ATOM 3321 N N . ARG A 1 412 ? 9.148 -32.125 -7.57 1 96.75 412 ARG A N 1
ATOM 3322 C CA . ARG A 1 412 ? 8.414 -31.141 -8.344 1 96.75 412 ARG A CA 1
ATOM 3323 C C . ARG A 1 412 ? 9.359 -30.125 -8.984 1 96.75 412 ARG A C 1
ATOM 3325 O O . ARG A 1 412 ? 10.164 -29.5 -8.289 1 96.75 412 ARG A O 1
ATOM 3332 N N . ILE A 1 413 ? 9.266 -30.047 -10.234 1 98.12 413 ILE A N 1
ATOM 3333 C CA . ILE A 1 413 ? 9.961 -28.984 -10.961 1 98.12 413 ILE A CA 1
ATOM 3334 C C . ILE A 1 413 ? 9.055 -27.766 -11.094 1 98.12 413 ILE A C 1
ATOM 3336 O O . ILE A 1 413 ? 8.258 -27.688 -12.039 1 98.12 413 ILE A O 1
ATOM 3340 N N . MET A 1 414 ? 9.164 -26.812 -10.172 1 98.31 414 MET A N 1
ATOM 3341 C CA . MET A 1 414 ? 8.344 -25.609 -10.125 1 98.31 414 MET A CA 1
ATOM 3342 C C . MET A 1 414 ? 9.023 -24.453 -10.859 1 98.31 414 MET A C 1
ATOM 3344 O O . MET A 1 414 ? 10.148 -24.078 -10.531 1 98.31 414 MET A O 1
ATOM 3348 N N . LEU A 1 415 ? 8.359 -23.953 -11.844 1 98.44 415 LEU A N 1
ATOM 3349 C CA . LEU A 1 415 ? 8.906 -22.891 -12.688 1 98.44 415 LEU A CA 1
ATOM 3350 C C . LEU A 1 415 ? 7.922 -21.734 -12.82 1 98.44 415 LEU A C 1
ATOM 3352 O O . LEU A 1 415 ? 6.707 -21.953 -12.805 1 98.44 415 LEU A O 1
ATOM 3356 N N . GLU A 1 416 ? 8.461 -20.562 -12.914 1 98.75 416 GLU A N 1
ATOM 3357 C CA . GLU A 1 416 ? 7.652 -19.359 -13.117 1 98.75 416 GLU A CA 1
ATOM 3358 C C . GLU A 1 416 ? 8.484 -18.234 -13.727 1 98.75 416 GLU A C 1
ATOM 3360 O O . GLU A 1 416 ? 9.508 -17.844 -13.172 1 98.75 416 GLU A O 1
ATOM 3365 N N . GLU A 1 417 ? 8.062 -17.734 -14.859 1 98.69 417 GLU A N 1
ATOM 3366 C CA . GLU A 1 417 ? 8.734 -16.641 -15.547 1 98.69 417 GLU A CA 1
ATOM 3367 C C . GLU A 1 417 ? 7.73 -15.68 -16.172 1 98.69 417 GLU A C 1
ATOM 3369 O O . GLU A 1 417 ? 6.695 -16.109 -16.688 1 98.69 417 GLU A O 1
ATOM 3374 N N . PRO A 1 418 ? 8.109 -14.398 -16.172 1 98.75 418 PRO A N 1
ATOM 3375 C CA . PRO A 1 418 ? 7.23 -13.453 -16.859 1 98.75 418 PRO A CA 1
ATOM 3376 C C . PRO A 1 418 ? 7.16 -13.695 -18.359 1 98.75 418 PRO A C 1
ATOM 3378 O O . PRO A 1 418 ? 8.195 -13.836 -19.016 1 98.75 418 PRO A O 1
ATOM 3381 N N . GLY A 1 419 ? 5.969 -13.758 -18.828 1 98.75 419 GLY A N 1
ATOM 3382 C CA . GLY A 1 419 ? 5.676 -13.852 -20.25 1 98.75 419 GLY A CA 1
ATOM 3383 C C . GLY A 1 419 ? 4.715 -12.781 -20.734 1 98.75 419 GLY A C 1
ATOM 3384 O O . GLY A 1 419 ? 4.059 -12.125 -19.922 1 98.75 419 GLY A O 1
ATOM 3385 N N . PHE A 1 420 ? 4.719 -12.562 -22.031 1 98.75 420 PHE A N 1
ATOM 3386 C CA . PHE A 1 420 ? 3.869 -11.555 -22.656 1 98.75 420 PHE A CA 1
ATOM 3387 C C . PHE A 1 420 ? 3.092 -12.148 -23.812 1 98.75 420 PHE A C 1
ATOM 3389 O O . PHE A 1 420 ? 3.674 -12.797 -24.688 1 98.75 420 PHE A O 1
ATOM 3396 N N . PHE A 1 421 ? 1.815 -12.023 -23.781 1 98.69 421 PHE A N 1
ATOM 3397 C CA . PHE A 1 421 ? 0.965 -12.383 -24.906 1 98.69 421 PHE A CA 1
ATOM 3398 C C . PHE A 1 421 ? 0.566 -11.148 -25.703 1 98.69 421 PHE A C 1
ATOM 3400 O O . PHE A 1 421 ? -0.29 -10.375 -25.266 1 98.69 421 PHE A O 1
ATOM 3407 N N . GLY A 1 422 ? 1.206 -11 -26.844 1 96.88 422 GLY A N 1
ATOM 3408 C CA . GLY A 1 422 ? 0.955 -9.852 -27.703 1 96.88 422 GLY A CA 1
ATOM 3409 C C . GLY A 1 422 ? 0.177 -10.203 -28.953 1 96.88 422 GLY A C 1
ATOM 3410 O O . GLY A 1 422 ? -0.369 -11.305 -29.062 1 96.88 422 GLY A O 1
ATOM 3411 N N . GLU A 1 423 ? 0.091 -9.25 -29.828 1 94.38 423 GLU A N 1
ATOM 3412 C CA . GLU A 1 423 ? -0.641 -9.43 -31.078 1 94.38 423 GLU A CA 1
ATOM 3413 C C . GLU A 1 423 ? -0.013 -10.531 -31.938 1 94.38 423 GLU A C 1
ATOM 3415 O O . GLU A 1 423 ? -0.712 -11.219 -32.688 1 94.38 423 GLU A O 1
ATOM 3420 N N . ASP A 1 424 ? 1.262 -10.75 -31.75 1 94.12 424 ASP A N 1
ATOM 3421 C CA . ASP A 1 424 ? 1.982 -11.734 -32.562 1 94.12 424 ASP A CA 1
ATOM 3422 C C . ASP A 1 424 ? 2.129 -13.055 -31.797 1 94.12 424 ASP A C 1
ATOM 3424 O O . ASP A 1 424 ? 2.863 -13.945 -32.219 1 94.12 424 ASP A O 1
ATOM 3428 N N . GLY A 1 425 ? 1.518 -13.125 -30.672 1 95.81 425 GLY A N 1
ATOM 3429 C CA . GLY A 1 425 ? 1.592 -14.352 -29.891 1 95.81 425 GLY A CA 1
ATOM 3430 C C . GLY A 1 425 ? 2.402 -14.195 -28.609 1 95.81 425 GLY A C 1
ATOM 3431 O O . GLY A 1 425 ? 2.607 -13.078 -28.141 1 95.81 425 GLY A O 1
ATOM 3432 N N . PHE A 1 426 ? 2.789 -15.367 -28.125 1 98.25 426 PHE A N 1
ATOM 3433 C CA . PHE A 1 426 ? 3.422 -15.406 -26.812 1 98.25 426 PHE A CA 1
ATOM 3434 C C . PHE A 1 426 ? 4.938 -15.289 -26.938 1 98.25 426 PHE A C 1
ATOM 3436 O O . PHE A 1 426 ? 5.531 -15.82 -27.875 1 98.25 426 PHE A O 1
ATOM 3443 N N . ARG A 1 427 ? 5.574 -14.602 -26 1 98.19 427 ARG A N 1
ATOM 3444 C CA . ARG A 1 427 ? 7.016 -14.617 -25.781 1 98.19 427 ARG A CA 1
ATOM 3445 C C . ARG A 1 427 ? 7.359 -14.406 -24.312 1 98.19 427 ARG A C 1
ATOM 3447 O O . ARG A 1 427 ? 6.625 -13.727 -23.594 1 98.19 427 ARG A O 1
ATOM 3454 N N . TYR A 1 428 ? 8.461 -14.938 -23.891 1 98.56 428 TYR A N 1
ATOM 3455 C CA . TYR A 1 428 ? 8.977 -14.586 -22.578 1 98.56 428 TYR A CA 1
ATOM 3456 C C . TYR A 1 428 ? 9.555 -13.172 -22.578 1 98.56 428 TYR A C 1
ATOM 3458 O O . TYR A 1 428 ? 10.156 -12.742 -23.562 1 98.56 428 TYR A O 1
ATOM 3466 N N . ILE A 1 429 ? 9.422 -12.438 -21.531 1 98.19 429 ILE A N 1
ATOM 3467 C CA . ILE A 1 429 ? 9.828 -11.039 -21.469 1 98.19 429 ILE A CA 1
ATOM 3468 C C . ILE A 1 429 ? 11.344 -10.945 -21.406 1 98.19 429 ILE A C 1
ATOM 3470 O O . ILE A 1 429 ? 11.945 -10.086 -22.062 1 98.19 429 ILE A O 1
ATOM 3474 N N . ASN A 1 430 ? 11.977 -11.734 -20.578 1 97.75 430 ASN A N 1
ATOM 3475 C CA . ASN A 1 430 ? 13.43 -11.773 -20.438 1 97.75 430 ASN A CA 1
ATOM 3476 C C . ASN A 1 430 ? 13.945 -13.211 -20.344 1 97.75 430 ASN A C 1
ATOM 3478 O O . ASN A 1 430 ? 14.703 -13.539 -19.438 1 97.75 430 ASN A O 1
ATOM 3482 N N . GLY A 1 431 ? 13.43 -14.055 -21.234 1 97.25 431 GLY A N 1
ATOM 3483 C CA . GLY A 1 431 ? 13.828 -15.453 -21.266 1 97.25 431 GLY A CA 1
ATOM 3484 C C . GLY A 1 431 ? 13.219 -16.281 -20.156 1 97.25 431 GLY A C 1
ATOM 3485 O O . GLY A 1 431 ? 12.359 -15.797 -19.422 1 97.25 431 GLY A O 1
ATOM 3486 N N . ARG A 1 432 ? 13.523 -17.562 -20.125 1 98.19 432 ARG A N 1
ATOM 3487 C CA . ARG A 1 432 ? 13.125 -18.516 -19.094 1 98.19 432 ARG A CA 1
ATOM 3488 C C . ARG A 1 432 ? 14.297 -19.406 -18.703 1 98.19 432 ARG A C 1
ATOM 3490 O O . ARG A 1 432 ? 15.273 -19.531 -19.438 1 98.19 432 ARG A O 1
ATOM 3497 N N . GLN A 1 433 ? 14.211 -19.922 -17.516 1 98.44 433 GLN A N 1
ATOM 3498 C CA . GLN A 1 433 ? 15.266 -20.812 -17.078 1 98.44 433 GLN A CA 1
ATOM 3499 C C . GLN A 1 433 ? 15.242 -22.125 -17.859 1 98.44 433 GLN A C 1
ATOM 3501 O O . GLN A 1 433 ? 14.211 -22.812 -17.906 1 98.44 433 GLN A O 1
ATOM 3506 N N . THR A 1 434 ? 16.359 -22.516 -18.469 1 98.44 434 THR A N 1
ATOM 3507 C CA . THR A 1 434 ? 16.484 -23.781 -19.156 1 98.44 434 THR A CA 1
ATOM 3508 C C . THR A 1 434 ? 17.688 -24.562 -18.656 1 98.44 434 THR A C 1
ATOM 3510 O O . THR A 1 434 ? 17.938 -25.703 -19.078 1 98.44 434 THR A O 1
ATOM 3513 N N . GLU A 1 435 ? 18.438 -23.984 -17.828 1 98 435 GLU A N 1
ATOM 3514 C CA . GLU A 1 435 ? 19.578 -24.625 -17.156 1 98 435 GLU A CA 1
ATOM 3515 C C . GLU A 1 435 ? 19.547 -24.359 -15.656 1 98 435 GLU A C 1
ATOM 3517 O O . GLU A 1 435 ? 19.188 -23.266 -15.219 1 98 435 GLU A O 1
ATOM 3522 N N . LEU A 1 436 ? 20 -25.344 -14.898 1 98.56 436 LEU A N 1
ATOM 3523 C CA . LEU A 1 436 ? 20.062 -25.156 -13.453 1 98.56 436 LEU A CA 1
ATOM 3524 C C . LEU A 1 436 ? 21.188 -24.188 -13.07 1 98.56 436 LEU A C 1
ATOM 3526 O O . LEU A 1 436 ? 22.266 -24.219 -13.664 1 98.56 436 LEU A O 1
ATOM 3530 N N . LEU A 1 437 ? 20.891 -23.281 -12.133 1 98.25 437 LEU A N 1
ATOM 3531 C CA . LEU A 1 437 ? 21.984 -22.562 -11.5 1 98.25 437 LEU A CA 1
ATOM 3532 C C . LEU A 1 437 ? 22.828 -23.484 -10.641 1 98.25 437 LEU A C 1
ATOM 3534 O O . LEU A 1 437 ? 22.297 -24.344 -9.938 1 98.25 437 LEU A O 1
ATOM 3538 N N . LEU A 1 438 ? 24.125 -23.391 -10.766 1 98.19 438 LEU A N 1
ATOM 3539 C CA . LEU A 1 438 ? 25 -24.266 -10 1 98.19 438 LEU A CA 1
ATOM 3540 C C . LEU A 1 438 ? 25.672 -23.516 -8.852 1 98.19 438 LEU A C 1
ATOM 3542 O O . LEU A 1 438 ? 26.062 -22.359 -9.008 1 98.19 438 LEU A O 1
ATOM 3546 N N . ILE A 1 439 ? 25.734 -24.172 -7.762 1 97.75 439 ILE A N 1
ATOM 3547 C CA . ILE A 1 439 ? 26.391 -23.609 -6.586 1 97.75 439 ILE A CA 1
ATOM 3548 C C . ILE A 1 439 ? 27.5 -24.531 -6.113 1 97.75 439 ILE A C 1
ATOM 3550 O O . ILE A 1 439 ? 27.234 -25.641 -5.645 1 97.75 439 ILE A O 1
ATOM 3554 N N . PRO A 1 440 ? 28.703 -24.141 -6.125 1 96.12 440 PRO A N 1
ATOM 3555 C CA . PRO A 1 440 ? 29.172 -22.859 -6.66 1 96.12 440 PRO A CA 1
ATOM 3556 C C . PRO A 1 440 ? 29.188 -22.844 -8.188 1 96.12 440 PRO A C 1
ATOM 3558 O O . PRO A 1 440 ? 29.031 -23.875 -8.828 1 96.12 440 PRO A O 1
ATOM 3561 N N . ARG A 1 441 ? 29.328 -21.562 -8.688 1 93.81 441 ARG A N 1
ATOM 3562 C CA . ARG A 1 441 ? 29.5 -21.406 -10.125 1 93.81 441 ARG A CA 1
ATOM 3563 C C . ARG A 1 441 ? 30.812 -22.031 -10.594 1 93.81 441 ARG A C 1
ATOM 3565 O O . ARG A 1 441 ? 31.859 -21.781 -9.992 1 93.81 441 ARG A O 1
ATOM 3572 N N . PRO A 1 442 ? 30.641 -22.781 -11.578 1 86.5 442 PRO A N 1
ATOM 3573 C CA . PRO A 1 442 ? 31.906 -23.312 -12.094 1 86.5 442 PRO A CA 1
ATOM 3574 C C . PRO A 1 442 ? 32.812 -22.219 -12.633 1 86.5 442 PRO A C 1
ATOM 3576 O O . PRO A 1 442 ? 32.344 -21.266 -13.258 1 86.5 442 PRO A O 1
ATOM 3579 N N . LYS A 1 443 ? 34.094 -22.297 -12.156 1 76.38 443 LYS A N 1
ATOM 3580 C CA . LYS A 1 443 ? 35.125 -21.391 -12.625 1 76.38 443 LYS A CA 1
ATOM 3581 C C . LYS A 1 443 ? 35.969 -22.016 -13.719 1 76.38 443 LYS A C 1
ATOM 3583 O O . LYS A 1 443 ? 36.812 -22.891 -13.438 1 76.38 443 LYS A O 1
ATOM 3588 N N . SER A 1 444 ? 35.594 -21.656 -14.906 1 70.31 444 SER A N 1
ATOM 3589 C CA . SER A 1 444 ? 36.25 -22.312 -16.047 1 70.31 444 SER A CA 1
ATOM 3590 C C . SER A 1 444 ? 37.75 -22.328 -15.906 1 70.31 444 SER A C 1
ATOM 3592 O O . SER A 1 444 ? 38.406 -23.312 -16.266 1 70.31 444 SER A O 1
ATOM 3594 N N . HIS A 1 445 ? 38.344 -21.25 -15.406 1 66.5 445 HIS A N 1
ATOM 3595 C CA . HIS A 1 445 ? 39.812 -21.156 -15.344 1 66.5 445 HIS A CA 1
ATOM 3596 C C . HIS A 1 445 ? 40.375 -22.109 -14.297 1 66.5 445 HIS A C 1
ATOM 3598 O O . HIS A 1 445 ? 41.562 -22.375 -14.297 1 66.5 445 HIS A O 1
ATOM 3604 N N . LEU A 1 446 ? 39.5 -22.422 -13.484 1 63.44 446 LEU A N 1
ATOM 3605 C CA . LEU A 1 446 ? 39.969 -23.328 -12.461 1 63.44 446 LEU A CA 1
ATOM 3606 C C . LEU A 1 446 ? 39.656 -24.781 -12.828 1 63.44 446 LEU A C 1
ATOM 3608 O O . LEU A 1 446 ? 40.031 -25.703 -12.102 1 63.44 446 LEU A O 1
ATOM 3612 N N . GLY A 1 447 ? 39.25 -25.062 -13.969 1 51.28 447 GLY A N 1
ATOM 3613 C CA . GLY A 1 447 ? 38.938 -26.406 -14.414 1 51.28 447 GLY A CA 1
ATOM 3614 C C . GLY A 1 447 ? 37.844 -27.062 -13.625 1 51.28 447 GLY A C 1
ATOM 3615 O O . GLY A 1 447 ? 37.75 -28.297 -13.562 1 51.28 447 GLY A O 1
ATOM 3616 N N . ASN A 1 448 ? 37.062 -26.344 -12.875 1 46.72 448 ASN A N 1
ATOM 3617 C CA . ASN A 1 448 ? 35.906 -26.906 -12.227 1 46.72 448 ASN A CA 1
ATOM 3618 C C . ASN A 1 448 ? 34.625 -26.5 -12.938 1 46.72 448 ASN A C 1
ATOM 3620 O O . ASN A 1 448 ? 34.562 -25.469 -13.594 1 46.72 448 ASN A O 1
ATOM 3624 N N . MET B 1 1 ? 60.094 -1.004 45 1 25.89 1 MET B N 1
ATOM 3625 C CA . MET B 1 1 ? 59.812 -0.988 43.562 1 25.89 1 MET B CA 1
ATOM 3626 C C . MET B 1 1 ? 58.312 -1.122 43.312 1 25.89 1 MET B C 1
ATOM 3628 O O . MET B 1 1 ? 57.719 -2.188 43.562 1 25.89 1 MET B O 1
ATOM 3632 N N . ARG B 1 2 ? 57.531 -0.028 43.625 1 30.11 2 ARG B N 1
ATOM 3633 C CA . ARG B 1 2 ? 56.094 0.113 43.562 1 30.11 2 ARG B CA 1
ATOM 3634 C C . ARG B 1 2 ? 55.594 -0.102 42.156 1 30.11 2 ARG B C 1
ATOM 3636 O O . ARG B 1 2 ? 56 0.583 41.219 1 30.11 2 ARG B O 1
ATOM 3643 N N . LYS B 1 3 ? 55.125 -1.326 41.844 1 36.75 3 LYS B N 1
ATOM 3644 C CA . LYS B 1 3 ? 54.438 -1.73 40.594 1 36.75 3 LYS B CA 1
ATOM 3645 C C . LYS B 1 3 ? 53.281 -0.802 40.281 1 36.75 3 LYS B C 1
ATOM 3647 O O . LYS B 1 3 ? 52.312 -0.715 41.062 1 36.75 3 LYS B O 1
ATOM 3652 N N . THR B 1 4 ? 53.562 0.368 39.719 1 35.19 4 THR B N 1
ATOM 3653 C CA . THR B 1 4 ? 52.531 1.274 39.219 1 35.19 4 THR B CA 1
ATOM 3654 C C . THR B 1 4 ? 51.625 0.58 38.188 1 35.19 4 THR B C 1
ATOM 3656 O O . THR B 1 4 ? 52.125 0.11 37.156 1 35.19 4 THR B O 1
ATOM 3659 N N . ILE B 1 5 ? 50.625 -0.053 38.656 1 40.66 5 ILE B N 1
ATOM 3660 C CA . ILE B 1 5 ? 49.562 -0.624 37.812 1 40.66 5 ILE B CA 1
ATOM 3661 C C . ILE B 1 5 ? 48.938 0.472 36.938 1 40.66 5 ILE B C 1
ATOM 3663 O O . ILE B 1 5 ? 48.344 1.421 37.469 1 40.66 5 ILE B O 1
ATOM 3667 N N . ASN B 1 6 ? 49.562 0.845 35.875 1 36.03 6 ASN B N 1
ATOM 3668 C CA . ASN B 1 6 ? 48.938 1.723 34.875 1 36.03 6 ASN B CA 1
ATOM 3669 C C . ASN B 1 6 ? 47.594 1.182 34.375 1 36.03 6 ASN B C 1
ATOM 3671 O O . ASN B 1 6 ? 47.531 0.082 33.844 1 36.03 6 ASN B O 1
ATOM 3675 N N . LEU B 1 7 ? 46.594 1.609 35.031 1 38.66 7 LEU B N 1
ATOM 3676 C CA . LEU B 1 7 ? 45.219 1.366 34.625 1 38.66 7 LEU B CA 1
ATOM 3677 C C . LEU B 1 7 ? 44.969 1.919 33.219 1 38.66 7 LEU B C 1
ATOM 3679 O O . LEU B 1 7 ? 45.062 3.129 33 1 38.66 7 LEU B O 1
ATOM 3683 N N . ILE B 1 8 ? 45.312 1.198 32.219 1 38.53 8 ILE B N 1
ATOM 3684 C CA . ILE B 1 8 ? 44.938 1.554 30.844 1 38.53 8 ILE B CA 1
ATOM 3685 C C . ILE B 1 8 ? 43.406 1.665 30.734 1 38.53 8 ILE B C 1
ATOM 3687 O O . ILE B 1 8 ? 42.688 0.687 30.953 1 38.53 8 ILE B O 1
ATOM 3691 N N . VAL B 1 9 ? 42.875 2.836 30.938 1 36.38 9 VAL B N 1
ATOM 3692 C CA . VAL B 1 9 ? 41.5 3.141 30.625 1 36.38 9 VAL B CA 1
ATOM 3693 C C . VAL B 1 9 ? 41.219 2.838 29.156 1 36.38 9 VAL B C 1
ATOM 3695 O O . VAL B 1 9 ? 41.781 3.477 28.266 1 36.38 9 VAL B O 1
ATOM 3698 N N . LEU B 1 10 ? 40.938 1.593 28.859 1 36.53 10 LEU B N 1
ATOM 3699 C CA . LEU B 1 10 ? 40.438 1.264 27.531 1 36.53 10 LEU B CA 1
ATOM 3700 C C . LEU B 1 10 ? 39.219 2.127 27.188 1 36.53 10 LEU B C 1
ATOM 3702 O O . LEU B 1 10 ? 38.156 2.018 27.828 1 36.53 10 LEU B O 1
ATOM 3706 N N . LEU B 1 11 ? 39.438 3.332 26.734 1 36.28 11 LEU B N 1
ATOM 3707 C CA . LEU B 1 11 ? 38.375 4.145 26.156 1 36.28 11 LEU B CA 1
ATOM 3708 C C . LEU B 1 11 ? 37.625 3.361 25.094 1 36.28 11 LEU B C 1
ATOM 3710 O O . LEU B 1 11 ? 38.156 3.057 24.031 1 36.28 11 LEU B O 1
ATOM 3714 N N . LEU B 1 12 ? 36.75 2.48 25.547 1 37.72 12 LEU B N 1
ATOM 3715 C CA . LEU B 1 12 ? 35.844 1.91 24.562 1 37.72 12 LEU B CA 1
ATOM 3716 C C . LEU B 1 12 ? 35.125 3.01 23.797 1 37.72 12 LEU B C 1
ATOM 3718 O O . LEU B 1 12 ? 34.531 3.898 24.406 1 37.72 12 LEU B O 1
ATOM 3722 N N . PRO B 1 13 ? 35.562 3.312 22.641 1 37.44 13 PRO B N 1
ATOM 3723 C CA . PRO B 1 13 ? 34.781 4.312 21.906 1 37.44 13 PRO B CA 1
ATOM 3724 C C . PRO B 1 13 ? 33.281 4.086 22.016 1 37.44 13 PRO B C 1
ATOM 3726 O O . PRO B 1 13 ? 32.812 2.941 22.062 1 37.44 13 PRO B O 1
ATOM 3729 N N . PHE B 1 14 ? 32.656 4.902 22.781 1 35.31 14 PHE B N 1
ATOM 3730 C CA . PHE B 1 14 ? 31.219 5.004 22.609 1 35.31 14 PHE B CA 1
ATOM 3731 C C . PHE B 1 14 ? 30.844 5.059 21.141 1 35.31 14 PHE B C 1
ATOM 3733 O O . PHE B 1 14 ? 31.047 6.078 20.469 1 35.31 14 PHE B O 1
ATOM 3740 N N . ILE B 1 15 ? 31.031 4.035 20.391 1 35.22 15 ILE B N 1
ATOM 3741 C CA . ILE B 1 15 ? 30.344 4.027 19.109 1 35.22 15 ILE B CA 1
ATOM 3742 C C . ILE B 1 15 ? 28.906 4.539 19.297 1 35.22 15 ILE B C 1
ATOM 3744 O O . ILE B 1 15 ? 28.125 3.941 20.031 1 35.22 15 ILE B O 1
ATOM 3748 N N . ALA B 1 16 ? 28.781 5.707 19.281 1 35.25 16 ALA B N 1
ATOM 3749 C CA . ALA B 1 16 ? 27.422 6.207 19.078 1 35.25 16 ALA B CA 1
ATOM 3750 C C . ALA B 1 16 ? 26.594 5.234 18.25 1 35.25 16 ALA B C 1
ATOM 3752 O O . ALA B 1 16 ? 26.859 5.043 17.062 1 35.25 16 ALA B O 1
ATOM 3753 N N . ILE B 1 17 ? 26.109 4.281 18.812 1 37.94 17 ILE B N 1
ATOM 3754 C CA . ILE B 1 17 ? 25.125 3.473 18.109 1 37.94 17 ILE B CA 1
ATOM 3755 C C . ILE B 1 17 ? 24.125 4.387 17.391 1 37.94 17 ILE B C 1
ATOM 3757 O O . ILE B 1 17 ? 23.297 5.027 18.031 1 37.94 17 ILE B O 1
ATOM 3761 N N . SER B 1 18 ? 24.516 5.312 16.609 1 44.69 18 SER B N 1
ATOM 3762 C CA . SER B 1 18 ? 23.484 5.828 15.695 1 44.69 18 SER B CA 1
ATOM 3763 C C . SER B 1 18 ? 22.328 4.852 15.562 1 44.69 18 SER B C 1
ATOM 3765 O O . SER B 1 18 ? 22.531 3.643 15.445 1 44.69 18 SER B O 1
ATOM 3767 N N . GLN B 1 19 ? 21.266 5.215 16.156 1 57.12 19 GLN B N 1
ATOM 3768 C CA . GLN B 1 19 ? 20.062 4.398 16.25 1 57.12 19 GLN B CA 1
ATOM 3769 C C . GLN B 1 19 ? 19.766 3.703 14.922 1 57.12 19 GLN B C 1
ATOM 3771 O O . GLN B 1 19 ? 19.438 4.359 13.93 1 57.12 19 GLN B O 1
ATOM 3776 N N . GLN B 1 20 ? 20.281 2.605 14.617 1 79.88 20 GLN B N 1
ATOM 3777 C CA . GLN B 1 20 ? 20.453 1.745 13.453 1 79.88 20 GLN B CA 1
ATOM 3778 C C . GLN B 1 20 ? 19.109 1.199 12.969 1 79.88 20 GLN B C 1
ATOM 3780 O O . GLN B 1 20 ? 18.297 0.736 13.766 1 79.88 20 GLN B O 1
ATOM 3785 N N . ILE B 1 21 ? 18.609 1.693 11.844 1 94.44 21 ILE B N 1
ATOM 3786 C CA . ILE B 1 21 ? 17.484 1.084 11.133 1 94.44 21 ILE B CA 1
ATOM 3787 C C . ILE B 1 21 ? 17.672 -0.431 11.078 1 94.44 21 ILE B C 1
ATOM 3789 O O . ILE B 1 21 ? 18.734 -0.917 10.664 1 94.44 21 ILE B O 1
ATOM 3793 N N . LEU B 1 22 ? 16.688 -1.167 11.547 1 97.31 22 LEU B N 1
ATOM 3794 C CA . LEU B 1 22 ? 16.766 -2.621 11.648 1 97.31 22 LEU B CA 1
ATOM 3795 C C . LEU B 1 22 ? 16.766 -3.258 10.258 1 97.31 22 LEU B C 1
ATOM 3797 O O . LEU B 1 22 ? 16.094 -2.781 9.352 1 97.31 22 LEU B O 1
ATOM 3801 N N . PRO B 1 23 ? 17.562 -4.363 10.133 1 97.56 23 PRO B N 1
ATOM 3802 C CA . PRO B 1 23 ? 17.391 -5.148 8.906 1 97.56 23 PRO B CA 1
ATOM 3803 C C . PRO B 1 23 ? 16 -5.754 8.781 1 97.56 23 PRO B C 1
ATOM 3805 O O . PRO B 1 23 ? 15.289 -5.887 9.781 1 97.56 23 PRO B O 1
ATOM 3808 N N . GLU B 1 24 ? 15.633 -6.176 7.629 1 98.19 24 GLU B N 1
ATOM 3809 C CA . GLU B 1 24 ? 14.281 -6.621 7.324 1 98.19 24 GLU B CA 1
ATOM 3810 C C . GLU B 1 24 ? 13.859 -7.766 8.242 1 98.19 24 GLU B C 1
ATOM 3812 O O . GLU B 1 24 ? 12.703 -7.824 8.68 1 98.19 24 GLU B O 1
ATOM 3817 N N . VAL B 1 25 ? 14.727 -8.695 8.539 1 98.06 25 VAL B N 1
ATOM 3818 C CA . VAL B 1 25 ? 14.375 -9.852 9.352 1 98.06 25 VAL B CA 1
ATOM 3819 C C . VAL B 1 25 ? 13.992 -9.391 10.758 1 98.06 25 VAL B C 1
ATOM 3821 O O . VAL B 1 25 ? 13.031 -9.906 11.344 1 98.06 25 VAL B O 1
ATOM 3824 N N . GLU B 1 26 ? 14.742 -8.469 11.297 1 98.12 26 GLU B N 1
ATOM 3825 C CA . GLU B 1 26 ? 14.461 -7.945 12.633 1 98.12 26 GLU B CA 1
ATOM 3826 C C . GLU B 1 26 ? 13.203 -7.078 12.625 1 98.12 26 GLU B C 1
ATOM 3828 O O . GLU B 1 26 ? 12.461 -7.047 13.609 1 98.12 26 GLU B O 1
ATOM 3833 N N . ARG B 1 27 ? 13 -6.348 11.555 1 98.12 27 ARG B N 1
ATOM 3834 C CA . ARG B 1 27 ? 11.758 -5.59 11.43 1 98.12 27 ARG B CA 1
ATOM 3835 C C . ARG B 1 27 ? 10.539 -6.516 11.5 1 98.12 27 ARG B C 1
ATOM 3837 O O . ARG B 1 27 ? 9.57 -6.219 12.195 1 98.12 27 ARG B O 1
ATOM 3844 N N . ALA B 1 28 ? 10.641 -7.578 10.734 1 98.12 28 ALA B N 1
ATOM 3845 C CA . ALA B 1 28 ? 9.539 -8.539 10.703 1 98.12 28 ALA B CA 1
ATOM 3846 C C . ALA B 1 28 ? 9.25 -9.094 12.094 1 98.12 28 ALA B C 1
ATOM 3848 O O . ALA B 1 28 ? 8.094 -9.219 12.492 1 98.12 28 ALA B O 1
ATOM 3849 N N . ARG B 1 29 ? 10.297 -9.43 12.812 1 97.56 29 ARG B N 1
ATOM 3850 C CA . ARG B 1 29 ? 10.141 -9.938 14.172 1 97.56 29 ARG B CA 1
ATOM 3851 C C . ARG B 1 29 ? 9.445 -8.906 15.062 1 97.56 29 ARG B C 1
ATOM 3853 O O . ARG B 1 29 ? 8.523 -9.25 15.812 1 97.56 29 ARG B O 1
ATOM 3860 N N . ALA B 1 30 ? 9.922 -7.68 15.008 1 97.62 30 ALA B N 1
ATOM 3861 C CA . ALA B 1 30 ? 9.352 -6.609 15.828 1 97.62 30 ALA B CA 1
ATOM 3862 C C . ALA B 1 30 ? 7.871 -6.414 15.523 1 97.62 30 ALA B C 1
ATOM 3864 O O . ALA B 1 30 ? 7.051 -6.32 16.438 1 97.62 30 ALA B O 1
ATOM 3865 N N . VAL B 1 31 ? 7.527 -6.398 14.266 1 97.75 31 VAL B N 1
ATOM 3866 C CA . VAL B 1 31 ? 6.148 -6.195 13.836 1 97.75 31 VAL B CA 1
ATOM 3867 C C . VAL B 1 31 ? 5.273 -7.328 14.359 1 97.75 31 VAL B C 1
ATOM 3869 O O . VAL B 1 31 ? 4.188 -7.082 14.898 1 97.75 31 VAL B O 1
ATOM 3872 N N . ASP B 1 32 ? 5.727 -8.508 14.227 1 98 32 ASP B N 1
ATOM 3873 C CA . ASP B 1 32 ? 4.934 -9.664 14.641 1 98 32 ASP B CA 1
ATOM 3874 C C . ASP B 1 32 ? 4.754 -9.688 16.156 1 98 32 ASP B C 1
ATOM 3876 O O . ASP B 1 32 ? 3.686 -10.047 16.656 1 98 32 ASP B O 1
ATOM 3880 N N . GLU B 1 33 ? 5.805 -9.336 16.891 1 97.75 33 GLU B N 1
ATOM 3881 C CA . GLU B 1 33 ? 5.715 -9.289 18.344 1 97.75 33 GLU B CA 1
ATOM 3882 C C . GLU B 1 33 ? 4.723 -8.227 18.797 1 97.75 33 GLU B C 1
ATOM 3884 O O . GLU B 1 33 ? 3.939 -8.453 19.719 1 97.75 33 GLU B O 1
ATOM 3889 N N . ILE B 1 34 ? 4.762 -7.113 18.188 1 97.88 34 ILE B N 1
ATOM 3890 C CA . ILE B 1 34 ? 3.83 -6.039 18.516 1 97.88 34 ILE B CA 1
ATOM 3891 C C . ILE B 1 34 ? 2.402 -6.48 18.203 1 97.88 34 ILE B C 1
ATOM 3893 O O . ILE B 1 34 ? 1.483 -6.23 18.984 1 97.88 34 ILE B O 1
ATOM 3897 N N . LEU B 1 35 ? 2.223 -7.129 17.031 1 97.75 35 LEU B N 1
ATOM 3898 C CA . LEU B 1 35 ? 0.903 -7.609 16.641 1 97.75 35 LEU B CA 1
ATOM 3899 C C . LEU B 1 35 ? 0.345 -8.586 17.672 1 97.75 35 LEU B C 1
ATOM 3901 O O . LEU B 1 35 ? -0.85 -8.555 17.969 1 97.75 35 LEU B O 1
ATOM 3905 N N . GLU B 1 36 ? 1.184 -9.438 18.188 1 97.44 36 GLU B N 1
ATOM 3906 C CA . GLU B 1 36 ? 0.742 -10.383 19.219 1 97.44 36 GLU B CA 1
ATOM 3907 C C . GLU B 1 36 ? 0.232 -9.664 20.453 1 97.44 36 GLU B C 1
ATOM 3909 O O . GLU B 1 36 ? -0.797 -10.039 21.016 1 97.44 36 GLU B O 1
ATOM 3914 N N . GLU B 1 37 ? 1.009 -8.711 20.797 1 97.06 37 GLU B N 1
ATOM 3915 C CA . GLU B 1 37 ? 0.588 -7.91 21.953 1 97.06 37 GLU B CA 1
ATOM 3916 C C . GLU B 1 37 ? -0.743 -7.215 21.672 1 97.06 37 GLU B C 1
ATOM 3918 O O . GLU B 1 37 ? -1.619 -7.184 22.547 1 97.06 37 GLU B O 1
ATOM 3923 N N . ARG B 1 38 ? -0.921 -6.684 20.594 1 98.31 38 ARG B N 1
ATOM 3924 C CA . ARG B 1 38 ? -2.148 -5.973 20.234 1 98.31 38 ARG B CA 1
ATOM 3925 C C . ARG B 1 38 ? -3.344 -6.918 20.219 1 98.31 38 ARG B C 1
ATOM 3927 O O . ARG B 1 38 ? -4.414 -6.582 20.734 1 98.31 38 ARG B O 1
ATOM 3934 N N . PHE B 1 39 ? -3.164 -8.141 19.672 1 98.38 39 PHE B N 1
ATOM 3935 C CA . PHE B 1 39 ? -4.258 -9.102 19.562 1 98.38 39 PHE B CA 1
ATOM 3936 C C . PHE B 1 39 ? -4.625 -9.656 20.938 1 98.38 39 PHE B C 1
ATOM 3938 O O . PHE B 1 39 ? -5.801 -9.875 21.234 1 98.38 39 PHE B O 1
ATOM 3945 N N . ASN B 1 40 ? -3.617 -9.852 21.766 1 96.94 40 ASN B N 1
ATOM 3946 C CA . ASN B 1 40 ? -3.844 -10.609 23 1 96.94 40 ASN B CA 1
ATOM 3947 C C . ASN B 1 40 ? -4.164 -9.688 24.172 1 96.94 40 ASN B C 1
ATOM 3949 O O . ASN B 1 40 ? -4.82 -10.102 25.125 1 96.94 40 ASN B O 1
ATOM 3953 N N . VAL B 1 41 ? -3.715 -8.492 24.078 1 96.38 41 VAL B N 1
ATOM 3954 C CA . VAL B 1 41 ? -3.885 -7.598 25.219 1 96.38 41 VAL B CA 1
ATOM 3955 C C . VAL B 1 41 ? -4.82 -6.449 24.844 1 96.38 41 VAL B C 1
ATOM 3957 O O . VAL B 1 41 ? -5.793 -6.18 25.547 1 96.38 41 VAL B O 1
ATOM 3960 N N . LEU B 1 42 ? -4.621 -5.848 23.766 1 97.94 42 LEU B N 1
ATOM 3961 C CA . LEU B 1 42 ? -5.328 -4.625 23.406 1 97.94 42 LEU B CA 1
ATOM 3962 C C . LEU B 1 42 ? -6.727 -4.938 22.891 1 97.94 42 LEU B C 1
ATOM 3964 O O . LEU B 1 42 ? -7.707 -4.324 23.312 1 97.94 42 LEU B O 1
ATOM 3968 N N . LEU B 1 43 ? -6.855 -5.891 21.938 1 98.56 43 LEU B N 1
ATOM 3969 C CA . LEU B 1 43 ? -8.094 -6.137 21.203 1 98.56 43 LEU B CA 1
ATOM 3970 C C . LEU B 1 43 ? -9.219 -6.512 22.156 1 98.56 43 LEU B C 1
ATOM 3972 O O . LEU B 1 43 ? -10.328 -5.977 22.047 1 98.56 43 LEU B O 1
ATOM 3976 N N . PRO B 1 44 ? -8.969 -7.422 23.141 1 98.38 44 PRO B N 1
ATOM 3977 C CA . PRO B 1 44 ? -10.07 -7.758 24.031 1 98.38 44 PRO B CA 1
ATOM 3978 C C . PRO B 1 44 ? -10.602 -6.543 24.797 1 98.38 44 PRO B C 1
ATOM 3980 O O . PRO B 1 44 ? -11.82 -6.387 24.953 1 98.38 44 PRO B O 1
ATOM 3983 N N . GLN B 1 45 ? -9.727 -5.672 25.219 1 97.56 45 GLN B N 1
ATOM 3984 C CA . GLN B 1 45 ? -10.125 -4.469 25.938 1 97.56 45 GLN B CA 1
ATOM 3985 C C . GLN B 1 45 ? -10.922 -3.527 25.031 1 97.56 45 GLN B C 1
ATOM 3987 O O . GLN B 1 45 ? -11.922 -2.947 25.469 1 97.56 45 GLN B O 1
ATOM 3992 N N . LEU B 1 46 ? -10.5 -3.418 23.844 1 98.44 46 LEU B N 1
ATOM 3993 C CA . LEU B 1 46 ? -11.172 -2.516 22.906 1 98.44 46 LEU B CA 1
ATOM 3994 C C . LEU B 1 46 ? -12.562 -3.023 22.562 1 98.44 46 LEU B C 1
ATOM 3996 O O . LEU B 1 46 ? -13.492 -2.23 22.391 1 98.44 46 LEU B O 1
ATOM 4000 N N . MET B 1 47 ? -12.688 -4.332 22.359 1 98.69 47 MET B N 1
ATOM 4001 C CA . MET B 1 47 ? -14 -4.906 22.062 1 98.69 47 MET B CA 1
ATOM 4002 C C . MET B 1 47 ? -14.953 -4.699 23.234 1 98.69 47 MET B C 1
ATOM 4004 O O . MET B 1 47 ? -16.125 -4.375 23.031 1 98.69 47 MET B O 1
ATOM 4008 N N . ASP B 1 48 ? -14.438 -4.852 24.484 1 98.25 48 ASP B N 1
ATOM 4009 C CA . ASP B 1 48 ? -15.242 -4.574 25.672 1 98.25 48 ASP B CA 1
ATOM 4010 C C . ASP B 1 48 ? -15.695 -3.119 25.703 1 98.25 48 ASP B C 1
ATOM 4012 O O . ASP B 1 48 ? -16.875 -2.834 25.922 1 98.25 48 ASP B O 1
ATOM 4016 N N . ASP B 1 49 ? -14.766 -2.238 25.438 1 96.75 49 ASP B N 1
ATOM 4017 C CA . ASP B 1 49 ? -15.055 -0.807 25.484 1 96.75 49 ASP B CA 1
ATOM 4018 C C . ASP B 1 49 ? -16.078 -0.411 24.422 1 96.75 49 ASP B C 1
ATOM 4020 O O . ASP B 1 49 ? -16.922 0.46 24.656 1 96.75 49 ASP B O 1
ATOM 4024 N N . ALA B 1 50 ? -15.992 -1.038 23.25 1 96.81 50 ALA B N 1
ATOM 4025 C CA . ALA B 1 50 ? -16.859 -0.697 22.125 1 96.81 50 ALA B CA 1
ATOM 4026 C C . ALA B 1 50 ? -18.219 -1.399 22.25 1 96.81 50 ALA B C 1
ATOM 4028 O O . ALA B 1 50 ? -19.156 -1.076 21.516 1 96.81 50 ALA B O 1
ATOM 4029 N N . GLY B 1 51 ? -18.344 -2.365 23.109 1 97.25 51 GLY B N 1
ATOM 4030 C CA . GLY B 1 51 ? -19.562 -3.121 23.281 1 97.25 51 GLY B CA 1
ATOM 4031 C C . GLY B 1 51 ? -19.875 -4.027 22.109 1 97.25 51 GLY B C 1
ATOM 4032 O O . GLY B 1 51 ? -21.031 -4.152 21.703 1 97.25 51 GLY B O 1
ATOM 4033 N N . LEU B 1 52 ? -18.859 -4.621 21.5 1 97.88 52 LEU B N 1
ATOM 4034 C CA . LEU B 1 52 ? -18.984 -5.539 20.375 1 97.88 52 LEU B CA 1
ATOM 4035 C C . LEU B 1 52 ? -18.469 -6.926 20.734 1 97.88 52 LEU B C 1
ATOM 4037 O O . LEU B 1 52 ? -17.297 -7.082 21.109 1 97.88 52 LEU B O 1
ATOM 4041 N N . ASP B 1 53 ? -19.297 -7.84 20.641 1 97.38 53 ASP B N 1
ATOM 4042 C CA . ASP B 1 53 ? -18.828 -9.172 21 1 97.38 53 ASP B CA 1
ATOM 4043 C C . ASP B 1 53 ? -18.344 -9.938 19.766 1 97.38 53 ASP B C 1
ATOM 4045 O O . ASP B 1 53 ? -17.625 -10.938 19.906 1 97.38 53 ASP B O 1
ATOM 4049 N N . MET B 1 54 ? -18.734 -9.492 18.547 1 98.81 54 MET B N 1
ATOM 4050 C CA . MET B 1 54 ? -18.172 -10.102 17.344 1 98.81 54 MET B CA 1
ATOM 4051 C C . MET B 1 54 ? -17.766 -9.039 16.344 1 98.81 54 MET B C 1
ATOM 4053 O O . MET B 1 54 ? -18.516 -8.094 16.094 1 98.81 54 MET B O 1
ATOM 4057 N N . TRP B 1 55 ? -16.594 -9.141 15.859 1 98.94 55 TRP B N 1
ATOM 4058 C CA . TRP B 1 55 ? -16.031 -8.273 14.828 1 98.94 55 TRP B CA 1
ATOM 4059 C C . TRP B 1 55 ? -15.547 -9.086 13.641 1 98.94 55 TRP B C 1
ATOM 4061 O O . TRP B 1 55 ? -14.727 -10 13.789 1 98.94 55 TRP B O 1
ATOM 4071 N N . ILE B 1 56 ? -16.094 -8.859 12.453 1 98.88 56 ILE B N 1
ATOM 4072 C CA . ILE B 1 56 ? -15.727 -9.594 11.242 1 98.88 56 ILE B CA 1
ATOM 4073 C C . ILE B 1 56 ? -15.125 -8.641 10.219 1 98.88 56 ILE B C 1
ATOM 4075 O O . ILE B 1 56 ? -15.703 -7.594 9.914 1 98.88 56 ILE B O 1
ATOM 4079 N N . LEU B 1 57 ? -13.961 -8.938 9.766 1 98.75 57 LEU B N 1
ATOM 4080 C CA . LEU B 1 57 ? -13.312 -8.203 8.688 1 98.75 57 LEU B CA 1
ATOM 4081 C C . LEU B 1 57 ? -13.172 -9.07 7.441 1 98.75 57 LEU B C 1
ATOM 4083 O O . LEU B 1 57 ? -12.727 -10.211 7.523 1 98.75 57 LEU B O 1
ATOM 4087 N N . ILE B 1 58 ? -13.57 -8.516 6.316 1 98.19 58 ILE B N 1
ATOM 4088 C CA . ILE B 1 58 ? -13.539 -9.227 5.043 1 98.19 58 ILE B CA 1
ATOM 4089 C C . ILE B 1 58 ? -12.742 -8.422 4.023 1 98.19 58 ILE B C 1
ATOM 4091 O O . ILE B 1 58 ? -12.992 -7.234 3.82 1 98.19 58 ILE B O 1
ATOM 4095 N N . SER B 1 59 ? -11.758 -9 3.453 1 96.56 59 SER B N 1
ATOM 4096 C CA . SER B 1 59 ? -10.938 -8.367 2.428 1 96.56 59 SER B CA 1
ATOM 4097 C C . SER B 1 59 ? -10.57 -9.352 1.324 1 96.56 59 SER B C 1
ATOM 4099 O O . SER B 1 59 ? -10.625 -10.57 1.527 1 96.56 59 SER B O 1
ATOM 4101 N N . ARG B 1 60 ? -10.273 -8.914 0.228 1 96.44 60 ARG B N 1
ATOM 4102 C CA . ARG B 1 60 ? -9.648 -9.68 -0.846 1 96.44 60 ARG B CA 1
ATOM 4103 C C . ARG B 1 60 ? -8.289 -9.086 -1.221 1 96.44 60 ARG B C 1
ATOM 4105 O O . ARG B 1 60 ? -8.016 -7.922 -0.936 1 96.44 60 ARG B O 1
ATOM 4112 N N . GLU B 1 61 ? -7.484 -9.859 -1.827 1 96.88 61 GLU B N 1
ATOM 4113 C CA . GLU B 1 61 ? -6.117 -9.484 -2.178 1 96.88 61 GLU B CA 1
ATOM 4114 C C . GLU B 1 61 ? -6.094 -8.195 -2.992 1 96.88 61 GLU B C 1
ATOM 4116 O O . GLU B 1 61 ? -6.828 -8.062 -3.977 1 96.88 61 GLU B O 1
ATOM 4121 N N . TYR B 1 62 ? -5.289 -7.148 -2.539 1 97.56 62 TYR B N 1
ATOM 4122 C CA . TYR B 1 62 ? -5.035 -5.844 -3.141 1 97.56 62 TYR B CA 1
ATOM 4123 C C . TYR B 1 62 ? -6.195 -4.887 -2.875 1 97.56 62 TYR B C 1
ATOM 4125 O O . TYR B 1 62 ? -6.129 -3.709 -3.234 1 97.56 62 TYR B O 1
ATOM 4133 N N . ASN B 1 63 ? -7.242 -5.332 -2.27 1 97.19 63 ASN B N 1
ATOM 4134 C CA . ASN B 1 63 ? -8.367 -4.52 -1.818 1 97.19 63 ASN B CA 1
ATOM 4135 C C . ASN B 1 63 ? -8.609 -4.68 -0.32 1 97.19 63 ASN B C 1
ATOM 4137 O O . ASN B 1 63 ? -9.734 -4.957 0.106 1 97.19 63 ASN B O 1
ATOM 4141 N N . GLU B 1 64 ? -7.598 -4.57 0.426 1 97.75 64 GLU B N 1
ATOM 4142 C CA . GLU B 1 64 ? -7.672 -4.832 1.86 1 97.75 64 GLU B CA 1
ATOM 4143 C C . GLU B 1 64 ? -8.391 -3.703 2.592 1 97.75 64 GLU B C 1
ATOM 4145 O O . GLU B 1 64 ? -8.172 -2.525 2.293 1 97.75 64 GLU B O 1
ATOM 4150 N N . ASP B 1 65 ? -9.281 -4.109 3.51 1 98.12 65 ASP B N 1
ATOM 4151 C CA . ASP B 1 65 ? -9.719 -3.193 4.559 1 98.12 65 ASP B CA 1
ATOM 4152 C C . ASP B 1 65 ? -8.531 -2.547 5.258 1 98.12 65 ASP B C 1
ATOM 4154 O O . ASP B 1 65 ? -7.594 -3.238 5.668 1 98.12 65 ASP B O 1
ATOM 4158 N N . PRO B 1 66 ? -8.57 -1.167 5.352 1 98.38 66 PRO B N 1
ATOM 4159 C CA . PRO B 1 66 ? -7.426 -0.499 5.973 1 98.38 66 PRO B CA 1
ATOM 4160 C C . PRO B 1 66 ? -7.098 -1.056 7.355 1 98.38 66 PRO B C 1
ATOM 4162 O O . PRO B 1 66 ? -5.93 -1.082 7.754 1 98.38 66 PRO B O 1
ATOM 4165 N N . VAL B 1 67 ? -8.07 -1.496 8.07 1 98.81 67 VAL B N 1
ATOM 4166 C CA . VAL B 1 67 ? -7.852 -2.057 9.406 1 98.81 67 VAL B CA 1
ATOM 4167 C C . VAL B 1 67 ? -7.238 -3.451 9.281 1 98.81 67 VAL B C 1
ATOM 4169 O O . VAL B 1 67 ? -6.262 -3.77 9.961 1 98.81 67 VAL B O 1
ATOM 4172 N N . LEU B 1 68 ? -7.781 -4.258 8.422 1 98.5 68 LEU B N 1
ATOM 4173 C CA . LEU B 1 68 ? -7.277 -5.613 8.234 1 98.5 68 LEU B CA 1
ATOM 4174 C C . LEU B 1 68 ? -5.812 -5.594 7.809 1 98.5 68 LEU B C 1
ATOM 4176 O O . LEU B 1 68 ? -5.027 -6.445 8.227 1 98.5 68 LEU B O 1
ATOM 4180 N N . ARG B 1 69 ? -5.449 -4.66 7.023 1 98 69 ARG B N 1
ATOM 4181 C CA . ARG B 1 69 ? -4.062 -4.52 6.582 1 98 69 ARG B CA 1
ATOM 4182 C C . ARG B 1 69 ? -3.115 -4.445 7.777 1 98 69 ARG B C 1
ATOM 4184 O O . ARG B 1 69 ? -1.996 -4.957 7.719 1 98 69 ARG B O 1
ATOM 4191 N N . THR B 1 70 ? -3.529 -3.797 8.828 1 98.25 70 THR B N 1
ATOM 4192 C CA . THR B 1 70 ? -2.691 -3.604 10.008 1 98.25 70 THR B CA 1
ATOM 4193 C C . THR B 1 70 ? -2.635 -4.879 10.844 1 98.25 70 THR B C 1
ATOM 4195 O O . THR B 1 70 ? -1.879 -4.957 11.812 1 98.25 70 THR B O 1
ATOM 4198 N N . MET B 1 71 ? -3.438 -5.883 10.492 1 98.31 71 MET B N 1
ATOM 4199 C CA . MET B 1 71 ? -3.551 -7.105 11.289 1 98.31 71 MET B CA 1
ATOM 4200 C C . MET B 1 71 ? -2.77 -8.242 10.648 1 98.31 71 MET B C 1
ATOM 4202 O O . MET B 1 71 ? -2.631 -9.32 11.234 1 98.31 71 MET B O 1
ATOM 4206 N N . LEU B 1 72 ? -2.262 -8.008 9.453 1 97.69 72 LEU B N 1
ATOM 4207 C CA . LEU B 1 72 ? -1.516 -9.039 8.742 1 97.69 72 LEU B CA 1
ATOM 4208 C C . LEU B 1 72 ? -0.116 -9.195 9.328 1 97.69 72 LEU B C 1
ATOM 4210 O O . LEU B 1 72 ? 0.525 -8.203 9.688 1 97.69 72 LEU B O 1
ATOM 4214 N N . PRO B 1 73 ? 0.386 -10.445 9.422 1 97.44 73 PRO B N 1
ATOM 4215 C CA . PRO B 1 73 ? 1.768 -10.609 9.883 1 97.44 73 PRO B CA 1
ATOM 4216 C C . PRO B 1 73 ? 2.787 -10.016 8.914 1 97.44 73 PRO B C 1
ATOM 4218 O O . PRO B 1 73 ? 2.447 -9.711 7.766 1 97.44 73 PRO B O 1
ATOM 4221 N N . ALA B 1 74 ? 4.008 -9.883 9.344 1 97.25 74 ALA B N 1
ATOM 4222 C CA . ALA B 1 74 ? 5.047 -9.141 8.641 1 97.25 74 ALA B CA 1
ATOM 4223 C C . ALA B 1 74 ? 5.324 -9.742 7.27 1 97.25 74 ALA B C 1
ATOM 4225 O O . ALA B 1 74 ? 5.641 -9.016 6.32 1 97.25 74 ALA B O 1
ATOM 4226 N N . LYS B 1 75 ? 5.16 -10.992 7.105 1 95.94 75 LYS B N 1
ATOM 4227 C CA . LYS B 1 75 ? 5.504 -11.648 5.848 1 95.94 75 LYS B CA 1
ATOM 4228 C C . LYS B 1 75 ? 4.316 -11.648 4.887 1 95.94 75 LYS B C 1
ATOM 4230 O O . LYS B 1 75 ? 4.453 -12.008 3.719 1 95.94 75 LYS B O 1
ATOM 4235 N N . TRP B 1 76 ? 3.127 -11.32 5.391 1 95.12 76 TRP B N 1
ATOM 4236 C CA . TRP B 1 76 ? 1.966 -11.141 4.527 1 95.12 76 TRP B CA 1
ATOM 4237 C C . TRP B 1 76 ? 1.839 -9.688 4.082 1 95.12 76 TRP B C 1
ATOM 4239 O O . TRP B 1 76 ? 1.193 -8.875 4.754 1 95.12 76 TRP B O 1
ATOM 4249 N N . LEU B 1 77 ? 2.371 -9.438 2.998 1 95.38 77 LEU B N 1
ATOM 4250 C CA . LEU B 1 77 ? 2.363 -8.07 2.494 1 95.38 77 LEU B CA 1
ATOM 4251 C C . LEU B 1 77 ? 0.993 -7.707 1.934 1 95.38 77 LEU B C 1
ATOM 4253 O O . LEU B 1 77 ? 0.689 -6.527 1.742 1 95.38 77 LEU B O 1
ATOM 4257 N N . ASN B 1 78 ? 0.163 -8.664 1.603 1 95.44 78 ASN B N 1
ATOM 4258 C CA . ASN B 1 78 ? -1.225 -8.547 1.165 1 95.44 78 ASN B CA 1
ATOM 4259 C C . ASN B 1 78 ? -2.09 -9.664 1.748 1 95.44 78 ASN B C 1
ATOM 4261 O O . ASN B 1 78 ? -1.57 -10.68 2.207 1 95.44 78 ASN B O 1
ATOM 4265 N N . ALA B 1 79 ? -3.379 -9.414 1.703 1 93.38 79 ALA B N 1
ATOM 4266 C CA . ALA B 1 79 ? -4.301 -10.516 1.96 1 93.38 79 ALA B CA 1
ATOM 4267 C C . ALA B 1 79 ? -4.191 -11.586 0.877 1 93.38 79 ALA B C 1
ATOM 4269 O O . ALA B 1 79 ? -3.57 -11.367 -0.165 1 93.38 79 ALA B O 1
ATOM 4270 N N . ARG B 1 80 ? -4.672 -12.727 1.181 1 91.19 80 ARG B N 1
ATOM 4271 C CA . ARG B 1 80 ? -4.652 -13.828 0.227 1 91.19 80 ARG B CA 1
ATOM 4272 C C . ARG B 1 80 ? -6.066 -14.242 -0.171 1 91.19 80 ARG B C 1
ATOM 4274 O O . ARG B 1 80 ? -6.871 -14.617 0.682 1 91.19 80 ARG B O 1
ATOM 4281 N N . ARG B 1 81 ? -6.309 -14.164 -1.505 1 91.5 81 ARG B N 1
ATOM 4282 C CA . ARG B 1 81 ? -7.668 -14.422 -1.971 1 91.5 81 ARG B CA 1
ATOM 4283 C C . ARG B 1 81 ? -8.688 -13.672 -1.121 1 91.5 81 ARG B C 1
ATOM 4285 O O . ARG B 1 81 ? -8.594 -12.461 -0.952 1 91.5 81 ARG B O 1
ATOM 4292 N N . ARG B 1 82 ? -9.727 -14.242 -0.769 1 94.69 82 ARG B N 1
ATOM 4293 C CA . ARG B 1 82 ? -10.609 -13.648 0.228 1 94.69 82 ARG B CA 1
ATOM 4294 C C . ARG B 1 82 ? -10.172 -14.016 1.642 1 94.69 82 ARG B C 1
ATOM 4296 O O . ARG B 1 82 ? -10.078 -15.195 1.984 1 94.69 82 ARG B O 1
ATOM 4303 N N . THR B 1 83 ? -9.805 -13.047 2.404 1 96.44 83 THR B N 1
ATOM 4304 C CA . THR B 1 83 ? -9.398 -13.203 3.797 1 96.44 83 THR B CA 1
ATOM 4305 C C . THR B 1 83 ? -10.484 -12.688 4.734 1 96.44 83 THR B C 1
ATOM 4307 O O . THR B 1 83 ? -10.883 -11.523 4.656 1 96.44 83 THR B O 1
ATOM 4310 N N . ILE B 1 84 ? -10.977 -13.594 5.574 1 98.38 84 ILE B N 1
ATOM 4311 C CA . ILE B 1 84 ? -12 -13.234 6.547 1 98.38 84 ILE B CA 1
ATOM 4312 C C . ILE B 1 84 ? -11.477 -13.469 7.961 1 98.38 84 ILE B C 1
ATOM 4314 O O . ILE B 1 84 ? -11.086 -14.586 8.312 1 98.38 84 ILE B O 1
ATOM 4318 N N . LEU B 1 85 ? -11.422 -12.453 8.734 1 98.62 85 LEU B N 1
ATOM 4319 C CA . LEU B 1 85 ? -11.086 -12.539 10.148 1 98.62 85 LEU B CA 1
ATOM 4320 C C . LEU B 1 85 ? -12.336 -12.445 11.016 1 98.62 85 LEU B C 1
ATOM 4322 O O . LEU B 1 85 ? -13.234 -11.648 10.719 1 98.62 85 LEU B O 1
ATOM 4326 N N . LEU B 1 86 ? -12.438 -13.273 11.961 1 98.81 86 LEU B N 1
ATOM 4327 C CA . LEU B 1 86 ? -13.539 -13.258 12.914 1 98.81 86 LEU B CA 1
ATOM 4328 C C . LEU B 1 86 ? -13.016 -13.234 14.352 1 98.81 86 LEU B C 1
ATOM 4330 O O . LEU B 1 86 ? -12.328 -14.164 14.781 1 98.81 86 LEU B O 1
ATOM 4334 N N . PHE B 1 87 ? -13.305 -12.188 15.039 1 98.88 87 PHE B N 1
ATOM 4335 C CA . PHE B 1 87 ? -13.008 -12.07 16.469 1 98.88 87 PHE B CA 1
ATOM 4336 C C . PHE B 1 87 ? -14.281 -12.164 17.297 1 98.88 87 PHE B C 1
ATOM 4338 O O . PHE B 1 87 ? -15.266 -11.484 17.016 1 98.88 87 PHE B O 1
ATOM 4345 N N . TYR B 1 88 ? -14.273 -13 18.297 1 98.81 88 TYR B N 1
ATOM 4346 C CA . TYR B 1 88 ? -15.414 -13.125 19.203 1 98.81 88 TYR B CA 1
ATOM 4347 C C . TYR B 1 88 ? -14.969 -12.977 20.656 1 98.81 88 TYR B C 1
ATOM 4349 O O . TYR B 1 88 ? -14.141 -13.75 21.141 1 98.81 88 TYR B O 1
ATOM 4357 N N . ARG B 1 89 ? -15.508 -12.008 21.297 1 98.62 89 ARG B N 1
ATOM 4358 C CA . ARG B 1 89 ? -15.188 -11.664 22.672 1 98.62 89 ARG B CA 1
ATOM 4359 C C . ARG B 1 89 ? -16.281 -12.148 23.625 1 98.62 89 ARG B C 1
ATOM 4361 O O . ARG B 1 89 ? -17.438 -11.773 23.484 1 98.62 89 ARG B O 1
ATOM 4368 N N . ASN B 1 90 ? -15.93 -13.078 24.547 1 97.62 90 ASN B N 1
ATOM 4369 C CA . ASN B 1 90 ? -16.781 -13.438 25.656 1 97.62 90 ASN B CA 1
ATOM 4370 C C . ASN B 1 90 ? -16.312 -12.805 26.969 1 97.62 90 ASN B C 1
ATOM 4372 O O . ASN B 1 90 ? -15.461 -13.367 27.656 1 97.62 90 ASN B O 1
ATOM 4376 N N . LYS B 1 91 ? -16.875 -11.742 27.266 1 95.5 91 LYS B N 1
ATOM 4377 C CA . LYS B 1 91 ? -16.453 -10.961 28.422 1 95.5 91 LYS B CA 1
ATOM 4378 C C . LYS B 1 91 ? -16.656 -11.742 29.719 1 95.5 91 LYS B C 1
ATOM 4380 O O . LYS B 1 91 ? -15.797 -11.711 30.594 1 95.5 91 LYS B O 1
ATOM 4385 N N . GLN B 1 92 ? -17.781 -12.43 29.844 1 95.75 92 GLN B N 1
ATOM 4386 C CA . GLN B 1 92 ? -18.109 -13.188 31.047 1 95.75 92 GLN B CA 1
ATOM 4387 C C . GLN B 1 92 ? -17.078 -14.273 31.328 1 95.75 92 GLN B C 1
ATOM 4389 O O . GLN B 1 92 ? -16.672 -14.492 32.469 1 95.75 92 GLN B O 1
ATOM 4394 N N . LYS B 1 93 ? -16.672 -14.906 30.312 1 96.88 93 LYS B N 1
ATOM 4395 C CA . LYS B 1 93 ? -15.695 -15.977 30.453 1 96.88 93 LYS B CA 1
ATOM 4396 C C . LYS B 1 93 ? -14.266 -15.453 30.312 1 96.88 93 LYS B C 1
ATOM 4398 O O . LYS B 1 93 ? -13.305 -16.203 30.469 1 96.88 93 LYS B O 1
ATOM 4403 N N . ASN B 1 94 ? -14.148 -14.195 29.969 1 96.94 94 ASN B N 1
ATOM 4404 C CA . ASN B 1 94 ? -12.867 -13.547 29.719 1 96.94 94 ASN B CA 1
ATOM 4405 C C . ASN B 1 94 ? -12.047 -14.297 28.672 1 96.94 94 ASN B C 1
ATOM 4407 O O . ASN B 1 94 ? -10.883 -14.625 28.906 1 96.94 94 ASN B O 1
ATOM 4411 N N . THR B 1 95 ? -12.648 -14.609 27.5 1 97.62 95 THR B N 1
ATOM 4412 C CA . THR B 1 95 ? -11.992 -15.281 26.391 1 97.62 95 THR B CA 1
ATOM 4413 C C . THR B 1 95 ? -12.211 -14.516 25.094 1 97.62 95 THR B C 1
ATOM 4415 O O . THR B 1 95 ? -13.133 -13.695 25 1 97.62 95 THR B O 1
ATOM 4418 N N . ILE B 1 96 ? -11.344 -14.742 24.172 1 98.19 96 ILE B N 1
ATOM 4419 C CA . ILE B 1 96 ? -11.484 -14.18 22.828 1 98.19 96 ILE B CA 1
ATOM 4420 C C . ILE B 1 96 ? -11.078 -15.219 21.781 1 98.19 96 ILE B C 1
ATOM 4422 O O . ILE B 1 96 ? -10.031 -15.867 21.922 1 98.19 96 ILE B O 1
ATOM 4426 N N . ASP B 1 97 ? -11.977 -15.461 20.875 1 98.31 97 ASP B N 1
ATOM 4427 C CA . ASP B 1 97 ? -11.633 -16.25 19.688 1 98.31 97 ASP B CA 1
ATOM 4428 C C . ASP B 1 97 ? -11.039 -15.359 18.594 1 98.31 97 ASP B C 1
ATOM 4430 O O . ASP B 1 97 ? -11.57 -14.289 18.297 1 98.31 97 ASP B O 1
ATOM 4434 N N . LYS B 1 98 ? -9.961 -15.672 18.156 1 98.62 98 LYS B N 1
ATOM 4435 C CA . LYS B 1 98 ? -9.328 -15.055 17 1 98.62 98 LYS B CA 1
ATOM 4436 C C . LYS B 1 98 ? -9.188 -16.047 15.844 1 98.62 98 LYS B C 1
ATOM 4438 O O . LYS B 1 98 ? -8.258 -16.859 15.828 1 98.62 98 LYS B O 1
ATOM 4443 N N . LEU B 1 99 ? -10.055 -15.898 14.828 1 98.56 99 LEU B N 1
ATOM 4444 C CA . LEU B 1 99 ? -10.18 -16.938 13.805 1 98.56 99 LEU B CA 1
ATOM 4445 C C . LEU B 1 99 ? -10.016 -16.344 12.406 1 98.56 99 LEU B C 1
ATOM 4447 O O . LEU B 1 99 ? -10.367 -15.188 12.18 1 98.56 99 LEU B O 1
ATOM 4451 N N . ALA B 1 100 ? -9.469 -17.078 11.555 1 97.56 100 ALA B N 1
ATOM 4452 C CA . ALA B 1 100 ? -9.469 -16.828 10.117 1 97.56 100 ALA B CA 1
ATOM 4453 C C . ALA B 1 100 ? -10.273 -17.891 9.367 1 97.56 100 ALA B C 1
ATOM 4455 O O . ALA B 1 100 ? -10.062 -19.094 9.555 1 97.56 100 ALA B O 1
ATOM 4456 N N . VAL B 1 101 ? -11.258 -17.391 8.609 1 96.69 101 VAL B N 1
ATOM 4457 C CA . VAL B 1 101 ? -11.922 -18.328 7.703 1 96.69 101 VAL B CA 1
ATOM 4458 C C . VAL B 1 101 ? -11.07 -18.516 6.445 1 96.69 101 VAL B C 1
ATOM 4460 O O . VAL B 1 101 ? -11.461 -18.078 5.359 1 96.69 101 VAL B O 1
ATOM 4463 N N . ALA B 1 102 ? -10.008 -19.062 6.613 1 89.31 102 ALA B N 1
ATOM 4464 C CA . ALA B 1 102 ? -8.961 -19.344 5.633 1 89.31 102 ALA B CA 1
ATOM 4465 C C . ALA B 1 102 ? -8.312 -20.688 5.898 1 89.31 102 ALA B C 1
ATOM 4467 O O . ALA B 1 102 ? -8.461 -21.266 6.98 1 89.31 102 ALA B O 1
ATOM 4468 N N . ARG B 1 103 ? -7.613 -21.156 4.938 1 83.44 103 ARG B N 1
ATOM 4469 C CA . ARG B 1 103 ? -7.035 -22.484 5.016 1 83.44 103 ARG B CA 1
ATOM 4470 C C . ARG B 1 103 ? -5.852 -22.516 5.977 1 83.44 103 ARG B C 1
ATOM 4472 O O . ARG B 1 103 ? -5.488 -23.578 6.488 1 83.44 103 ARG B O 1
ATOM 4479 N N . TYR B 1 104 ? -5.238 -21.406 6.242 1 84.69 104 TYR B N 1
ATOM 4480 C CA . TYR B 1 104 ? -4.031 -21.344 7.059 1 84.69 104 TYR B CA 1
ATOM 4481 C C . TYR B 1 104 ? -4.164 -20.312 8.164 1 84.69 104 TYR B C 1
ATOM 4483 O O . TYR B 1 104 ? -4.957 -19.375 8.047 1 84.69 104 TYR B O 1
ATOM 4491 N N . ASN B 1 105 ? -3.365 -20.547 9.18 1 90.62 105 ASN B N 1
ATOM 4492 C CA . ASN B 1 105 ? -3.258 -19.547 10.227 1 90.62 105 ASN B CA 1
ATOM 4493 C C . ASN B 1 105 ? -2.729 -18.219 9.68 1 90.62 105 ASN B C 1
ATOM 4495 O O . ASN B 1 105 ? -2.029 -18.203 8.664 1 90.62 105 ASN B O 1
ATOM 4499 N N . ILE B 1 106 ? -3.125 -17.266 10.273 1 92.31 106 ILE B N 1
ATOM 4500 C CA . ILE B 1 106 ? -2.561 -15.953 9.984 1 92.31 106 ILE B CA 1
ATOM 4501 C C . ILE B 1 106 ? -1.701 -15.492 11.156 1 92.31 106 ILE B C 1
ATOM 4503 O O . ILE B 1 106 ? -2.225 -15.141 12.211 1 92.31 106 ILE B O 1
ATOM 4507 N N . GLY B 1 107 ? -0.441 -15.531 10.922 1 90.44 107 GLY B N 1
ATOM 4508 C CA . GLY B 1 107 ? 0.462 -15.266 12.031 1 90.44 107 GLY B CA 1
ATOM 4509 C C . GLY B 1 107 ? 0.322 -16.266 13.164 1 90.44 107 GLY B C 1
ATOM 4510 O O . GLY B 1 107 ? -0.059 -17.406 12.945 1 90.44 107 GLY B O 1
ATOM 4511 N N . LYS B 1 108 ? 0.707 -15.844 14.289 1 90 108 LYS B N 1
ATOM 4512 C CA . LYS B 1 108 ? 0.706 -16.703 15.469 1 90 108 LYS B CA 1
ATOM 4513 C C . LYS B 1 108 ? -0.614 -16.609 16.234 1 90 108 LYS B C 1
ATOM 4515 O O . LYS B 1 108 ? -1.017 -17.547 16.922 1 90 108 LYS B O 1
ATOM 4520 N N . SER B 1 109 ? -1.301 -15.539 15.961 1 92.5 109 SER B N 1
ATOM 4521 C CA . SER B 1 109 ? -2.385 -15.211 16.875 1 92.5 109 SER B CA 1
ATOM 4522 C C . SER B 1 109 ? -3.744 -15.562 16.281 1 92.5 109 SER B C 1
ATOM 4524 O O . SER B 1 109 ? -4.746 -15.625 17 1 92.5 109 SER B O 1
ATOM 4526 N N . ILE B 1 110 ? -3.863 -15.781 15.008 1 96.75 110 ILE B N 1
ATOM 4527 C CA . ILE B 1 110 ? -5.16 -16.016 14.375 1 96.75 110 ILE B CA 1
ATOM 4528 C C . ILE B 1 110 ? -5.199 -17.422 13.789 1 96.75 110 ILE B C 1
ATOM 4530 O O . ILE B 1 110 ? -4.449 -17.734 12.859 1 96.75 110 ILE B O 1
ATOM 4534 N N . SER B 1 111 ? -6.07 -18.234 14.266 1 96.69 111 SER B N 1
ATOM 4535 C CA . SER B 1 111 ? -6.125 -19.641 13.891 1 96.69 111 SER B CA 1
ATOM 4536 C C . SER B 1 111 ? -7.094 -19.875 12.742 1 96.69 111 SER B C 1
ATOM 4538 O O . SER B 1 111 ? -8.172 -19.281 12.703 1 96.69 111 SER B O 1
ATOM 4540 N N . SER B 1 112 ? -6.703 -20.688 11.875 1 95.5 112 SER B N 1
ATOM 4541 C CA . SER B 1 112 ? -7.582 -21.078 10.781 1 95.5 112 SER B CA 1
ATOM 4542 C C . SER B 1 112 ? -8.797 -21.844 11.297 1 95.5 112 SER B C 1
ATOM 4544 O O . SER B 1 112 ? -8.672 -22.688 12.18 1 95.5 112 SER B O 1
ATOM 4546 N N . ALA B 1 113 ? -9.906 -21.516 10.719 1 96.06 113 ALA B N 1
ATOM 4547 C CA . ALA B 1 113 ? -11.148 -22.172 11.109 1 96.06 113 ALA B CA 1
ATOM 4548 C C . ALA B 1 113 ? -11.883 -22.719 9.891 1 96.06 113 ALA B C 1
ATOM 4550 O O . ALA B 1 113 ? -13.109 -22.891 9.922 1 96.06 113 ALA B O 1
ATOM 4551 N N . TRP B 1 114 ? -11.195 -22.922 8.812 1 94.69 114 TRP B N 1
ATOM 4552 C CA . TRP B 1 114 ? -11.844 -23.359 7.59 1 94.69 114 TRP B CA 1
ATOM 4553 C C . TRP B 1 114 ? -11.117 -24.547 6.977 1 94.69 114 TRP B C 1
ATOM 4555 O O . TRP B 1 114 ? -9.945 -24.453 6.609 1 94.69 114 TRP B O 1
ATOM 4565 N N . ASP B 1 115 ? -11.773 -25.625 6.938 1 92.94 115 ASP B N 1
ATOM 4566 C CA . ASP B 1 115 ? -11.359 -26.812 6.195 1 92.94 115 ASP B CA 1
ATOM 4567 C C . ASP B 1 115 ? -12.141 -26.938 4.887 1 92.94 115 ASP B C 1
ATOM 4569 O O . ASP B 1 115 ? -13.273 -27.438 4.875 1 92.94 115 ASP B O 1
ATOM 4573 N N . LYS B 1 116 ? -11.492 -26.625 3.896 1 89.44 116 LYS B N 1
ATOM 4574 C CA . LYS B 1 116 ? -12.141 -26.547 2.59 1 89.44 116 LYS B CA 1
ATOM 4575 C C . LYS B 1 116 ? -12.648 -27.922 2.158 1 89.44 116 LYS B C 1
ATOM 4577 O O . LYS B 1 116 ? -13.625 -28.016 1.414 1 89.44 116 LYS B O 1
ATOM 4582 N N . GLU B 1 117 ? -12.023 -28.969 2.541 1 89.81 117 GLU B N 1
ATOM 4583 C CA . GLU B 1 117 ? -12.453 -30.312 2.197 1 89.81 117 GLU B CA 1
ATOM 4584 C C . GLU B 1 117 ? -13.773 -30.672 2.877 1 89.81 117 GLU B C 1
ATOM 4586 O O . GLU B 1 117 ? -14.609 -31.375 2.299 1 89.81 117 GLU B O 1
ATOM 4591 N N . LYS B 1 118 ? -14 -30.203 4.047 1 92.88 118 LYS B N 1
ATOM 4592 C CA . LYS B 1 118 ? -15.227 -30.469 4.793 1 92.88 118 LYS B CA 1
ATOM 4593 C C . LYS B 1 118 ? -16.344 -29.531 4.352 1 92.88 118 LYS B C 1
ATOM 4595 O O . LYS B 1 118 ? -17.5 -29.953 4.219 1 92.88 118 LYS B O 1
ATOM 4600 N N . GLU B 1 119 ? -16.016 -28.281 4.168 1 94.06 119 GLU B N 1
ATOM 4601 C CA . GLU B 1 119 ? -16.953 -27.25 3.711 1 94.06 119 GLU B CA 1
ATOM 4602 C C . GLU B 1 119 ? -16.297 -26.344 2.684 1 94.06 119 GLU B C 1
ATOM 4604 O O . GLU B 1 119 ? -15.688 -25.328 3.043 1 94.06 119 GLU B O 1
ATOM 4609 N N . PRO B 1 120 ? -16.578 -26.609 1.447 1 92.06 120 PRO B N 1
ATOM 4610 C CA . PRO B 1 120 ? -15.867 -25.859 0.411 1 92.06 120 PRO B CA 1
ATOM 4611 C C . PRO B 1 120 ? -16.344 -24.422 0.291 1 92.06 120 PRO B C 1
ATOM 4613 O O . PRO B 1 120 ? -15.656 -23.578 -0.287 1 92.06 120 PRO B O 1
ATOM 4616 N N . ASP B 1 121 ? -17.547 -24.141 0.852 1 95.44 121 ASP B N 1
ATOM 4617 C CA . ASP B 1 121 ? -18.094 -22.797 0.781 1 95.44 121 ASP B CA 1
ATOM 4618 C C . ASP B 1 121 ? -17.641 -21.953 1.972 1 95.44 121 ASP B C 1
ATOM 4620 O O . ASP B 1 121 ? -18.062 -22.188 3.104 1 95.44 121 ASP B O 1
ATOM 4624 N N . GLN B 1 122 ? -16.812 -21.031 1.72 1 96.5 122 GLN B N 1
ATOM 4625 C CA . GLN B 1 122 ? -16.234 -20.172 2.752 1 96.5 122 GLN B CA 1
ATOM 4626 C C . GLN B 1 122 ? -17.312 -19.422 3.516 1 96.5 122 GLN B C 1
ATOM 4628 O O . GLN B 1 122 ? -17.219 -19.25 4.734 1 96.5 122 GLN B O 1
ATOM 4633 N N . TRP B 1 123 ? -18.359 -18.922 2.816 1 97.88 123 TRP B N 1
ATOM 4634 C CA . TRP B 1 123 ? -19.453 -18.188 3.447 1 97.88 123 TRP B CA 1
ATOM 4635 C C . TRP B 1 123 ? -20.234 -19.094 4.398 1 97.88 123 TRP B C 1
ATOM 4637 O O . TRP B 1 123 ? -20.578 -18.688 5.512 1 97.88 123 TRP B O 1
ATOM 4647 N N . LYS B 1 124 ? -20.516 -20.266 3.916 1 97.81 124 LYS B N 1
ATOM 4648 C CA . LYS B 1 124 ? -21.25 -21.188 4.77 1 97.81 124 LYS B CA 1
ATOM 4649 C C . LYS B 1 124 ? -20.484 -21.469 6.062 1 97.81 124 LYS B C 1
ATOM 4651 O O . LYS B 1 124 ? -21.094 -21.531 7.137 1 97.81 124 LYS B O 1
ATOM 4656 N N . ARG B 1 125 ? -19.172 -21.656 5.906 1 98.19 125 ARG B N 1
ATOM 4657 C CA . ARG B 1 125 ? -18.375 -21.891 7.102 1 98.19 125 ARG B CA 1
ATOM 4658 C C . ARG B 1 125 ? -18.438 -20.688 8.039 1 98.19 125 ARG B C 1
ATOM 4660 O O . ARG B 1 125 ? -18.547 -20.844 9.258 1 98.19 125 ARG B O 1
ATOM 4667 N N . LEU B 1 126 ? -18.359 -19.469 7.535 1 98.69 126 LEU B N 1
ATOM 4668 C CA . LEU B 1 126 ? -18.469 -18.266 8.336 1 98.69 126 LEU B CA 1
ATOM 4669 C C . LEU B 1 126 ? -19.781 -18.219 9.094 1 98.69 126 LEU B C 1
ATOM 4671 O O . LEU B 1 126 ? -19.812 -17.891 10.281 1 98.69 126 LEU B O 1
ATOM 4675 N N . MET B 1 127 ? -20.906 -18.562 8.398 1 98.69 127 MET B N 1
ATOM 4676 C CA . MET B 1 127 ? -22.219 -18.547 9.031 1 98.69 127 MET B CA 1
ATOM 4677 C C . MET B 1 127 ? -22.297 -19.562 10.164 1 98.69 127 MET B C 1
ATOM 4679 O O . MET B 1 127 ? -22.938 -19.328 11.188 1 98.69 127 MET B O 1
ATOM 4683 N N . GLN B 1 128 ? -21.641 -20.703 9.953 1 98.31 128 GLN B N 1
ATOM 4684 C CA . GLN B 1 128 ? -21.578 -21.703 11.016 1 98.31 128 GLN B CA 1
ATOM 4685 C C . GLN B 1 128 ? -20.859 -21.156 12.25 1 98.31 128 GLN B C 1
ATOM 4687 O O . GLN B 1 128 ? -21.328 -21.359 13.375 1 98.31 128 GLN B O 1
ATOM 4692 N N . LEU B 1 129 ? -19.781 -20.5 12.023 1 98.5 129 LEU B N 1
ATOM 4693 C CA . LEU B 1 129 ? -19.016 -19.938 13.133 1 98.5 129 LEU B CA 1
ATOM 4694 C C . LEU B 1 129 ? -19.828 -18.891 13.883 1 98.5 129 LEU B C 1
ATOM 4696 O O . LEU B 1 129 ? -19.766 -18.812 15.109 1 98.5 129 LEU B O 1
ATOM 4700 N N . ILE B 1 130 ? -20.578 -18.062 13.164 1 98.69 130 ILE B N 1
ATOM 4701 C CA . ILE B 1 130 ? -21.422 -17.047 13.773 1 98.69 130 ILE B CA 1
ATOM 4702 C C . ILE B 1 130 ? -22.516 -17.719 14.609 1 98.69 130 ILE B C 1
ATOM 4704 O O . ILE B 1 130 ? -22.75 -17.359 15.758 1 98.69 130 ILE B O 1
ATOM 4708 N N . ALA B 1 131 ? -23.109 -18.75 14.055 1 98.25 131 ALA B N 1
ATOM 4709 C CA . ALA B 1 131 ? -24.188 -19.453 14.727 1 98.25 131 ALA B CA 1
ATOM 4710 C C . ALA B 1 131 ? -23.688 -20.172 15.984 1 98.25 131 ALA B C 1
ATOM 4712 O O . ALA B 1 131 ? -24.375 -20.172 17.016 1 98.25 131 ALA B O 1
ATOM 4713 N N . GLU B 1 132 ? -22.531 -20.75 15.914 1 97.94 132 GLU B N 1
ATOM 4714 C CA . GLU B 1 132 ? -21.922 -21.469 17.031 1 97.94 132 GLU B CA 1
ATOM 4715 C C . GLU B 1 132 ? -21.719 -20.531 18.234 1 97.94 132 GLU B C 1
ATOM 4717 O O . GLU B 1 132 ? -21.797 -20.984 19.375 1 97.94 132 GLU B O 1
ATOM 4722 N N . ARG B 1 133 ? -21.594 -19.297 18 1 97.88 133 ARG B N 1
ATOM 4723 C CA . ARG B 1 133 ? -21.234 -18.359 19.047 1 97.88 133 ARG B CA 1
ATOM 4724 C C . ARG B 1 133 ? -22.422 -17.469 19.422 1 97.88 133 ARG B C 1
ATOM 4726 O O . ARG B 1 133 ? -22.453 -16.891 20.5 1 97.88 133 ARG B O 1
ATOM 4733 N N . ASN B 1 134 ? -23.328 -17.328 18.562 1 97.62 134 ASN B N 1
ATOM 4734 C CA . ASN B 1 134 ? -24.594 -16.609 18.766 1 97.62 134 ASN B CA 1
ATOM 4735 C C . ASN B 1 134 ? -24.344 -15.219 19.359 1 97.62 134 ASN B C 1
ATOM 4737 O O . ASN B 1 134 ? -24.859 -14.914 20.438 1 97.62 134 ASN B O 1
ATOM 4741 N N . PRO B 1 135 ? -23.672 -14.328 18.641 1 98.25 135 PRO B N 1
ATOM 4742 C CA . PRO B 1 135 ? -23.344 -13 19.172 1 98.25 135 PRO B CA 1
ATOM 4743 C C . PRO B 1 135 ? -24.562 -12.109 19.344 1 98.25 135 PRO B C 1
ATOM 4745 O O . PRO B 1 135 ? -25.578 -12.312 18.672 1 98.25 135 PRO B O 1
ATOM 4748 N N . ASP B 1 136 ? -24.484 -11.094 20.203 1 97.81 136 ASP B N 1
ATOM 4749 C CA . ASP B 1 136 ? -25.516 -10.07 20.375 1 97.81 136 ASP B CA 1
ATOM 4750 C C . ASP B 1 136 ? -25.375 -8.977 19.312 1 97.81 136 ASP B C 1
ATOM 4752 O O . ASP B 1 136 ? -26.359 -8.406 18.859 1 97.81 136 ASP B O 1
ATOM 4756 N N . LYS B 1 137 ? -24.141 -8.672 18.953 1 98.44 137 LYS B N 1
ATOM 4757 C CA . LYS B 1 137 ? -23.812 -7.668 17.938 1 98.44 137 LYS B CA 1
ATOM 4758 C C . LYS B 1 137 ? -22.719 -8.164 17 1 98.44 137 LYS B C 1
ATOM 4760 O O . LYS B 1 137 ? -21.734 -8.758 17.453 1 98.44 137 LYS B O 1
ATOM 4765 N N . ILE B 1 138 ? -22.922 -7.93 15.758 1 98.81 138 ILE B N 1
ATOM 4766 C CA . ILE B 1 138 ? -21.938 -8.258 14.727 1 98.81 138 ILE B CA 1
ATOM 4767 C C . ILE B 1 138 ? -21.422 -6.977 14.07 1 98.81 138 ILE B C 1
ATOM 4769 O O . ILE B 1 138 ? -22.156 -6.336 13.305 1 98.81 138 ILE B O 1
ATOM 4773 N N . GLY B 1 139 ? -20.203 -6.625 14.422 1 98.88 139 GLY B N 1
ATOM 4774 C CA . GLY B 1 139 ? -19.609 -5.418 13.859 1 98.88 139 GLY B CA 1
ATOM 4775 C C . GLY B 1 139 ? -18.969 -5.645 12.508 1 98.88 139 GLY B C 1
ATOM 4776 O O . GLY B 1 139 ? -18.203 -6.602 12.32 1 98.88 139 GLY B O 1
ATOM 4777 N N . LEU B 1 140 ? -19.281 -4.797 11.539 1 98.88 140 LEU B N 1
ATOM 4778 C CA . LEU B 1 140 ? -18.656 -4.734 10.227 1 98.88 140 LEU B CA 1
ATOM 4779 C C . LEU B 1 140 ? -18.047 -3.359 9.977 1 98.88 140 LEU B C 1
ATOM 4781 O O . LEU B 1 140 ? -18.516 -2.359 10.523 1 98.88 140 LEU B O 1
ATOM 4785 N N . ASN B 1 141 ? -17 -3.324 9.164 1 98.75 141 ASN B N 1
ATOM 4786 C CA . ASN B 1 141 ? -16.266 -2.084 8.953 1 98.75 141 ASN B CA 1
ATOM 4787 C C . ASN B 1 141 ? -16.922 -1.219 7.879 1 98.75 141 ASN B C 1
ATOM 4789 O O . ASN B 1 141 ? -16.438 -1.167 6.742 1 98.75 141 ASN B O 1
ATOM 4793 N N . PHE B 1 142 ? -17.891 -0.514 8.219 1 98.56 142 PHE B N 1
ATOM 4794 C CA . PHE B 1 142 ? -18.438 0.554 7.395 1 98.56 142 PHE B CA 1
ATOM 4795 C C . PHE B 1 142 ? -18.672 1.814 8.219 1 98.56 142 PHE B C 1
ATOM 4797 O O . PHE B 1 142 ? -19.031 1.736 9.398 1 98.56 142 PHE B O 1
ATOM 4804 N N . SER B 1 143 ? -18.328 2.902 7.656 1 98.06 143 SER B N 1
ATOM 4805 C CA . SER B 1 143 ? -18.406 4.176 8.359 1 98.06 143 SER B CA 1
ATOM 4806 C C . SER B 1 143 ? -18.562 5.34 7.387 1 98.06 143 SER B C 1
ATOM 4808 O O . SER B 1 143 ? -17.828 5.422 6.398 1 98.06 143 SER B O 1
ATOM 4810 N N . LYS B 1 144 ? -19.406 6.211 7.695 1 95.94 144 LYS B N 1
ATOM 4811 C CA . LYS B 1 144 ? -19.609 7.395 6.867 1 95.94 144 LYS B CA 1
ATOM 4812 C C . LYS B 1 144 ? -18.484 8.398 7.059 1 95.94 144 LYS B C 1
ATOM 4814 O O . LYS B 1 144 ? -18.031 9.016 6.098 1 95.94 144 LYS B O 1
ATOM 4819 N N . ASP B 1 145 ? -17.984 8.477 8.25 1 94.81 145 ASP B N 1
ATOM 4820 C CA . ASP B 1 145 ? -17.156 9.641 8.57 1 94.81 145 ASP B CA 1
ATOM 4821 C C . ASP B 1 145 ? -15.711 9.227 8.812 1 94.81 145 ASP B C 1
ATOM 4823 O O . ASP B 1 145 ? -14.812 10.07 8.828 1 94.81 145 ASP B O 1
ATOM 4827 N N . HIS B 1 146 ? -15.453 7.98 9.047 1 96.19 146 HIS B N 1
ATOM 4828 C CA . HIS B 1 146 ? -14.102 7.488 9.258 1 96.19 146 HIS B CA 1
ATOM 4829 C C . HIS B 1 146 ? -13.656 6.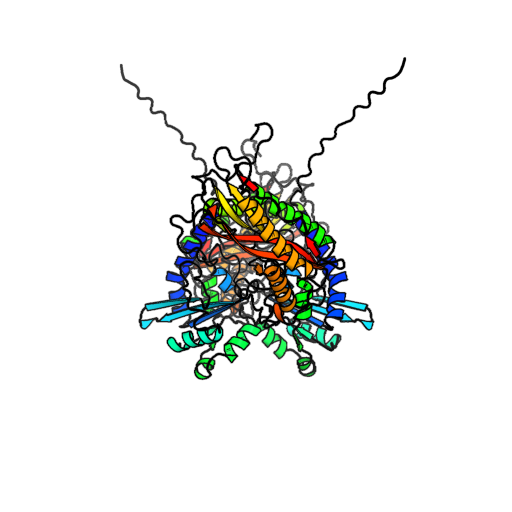59 8.109 1 96.19 146 HIS B C 1
ATOM 4831 O O . HIS B 1 146 ? -13.953 5.395 8.102 1 96.19 146 HIS B O 1
ATOM 4837 N N . ASN B 1 147 ? -12.836 7.109 7.246 1 96.12 147 ASN B N 1
ATOM 4838 C CA . ASN B 1 147 ? -12.43 6.41 6.031 1 96.12 147 ASN B CA 1
ATOM 4839 C C . ASN B 1 147 ? -11.672 5.125 6.348 1 96.12 147 ASN B C 1
ATOM 4841 O O . ASN B 1 147 ? -11.859 4.105 5.688 1 96.12 147 ASN B O 1
ATOM 4845 N N . ILE B 1 148 ? -10.844 5.117 7.367 1 98.12 148 ILE B N 1
ATOM 4846 C CA . ILE B 1 148 ? -10.016 3.967 7.711 1 98.12 148 ILE B CA 1
ATOM 4847 C C . ILE B 1 148 ? -10.891 2.848 8.266 1 98.12 148 ILE B C 1
ATOM 4849 O O . ILE B 1 148 ? -10.555 1.668 8.148 1 98.12 148 ILE B O 1
ATOM 4853 N N . ALA B 1 149 ? -12.055 3.182 8.82 1 98.25 149 ALA B N 1
ATOM 4854 C CA . ALA B 1 149 ? -12.977 2.207 9.398 1 98.25 149 ALA B CA 1
ATOM 4855 C C . ALA B 1 149 ? -14.031 1.772 8.383 1 98.25 149 ALA B C 1
ATOM 4857 O O . ALA B 1 149 ? -15.023 1.138 8.742 1 98.25 149 ALA B O 1
ATOM 4858 N N . ASP B 1 150 ? -13.828 2.113 7.125 1 98.06 150 ASP B N 1
ATOM 4859 C CA . ASP B 1 150 ? -14.828 1.883 6.082 1 98.06 150 ASP B CA 1
ATOM 4860 C C . ASP B 1 150 ? -14.289 0.938 5.008 1 98.06 150 ASP B C 1
ATOM 4862 O O . ASP B 1 150 ? -14.5 1.161 3.814 1 98.06 150 ASP B O 1
ATOM 4866 N N . GLY B 1 151 ? -13.68 -0.095 5.387 1 97.94 151 GLY B N 1
ATOM 4867 C CA . GLY B 1 151 ? -12.93 -0.928 4.461 1 97.94 151 GLY B CA 1
ATOM 4868 C C . GLY B 1 151 ? -13.766 -2.025 3.834 1 97.94 151 GLY B C 1
ATOM 4869 O O . GLY B 1 151 ? -13.297 -2.75 2.955 1 97.94 151 GLY B O 1
ATOM 4870 N N . LEU B 1 152 ? -15.055 -2.17 4.211 1 98.62 152 LEU B N 1
ATOM 4871 C CA . LEU B 1 152 ? -15.898 -3.223 3.65 1 98.62 152 LEU B CA 1
ATOM 4872 C C . LEU B 1 152 ? -16.438 -2.814 2.283 1 98.62 152 LEU B C 1
ATOM 4874 O O . LEU B 1 152 ? -17.172 -1.832 2.17 1 98.62 152 LEU B O 1
ATOM 4878 N N . ASP B 1 153 ? -16.047 -3.549 1.25 1 97.75 153 ASP B N 1
ATOM 4879 C CA . ASP B 1 153 ? -16.5 -3.211 -0.096 1 97.75 153 ASP B CA 1
ATOM 4880 C C . ASP B 1 153 ? -17.953 -3.613 -0.306 1 97.75 153 ASP B C 1
ATOM 4882 O O . ASP B 1 153 ? -18.5 -4.426 0.448 1 97.75 153 ASP B O 1
ATOM 4886 N N . LYS B 1 154 ? -18.562 -3.086 -1.291 1 97.88 154 LYS B N 1
ATOM 4887 C CA . LYS B 1 154 ? -19.969 -3.289 -1.601 1 97.88 154 LYS B CA 1
ATOM 4888 C C . LYS B 1 154 ? -20.281 -4.766 -1.841 1 97.88 154 LYS B C 1
ATOM 4890 O O . LYS B 1 154 ? -21.266 -5.297 -1.315 1 97.88 154 LYS B O 1
ATOM 4895 N N . THR B 1 155 ? -19.469 -5.418 -2.613 1 98.25 155 THR B N 1
ATOM 4896 C CA . THR B 1 155 ? -19.703 -6.797 -3.029 1 98.25 155 THR B CA 1
ATOM 4897 C C . THR B 1 155 ? -19.672 -7.738 -1.827 1 98.25 155 THR B C 1
ATOM 4899 O O . THR B 1 155 ? -20.562 -8.562 -1.652 1 98.25 155 THR B O 1
ATOM 4902 N N . ASP B 1 156 ? -18.672 -7.59 -0.995 1 98.19 156 ASP B N 1
ATOM 4903 C CA . ASP B 1 156 ? -18.547 -8.461 0.171 1 98.19 156 ASP B CA 1
ATOM 4904 C C . ASP B 1 156 ? -19.672 -8.195 1.177 1 98.19 156 ASP B C 1
ATOM 4906 O O . ASP B 1 156 ? -20.141 -9.117 1.847 1 98.19 156 ASP B O 1
ATOM 4910 N N . TYR B 1 157 ? -20.078 -6.93 1.354 1 98.62 157 TYR B N 1
ATOM 4911 C CA . TYR B 1 157 ? -21.219 -6.645 2.217 1 98.62 157 TYR B CA 1
ATOM 4912 C C . TYR B 1 157 ? -22.469 -7.371 1.729 1 98.62 157 TYR B C 1
ATOM 4914 O O . TYR B 1 157 ? -23.172 -8.016 2.516 1 98.62 157 TYR B O 1
ATOM 4922 N N . ASP B 1 158 ? -22.75 -7.258 0.411 1 98.38 158 ASP B N 1
ATOM 4923 C CA . ASP B 1 158 ? -23.938 -7.879 -0.175 1 98.38 158 ASP B CA 1
ATOM 4924 C C . ASP B 1 158 ? -23.906 -9.398 0.017 1 98.38 158 ASP B C 1
ATOM 4926 O O . ASP B 1 158 ? -24.922 -9.992 0.4 1 98.38 158 ASP B O 1
ATOM 4930 N N . GLU B 1 159 ? -22.734 -9.984 -0.277 1 98.19 159 GLU B N 1
ATOM 4931 C CA . GLU B 1 159 ? -22.625 -11.438 -0.152 1 98.19 159 GLU B CA 1
ATOM 4932 C C . GLU B 1 159 ? -22.75 -11.875 1.304 1 98.19 159 GLU B C 1
ATOM 4934 O O . GLU B 1 159 ? -23.391 -12.891 1.597 1 98.19 159 GLU B O 1
ATOM 4939 N N . PHE B 1 160 ? -22.141 -11.117 2.242 1 98.75 160 PHE B N 1
ATOM 4940 C CA . PHE B 1 160 ? -22.25 -11.43 3.664 1 98.75 160 PHE B CA 1
ATOM 4941 C C . PHE B 1 160 ? -23.719 -11.438 4.102 1 98.75 160 PHE B C 1
ATOM 4943 O O . PHE B 1 160 ? -24.172 -12.406 4.711 1 98.75 160 PHE B O 1
ATOM 4950 N N . MET B 1 161 ? -24.438 -10.367 3.746 1 98.69 161 MET B N 1
ATOM 4951 C CA . MET B 1 161 ? -25.828 -10.203 4.172 1 98.69 161 MET B CA 1
ATOM 4952 C C . MET B 1 161 ? -26.719 -11.273 3.539 1 98.69 161 MET B C 1
ATOM 4954 O O . MET B 1 161 ? -27.656 -11.758 4.172 1 98.69 161 MET B O 1
ATOM 4958 N N . ALA B 1 162 ? -26.438 -11.602 2.307 1 98.44 162 ALA B N 1
ATOM 4959 C CA . ALA B 1 162 ? -27.234 -12.602 1.604 1 98.44 162 ALA B CA 1
ATOM 4960 C C . ALA B 1 162 ? -27.109 -13.969 2.27 1 98.44 162 ALA B C 1
ATOM 4962 O O . ALA B 1 162 ? -28.047 -14.766 2.258 1 98.44 162 ALA B O 1
ATOM 4963 N N . ASN B 1 163 ? -25.922 -14.219 2.82 1 98.56 163 ASN B N 1
ATOM 4964 C CA . ASN B 1 163 ? -25.672 -15.516 3.434 1 98.56 163 ASN B CA 1
ATOM 4965 C C . ASN B 1 163 ? -26.047 -15.523 4.91 1 98.56 163 ASN B C 1
ATOM 4967 O O . ASN B 1 163 ? -26.234 -16.594 5.504 1 98.56 163 ASN B O 1
ATOM 4971 N N . LEU B 1 164 ? -26.109 -14.375 5.551 1 98.75 164 LEU B N 1
ATOM 4972 C CA . LEU B 1 164 ? -26.359 -14.273 6.984 1 98.75 164 LEU B CA 1
ATOM 4973 C C . LEU B 1 164 ? -27.797 -14.656 7.309 1 98.75 164 LEU B C 1
ATOM 4975 O O . LEU B 1 164 ? -28.734 -14.062 6.777 1 98.75 164 LEU B O 1
ATOM 4979 N N . PRO B 1 165 ? -27.969 -15.68 8.148 1 98.25 165 PRO B N 1
ATOM 4980 C CA . PRO B 1 165 ? -29.344 -16.031 8.547 1 98.25 165 PRO B CA 1
ATOM 4981 C C . PRO B 1 165 ? -30.141 -14.82 9.039 1 98.25 165 PRO B C 1
ATOM 4983 O O . PRO B 1 165 ? -29.594 -13.945 9.719 1 98.25 165 PRO B O 1
ATOM 4986 N N . ARG B 1 166 ? -31.406 -14.805 8.828 1 97.94 166 ARG B N 1
ATOM 4987 C CA . ARG B 1 166 ? -32.312 -13.672 9.07 1 97.94 166 ARG B CA 1
ATOM 4988 C C . ARG B 1 166 ? -32.281 -13.258 10.539 1 97.94 166 ARG B C 1
ATOM 4990 O O . ARG B 1 166 ? -32.344 -12.07 10.852 1 97.94 166 ARG B O 1
ATOM 4997 N N . LYS B 1 167 ? -32.188 -14.164 11.383 1 97.5 167 LYS B N 1
ATOM 4998 C CA . LYS B 1 167 ? -32.25 -13.883 12.812 1 97.5 167 LYS B CA 1
ATOM 4999 C C . LYS B 1 167 ? -31.062 -13.031 13.258 1 97.5 167 LYS B C 1
ATOM 5001 O O . LYS B 1 167 ? -31.141 -12.352 14.289 1 97.5 167 LYS B O 1
ATOM 5006 N N . TYR B 1 168 ? -29.953 -13.047 12.516 1 98.38 168 TYR B N 1
ATOM 5007 C CA . TYR B 1 168 ? -28.75 -12.32 12.914 1 98.38 168 TYR B CA 1
ATOM 5008 C C . TYR B 1 168 ? -28.672 -10.969 12.211 1 98.38 168 TYR B C 1
ATOM 5010 O O . TYR B 1 168 ? -27.875 -10.109 12.594 1 98.38 168 TYR B O 1
ATOM 5018 N N . GLN B 1 169 ? -29.375 -10.719 11.164 1 98.38 169 GLN B N 1
ATOM 5019 C CA . GLN B 1 169 ? -29.266 -9.547 10.312 1 98.38 169 GLN B CA 1
ATOM 5020 C C . GLN B 1 169 ? -29.5 -8.266 11.109 1 98.38 169 GLN B C 1
ATOM 5022 O O . GLN B 1 169 ? -28.781 -7.277 10.93 1 98.38 169 GLN B O 1
ATOM 5027 N N . PRO B 1 170 ? -30.484 -8.25 12.102 1 98.19 170 PRO B N 1
ATOM 5028 C CA . PRO B 1 170 ? -30.688 -7.027 12.875 1 98.19 170 PRO B CA 1
ATOM 5029 C C . PRO B 1 170 ? -29.531 -6.746 13.844 1 98.19 170 PRO B C 1
ATOM 5031 O O . PRO B 1 170 ? -29.453 -5.652 14.414 1 98.19 170 PRO B O 1
ATOM 5034 N N . LYS B 1 171 ? -28.719 -7.719 14.047 1 98.5 171 LYS B N 1
ATOM 5035 C CA . LYS B 1 171 ? -27.625 -7.594 15.008 1 98.5 171 LYS B CA 1
ATOM 5036 C C . LYS B 1 171 ? -26.406 -6.949 14.367 1 98.5 171 LYS B C 1
ATOM 5038 O O . LYS B 1 171 ? -25.438 -6.613 15.055 1 98.5 171 LYS B O 1
ATOM 5043 N N . VAL B 1 172 ? -26.422 -6.762 13.023 1 98.75 172 VAL B N 1
ATOM 5044 C CA . VAL B 1 172 ? -25.281 -6.191 12.297 1 98.75 172 VAL B CA 1
ATOM 5045 C C . VAL B 1 172 ? -25.219 -4.688 12.547 1 98.75 172 VAL B C 1
ATOM 5047 O O . VAL B 1 172 ? -26.203 -3.973 12.367 1 98.75 172 VAL B O 1
ATOM 5050 N N . VAL B 1 173 ? -24.078 -4.238 13.031 1 98.56 173 VAL B N 1
ATOM 5051 C CA . VAL B 1 173 ? -23.859 -2.82 13.297 1 98.56 173 VAL B CA 1
ATOM 5052 C C . VAL B 1 173 ? -22.516 -2.389 12.742 1 98.56 173 VAL B C 1
ATOM 5054 O O . VAL B 1 173 ? -21.688 -3.23 12.367 1 98.56 173 VAL B O 1
ATOM 5057 N N . SER B 1 174 ? -22.297 -1.071 12.625 1 98.44 174 SER B N 1
ATOM 5058 C CA . SER B 1 174 ? -20.984 -0.534 12.266 1 98.44 174 SER B CA 1
ATOM 5059 C C . SER B 1 174 ? -19.953 -0.801 13.367 1 98.44 174 SER B C 1
ATOM 5061 O O . SER B 1 174 ? -20.266 -0.648 14.555 1 98.44 174 SER B O 1
ATOM 5063 N N . ALA B 1 175 ? -18.781 -1.204 12.953 1 98.62 175 ALA B N 1
ATOM 5064 C CA . ALA B 1 175 ? -17.688 -1.396 13.891 1 98.62 175 ALA B CA 1
ATOM 5065 C C . ALA B 1 175 ? -16.812 -0.146 13.984 1 98.62 175 ALA B C 1
ATOM 5067 O O . ALA B 1 175 ? -15.664 -0.214 14.414 1 98.62 175 ALA B O 1
ATOM 5068 N N . GLU B 1 176 ? -17.297 0.988 13.594 1 98 176 GLU B N 1
ATOM 5069 C CA . GLU B 1 176 ? -16.547 2.238 13.5 1 98 176 GLU B CA 1
ATOM 5070 C C . GLU B 1 176 ? -15.758 2.51 14.781 1 98 176 GLU B C 1
ATOM 5072 O O . GLU B 1 176 ? -14.547 2.73 14.742 1 98 176 GLU B O 1
ATOM 5077 N N . GLN B 1 177 ? -16.422 2.439 15.914 1 97.31 177 GLN B N 1
ATOM 5078 C CA . GLN B 1 177 ? -15.781 2.787 17.188 1 97.31 177 GLN B CA 1
ATOM 5079 C C . GLN B 1 177 ? -14.617 1.848 17.484 1 97.31 177 GLN B C 1
ATOM 5081 O O . GLN B 1 177 ? -13.531 2.297 17.875 1 97.31 177 GLN B O 1
ATOM 5086 N N . LEU B 1 178 ? -14.844 0.575 17.297 1 98.62 178 LEU B N 1
ATOM 5087 C CA . LEU B 1 178 ? -13.805 -0.416 17.547 1 98.62 178 LEU B CA 1
ATOM 5088 C C . LEU B 1 178 ? -12.648 -0.258 16.562 1 98.62 178 LEU B C 1
ATOM 5090 O O . LEU B 1 178 ? -11.484 -0.318 16.953 1 98.62 178 LEU B O 1
ATOM 5094 N N . ALA B 1 179 ? -12.953 -0.088 15.297 1 98.81 179 ALA B N 1
ATOM 5095 C CA . ALA B 1 179 ? -11.938 0.06 14.258 1 98.81 179 ALA B CA 1
ATOM 5096 C C . ALA B 1 179 ? -11.062 1.282 14.516 1 98.81 179 ALA B C 1
ATOM 5098 O O . ALA B 1 179 ? -9.836 1.209 14.406 1 98.81 179 ALA B O 1
ATOM 5099 N N . VAL B 1 180 ? -11.672 2.404 14.859 1 98.62 180 VAL B N 1
ATOM 5100 C CA . VAL B 1 180 ? -10.93 3.631 15.133 1 98.62 180 VAL B CA 1
ATOM 5101 C C . VAL B 1 180 ? -10.031 3.43 16.359 1 98.62 180 VAL B C 1
ATOM 5103 O O . VAL B 1 180 ? -8.852 3.793 16.328 1 98.62 180 VAL B O 1
ATOM 5106 N N . ARG B 1 181 ? -10.57 2.807 17.406 1 98.5 181 ARG B N 1
ATOM 5107 C CA . ARG B 1 181 ? -9.789 2.57 18.609 1 98.5 181 ARG B CA 1
ATOM 5108 C C . ARG B 1 181 ? -8.609 1.645 18.328 1 98.5 181 ARG B C 1
ATOM 5110 O O . ARG B 1 181 ? -7.531 1.812 18.906 1 98.5 181 ARG B O 1
ATOM 5117 N N . TRP B 1 182 ? -8.844 0.649 17.5 1 98.75 182 TRP B N 1
ATOM 5118 C CA . TRP B 1 182 ? -7.758 -0.251 17.125 1 98.75 182 TRP B CA 1
ATOM 5119 C C . TRP B 1 182 ? -6.625 0.514 16.453 1 98.75 182 TRP B C 1
ATOM 5121 O O . TRP B 1 182 ? -5.449 0.284 16.75 1 98.75 182 TRP B O 1
ATOM 5131 N N . VAL B 1 183 ? -6.945 1.423 15.586 1 98.69 183 VAL B N 1
ATOM 5132 C CA . VAL B 1 183 ? -5.973 2.148 14.773 1 98.69 183 VAL B CA 1
ATOM 5133 C C . VAL B 1 183 ? -5.297 3.225 15.617 1 98.69 183 VAL B C 1
ATOM 5135 O O . VAL B 1 183 ? -4.09 3.451 15.492 1 98.69 183 VAL B O 1
ATOM 5138 N N . GLU B 1 184 ? -5.977 3.885 16.5 1 98.19 184 GLU B N 1
ATOM 5139 C CA . GLU B 1 184 ? -5.473 5.09 17.156 1 98.19 184 GLU B CA 1
ATOM 5140 C C . GLU B 1 184 ? -4.633 4.742 18.375 1 98.19 184 GLU B C 1
ATOM 5142 O O . GLU B 1 184 ? -3.711 5.48 18.734 1 98.19 184 GLU B O 1
ATOM 5147 N N . THR B 1 185 ? -4.898 3.568 19.016 1 98.5 185 THR B N 1
ATOM 5148 C CA . THR B 1 185 ? -4.32 3.293 20.328 1 98.5 185 THR B CA 1
ATOM 5149 C C . THR B 1 185 ? -2.881 2.801 20.203 1 98.5 185 THR B C 1
ATOM 5151 O O . THR B 1 185 ? -2.592 1.935 19.375 1 98.5 185 THR B O 1
ATOM 5154 N N . ARG B 1 186 ? -2.064 3.359 21.016 1 98.31 186 ARG B N 1
ATOM 5155 C CA . ARG B 1 186 ? -0.654 2.984 21 1 98.31 186 ARG B CA 1
ATOM 5156 C C . ARG B 1 186 ? -0.281 2.223 22.266 1 98.31 186 ARG B C 1
ATOM 5158 O O . ARG B 1 186 ? -0.731 2.57 23.359 1 98.31 186 ARG B O 1
ATOM 5165 N N . THR B 1 187 ? 0.554 1.193 22.109 1 97 187 THR B N 1
ATOM 5166 C CA . THR B 1 187 ? 1.144 0.498 23.25 1 97 187 THR B CA 1
ATOM 5167 C C . THR B 1 187 ? 2.461 1.152 23.656 1 97 187 THR B C 1
ATOM 5169 O O . THR B 1 187 ? 3.061 1.895 22.875 1 97 187 THR B O 1
ATOM 5172 N N . PRO B 1 188 ? 2.924 0.837 24.906 1 95.44 188 PRO B N 1
ATOM 5173 C CA . PRO B 1 188 ? 4.207 1.394 25.328 1 95.44 188 PRO B CA 1
ATOM 5174 C C . PRO B 1 188 ? 5.359 0.998 24.406 1 95.44 188 PRO B C 1
ATOM 5176 O O . PRO B 1 188 ? 6.234 1.817 24.125 1 95.44 188 PRO B O 1
ATOM 5179 N N . ARG B 1 189 ? 5.367 -0.19 23.969 1 95.44 189 ARG B N 1
ATOM 5180 C CA . ARG B 1 189 ? 6.418 -0.651 23.062 1 95.44 189 ARG B CA 1
ATOM 5181 C C . ARG B 1 189 ? 6.414 0.148 21.766 1 95.44 189 ARG B C 1
ATOM 5183 O O . ARG B 1 189 ? 7.473 0.515 21.266 1 95.44 189 ARG B O 1
ATOM 5190 N N . GLU B 1 190 ? 5.281 0.371 21.234 1 97.69 190 GLU B N 1
ATOM 5191 C CA . GLU B 1 190 ? 5.164 1.164 20.016 1 97.69 190 GLU B CA 1
ATOM 5192 C C . GLU B 1 190 ? 5.676 2.586 20.219 1 97.69 190 GLU B C 1
ATOM 5194 O O . GLU B 1 190 ? 6.258 3.186 19.312 1 97.69 190 GLU B O 1
ATOM 5199 N N . MET B 1 191 ? 5.496 3.107 21.422 1 97.38 191 MET B N 1
ATOM 5200 C CA . MET B 1 191 ? 5.938 4.477 21.688 1 97.38 191 MET B CA 1
ATOM 5201 C C . MET B 1 191 ? 7.457 4.559 21.734 1 97.38 191 MET B C 1
ATOM 5203 O O . MET B 1 191 ? 8.039 5.586 21.391 1 97.38 191 MET B O 1
ATOM 5207 N N . THR B 1 192 ? 8.094 3.461 22.125 1 96.19 192 THR B N 1
ATOM 5208 C CA . THR B 1 192 ? 9.547 3.404 22.047 1 96.19 192 THR B CA 1
ATOM 5209 C C . THR B 1 192 ? 10.016 3.479 20.609 1 96.19 192 THR B C 1
ATOM 5211 O O . THR B 1 192 ? 10.945 4.23 20.281 1 96.19 192 THR B O 1
ATOM 5214 N N . ILE B 1 193 ? 9.375 2.768 19.781 1 96.31 193 ILE B N 1
ATOM 5215 C CA . ILE B 1 193 ? 9.688 2.768 18.359 1 96.31 193 ILE B CA 1
ATOM 5216 C C . ILE B 1 193 ? 9.375 4.141 17.766 1 96.31 193 ILE B C 1
ATOM 5218 O O . ILE B 1 193 ? 10.125 4.645 16.922 1 96.31 193 ILE B O 1
ATOM 5222 N N . PHE B 1 194 ? 8.297 4.711 18.219 1 97.88 194 PHE B N 1
ATOM 5223 C CA . PHE B 1 194 ? 7.848 6 17.703 1 97.88 194 PHE B CA 1
ATOM 5224 C C . PHE B 1 194 ? 8.898 7.078 17.953 1 97.88 194 PHE B C 1
ATOM 5226 O O . PHE B 1 194 ? 9.125 7.941 17.109 1 97.88 194 PHE B O 1
ATOM 5233 N N . ASN B 1 195 ? 9.477 7.02 19.109 1 97.31 195 ASN B N 1
ATOM 5234 C CA . ASN B 1 195 ? 10.539 7.965 19.438 1 97.31 195 ASN B CA 1
ATOM 5235 C C . ASN B 1 195 ? 11.719 7.84 18.484 1 97.31 195 ASN B C 1
ATOM 5237 O O . ASN B 1 195 ? 12.242 8.844 18 1 97.31 195 ASN B O 1
ATOM 5241 N N . GLN B 1 196 ? 12.117 6.641 18.234 1 96.12 196 GLN B N 1
ATOM 5242 C CA . GLN B 1 196 ? 13.211 6.387 17.297 1 96.12 196 GLN B CA 1
ATOM 5243 C C . GLN B 1 196 ? 12.859 6.871 15.898 1 96.12 196 GLN B C 1
ATOM 5245 O O . GLN B 1 196 ? 13.688 7.492 15.227 1 96.12 196 GLN B O 1
ATOM 5250 N N . LEU B 1 197 ? 11.688 6.543 15.461 1 97.44 197 LEU B N 1
ATOM 5251 C CA . LEU B 1 197 ? 11.203 6.945 14.148 1 97.44 197 LEU B CA 1
ATOM 5252 C C . LEU B 1 197 ? 11.211 8.469 14 1 97.44 197 LEU B C 1
ATOM 5254 O O . LEU B 1 197 ? 11.633 8.992 12.969 1 97.44 197 LEU B O 1
ATOM 5258 N N . THR B 1 198 ? 10.773 9.133 15 1 98.06 198 THR B N 1
ATOM 5259 C CA . THR B 1 198 ? 10.75 10.594 14.992 1 98.06 198 THR B CA 1
ATOM 5260 C C . THR B 1 198 ? 12.164 11.156 14.945 1 98.06 198 THR B C 1
ATOM 5262 O O . THR B 1 198 ? 12.43 12.141 14.242 1 98.06 198 THR B O 1
ATOM 5265 N N . ASP B 1 199 ? 13.031 10.539 15.664 1 97.69 199 ASP B N 1
ATOM 5266 C CA . ASP B 1 199 ? 14.43 10.953 15.664 1 97.69 199 ASP B CA 1
ATOM 5267 C C . ASP B 1 199 ? 15.047 10.836 14.273 1 97.69 199 ASP B C 1
ATOM 5269 O O . ASP B 1 199 ? 15.742 11.742 13.82 1 97.69 199 ASP B O 1
ATOM 5273 N N . ILE B 1 200 ? 14.789 9.727 13.625 1 97.69 200 ILE B N 1
ATOM 5274 C CA . ILE B 1 200 ? 15.273 9.531 12.258 1 97.69 200 ILE B CA 1
ATOM 5275 C C . ILE B 1 200 ? 14.727 10.633 11.359 1 97.69 200 ILE B C 1
ATOM 5277 O O . ILE B 1 200 ? 15.453 11.188 10.531 1 97.69 200 ILE B O 1
ATOM 5281 N N . THR B 1 201 ?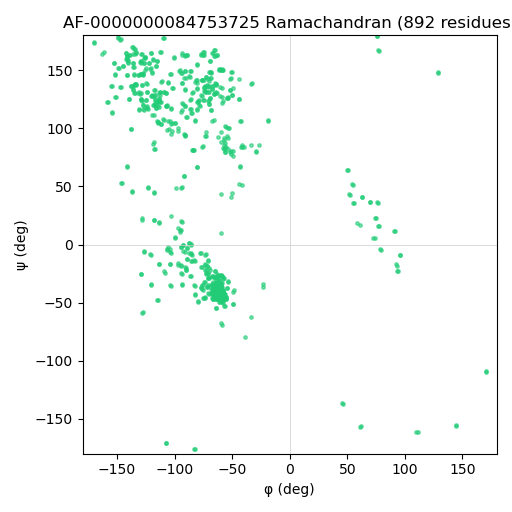 13.461 10.992 11.508 1 98.5 201 THR B N 1
ATOM 5282 C CA . THR B 1 201 ? 12.812 12.023 10.703 1 98.5 201 THR B CA 1
ATOM 5283 C C . THR B 1 201 ? 13.484 13.375 10.922 1 98.5 201 THR B C 1
ATOM 5285 O O . THR B 1 201 ? 13.805 14.078 9.961 1 98.5 201 THR B O 1
ATOM 5288 N N . HIS B 1 202 ? 13.742 13.703 12.172 1 98.5 202 HIS B N 1
ATOM 5289 C CA . HIS B 1 202 ? 14.414 14.945 12.508 1 98.5 202 HIS B CA 1
ATOM 5290 C C . HIS B 1 202 ? 15.812 15 11.898 1 98.5 202 HIS B C 1
ATOM 5292 O O . HIS B 1 202 ? 16.234 16.047 11.414 1 98.5 202 HIS B O 1
ATOM 5298 N N . ASP B 1 203 ? 16.516 13.859 11.984 1 98 203 ASP B N 1
ATOM 5299 C CA . ASP B 1 203 ? 17.859 13.805 11.438 1 98 203 ASP B CA 1
ATOM 5300 C C . ASP B 1 203 ? 17.859 14.07 9.93 1 98 203 ASP B C 1
ATOM 5302 O O . ASP B 1 203 ? 18.75 14.758 9.422 1 98 203 ASP B O 1
ATOM 5306 N N . ILE B 1 204 ? 16.938 13.516 9.258 1 98.56 204 ILE B N 1
ATOM 5307 C CA . ILE B 1 204 ? 16.844 13.711 7.812 1 98.56 204 ILE B CA 1
ATOM 5308 C C . ILE B 1 204 ? 16.531 15.18 7.512 1 98.56 204 ILE B C 1
ATOM 5310 O O . ILE B 1 204 ? 17.141 15.773 6.609 1 98.56 204 ILE B O 1
ATOM 5314 N N . ILE B 1 205 ? 15.625 15.781 8.25 1 98.81 205 ILE B N 1
ATOM 5315 C CA . ILE B 1 205 ? 15.281 17.188 8.062 1 98.81 205 ILE B CA 1
ATOM 5316 C C . ILE B 1 205 ? 16.5 18.062 8.328 1 98.81 205 ILE B C 1
ATOM 5318 O O . ILE B 1 205 ? 16.812 18.969 7.551 1 98.81 205 ILE B O 1
ATOM 5322 N N . ALA B 1 206 ? 17.203 17.781 9.422 1 98.44 206 ALA B N 1
ATOM 5323 C CA . ALA B 1 206 ? 18.391 18.547 9.789 1 98.44 206 ALA B CA 1
ATOM 5324 C C . ALA B 1 206 ? 19.453 18.484 8.695 1 98.44 206 ALA B C 1
ATOM 5326 O O . ALA B 1 206 ? 20.141 19.469 8.43 1 98.44 206 ALA B O 1
ATOM 5327 N N . GLU B 1 207 ? 19.594 17.312 8.102 1 98.5 207 GLU B N 1
ATOM 5328 C CA . GLU B 1 207 ? 20.547 17.156 7.012 1 98.5 207 GLU B CA 1
ATOM 5329 C C . GLU B 1 207 ? 20.078 17.891 5.758 1 98.5 207 GLU B C 1
ATOM 5331 O O . GLU B 1 207 ? 20.875 18.547 5.086 1 98.5 207 GLU B O 1
ATOM 5336 N N . ALA B 1 208 ? 18.828 17.797 5.449 1 98.81 208 ALA B N 1
ATOM 5337 C CA . ALA B 1 208 ? 18.266 18.453 4.273 1 98.81 208 ALA B CA 1
ATOM 5338 C C . ALA B 1 208 ? 18.438 19.969 4.359 1 98.81 208 ALA B C 1
ATOM 5340 O O . ALA B 1 208 ? 18.781 20.625 3.373 1 98.81 208 ALA B O 1
ATOM 5341 N N . PHE B 1 209 ? 18.141 20.469 5.559 1 98.62 209 PHE B N 1
ATOM 5342 C CA . PHE B 1 209 ? 18.25 21.906 5.816 1 98.62 209 PHE B CA 1
ATOM 5343 C C . PHE B 1 209 ? 19.625 22.25 6.355 1 98.62 209 PHE B C 1
ATOM 5345 O O . PHE B 1 209 ? 19.766 22.766 7.469 1 98.62 209 PHE B O 1
ATOM 5352 N N . SER B 1 210 ? 20.672 21.953 5.598 1 98.31 210 SER B N 1
ATOM 5353 C CA . SER B 1 210 ? 22.078 22.234 5.93 1 98.31 210 SER B CA 1
ATOM 5354 C C . SER B 1 210 ? 22.891 22.484 4.672 1 98.31 210 SER B C 1
ATOM 5356 O O . SER B 1 210 ? 22.391 22.344 3.555 1 98.31 210 SER B O 1
ATOM 5358 N N . GLU B 1 211 ? 24.156 22.781 4.895 1 97.44 211 GLU B N 1
ATOM 5359 C CA . GLU B 1 211 ? 25.094 23.062 3.809 1 97.44 211 GLU B CA 1
ATOM 5360 C C . GLU B 1 211 ? 25.469 21.781 3.07 1 97.44 211 GLU B C 1
ATOM 5362 O O . GLU B 1 211 ? 26.047 21.828 1.982 1 97.44 211 GLU B O 1
ATOM 5367 N N . LYS B 1 212 ? 25.078 20.656 3.58 1 97.94 212 LYS B N 1
ATOM 5368 C CA . LYS B 1 212 ? 25.344 19.391 2.9 1 97.94 212 LYS B CA 1
ATOM 5369 C C . LYS B 1 212 ? 24.453 19.234 1.667 1 97.94 212 LYS B C 1
ATOM 5371 O O . LYS B 1 212 ? 24.828 18.531 0.719 1 97.94 212 LYS B O 1
ATOM 5376 N N . VAL B 1 213 ? 23.312 19.922 1.699 1 98.62 213 VAL B N 1
ATOM 5377 C CA . VAL B 1 213 ? 22.328 19.719 0.633 1 98.62 213 VAL B CA 1
ATOM 5378 C C . VAL B 1 213 ? 22.062 21.047 -0.078 1 98.62 213 VAL B C 1
ATOM 5380 O O . VAL B 1 213 ? 21.844 21.078 -1.291 1 98.62 213 VAL B O 1
ATOM 5383 N N . ILE B 1 214 ? 22.094 22.109 0.657 1 98.75 214 ILE B N 1
ATOM 5384 C CA . ILE B 1 214 ? 21.656 23.391 0.121 1 98.75 214 ILE B CA 1
ATOM 5385 C C . ILE B 1 214 ? 22.859 24.297 -0.121 1 98.75 214 ILE B C 1
ATOM 5387 O O . ILE B 1 214 ? 23.625 24.594 0.807 1 98.75 214 ILE B O 1
ATOM 5391 N N . THR B 1 215 ? 23.047 24.672 -1.32 1 98.31 215 THR B N 1
ATOM 5392 C CA . THR B 1 215 ? 23.906 25.781 -1.72 1 98.31 215 THR B CA 1
ATOM 5393 C C . THR B 1 215 ? 23.078 26.984 -2.133 1 98.31 215 THR B C 1
ATOM 5395 O O . THR B 1 215 ? 22.453 26.984 -3.197 1 98.31 215 THR B O 1
ATOM 5398 N N . PRO B 1 216 ? 23.078 27.969 -1.267 1 97.19 216 PRO B N 1
ATOM 5399 C CA . PRO B 1 216 ? 22.25 29.141 -1.583 1 97.19 216 PRO B CA 1
ATOM 5400 C C . PRO B 1 216 ? 22.5 29.688 -2.986 1 97.19 216 PRO B C 1
ATOM 5402 O O . PRO B 1 216 ? 23.641 29.688 -3.447 1 97.19 216 PRO B O 1
ATOM 5405 N N . ASP B 1 217 ? 21.484 30.156 -3.656 1 96.38 217 ASP B N 1
ATOM 5406 C CA . ASP B 1 217 ? 21.484 30.75 -4.988 1 96.38 217 ASP B CA 1
ATOM 5407 C C . ASP B 1 217 ? 21.703 29.688 -6.066 1 96.38 217 ASP B C 1
ATOM 5409 O O . ASP B 1 217 ? 21.828 30.016 -7.246 1 96.38 217 ASP B O 1
ATOM 5413 N N . VAL B 1 218 ? 21.75 28.406 -5.715 1 97.75 218 VAL B N 1
ATOM 5414 C CA . VAL B 1 218 ? 21.938 27.312 -6.664 1 97.75 218 VAL B CA 1
ATOM 5415 C C . VAL B 1 218 ? 20.844 26.266 -6.477 1 97.75 218 VAL B C 1
ATOM 5417 O O . VAL B 1 218 ? 20.094 25.969 -7.41 1 97.75 218 VAL B O 1
ATOM 5420 N N . THR B 1 219 ? 20.766 25.719 -5.238 1 98.5 219 THR B N 1
ATOM 5421 C CA . THR B 1 219 ? 19.859 24.625 -4.926 1 98.5 219 THR B CA 1
ATOM 5422 C C . THR B 1 219 ? 18.406 25.125 -4.93 1 98.5 219 THR B C 1
ATOM 5424 O O . THR B 1 219 ? 18.109 26.203 -4.41 1 98.5 219 THR B O 1
ATOM 5427 N N . THR B 1 220 ? 17.484 24.406 -5.52 1 98.19 220 THR B N 1
ATOM 5428 C CA . THR B 1 220 ? 16.078 24.766 -5.535 1 98.19 220 THR B CA 1
ATOM 5429 C C . THR B 1 220 ? 15.305 23.969 -4.488 1 98.19 220 THR B C 1
ATOM 5431 O O . THR B 1 220 ? 15.781 22.953 -3.998 1 98.19 220 THR B O 1
ATOM 5434 N N . THR B 1 221 ? 14.133 24.5 -4.16 1 97.88 221 THR B N 1
ATOM 5435 C CA . THR B 1 221 ? 13.258 23.797 -3.223 1 97.88 221 THR B CA 1
ATOM 5436 C C . THR B 1 221 ? 12.922 22.406 -3.727 1 97.88 221 THR B C 1
ATOM 5438 O O . THR B 1 221 ? 12.945 21.438 -2.957 1 97.88 221 THR B O 1
ATOM 5441 N N . THR B 1 222 ? 12.688 22.25 -5.008 1 97.81 222 THR B N 1
ATOM 5442 C CA . THR B 1 222 ? 12.336 20.969 -5.613 1 97.81 222 THR B CA 1
ATOM 5443 C C . THR B 1 222 ? 13.484 19.969 -5.48 1 97.81 222 THR B C 1
ATOM 5445 O O . THR B 1 222 ? 13.258 18.781 -5.227 1 97.81 222 THR B O 1
ATOM 5448 N N . GLU B 1 223 ? 14.672 20.438 -5.656 1 98.31 223 GLU B N 1
ATOM 5449 C CA . GLU B 1 223 ? 15.828 19.578 -5.5 1 98.31 223 GLU B CA 1
ATOM 5450 C C . GLU B 1 223 ? 15.93 19.047 -4.07 1 98.31 223 GLU B C 1
ATOM 5452 O O . GLU B 1 223 ? 16.312 17.891 -3.855 1 98.31 223 GLU B O 1
ATOM 5457 N N . VAL B 1 224 ? 15.617 19.875 -3.086 1 98.75 224 VAL B N 1
ATOM 5458 C CA . VAL B 1 224 ? 15.656 19.453 -1.69 1 98.75 224 VAL B CA 1
ATOM 5459 C C . VAL B 1 224 ? 14.578 18.422 -1.431 1 98.75 224 VAL B C 1
ATOM 5461 O O . VAL B 1 224 ? 14.812 17.422 -0.735 1 98.75 224 VAL B O 1
ATOM 5464 N N . GLU B 1 225 ? 13.398 18.656 -1.979 1 98.62 225 GLU B N 1
ATOM 5465 C CA . GLU B 1 225 ? 12.312 17.688 -1.849 1 98.62 225 GLU B CA 1
ATOM 5466 C C . GLU B 1 225 ? 12.727 16.312 -2.348 1 98.62 225 GLU B C 1
ATOM 5468 O O . GLU B 1 225 ? 12.516 15.312 -1.665 1 98.62 225 GLU B O 1
ATOM 5473 N N . TRP B 1 226 ? 13.336 16.297 -3.492 1 98.56 226 TRP B N 1
ATOM 5474 C CA . TRP B 1 226 ? 13.711 15.016 -4.086 1 98.56 226 TRP B CA 1
ATOM 5475 C C . TRP B 1 226 ? 14.898 14.398 -3.361 1 98.56 226 TRP B C 1
ATOM 5477 O O . TRP B 1 226 ? 15.023 13.18 -3.281 1 98.56 226 TRP B O 1
ATOM 5487 N N . TRP B 1 227 ? 15.781 15.242 -2.85 1 98.75 227 TRP B N 1
ATOM 5488 C CA . TRP B 1 227 ? 16.844 14.719 -2.002 1 98.75 227 TRP B CA 1
ATOM 5489 C C . TRP B 1 227 ? 16.266 13.977 -0.801 1 98.75 227 TRP B C 1
ATOM 5491 O O . TRP B 1 227 ? 16.703 12.867 -0.482 1 98.75 227 TRP B O 1
ATOM 5501 N N . MET B 1 228 ? 15.305 14.617 -0.153 1 98.81 228 MET B N 1
ATOM 5502 C CA . MET B 1 228 ? 14.664 14 1.004 1 98.81 228 MET B CA 1
ATOM 5503 C C . MET B 1 228 ? 14.008 12.672 0.622 1 98.81 228 MET B C 1
ATOM 5505 O O . MET B 1 228 ? 14.148 11.68 1.332 1 98.81 228 MET B O 1
ATOM 5509 N N . ARG B 1 229 ? 13.305 12.68 -0.503 1 98.69 229 ARG B N 1
ATOM 5510 C CA . ARG B 1 229 ? 12.641 11.484 -1.009 1 98.69 229 ARG B CA 1
ATOM 5511 C C . ARG B 1 229 ? 13.648 10.359 -1.239 1 98.69 229 ARG B C 1
ATOM 5513 O O . ARG B 1 229 ? 13.414 9.219 -0.835 1 98.69 229 ARG B O 1
ATOM 5520 N N . GLN B 1 230 ? 14.742 10.703 -1.875 1 98.69 230 GLN B N 1
ATOM 5521 C CA . GLN B 1 230 ? 15.781 9.719 -2.18 1 98.69 230 GLN B CA 1
ATOM 5522 C C . GLN B 1 230 ? 16.453 9.211 -0.906 1 98.69 230 GLN B C 1
ATOM 5524 O O . GLN B 1 230 ? 16.766 8.031 -0.796 1 98.69 230 GLN B O 1
ATOM 5529 N N . LYS B 1 231 ? 16.656 10.133 0.039 1 98.69 231 LYS B N 1
ATOM 5530 C CA . LYS B 1 231 ? 17.281 9.766 1.31 1 98.69 231 LYS B CA 1
ATOM 5531 C C . LYS B 1 231 ? 16.484 8.68 2.02 1 98.69 231 LYS B C 1
ATOM 5533 O O . LYS B 1 231 ? 17.047 7.734 2.57 1 98.69 231 LYS B O 1
ATOM 5538 N N . VAL B 1 232 ? 15.242 8.812 2.012 1 98.62 232 VAL B N 1
ATOM 5539 C CA . VAL B 1 232 ? 14.367 7.836 2.645 1 98.62 232 VAL B CA 1
ATOM 5540 C C . VAL B 1 232 ? 14.547 6.473 1.986 1 98.62 232 VAL B C 1
ATOM 5542 O O . VAL B 1 232 ? 14.688 5.457 2.674 1 98.62 232 VAL B O 1
ATOM 5545 N N . THR B 1 233 ? 14.539 6.445 0.644 1 98.31 233 THR B N 1
ATOM 5546 C CA . THR B 1 233 ? 14.734 5.211 -0.115 1 98.31 233 THR B CA 1
ATOM 5547 C C . THR B 1 233 ? 16.094 4.602 0.182 1 98.31 233 THR B C 1
ATOM 5549 O O . THR B 1 233 ? 16.219 3.391 0.373 1 98.31 233 THR B O 1
ATOM 5552 N N . ASP B 1 234 ? 17.094 5.477 0.275 1 98.06 234 ASP B N 1
ATOM 5553 C CA . ASP B 1 234 ? 18.453 5.016 0.514 1 98.06 234 ASP B CA 1
ATOM 5554 C C . ASP B 1 234 ? 18.578 4.383 1.898 1 98.06 234 ASP B C 1
ATOM 5556 O O . ASP B 1 234 ? 19.406 3.49 2.104 1 98.06 234 ASP B O 1
ATOM 5560 N N . LEU B 1 235 ? 17.766 4.82 2.775 1 97.94 235 LEU B N 1
ATOM 5561 C CA . LEU B 1 235 ? 17.812 4.309 4.141 1 97.94 235 LEU B CA 1
ATOM 5562 C C . LEU B 1 235 ? 16.969 3.035 4.266 1 97.94 235 LEU B C 1
ATOM 5564 O O . LEU B 1 235 ? 16.922 2.434 5.34 1 97.94 235 LEU B O 1
ATOM 5568 N N . GLY B 1 236 ? 16.344 2.6 3.154 1 97.75 236 GLY B N 1
ATOM 5569 C CA . GLY B 1 236 ? 15.492 1.419 3.18 1 97.75 236 GLY B CA 1
ATOM 5570 C C . GLY B 1 236 ? 14.156 1.661 3.854 1 97.75 236 GLY B C 1
ATOM 5571 O O . GLY B 1 236 ? 13.555 0.736 4.402 1 97.75 236 GLY B O 1
ATOM 5572 N N . LEU B 1 237 ? 13.758 2.924 3.883 1 98.12 237 LEU B N 1
ATOM 5573 C CA . LEU B 1 237 ? 12.5 3.314 4.508 1 98.12 237 LEU B CA 1
ATOM 5574 C C . LEU B 1 237 ? 11.477 3.742 3.459 1 98.12 237 LEU B C 1
ATOM 5576 O O . LEU B 1 237 ? 11.742 3.654 2.258 1 98.12 237 LEU B O 1
ATOM 5580 N N . GLU B 1 238 ? 10.297 4.066 3.971 1 97.31 238 GLU B N 1
ATOM 5581 C CA . GLU B 1 238 ? 9.242 4.543 3.084 1 97.31 238 GLU B CA 1
ATOM 5582 C C . GLU B 1 238 ? 8.68 5.879 3.564 1 97.31 238 GLU B C 1
ATOM 5584 O O . GLU B 1 238 ? 8.859 6.254 4.727 1 97.31 238 GLU B O 1
ATOM 5589 N N . THR B 1 239 ? 8.125 6.594 2.662 1 98 239 THR B N 1
ATOM 5590 C CA . THR B 1 239 ? 7.348 7.781 2.988 1 98 239 THR B CA 1
ATOM 5591 C C . THR B 1 239 ? 5.887 7.598 2.586 1 98 239 THR B C 1
ATOM 5593 O O . THR B 1 239 ? 5.57 6.758 1.742 1 98 239 THR B O 1
ATOM 5596 N N . TRP B 1 240 ? 4.988 8.289 3.246 1 97.75 240 TRP B N 1
ATOM 5597 C CA . TRP B 1 240 ? 3.57 8.086 2.963 1 97.75 240 TRP B CA 1
ATOM 5598 C C . TRP B 1 240 ? 3 9.273 2.193 1 97.75 240 TRP B C 1
ATOM 5600 O O . TRP B 1 240 ? 1.837 9.258 1.782 1 97.75 240 TRP B O 1
ATOM 5610 N N . PHE B 1 241 ? 3.807 10.32 1.973 1 97.56 241 PHE B N 1
ATOM 5611 C CA . PHE B 1 241 ? 3.52 11.438 1.08 1 97.56 241 PHE B CA 1
ATOM 5612 C C . PHE B 1 241 ? 4.809 12.062 0.556 1 97.56 241 PHE B C 1
ATOM 5614 O O . PHE B 1 241 ? 5.875 11.875 1.143 1 97.56 241 PHE B O 1
ATOM 5621 N N . HIS B 1 242 ? 4.742 12.711 -0.572 1 97.69 242 HIS B N 1
ATOM 5622 C CA . HIS B 1 242 ? 5.91 13.383 -1.132 1 97.69 242 HIS B CA 1
ATOM 5623 C C . HIS B 1 242 ? 6.285 14.609 -0.307 1 97.69 242 HIS B C 1
ATOM 5625 O O . HIS B 1 242 ? 5.434 15.453 -0.007 1 97.69 242 HIS B O 1
ATOM 5631 N N . PRO B 1 243 ? 7.566 14.773 0.066 1 97.88 243 PRO B N 1
ATOM 5632 C CA . PRO B 1 243 ? 7.98 15.93 0.865 1 97.88 243 PRO B CA 1
ATOM 5633 C C . PRO B 1 243 ? 7.734 17.25 0.155 1 97.88 243 PRO B C 1
ATOM 5635 O O . PRO B 1 243 ? 7.801 17.328 -1.075 1 97.88 243 PRO B O 1
ATOM 5638 N N . THR B 1 244 ? 7.508 18.25 0.92 1 97.38 244 THR B N 1
ATOM 5639 C CA . THR B 1 244 ? 7.379 19.594 0.383 1 97.38 244 THR B CA 1
ATOM 5640 C C . THR B 1 244 ? 8.367 20.547 1.057 1 97.38 244 THR B C 1
ATOM 5642 O O . THR B 1 244 ? 8.617 20.438 2.26 1 97.38 244 THR B O 1
ATOM 5645 N N . VAL B 1 245 ? 8.984 21.438 0.277 1 97.81 245 VAL B N 1
ATOM 5646 C CA . VAL B 1 245 ? 9.844 22.516 0.749 1 97.81 245 VAL B CA 1
ATOM 5647 C C . VAL B 1 245 ? 9.414 23.828 0.121 1 97.81 245 VAL B C 1
ATOM 5649 O O . VAL B 1 245 ? 9.195 23.906 -1.09 1 97.81 245 VAL B O 1
ATOM 5652 N N . ASP B 1 246 ? 9.234 24.812 0.906 1 95.44 246 ASP B N 1
ATOM 5653 C CA . ASP B 1 246 ? 8.875 26.125 0.366 1 95.44 246 ASP B CA 1
ATOM 5654 C C . ASP B 1 246 ? 9.672 27.234 1.05 1 95.44 246 ASP B C 1
ATOM 5656 O O . ASP B 1 246 ? 10.398 26.984 2.012 1 95.44 246 ASP B O 1
ATOM 5660 N N . VAL B 1 247 ? 9.57 28.453 0.48 1 95.06 247 VAL B N 1
ATOM 5661 C CA . VAL B 1 247 ? 10.383 29.578 0.92 1 95.06 247 VAL B CA 1
ATOM 5662 C C . VAL B 1 247 ? 9.477 30.781 1.217 1 95.06 247 VAL B C 1
ATOM 5664 O O . VAL B 1 247 ? 8.492 31.016 0.509 1 95.06 247 VAL B O 1
ATOM 5667 N N . GLN B 1 248 ? 9.773 31.422 2.285 1 94.06 248 GLN B N 1
ATOM 5668 C CA . GLN B 1 248 ? 9.234 32.75 2.557 1 94.06 248 GLN B CA 1
ATOM 5669 C C . GLN B 1 248 ? 10.344 33.781 2.629 1 94.06 248 GLN B C 1
ATOM 5671 O O . GLN B 1 248 ? 11.375 33.562 3.27 1 94.06 248 GLN B O 1
ATOM 5676 N N . ARG B 1 249 ? 10.227 34.875 1.893 1 91.69 249 ARG B N 1
ATOM 5677 C CA . ARG B 1 249 ? 11.195 35.969 1.886 1 91.69 249 ARG B CA 1
ATOM 5678 C C . ARG B 1 249 ? 10.5 37.312 1.671 1 91.69 249 ARG B C 1
ATOM 5680 O O . ARG B 1 249 ? 9.273 37.375 1.621 1 91.69 249 ARG B O 1
ATOM 5687 N N . THR B 1 250 ? 11.273 38.438 1.699 1 80.88 250 THR B N 1
ATOM 5688 C CA . THR B 1 250 ? 10.758 39.781 1.573 1 80.88 250 THR B CA 1
ATOM 5689 C C . THR B 1 250 ? 10.016 39.969 0.25 1 80.88 250 THR B C 1
ATOM 5691 O O . THR B 1 250 ? 10.32 39.281 -0.732 1 80.88 250 THR B O 1
ATOM 5694 N N . SER B 1 251 ? 8.719 40.344 0.193 1 61.97 251 SER B N 1
ATOM 5695 C CA . SER B 1 251 ? 7.82 40.5 -0.949 1 61.97 251 SER B CA 1
ATOM 5696 C C . SER B 1 251 ? 8.352 41.531 -1.932 1 61.97 251 SER B C 1
ATOM 5698 O O . SER B 1 251 ? 8.344 42.75 -1.642 1 61.97 251 SER B O 1
ATOM 5700 N N . GLU B 1 252 ? 9.383 41.719 -2.342 1 53.44 252 GLU B N 1
ATOM 5701 C CA . GLU B 1 252 ? 9.109 42.719 -3.377 1 53.44 252 GLU B CA 1
ATOM 5702 C C . GLU B 1 252 ? 7.816 42.406 -4.121 1 53.44 252 GLU B C 1
ATOM 5704 O O . GLU B 1 252 ? 6.969 43.281 -4.309 1 53.44 252 GLU B O 1
ATOM 5709 N N . GLU B 1 253 ? 7.559 41.5 -5.141 1 45.97 253 GLU B N 1
ATOM 5710 C CA . GLU B 1 253 ? 6.359 41.188 -5.91 1 45.97 253 GLU B CA 1
ATOM 5711 C C . GLU B 1 253 ? 5.648 39.938 -5.348 1 45.97 253 GLU B C 1
ATOM 5713 O O . GLU B 1 253 ? 6.043 38.812 -5.629 1 45.97 253 GLU B O 1
ATOM 5718 N N . LEU B 1 254 ? 5.453 39.938 -4.051 1 42.38 254 LEU B N 1
ATOM 5719 C CA . LEU B 1 254 ? 4.898 38.656 -3.584 1 42.38 254 LEU B CA 1
ATOM 5720 C C . LEU B 1 254 ? 3.535 38.406 -4.219 1 42.38 254 LEU B C 1
ATOM 5722 O O . LEU B 1 254 ? 2.607 39.219 -4.055 1 42.38 254 LEU B O 1
ATOM 5726 N N . VAL B 1 255 ? 3.424 37.812 -5.184 1 39.72 255 VAL B N 1
ATOM 5727 C CA . VAL B 1 255 ? 2.105 37.375 -5.602 1 39.72 255 VAL B CA 1
ATOM 5728 C C . VAL B 1 255 ? 1.396 36.688 -4.426 1 39.72 255 VAL B C 1
ATOM 5730 O O . VAL B 1 255 ? 2.043 36.094 -3.559 1 39.72 255 VAL B O 1
ATOM 5733 N N . GLY B 1 256 ? 0.11 36.969 -4.141 1 39.06 256 GLY B N 1
ATOM 5734 C CA . GLY B 1 256 ? -0.855 36.469 -3.16 1 39.06 256 GLY B CA 1
ATOM 5735 C C . GLY B 1 256 ? -0.591 35.062 -2.707 1 39.06 256 GLY B C 1
ATOM 5736 O O . GLY B 1 256 ? -0.597 34.125 -3.518 1 39.06 256 GLY B O 1
ATOM 5737 N N . HIS B 1 257 ? 0.216 34.844 -1.766 1 37.81 257 HIS B N 1
ATOM 5738 C CA . HIS B 1 257 ? 0.831 33.656 -1.151 1 37.81 257 HIS B CA 1
ATOM 5739 C C . HIS B 1 257 ? -0.226 32.688 -0.645 1 37.81 257 HIS B C 1
ATOM 5741 O O . HIS B 1 257 ? 0.098 31.703 0.038 1 37.81 257 HIS B O 1
ATOM 5747 N N . LEU B 1 258 ? -1.44 33.156 -0.246 1 39.25 258 LEU B N 1
ATOM 5748 C CA . LEU B 1 258 ? -2.17 32.031 0.33 1 39.25 258 LEU B CA 1
ATOM 5749 C C . LEU B 1 258 ? -2.164 30.828 -0.619 1 39.25 258 LEU B C 1
ATOM 5751 O O . LEU B 1 258 ? -3.07 30.672 -1.442 1 39.25 258 LEU B O 1
ATOM 5755 N N . TYR B 1 259 ? -1.071 30.531 -1.266 1 40.78 259 TYR B N 1
ATOM 5756 C CA . TYR B 1 259 ? -1.188 29.391 -2.168 1 40.78 259 TYR B CA 1
ATOM 5757 C C . TYR B 1 259 ? -1.69 28.156 -1.428 1 40.78 259 TYR B C 1
ATOM 5759 O O . TYR B 1 259 ? -1.193 27.828 -0.347 1 40.78 259 TYR B O 1
ATOM 5767 N N . SER B 1 260 ? -2.865 27.938 -1.593 1 40.94 260 SER B N 1
ATOM 5768 C CA . SER B 1 260 ? -3.275 26.578 -1.267 1 40.94 260 SER B CA 1
ATOM 5769 C C . SER B 1 260 ? -2.17 25.578 -1.579 1 40.94 260 SER B C 1
ATOM 5771 O O . SER B 1 260 ? -1.281 25.859 -2.387 1 40.94 260 SER B O 1
ATOM 5773 N N . PHE B 1 261 ? -1.876 24.562 -0.728 1 45.75 261 PHE B N 1
ATOM 5774 C CA . PHE B 1 261 ? -0.965 23.453 -0.934 1 45.75 261 PHE B CA 1
ATOM 5775 C C . PHE B 1 261 ? -0.746 23.188 -2.422 1 45.75 261 PHE B C 1
ATOM 5777 O O . PHE B 1 261 ? 0.369 22.891 -2.846 1 45.75 261 PHE B O 1
ATOM 5784 N N . SER B 1 262 ? -1.745 23.375 -3.299 1 45.66 262 SER B N 1
ATOM 5785 C CA . SER B 1 262 ? -1.655 22.984 -4.699 1 45.66 262 SER B CA 1
ATOM 5786 C C . SER B 1 262 ? -1.036 24.094 -5.547 1 45.66 262 SER B C 1
ATOM 5788 O O . SER B 1 262 ? -0.592 23.844 -6.672 1 45.66 262 SER B O 1
ATOM 5790 N N . GLY B 1 263 ? -0.81 25.312 -4.918 1 52.56 263 GLY B N 1
ATOM 5791 C CA . GLY B 1 263 ? -0.361 26.406 -5.762 1 52.56 263 GLY B CA 1
ATOM 5792 C C . GLY B 1 263 ? 1.019 26.922 -5.391 1 52.56 263 GLY B C 1
ATOM 5793 O O . GLY B 1 263 ? 1.359 28.062 -5.688 1 52.56 263 GLY B O 1
ATOM 5794 N N . ARG B 1 264 ? 1.75 26.125 -4.738 1 58.88 264 ARG B N 1
ATOM 5795 C CA . ARG B 1 264 ? 3.082 26.594 -4.367 1 58.88 264 ARG B CA 1
ATOM 5796 C C . ARG B 1 264 ? 4.012 26.625 -5.578 1 58.88 264 ARG B C 1
ATOM 5798 O O . ARG B 1 264 ? 3.963 25.719 -6.418 1 58.88 264 ARG B O 1
ATOM 5805 N N . PRO B 1 265 ? 4.707 27.703 -5.637 1 68.25 265 PRO B N 1
ATOM 5806 C CA . PRO B 1 265 ? 5.703 27.703 -6.711 1 68.25 265 PRO B CA 1
ATOM 5807 C C . PRO B 1 265 ? 6.707 26.547 -6.578 1 68.25 265 PRO B C 1
ATOM 5809 O O . PRO B 1 265 ? 7.172 26.266 -5.473 1 68.25 265 PRO B O 1
ATOM 5812 N N . ASP B 1 266 ? 6.797 25.859 -7.629 1 74.38 266 ASP B N 1
ATOM 5813 C CA . ASP B 1 266 ? 7.789 24.797 -7.672 1 74.38 266 ASP B CA 1
ATOM 5814 C C . ASP B 1 266 ? 9.141 25.312 -8.148 1 74.38 266 ASP B C 1
ATOM 5816 O O . ASP B 1 266 ? 9.227 26.406 -8.719 1 74.38 266 ASP B O 1
ATOM 5820 N N . ASP B 1 267 ? 10.164 24.812 -7.645 1 86.81 267 ASP B N 1
ATOM 5821 C CA . ASP B 1 267 ? 11.516 24.953 -8.18 1 86.81 267 ASP B CA 1
ATOM 5822 C C . ASP B 1 267 ? 12.086 26.344 -7.883 1 86.81 267 ASP B C 1
ATOM 5824 O O . ASP B 1 267 ? 12.727 26.953 -8.742 1 86.81 267 ASP B O 1
ATOM 5828 N N . GLU B 1 268 ? 11.75 26.891 -6.688 1 93.62 268 GLU B N 1
ATOM 5829 C CA . GLU B 1 268 ? 12.312 28.172 -6.285 1 93.62 268 GLU B CA 1
ATOM 5830 C C . GLU B 1 268 ? 13.773 28.031 -5.867 1 93.62 268 GLU B C 1
ATOM 5832 O O . GLU B 1 268 ? 14.117 27.156 -5.07 1 93.62 268 GLU B O 1
ATOM 5837 N N . VAL B 1 269 ? 14.594 28.938 -6.422 1 96.75 269 VAL B N 1
ATOM 5838 C CA . VAL B 1 269 ? 15.992 28.969 -6 1 96.75 269 VAL B CA 1
ATOM 5839 C C . VAL B 1 269 ? 16.094 29.484 -4.57 1 96.75 269 VAL B C 1
ATOM 5841 O O . VAL B 1 269 ? 15.586 30.562 -4.258 1 96.75 269 VAL B O 1
ATOM 5844 N N . ILE B 1 270 ? 16.703 28.75 -3.678 1 97.44 270 ILE B N 1
ATOM 5845 C CA . ILE B 1 270 ? 16.891 29.141 -2.285 1 97.44 270 ILE B CA 1
ATOM 5846 C C . ILE B 1 270 ? 17.969 30.219 -2.189 1 97.44 270 ILE B C 1
ATOM 5848 O O . ILE B 1 270 ? 19.062 30.062 -2.758 1 97.44 270 ILE B O 1
ATOM 5852 N N . GLN B 1 271 ? 17.688 31.281 -1.48 1 96.94 271 GLN B N 1
ATOM 5853 C CA . GLN B 1 271 ? 18.594 32.406 -1.392 1 96.94 271 GLN B CA 1
ATOM 5854 C C . GLN B 1 271 ? 18.922 32.75 0.062 1 96.94 271 GLN B C 1
ATOM 5856 O O . GLN B 1 271 ? 18.234 32.312 0.977 1 96.94 271 GLN B O 1
ATOM 5861 N N . GLN B 1 272 ? 20.062 33.531 0.274 1 96.69 272 GLN B N 1
ATOM 5862 C CA . GLN B 1 272 ? 20.375 34.031 1.599 1 96.69 272 GLN B CA 1
ATOM 5863 C C . GLN B 1 272 ? 19.25 34.938 2.119 1 96.69 272 GLN B C 1
ATOM 5865 O O . GLN B 1 272 ? 18.672 35.719 1.364 1 96.69 272 GLN B O 1
ATOM 5870 N N . GLY B 1 273 ? 18.906 34.719 3.361 1 96.38 273 GLY B N 1
ATOM 5871 C CA . GLY B 1 273 ? 17.828 35.5 3.961 1 96.38 273 GLY B CA 1
ATOM 5872 C C . GLY B 1 273 ? 16.484 34.812 3.91 1 96.38 273 GLY B C 1
ATOM 5873 O O . GLY B 1 273 ? 15.516 35.281 4.52 1 96.38 273 GLY B O 1
ATOM 5874 N N . ASP B 1 274 ? 16.406 33.688 3.184 1 96.38 274 ASP B N 1
ATOM 5875 C CA . ASP B 1 274 ? 15.156 32.938 3.057 1 96.38 274 ASP B CA 1
ATOM 5876 C C . ASP B 1 274 ? 14.789 32.25 4.371 1 96.38 274 ASP B C 1
ATOM 5878 O O . ASP B 1 274 ? 15.656 31.75 5.074 1 96.38 274 ASP B O 1
ATOM 5882 N N . LEU B 1 275 ? 13.508 32.25 4.691 1 97.62 275 LEU B N 1
ATOM 5883 C CA . LEU B 1 275 ? 12.938 31.312 5.656 1 97.62 275 LEU B CA 1
ATOM 5884 C C . LEU B 1 275 ? 12.391 30.078 4.953 1 97.62 275 LEU B C 1
ATOM 5886 O O . LEU B 1 275 ? 11.43 30.172 4.18 1 97.62 275 LEU B O 1
ATOM 5890 N N . LEU B 1 276 ? 12.977 28.969 5.227 1 97.94 276 LEU B N 1
ATOM 5891 C CA . LEU B 1 276 ? 12.57 27.719 4.594 1 97.94 276 LEU B CA 1
ATOM 5892 C C . LEU B 1 276 ? 11.602 26.953 5.484 1 97.94 276 LEU B C 1
ATOM 5894 O O . LEU B 1 276 ? 11.672 27.047 6.711 1 97.94 276 LEU B O 1
ATOM 5898 N N . HIS B 1 277 ? 10.734 26.219 4.895 1 97.94 277 HIS B N 1
ATOM 5899 C CA . HIS B 1 277 ? 9.773 25.328 5.535 1 97.94 277 HIS B CA 1
ATOM 5900 C C . HIS B 1 277 ? 9.727 23.969 4.844 1 97.94 277 HIS B C 1
ATOM 5902 O O . HIS B 1 277 ? 9.828 23.891 3.615 1 97.94 277 HIS B O 1
ATOM 5908 N N . CYS B 1 278 ? 9.664 22.922 5.586 1 98.38 278 CYS B N 1
ATOM 5909 C CA . CYS B 1 278 ? 9.445 21.609 4.984 1 98.38 278 CYS B CA 1
ATOM 5910 C C . CYS B 1 278 ? 8.25 20.906 5.617 1 98.38 278 CYS B C 1
ATOM 5912 O O . CYS B 1 278 ? 7.855 21.234 6.738 1 98.38 278 CYS B O 1
ATOM 5914 N N . ASP B 1 279 ? 7.574 20.109 4.961 1 98.31 279 ASP B N 1
ATOM 5915 C CA . ASP B 1 279 ? 6.594 19.094 5.367 1 98.31 279 ASP B CA 1
ATOM 5916 C C . ASP B 1 279 ? 7.055 17.703 4.977 1 98.31 279 ASP B C 1
ATOM 5918 O O . ASP B 1 279 ? 7.164 17.375 3.791 1 98.31 279 ASP B O 1
ATOM 5922 N N . PHE B 1 280 ? 7.383 16.906 6.031 1 98.62 280 PHE B N 1
ATOM 5923 C CA . PHE B 1 280 ? 8.102 15.664 5.805 1 98.62 280 PHE B CA 1
ATOM 5924 C C . PHE B 1 280 ? 7.68 14.602 6.809 1 98.62 280 PHE B C 1
ATOM 5926 O O . PHE B 1 280 ? 7.492 14.891 7.988 1 98.62 280 PHE B O 1
ATOM 5933 N N . GLY B 1 281 ? 7.457 13.359 6.27 1 98.62 281 GLY B N 1
ATOM 5934 C CA . GLY B 1 281 ? 7.117 12.211 7.09 1 98.62 281 GLY B CA 1
ATOM 5935 C C . GLY B 1 281 ? 7.57 10.898 6.488 1 98.62 281 GLY B C 1
ATOM 5936 O O . GLY B 1 281 ? 7.621 10.75 5.266 1 98.62 281 GLY B O 1
ATOM 5937 N N . ILE B 1 282 ? 7.949 9.945 7.348 1 98.56 282 ILE B N 1
ATOM 5938 C CA . ILE B 1 282 ? 8.422 8.648 6.871 1 98.56 282 ILE B CA 1
ATOM 5939 C C . ILE B 1 282 ? 7.664 7.527 7.586 1 98.56 282 ILE B C 1
ATOM 5941 O O . ILE B 1 282 ? 6.953 7.773 8.562 1 98.56 282 ILE B O 1
ATOM 5945 N N . THR B 1 283 ? 7.703 6.328 7.078 1 98.25 283 THR B N 1
ATOM 5946 C CA . THR B 1 283 ? 7.117 5.105 7.621 1 98.25 283 THR B CA 1
ATOM 5947 C C . THR B 1 283 ? 8.203 4.121 8.039 1 98.25 283 THR B C 1
ATOM 5949 O O . THR B 1 283 ? 9.148 3.871 7.281 1 98.25 283 THR B O 1
ATOM 5952 N N . TYR B 1 284 ? 8.094 3.641 9.258 1 97.19 284 TYR B N 1
ATOM 5953 C CA . TYR B 1 284 ? 9.008 2.635 9.789 1 97.19 284 TYR B CA 1
ATOM 5954 C C . TYR B 1 284 ? 8.312 1.771 10.844 1 97.19 284 TYR B C 1
ATOM 5956 O O . TYR B 1 284 ? 7.656 2.289 11.742 1 97.19 284 TYR B O 1
ATOM 5964 N N . LEU B 1 285 ? 8.391 0.442 10.648 1 97.56 285 LEU B N 1
ATOM 5965 C CA . LEU B 1 285 ? 7.809 -0.541 11.555 1 97.56 285 LEU B CA 1
ATOM 5966 C C . LEU B 1 285 ? 6.32 -0.278 11.758 1 97.56 285 LEU B C 1
ATOM 5968 O O . LEU B 1 285 ? 5.828 -0.337 12.891 1 97.56 285 LEU B O 1
ATOM 5972 N N . ARG B 1 286 ? 5.633 0.171 10.727 1 97.56 286 ARG B N 1
ATOM 5973 C CA . ARG B 1 286 ? 4.191 0.327 10.562 1 97.56 286 ARG B CA 1
ATOM 5974 C C . ARG B 1 286 ? 3.689 1.56 11.305 1 97.56 286 ARG B C 1
ATOM 5976 O O . ARG B 1 286 ? 2.488 1.695 11.555 1 97.56 286 ARG B O 1
ATOM 5983 N N . LEU B 1 287 ? 4.629 2.41 11.656 1 98.56 287 LEU B N 1
ATOM 5984 C CA . LEU B 1 287 ? 4.277 3.717 12.203 1 98.56 287 LEU B CA 1
ATOM 5985 C C . LEU B 1 287 ? 4.73 4.836 11.273 1 98.56 287 LEU B C 1
ATOM 5987 O O . LEU B 1 287 ? 5.609 4.633 10.43 1 98.56 287 LEU B O 1
ATOM 5991 N N . ASN B 1 288 ? 4.094 5.969 11.414 1 98.69 288 ASN B N 1
ATOM 5992 C CA . ASN B 1 288 ? 4.371 7.105 10.547 1 98.69 288 ASN B CA 1
ATOM 5993 C C . ASN B 1 288 ? 4.676 8.367 11.352 1 98.69 288 ASN B C 1
ATOM 5995 O O . ASN B 1 288 ? 4.113 8.57 12.43 1 98.69 288 ASN B O 1
ATOM 5999 N N . THR B 1 289 ? 5.531 9.172 10.789 1 98.56 289 THR B N 1
ATOM 6000 C CA . THR B 1 289 ? 5.773 10.492 11.344 1 98.56 289 THR B CA 1
ATOM 6001 C C . THR B 1 289 ? 5.262 11.578 10.406 1 98.56 289 THR B C 1
ATOM 6003 O O . THR B 1 289 ? 4.914 11.297 9.258 1 98.56 289 THR B O 1
ATOM 6006 N N . ASP B 1 290 ? 5.168 12.703 10.898 1 98.69 290 ASP B N 1
ATOM 6007 C CA . ASP B 1 290 ? 4.77 13.906 10.18 1 98.69 290 ASP B CA 1
ATOM 6008 C C . ASP B 1 290 ? 5.34 15.156 10.852 1 98.69 290 ASP B C 1
ATOM 6010 O O . ASP B 1 290 ? 4.977 15.477 11.992 1 98.69 290 ASP B O 1
ATOM 6014 N N . CYS B 1 291 ? 6.25 15.828 10.141 1 98.75 291 CYS B N 1
ATOM 6015 C CA . CYS B 1 291 ? 6.957 16.938 10.758 1 98.75 291 CYS B CA 1
ATOM 6016 C C . CYS B 1 291 ? 7.047 18.125 9.805 1 98.75 291 CYS B C 1
ATOM 6018 O O . CYS B 1 291 ? 7.254 17.953 8.602 1 98.75 291 CYS B O 1
ATOM 6020 N N . GLN B 1 292 ? 6.766 19.234 10.266 1 98.69 292 GLN B N 1
ATOM 6021 C CA . GLN B 1 292 ? 7.09 20.516 9.633 1 98.69 292 GLN B CA 1
ATOM 6022 C C . GLN B 1 292 ? 8.094 21.297 10.461 1 98.69 292 GLN B C 1
ATOM 6024 O O . GLN B 1 292 ? 7.871 21.531 11.656 1 98.69 292 GLN B O 1
ATOM 6029 N N . GLU B 1 293 ? 9.141 21.688 9.891 1 98.69 293 GLU B N 1
ATOM 6030 C CA . GLU B 1 293 ? 10.18 22.484 10.547 1 98.69 293 GLU B CA 1
ATOM 6031 C C . GLU B 1 293 ? 10.648 23.625 9.656 1 98.69 293 GLU B C 1
ATOM 6033 O O . GLU B 1 293 ? 10.352 23.656 8.461 1 98.69 293 GLU B O 1
ATOM 6038 N N . LEU B 1 294 ? 11.328 24.578 10.328 1 98.69 294 LEU B N 1
ATOM 6039 C CA . LEU B 1 294 ? 11.773 25.797 9.656 1 98.69 294 LEU B CA 1
ATOM 6040 C C . LEU B 1 294 ? 13.289 25.922 9.703 1 98.69 294 LEU B C 1
ATOM 6042 O O . LEU B 1 294 ? 13.922 25.5 10.672 1 98.69 294 LEU B O 1
ATOM 6046 N N . ALA B 1 295 ? 13.836 26.516 8.68 1 98.75 295 ALA B N 1
ATOM 6047 C CA . ALA B 1 295 ? 15.25 26.859 8.617 1 98.75 295 ALA B CA 1
ATOM 6048 C C . ALA B 1 295 ? 15.445 28.266 8.07 1 98.75 295 ALA B C 1
ATOM 6050 O O . ALA B 1 295 ? 14.578 28.797 7.363 1 98.75 295 ALA B O 1
ATOM 6051 N N . TYR B 1 296 ? 16.5 28.891 8.43 1 98.44 296 TYR B N 1
ATOM 6052 C CA . TYR B 1 296 ? 16.875 30.219 7.938 1 98.44 296 TYR B CA 1
ATOM 6053 C C . TYR B 1 296 ? 18.234 30.172 7.246 1 98.44 296 TYR B C 1
ATOM 6055 O O . TYR B 1 296 ? 19.188 29.625 7.789 1 98.44 296 TYR B O 1
ATOM 6063 N N . VAL B 1 297 ? 18.25 30.672 6.062 1 98.25 297 VAL B N 1
ATOM 6064 C CA . VAL B 1 297 ? 19.516 30.766 5.336 1 98.25 297 VAL B CA 1
ATOM 6065 C C . VAL B 1 297 ? 20.25 32.062 5.727 1 98.25 297 VAL B C 1
ATOM 6067 O O . VAL B 1 297 ? 19.812 33.156 5.375 1 98.25 297 VAL B O 1
ATOM 6070 N N . LEU B 1 298 ? 21.344 31.906 6.375 1 97.44 298 LEU B N 1
ATOM 6071 C CA . LEU B 1 298 ? 22.094 33.031 6.906 1 97.44 298 LEU B CA 1
ATOM 6072 C C . LEU B 1 298 ? 22.609 33.938 5.781 1 97.44 298 LEU B C 1
ATOM 6074 O O . LEU B 1 298 ? 23.094 33.438 4.762 1 97.44 298 LEU B O 1
ATOM 6078 N N . LYS B 1 299 ? 22.5 35.25 5.973 1 95.38 299 LYS B N 1
ATOM 6079 C CA . LYS B 1 299 ? 23.188 36.219 5.109 1 95.38 299 LYS B CA 1
ATOM 6080 C C . LYS B 1 299 ? 24.672 36.312 5.469 1 95.38 299 LYS B C 1
ATOM 6082 O O . LYS B 1 299 ? 25.078 35.875 6.551 1 95.38 299 LYS B O 1
ATOM 6087 N N . PRO B 1 300 ? 25.359 36.875 4.512 1 92.81 300 PRO B N 1
ATOM 6088 C CA . PRO B 1 300 ? 26.766 37.062 4.844 1 92.81 300 PRO B CA 1
ATOM 6089 C C . PRO B 1 300 ? 26.984 37.812 6.148 1 92.81 300 PRO B C 1
ATOM 6091 O O . PRO B 1 300 ? 26.375 38.875 6.355 1 92.81 300 PRO B O 1
ATOM 6094 N N . GLY B 1 301 ? 27.75 37.25 7.031 1 91.44 301 GLY B N 1
ATOM 6095 C CA . GLY B 1 301 ? 28.078 37.906 8.289 1 91.44 301 GLY B CA 1
ATOM 6096 C C . GLY B 1 301 ? 27.141 37.562 9.414 1 91.44 301 GLY B C 1
ATOM 6097 O O . GLY B 1 301 ? 27.438 37.812 10.586 1 91.44 301 GLY B O 1
ATOM 6098 N N . GLU B 1 302 ? 26 37.031 9.078 1 94.12 302 GLU B N 1
ATOM 6099 C CA . GLU B 1 302 ? 25.047 36.625 10.109 1 94.12 302 GLU B CA 1
ATOM 6100 C C . GLU B 1 302 ? 25.484 35.312 10.781 1 94.12 302 GLU B C 1
ATOM 6102 O O . GLU B 1 302 ? 26.016 34.406 10.117 1 94.12 302 GLU B O 1
ATOM 6107 N N . THR B 1 303 ? 25.281 35.219 12.109 1 92.81 303 THR B N 1
ATOM 6108 C CA . THR B 1 303 ? 25.562 33.969 12.828 1 92.81 303 THR B CA 1
ATOM 6109 C C . THR B 1 303 ? 24.312 33.438 13.5 1 92.81 303 THR B C 1
ATOM 6111 O O . THR B 1 303 ? 24.312 32.344 14.047 1 92.81 303 THR B O 1
ATOM 6114 N N . GLU B 1 304 ? 23.359 34.281 13.445 1 95.5 304 GLU B N 1
ATOM 6115 C CA . GLU B 1 304 ? 22.062 33.906 13.992 1 95.5 304 GLU B CA 1
ATOM 6116 C C . GLU B 1 304 ? 20.922 34.438 13.125 1 95.5 304 GLU B C 1
ATOM 6118 O O . GLU B 1 304 ? 21.109 35.344 12.312 1 95.5 304 GLU B O 1
ATOM 6123 N N . ALA B 1 305 ? 19.781 33.844 13.281 1 97.25 305 ALA B N 1
ATOM 6124 C CA . ALA B 1 305 ? 18.594 34.375 12.594 1 97.25 305 ALA B CA 1
ATOM 6125 C C . ALA B 1 305 ? 18.156 35.719 13.18 1 97.25 305 ALA B C 1
ATOM 6127 O O . ALA B 1 305 ? 18.328 35.969 14.375 1 97.25 305 ALA B O 1
ATOM 6128 N N . PRO B 1 306 ? 17.594 36.562 12.359 1 97.06 306 PRO B N 1
ATOM 6129 C CA . PRO B 1 306 ? 17.109 37.844 12.906 1 97.06 306 PRO B CA 1
ATOM 6130 C C . PRO B 1 306 ? 16.078 37.625 14.008 1 97.06 306 PRO B C 1
ATOM 6132 O O . PRO B 1 306 ? 15.258 36.719 13.945 1 97.06 306 PRO B O 1
ATOM 6135 N N . SER B 1 307 ? 16.016 38.562 14.953 1 97.81 307 SER B N 1
ATOM 6136 C CA . SER B 1 307 ? 15.164 38.438 16.141 1 97.81 307 SER B CA 1
ATOM 6137 C C . SER B 1 307 ? 13.688 38.375 15.75 1 97.81 307 SER B C 1
ATOM 6139 O O . SER B 1 307 ? 12.898 37.688 16.422 1 97.81 307 SER B O 1
ATOM 6141 N N . PHE B 1 308 ? 13.336 39.094 14.672 1 97.06 308 PHE B N 1
ATOM 6142 C CA . PHE B 1 308 ? 11.93 39.062 14.289 1 97.06 308 PHE B CA 1
ATOM 6143 C C . PHE B 1 308 ? 11.492 37.688 13.852 1 97.06 308 PHE B C 1
ATOM 6145 O O . PHE B 1 308 ? 10.344 37.281 14.055 1 97.06 308 PHE B O 1
ATOM 6152 N N . LEU B 1 309 ? 12.391 36.906 13.219 1 98.12 309 LEU B N 1
ATOM 6153 C CA . LEU B 1 309 ? 12.055 35.531 12.836 1 98.12 309 LEU B CA 1
ATOM 6154 C C . LEU B 1 309 ? 12.062 34.625 14.047 1 98.12 309 LEU B C 1
ATOM 6156 O O . LEU B 1 309 ? 11.242 33.688 14.133 1 98.12 309 LEU B O 1
ATOM 6160 N N . VAL B 1 310 ? 12.992 34.812 14.953 1 98.5 310 VAL B N 1
ATOM 6161 C CA . VAL B 1 310 ? 13.039 34.062 16.203 1 98.5 310 VAL B CA 1
ATOM 6162 C C . VAL B 1 310 ? 11.742 34.281 16.984 1 98.5 310 VAL B C 1
ATOM 6164 O O . VAL B 1 310 ? 11.164 33.312 17.5 1 98.5 310 VAL B O 1
ATOM 6167 N N . ASN B 1 311 ? 11.344 35.531 17.062 1 98.44 311 ASN B N 1
ATOM 6168 C CA . ASN B 1 311 ? 10.109 35.875 17.766 1 98.44 311 ASN B CA 1
ATOM 6169 C C . ASN B 1 311 ? 8.891 35.281 17.078 1 98.44 311 ASN B C 1
ATOM 6171 O O . ASN B 1 311 ? 7.93 34.875 17.734 1 98.44 311 ASN B O 1
ATOM 6175 N N . ALA B 1 312 ? 8.914 35.281 15.727 1 98.5 312 ALA B N 1
ATOM 6176 C CA . ALA B 1 312 ? 7.82 34.688 14.977 1 98.5 312 ALA B CA 1
ATOM 6177 C C . ALA B 1 312 ? 7.699 33.188 15.297 1 98.5 312 ALA B C 1
ATOM 6179 O O . ALA B 1 312 ? 6.59 32.688 15.469 1 98.5 312 ALA B O 1
ATOM 6180 N N . LEU B 1 313 ? 8.844 32.469 15.312 1 98.75 313 LEU B N 1
ATOM 6181 C CA . LEU B 1 313 ? 8.828 31.062 15.695 1 98.75 313 LEU B CA 1
ATOM 6182 C C . LEU B 1 313 ? 8.234 30.875 17.078 1 98.75 313 LEU B C 1
ATOM 6184 O O . LEU B 1 313 ? 7.457 29.938 17.312 1 98.75 313 LEU B O 1
ATOM 6188 N N . TYR B 1 314 ? 8.609 31.719 18 1 98.62 314 TYR B N 1
ATOM 6189 C CA . TYR B 1 314 ? 8.078 31.688 19.359 1 98.62 314 TYR B CA 1
ATOM 6190 C C . TYR B 1 314 ? 6.559 31.812 19.359 1 98.62 314 TYR B C 1
ATOM 6192 O O . TYR B 1 314 ? 5.875 31.125 20.125 1 98.62 314 TYR B O 1
ATOM 6200 N N . ASP B 1 315 ? 6.035 32.688 18.547 1 98.75 315 ASP B N 1
ATOM 6201 C CA . ASP B 1 315 ? 4.586 32.844 18.422 1 98.75 315 ASP B CA 1
ATOM 6202 C C . ASP B 1 315 ? 3.953 31.516 17.953 1 98.75 315 ASP B C 1
ATOM 6204 O O . ASP B 1 315 ? 2.883 31.141 18.422 1 98.75 315 ASP B O 1
ATOM 6208 N N . GLY B 1 316 ? 4.629 30.844 16.984 1 98.69 316 GLY B N 1
ATOM 6209 C CA . GLY B 1 316 ? 4.168 29.531 16.578 1 98.69 316 GLY B CA 1
ATOM 6210 C C . GLY B 1 316 ? 4.164 28.516 17.719 1 98.69 316 GLY B C 1
ATOM 6211 O O . GLY B 1 316 ? 3.219 27.734 17.859 1 98.69 316 GLY B O 1
ATOM 6212 N N . ASN B 1 317 ? 5.191 28.516 18.516 1 98.88 317 ASN B N 1
ATOM 6213 C CA . ASN B 1 317 ? 5.281 27.625 19.656 1 98.88 317 ASN B CA 1
ATOM 6214 C C . ASN B 1 317 ? 4.18 27.906 20.672 1 98.88 317 ASN B C 1
ATOM 6216 O O . ASN B 1 317 ? 3.67 26.984 21.312 1 98.88 317 ASN B O 1
ATOM 6220 N N . ARG B 1 318 ? 3.859 29.203 20.844 1 98.81 318 ARG B N 1
ATOM 6221 C CA . ARG B 1 318 ? 2.783 29.562 21.75 1 98.81 318 ARG B CA 1
ATOM 6222 C C . ARG B 1 318 ? 1.447 29 21.281 1 98.81 318 ARG B C 1
ATOM 6224 O O . ARG B 1 318 ? 0.634 28.547 22.078 1 98.81 318 ARG B O 1
ATOM 6231 N N . VAL B 1 319 ? 1.198 29.062 19.953 1 98.88 319 VAL B N 1
ATOM 6232 C CA . VAL B 1 319 ? -0.015 28.453 19.422 1 98.88 319 VAL B CA 1
ATOM 6233 C C . VAL B 1 319 ? -0.024 26.953 19.75 1 98.88 319 VAL B C 1
ATOM 6235 O O . VAL B 1 319 ? -1.058 26.391 20.125 1 98.88 319 VAL B O 1
ATOM 6238 N N . GLN B 1 320 ? 1.132 26.219 19.609 1 98.88 320 GLN B N 1
ATOM 6239 C CA . GLN B 1 320 ? 1.239 24.797 19.969 1 98.88 320 GLN B CA 1
ATOM 6240 C C . GLN B 1 320 ? 0.863 24.594 21.438 1 98.88 320 GLN B C 1
ATOM 6242 O O . GLN B 1 320 ? 0.166 23.625 21.766 1 98.88 320 GLN B O 1
ATOM 6247 N N . ASP B 1 321 ? 1.362 25.531 22.281 1 98.81 321 ASP B N 1
ATOM 6248 C CA . ASP B 1 321 ? 1.081 25.406 23.719 1 98.81 321 ASP B CA 1
ATOM 6249 C C . ASP B 1 321 ? -0.417 25.531 23.984 1 98.81 321 ASP B C 1
ATOM 6251 O O . ASP B 1 321 ? -0.971 24.766 24.781 1 98.81 321 ASP B O 1
ATOM 6255 N N . PHE B 1 322 ? -1.062 26.516 23.406 1 98.88 322 PHE B N 1
ATOM 6256 C CA . PHE B 1 322 ? -2.492 26.703 23.609 1 98.88 322 PHE B CA 1
ATOM 6257 C C . PHE B 1 322 ? -3.27 25.469 23.141 1 98.88 322 PHE B C 1
ATOM 6259 O O . PHE B 1 322 ? -4.246 25.062 23.781 1 98.88 322 PHE B O 1
ATOM 6266 N N . LEU B 1 323 ? -2.846 24.844 22.016 1 98.88 323 LEU B N 1
ATOM 6267 C CA . LEU B 1 323 ? -3.498 23.641 21.516 1 98.88 323 LEU B CA 1
ATOM 6268 C C . LEU B 1 323 ? -3.332 22.5 22.516 1 98.88 323 LEU B C 1
ATOM 6270 O O . LEU B 1 323 ? -4.32 21.891 22.953 1 98.88 323 LEU B O 1
ATOM 6274 N N . THR B 1 324 ? -2.088 22.172 22.922 1 98.75 324 THR B N 1
ATOM 6275 C CA . THR B 1 324 ? -1.803 20.984 23.703 1 98.75 324 THR B CA 1
ATOM 6276 C C . THR B 1 324 ? -2.342 21.125 25.125 1 98.75 324 THR B C 1
ATOM 6278 O O . THR B 1 324 ? -2.738 20.141 25.734 1 98.75 324 THR B O 1
ATOM 6281 N N . GLN B 1 325 ? -2.42 22.375 25.609 1 98.31 325 GLN B N 1
ATOM 6282 C CA . GLN B 1 325 ? -2.998 22.625 26.938 1 98.31 325 GLN B CA 1
ATOM 6283 C C . GLN B 1 325 ? -4.496 22.328 26.938 1 98.31 325 GLN B C 1
ATOM 6285 O O . GLN B 1 325 ? -5.062 21.984 27.969 1 98.31 325 GLN B O 1
ATOM 6290 N N . ASN B 1 326 ? -5.102 22.453 25.781 1 98.56 326 ASN B N 1
ATOM 6291 C CA . ASN B 1 326 ? -6.543 22.234 25.703 1 98.56 326 ASN B CA 1
ATOM 6292 C C . ASN B 1 326 ? -6.871 20.797 25.297 1 98.56 326 ASN B C 1
ATOM 6294 O O . ASN B 1 326 ? -8.047 20.438 25.172 1 98.56 326 ASN B O 1
ATOM 6298 N N . MET B 1 327 ? -5.879 19.969 25.031 1 98.5 327 MET B N 1
ATOM 6299 C CA . MET B 1 327 ? -6.098 18.547 24.828 1 98.5 327 MET B CA 1
ATOM 6300 C C . MET B 1 327 ? -6.414 17.844 26.141 1 98.5 327 MET B C 1
ATOM 6302 O O . MET B 1 327 ? -5.512 17.375 26.828 1 98.5 327 MET B O 1
ATOM 6306 N N . VAL B 1 328 ? -7.691 17.75 26.391 1 97.81 328 VAL B N 1
ATOM 6307 C CA . VAL B 1 328 ? -8.211 17.156 27.609 1 97.81 328 VAL B CA 1
ATOM 6308 C C . VAL B 1 328 ? -9.031 15.914 27.281 1 97.81 328 VAL B C 1
ATOM 6310 O O . VAL B 1 328 ? -9.883 15.945 26.391 1 97.81 328 VAL B O 1
ATOM 6313 N N . ALA B 1 329 ? -8.758 14.836 28.031 1 97.5 329 ALA B N 1
ATOM 6314 C CA . ALA B 1 329 ? -9.438 13.57 27.781 1 97.5 329 ALA B CA 1
ATOM 6315 C C . ALA B 1 329 ? -10.953 13.75 27.75 1 97.5 329 ALA B C 1
ATOM 6317 O O . ALA B 1 329 ? -11.516 14.461 28.594 1 97.5 329 ALA B O 1
ATOM 6318 N N . GLY B 1 330 ? -11.57 13.188 26.766 1 97.25 330 GLY B N 1
ATOM 6319 C CA . GLY B 1 330 ? -13.023 13.188 26.688 1 97.25 330 GLY B CA 1
ATOM 6320 C C . GLY B 1 330 ? -13.57 14.336 25.875 1 97.25 330 GLY B C 1
ATOM 6321 O O . GLY B 1 330 ? -14.719 14.297 25.438 1 97.25 330 GLY B O 1
ATOM 6322 N N . ARG B 1 331 ? -12.82 15.43 25.719 1 98 331 ARG B N 1
ATOM 6323 C CA . ARG B 1 331 ? -13.258 16.516 24.844 1 98 331 ARG B CA 1
ATOM 6324 C C . ARG B 1 331 ? -13.25 16.094 23.391 1 98 331 ARG B C 1
ATOM 6326 O O . ARG B 1 331 ? -12.391 15.312 22.969 1 98 331 ARG B O 1
ATOM 6333 N N . VA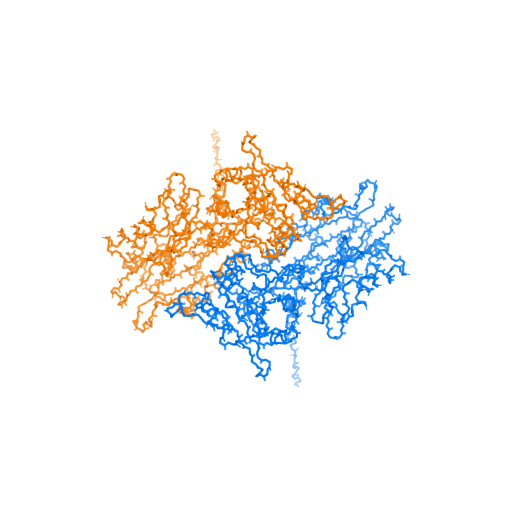L B 1 332 ? -14.156 16.656 22.656 1 98.31 332 VAL B N 1
ATOM 6334 C CA . VAL B 1 332 ? -14.195 16.359 21.234 1 98.31 332 VAL B CA 1
ATOM 6335 C C . VAL B 1 332 ? -13.336 17.359 20.469 1 98.31 332 VAL B C 1
ATOM 6337 O O . VAL B 1 332 ? -13 18.422 21 1 98.31 332 VAL B O 1
ATOM 6340 N N . GLY B 1 333 ? -12.977 17.078 19.266 1 98.62 333 GLY B N 1
ATOM 6341 C CA . GLY B 1 333 ? -12.055 17.859 18.453 1 98.62 333 GLY B CA 1
ATOM 6342 C C . GLY B 1 333 ? -12.477 19.312 18.297 1 98.62 333 GLY B C 1
ATOM 6343 O O . GLY B 1 333 ? -11.664 20.219 18.469 1 98.62 333 GLY B O 1
ATOM 6344 N N . ASN B 1 334 ? -13.727 19.516 18.031 1 98.62 334 ASN B N 1
ATOM 6345 C CA . ASN B 1 334 ? -14.219 20.859 17.781 1 98.62 334 ASN B CA 1
ATOM 6346 C C . ASN B 1 334 ? -14.156 21.719 19.047 1 98.62 334 ASN B C 1
ATOM 6348 O O . ASN B 1 334 ? -13.938 22.922 18.969 1 98.62 334 ASN B O 1
ATOM 6352 N N . GLU B 1 335 ? -14.375 21.109 20.172 1 98.62 335 GLU B N 1
ATOM 6353 C CA . GLU B 1 335 ? -14.258 21.844 21.438 1 98.62 335 GLU B CA 1
ATOM 6354 C C . GLU B 1 335 ? -12.812 22.25 21.703 1 98.62 335 GLU B C 1
ATOM 6356 O O . GLU B 1 335 ? -12.547 23.375 22.109 1 98.62 335 GLU B O 1
ATOM 6361 N N . ILE B 1 336 ? -11.938 21.344 21.516 1 98.81 336 ILE B N 1
ATOM 6362 C CA . ILE B 1 336 ? -10.516 21.609 21.703 1 98.81 336 ILE B CA 1
ATOM 6363 C C . ILE B 1 336 ? -10.086 22.719 20.75 1 98.81 336 ILE B C 1
ATOM 6365 O O . ILE B 1 336 ? -9.398 23.672 21.156 1 98.81 336 ILE B O 1
ATOM 6369 N N . LEU B 1 337 ? -10.508 22.594 19.5 1 98.81 337 LEU B N 1
ATOM 6370 C CA . LEU B 1 337 ? -10.188 23.578 18.469 1 98.81 337 LEU B CA 1
ATOM 6371 C C . LEU B 1 337 ? -10.656 24.969 18.875 1 98.81 337 LEU B C 1
ATOM 6373 O O . LEU B 1 337 ? -9.867 25.922 18.875 1 98.81 337 LEU B O 1
ATOM 6377 N N . ALA B 1 338 ? -11.914 25.078 19.234 1 98.69 338 ALA B N 1
ATOM 6378 C CA . ALA B 1 338 ? -12.523 26.359 19.562 1 98.69 338 ALA B CA 1
ATOM 6379 C C . ALA B 1 338 ? -11.805 27.031 20.734 1 98.69 338 ALA B C 1
ATOM 6381 O O . ALA B 1 338 ? -11.492 28.219 20.688 1 98.69 338 ALA B O 1
ATOM 6382 N N . LYS B 1 339 ? -11.547 26.297 21.75 1 98.75 339 LYS B N 1
ATOM 6383 C CA . LYS B 1 339 ? -10.906 26.828 22.953 1 98.75 339 LYS B CA 1
ATOM 6384 C C . LYS B 1 339 ? -9.469 27.25 22.656 1 98.75 339 LYS B C 1
ATOM 6386 O O . LYS B 1 339 ? -9.023 28.312 23.125 1 98.75 339 LYS B O 1
ATOM 6391 N N . ALA B 1 340 ? -8.75 26.391 21.984 1 98.81 340 ALA B N 1
ATOM 6392 C CA . ALA B 1 340 ? -7.359 26.688 21.656 1 98.81 340 ALA B CA 1
ATOM 6393 C C . ALA B 1 340 ? -7.254 27.953 20.812 1 98.81 340 ALA B C 1
ATOM 6395 O O . ALA B 1 340 ? -6.383 28.797 21.047 1 98.81 340 ALA B O 1
ATOM 6396 N N . LEU B 1 341 ? -8.109 28.062 19.781 1 98.88 341 LEU B N 1
ATOM 6397 C CA . LEU B 1 341 ? -8.125 29.234 18.922 1 98.88 341 LEU B CA 1
ATOM 6398 C C . LEU B 1 341 ? -8.422 30.5 19.719 1 98.88 341 LEU B C 1
ATOM 6400 O O . LEU B 1 341 ? -7.75 31.516 19.547 1 98.88 341 LEU B O 1
ATOM 6404 N N . GLN B 1 342 ? -9.43 30.406 20.562 1 98.75 342 GLN B N 1
ATOM 6405 C CA . GLN B 1 342 ? -9.812 31.562 21.375 1 98.75 342 GLN B CA 1
ATOM 6406 C C . GLN B 1 342 ? -8.672 31.984 22.297 1 98.75 342 GLN B C 1
ATOM 6408 O O . GLN B 1 342 ? -8.352 33.188 22.391 1 98.75 342 GLN B O 1
ATOM 6413 N N . ASP B 1 343 ? -8.094 31.016 23.016 1 98.81 343 ASP B N 1
ATOM 6414 C CA . ASP B 1 343 ? -6.984 31.312 23.922 1 98.81 343 ASP B CA 1
ATOM 6415 C C . ASP B 1 343 ? -5.836 31.984 23.156 1 98.81 343 ASP B C 1
ATOM 6417 O O . ASP B 1 343 ? -5.23 32.938 23.656 1 98.81 343 ASP B O 1
ATOM 6421 N N . ALA B 1 344 ? -5.516 31.484 22.016 1 98.88 344 ALA B N 1
ATOM 6422 C CA . ALA B 1 344 ? -4.434 32.031 21.203 1 98.88 344 ALA B CA 1
ATOM 6423 C C . ALA B 1 344 ? -4.773 33.469 20.734 1 98.88 344 ALA B C 1
ATOM 6425 O O . ALA B 1 344 ? -3.926 34.344 20.797 1 98.88 344 ALA B O 1
ATOM 6426 N N . LYS B 1 345 ? -5.984 33.656 20.281 1 98.75 345 LYS B N 1
ATOM 6427 C CA . LYS B 1 345 ? -6.422 34.969 19.828 1 98.75 345 LYS B CA 1
ATOM 6428 C C . LYS B 1 345 ? -6.41 35.969 20.984 1 98.75 345 LYS B C 1
ATOM 6430 O O . LYS B 1 345 ? -6.023 37.125 20.797 1 98.75 345 LYS B O 1
ATOM 6435 N N . ASP B 1 346 ? -6.875 35.531 22.094 1 98.75 346 ASP B N 1
ATOM 6436 C CA . ASP B 1 346 ? -6.871 36.375 23.281 1 98.75 346 ASP B CA 1
ATOM 6437 C C . ASP B 1 346 ? -5.453 36.812 23.641 1 98.75 346 ASP B C 1
ATOM 6439 O O . ASP B 1 346 ? -5.258 37.875 24.234 1 98.75 346 ASP B O 1
ATOM 6443 N N . ALA B 1 347 ? -4.523 36.031 23.281 1 98.62 347 ALA B N 1
ATOM 6444 C CA . ALA B 1 347 ? -3.123 36.312 23.547 1 98.62 347 ALA B CA 1
ATOM 6445 C C . ALA B 1 347 ? -2.514 37.156 22.422 1 98.62 347 ALA B C 1
ATOM 6447 O O . ALA B 1 347 ? -1.305 37.406 22.406 1 98.62 347 ALA B O 1
ATOM 6448 N N . GLY B 1 348 ? -3.33 37.531 21.406 1 98.44 348 GLY B N 1
ATOM 6449 C CA . GLY B 1 348 ? -2.895 38.438 20.344 1 98.44 348 GLY B CA 1
ATOM 6450 C C . GLY B 1 348 ? -2.309 37.688 19.156 1 98.44 348 GLY B C 1
ATOM 6451 O O . GLY B 1 348 ? -1.644 38.312 18.312 1 98.44 348 GLY B O 1
ATOM 6452 N N . LEU B 1 349 ? -2.453 36.438 19.078 1 98.75 349 LEU B N 1
ATOM 6453 C CA . LEU B 1 349 ? -1.904 35.625 17.984 1 98.75 349 LEU B CA 1
ATOM 6454 C C . LEU B 1 349 ? -2.939 35.438 16.891 1 98.75 349 LEU B C 1
ATOM 6456 O O . LEU B 1 349 ? -4.117 35.75 17.078 1 98.75 349 LEU B O 1
ATOM 6460 N N . ARG B 1 350 ? -2.529 35.031 15.711 1 98.5 350 ARG B N 1
ATOM 6461 C CA . ARG B 1 350 ? -3.379 34.656 14.578 1 98.5 350 ARG B CA 1
ATOM 6462 C C . ARG B 1 350 ? -3.186 33.188 14.195 1 98.5 350 ARG B C 1
ATOM 6464 O O . ARG B 1 350 ? -2.553 32.906 13.18 1 98.5 350 ARG B O 1
ATOM 6471 N N . PRO B 1 351 ? -3.906 32.312 14.977 1 98.56 351 PRO B N 1
ATOM 6472 C CA . PRO B 1 351 ? -3.68 30.875 14.852 1 98.56 351 PRO B CA 1
ATOM 6473 C C . PRO B 1 351 ? -4.516 30.234 13.742 1 98.56 351 PRO B C 1
ATOM 6475 O O . PRO B 1 351 ? -5.582 30.75 13.398 1 98.56 351 PRO B O 1
ATOM 6478 N N . SER B 1 352 ? -4.043 29.203 13.125 1 98.38 352 SER B N 1
ATOM 6479 C CA . SER B 1 352 ? -4.766 28.172 12.383 1 98.38 352 SER B CA 1
ATOM 6480 C C . SER B 1 352 ? -4.352 26.781 12.836 1 98.38 352 SER B C 1
ATOM 6482 O O . SER B 1 352 ? -3.16 26.453 12.852 1 98.38 352 SER B O 1
ATOM 6484 N N . ILE B 1 353 ? -5.336 26 13.227 1 98.69 353 ILE B N 1
ATOM 6485 C CA . ILE B 1 353 ? -5.027 24.703 13.812 1 98.69 353 ILE B CA 1
ATOM 6486 C C . ILE B 1 353 ? -5.648 23.594 12.961 1 98.69 353 ILE B C 1
ATOM 6488 O O . ILE B 1 353 ? -6.836 23.656 12.625 1 98.69 353 ILE B O 1
ATOM 6492 N N . TYR B 1 354 ? -4.918 22.625 12.57 1 98.25 354 TYR B N 1
ATOM 6493 C CA . TYR B 1 354 ? -5.371 21.5 11.75 1 98.25 354 TYR B CA 1
ATOM 6494 C C . TYR B 1 354 ? -4.633 20.219 12.125 1 98.25 354 TYR B C 1
ATOM 6496 O O . TYR B 1 354 ? -4.105 19.531 11.25 1 98.25 354 TYR B O 1
ATOM 6504 N N . THR B 1 355 ? -4.621 19.859 13.32 1 98.69 355 THR B N 1
ATOM 6505 C CA . THR B 1 355 ? -3.963 18.734 13.961 1 98.69 355 THR B CA 1
ATOM 6506 C C . THR B 1 355 ? -4.773 17.453 13.773 1 98.69 355 THR B C 1
ATOM 6508 O O . THR B 1 355 ? -6 17.469 13.852 1 98.69 355 THR B O 1
ATOM 6511 N N . HIS B 1 356 ? -4.066 16.359 13.562 1 98.44 356 HIS B N 1
ATOM 6512 C CA . HIS B 1 356 ? -4.742 15.086 13.281 1 98.44 356 HIS B CA 1
ATOM 6513 C C . HIS B 1 356 ? -4.035 13.93 13.969 1 98.44 356 HIS B C 1
ATOM 6515 O O . HIS B 1 356 ? -2.852 14.023 14.312 1 98.44 356 HIS B O 1
ATOM 6521 N N . PRO B 1 357 ? -4.797 12.789 14.172 1 98.56 357 PRO B N 1
ATOM 6522 C CA . PRO B 1 357 ? -4.152 11.586 14.695 1 98.56 357 PRO B CA 1
ATOM 6523 C C . PRO B 1 357 ? -3.016 11.094 13.812 1 98.56 357 PRO B C 1
ATOM 6525 O O . PRO B 1 357 ? -3.035 11.312 12.594 1 98.56 357 PRO B O 1
ATOM 6528 N N . LEU B 1 358 ? -2.045 10.477 14.438 1 98.75 358 LEU B N 1
ATOM 6529 C CA . LEU B 1 358 ? -0.833 9.961 13.805 1 98.75 358 LEU B CA 1
ATOM 6530 C C . LEU B 1 358 ? -0.476 8.586 14.367 1 98.75 358 LEU B C 1
ATOM 6532 O O . LEU B 1 358 ? -0.603 8.352 15.57 1 98.75 358 LEU B O 1
ATOM 6536 N N . GLY B 1 359 ? -0.104 7.641 13.578 1 98 359 GLY B N 1
ATOM 6537 C CA . GLY B 1 359 ? 0.277 6.32 14.055 1 98 359 GLY B CA 1
ATOM 6538 C C . GLY B 1 359 ? 0.456 5.309 12.938 1 98 359 GLY B C 1
ATOM 6539 O O . GLY B 1 359 ? 1.363 5.445 12.109 1 98 359 GLY B O 1
ATOM 6540 N N . THR B 1 360 ? -0.469 4.395 12.875 1 98 360 THR B N 1
ATOM 6541 C CA . THR B 1 360 ? -0.389 3.354 11.859 1 98 360 THR B CA 1
ATOM 6542 C C . THR B 1 360 ? -0.534 3.953 10.461 1 98 360 THR B C 1
ATOM 6544 O O . THR B 1 360 ? -0.014 3.406 9.484 1 98 360 THR B O 1
ATOM 6547 N N . TYR B 1 361 ? -1.196 5.008 10.383 1 98.38 361 TYR B N 1
ATOM 6548 C CA . TYR B 1 361 ? -1.285 5.824 9.18 1 98.38 361 TYR B CA 1
ATOM 6549 C C . TYR B 1 361 ? -0.81 7.25 9.453 1 98.38 361 TYR B C 1
ATOM 6551 O O . TYR B 1 361 ? -0.737 7.676 10.609 1 98.38 361 TYR B O 1
ATOM 6559 N N . GLY B 1 362 ? -0.357 7.98 8.352 1 98.19 362 GLY B N 1
ATOM 6560 C CA . GLY B 1 362 ? -0.041 9.391 8.516 1 98.19 362 GLY B CA 1
ATOM 6561 C C . GLY B 1 362 ? -1.22 10.219 8.992 1 98.19 362 GLY B C 1
ATOM 6562 O O . GLY B 1 362 ? -1.252 10.648 10.148 1 98.19 362 GLY B O 1
ATOM 6563 N N . HIS B 1 363 ? -2.172 10.32 8.125 1 97.94 363 HIS B N 1
ATOM 6564 C CA . HIS B 1 363 ? -3.479 10.812 8.547 1 97.94 363 HIS B CA 1
ATOM 6565 C C . HIS B 1 363 ? -4.324 9.695 9.141 1 97.94 363 HIS B C 1
ATOM 6567 O O . HIS B 1 363 ? -5.211 9.164 8.477 1 97.94 363 HIS B O 1
ATOM 6573 N N . SER B 1 364 ? -4.055 9.43 10.352 1 98.06 364 SER B N 1
ATOM 6574 C CA . SER B 1 364 ? -4.594 8.242 11.008 1 98.06 364 SER B CA 1
ATOM 6575 C C . SER B 1 364 ? -6.012 8.484 11.508 1 98.06 364 SER B C 1
ATOM 6577 O O . SER B 1 364 ? -6.637 9.492 11.164 1 98.06 364 SER B O 1
ATOM 6579 N N . ALA B 1 365 ? -6.578 7.496 12.195 1 97.69 365 ALA B N 1
ATOM 6580 C CA . ALA B 1 365 ? -7.934 7.59 12.734 1 97.69 365 ALA B CA 1
ATOM 6581 C C . ALA B 1 365 ? -7.922 8.086 14.172 1 97.69 365 ALA B C 1
ATOM 6583 O O . ALA B 1 365 ? -7.008 7.766 14.938 1 97.69 365 ALA B O 1
ATOM 6584 N N . GLY B 1 366 ? -8.922 8.797 14.539 1 97.62 366 GLY B N 1
ATOM 6585 C CA . GLY B 1 366 ? -9.055 9.375 15.867 1 97.62 366 GLY B CA 1
ATOM 6586 C C . GLY B 1 366 ? -9.719 10.742 15.859 1 97.62 366 GLY B C 1
ATOM 6587 O O . GLY B 1 366 ? -10.492 11.062 14.953 1 97.62 366 GLY B O 1
ATOM 6588 N N . THR B 1 367 ? -9.438 11.508 16.875 1 98.19 367 THR B N 1
ATOM 6589 C CA . THR B 1 367 ? -10.008 12.844 17.031 1 98.19 367 THR B CA 1
ATOM 6590 C C . THR B 1 367 ? -9.305 13.844 16.125 1 98.19 367 THR B C 1
ATOM 6592 O O . THR B 1 367 ? -8.086 14.023 16.203 1 98.19 367 THR B O 1
ATOM 6595 N N . THR B 1 368 ? -10.039 14.43 15.258 1 98.19 368 THR B N 1
ATOM 6596 C CA . THR B 1 368 ? -9.5 15.484 14.406 1 98.19 368 THR B CA 1
ATOM 6597 C C . THR B 1 368 ? -9.695 16.844 15.055 1 98.19 368 THR B C 1
ATOM 6599 O O . THR B 1 368 ? -10.789 17.172 15.516 1 98.19 368 THR B O 1
ATOM 6602 N N . ILE B 1 369 ? -8.672 17.688 15.086 1 98.62 369 ILE B N 1
ATOM 6603 C CA . ILE B 1 369 ? -8.734 19.016 15.68 1 98.62 369 ILE B CA 1
ATOM 6604 C C . ILE B 1 369 ? -8.469 20.062 14.609 1 98.62 369 ILE B C 1
ATOM 6606 O O . ILE B 1 369 ? -7.32 20.453 14.383 1 98.62 369 ILE B O 1
ATOM 6610 N N . GLY B 1 370 ? -9.539 20.453 13.969 1 97.31 370 GLY B N 1
ATOM 6611 C CA . GLY B 1 370 ? -9.445 21.422 12.906 1 97.31 370 GLY B CA 1
ATOM 6612 C C . GLY B 1 370 ? -8.914 20.844 11.602 1 97.31 370 GLY B C 1
ATOM 6613 O O . GLY B 1 370 ? -8.492 19.688 11.562 1 97.31 370 GLY B O 1
ATOM 6614 N N . MET B 1 371 ? -9.023 21.562 10.539 1 93.75 371 MET B N 1
ATOM 6615 C CA . MET B 1 371 ? -8.438 21.406 9.211 1 93.75 371 MET B CA 1
ATOM 6616 C C . MET B 1 371 ? -7.996 22.75 8.648 1 93.75 371 MET B C 1
ATOM 6618 O O . MET B 1 371 ? -8.406 23.797 9.148 1 93.75 371 MET B O 1
ATOM 6622 N N . TRP B 1 372 ? -7.152 22.688 7.633 1 88.88 372 TRP B N 1
ATOM 6623 C CA . TRP B 1 372 ? -6.676 23.938 7.074 1 88.88 372 TRP B CA 1
ATOM 6624 C C . TRP B 1 372 ? -7.84 24.797 6.59 1 88.88 372 TRP B C 1
ATOM 6626 O O . TRP B 1 372 ? -7.781 26.031 6.652 1 88.88 372 TRP B O 1
ATOM 6636 N N . ASP B 1 373 ? -8.938 24.156 6.172 1 87.5 373 ASP B N 1
ATOM 6637 C CA . ASP B 1 373 ? -10.102 24.859 5.652 1 87.5 373 ASP B CA 1
ATOM 6638 C C . ASP B 1 373 ? -11.305 24.703 6.582 1 87.5 373 ASP B C 1
ATOM 6640 O O . ASP B 1 373 ? -12.453 24.844 6.156 1 87.5 373 ASP B O 1
ATOM 6644 N N . ALA B 1 374 ? -11.047 24.328 7.832 1 91.56 374 ALA B N 1
ATOM 6645 C CA . ALA B 1 374 ? -12.148 24.109 8.773 1 91.56 374 ALA B CA 1
ATOM 6646 C C . ALA B 1 374 ? -11.789 24.609 10.164 1 91.56 374 ALA B C 1
ATOM 6648 O O . ALA B 1 374 ? -11.781 23.844 11.125 1 91.56 374 ALA B O 1
ATOM 6649 N N . GLN B 1 375 ? -11.641 25.938 10.281 1 95.81 375 GLN B N 1
ATOM 6650 C CA . GLN B 1 375 ? -11.258 26.562 11.555 1 95.81 375 GLN B CA 1
ATOM 6651 C C . GLN B 1 375 ? -12.477 26.797 12.438 1 95.81 375 GLN B C 1
ATOM 6653 O O . GLN B 1 375 ? -12.344 27.047 13.633 1 95.81 375 GLN B O 1
ATOM 6658 N N . GLU B 1 376 ? -13.656 26.688 11.828 1 95.75 376 GLU B N 1
ATOM 6659 C CA . GLU B 1 376 ? -14.891 26.828 12.586 1 95.75 376 GLU B CA 1
ATOM 6660 C C . GLU B 1 376 ? -15.398 25.469 13.07 1 95.75 376 GLU B C 1
ATOM 6662 O O . GLU B 1 376 ? -16.453 25.375 13.711 1 95.75 376 GLU B O 1
ATOM 6667 N N . GLY B 1 377 ? -14.664 24.453 12.727 1 95.62 377 GLY B N 1
ATOM 6668 C CA . GLY B 1 377 ? -15.039 23.109 13.141 1 95.62 377 GLY B CA 1
ATOM 6669 C C . GLY B 1 377 ? -15.078 22.125 11.992 1 95.62 377 GLY B C 1
ATOM 6670 O O . GLY B 1 377 ? -15.328 22.5 10.852 1 95.62 377 GLY B O 1
ATOM 6671 N N . VAL B 1 378 ? -14.758 20.953 12.359 1 93.81 378 VAL B N 1
ATOM 6672 C CA . VAL B 1 378 ? -14.883 19.828 11.438 1 93.81 378 VAL B CA 1
AT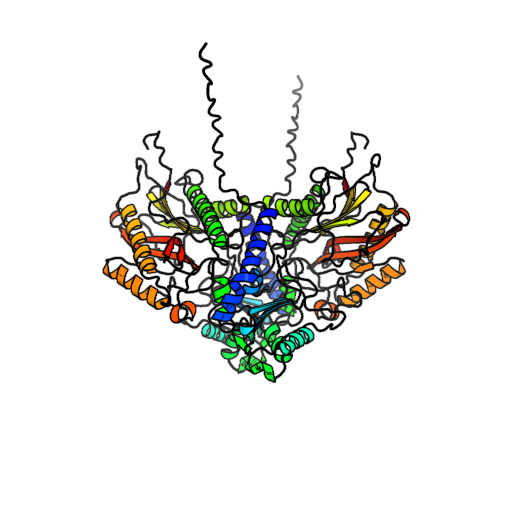OM 6673 C C . VAL B 1 378 ? -16.266 19.188 11.586 1 93.81 378 VAL B C 1
ATOM 6675 O O . VAL B 1 378 ? -16.578 18.609 12.633 1 93.81 378 VAL B O 1
ATOM 6678 N N . MET B 1 379 ? -17.047 19.172 10.531 1 91.88 379 MET B N 1
ATOM 6679 C CA . MET B 1 379 ? -18.438 18.75 10.609 1 91.88 379 MET B CA 1
ATOM 6680 C C . MET B 1 379 ? -18.578 17.266 10.266 1 91.88 379 MET B C 1
ATOM 6682 O O . MET B 1 379 ? -19.406 16.891 9.43 1 91.88 379 MET B O 1
ATOM 6686 N N . LYS B 1 380 ? -17.812 16.453 10.82 1 93.44 380 LYS B N 1
ATOM 6687 C CA . LYS B 1 380 ? -17.797 14.992 10.781 1 93.44 380 LYS B CA 1
ATOM 6688 C C . LYS B 1 380 ? -17.609 14.398 12.172 1 93.44 380 LYS B C 1
ATOM 6690 O O . LYS B 1 380 ? -17.25 15.117 13.109 1 93.44 380 LYS B O 1
ATOM 6695 N N . ASP B 1 381 ? -17.812 13.125 12.289 1 94.12 381 ASP B N 1
ATOM 6696 C CA . ASP B 1 381 ? -17.797 12.469 13.594 1 94.12 381 ASP B CA 1
ATOM 6697 C C . ASP B 1 381 ? -16.438 12.648 14.273 1 94.12 381 ASP B C 1
ATOM 6699 O O . ASP B 1 381 ? -16.359 12.742 15.5 1 94.12 381 ASP B O 1
ATOM 6703 N N . ASP B 1 382 ? -15.359 12.703 13.516 1 93.62 382 ASP B N 1
ATOM 6704 C CA . ASP B 1 382 ? -14.016 12.758 14.078 1 93.62 382 ASP B CA 1
ATOM 6705 C C . ASP B 1 382 ? -13.742 14.125 14.711 1 93.62 382 ASP B C 1
ATOM 6707 O O . ASP B 1 382 ? -12.789 14.273 15.484 1 93.62 382 ASP B O 1
ATOM 6711 N N . GLY B 1 383 ? -14.516 15.156 14.359 1 95.38 383 GLY B N 1
ATOM 6712 C CA . GLY B 1 383 ? -14.398 16.469 14.984 1 95.38 383 GLY B CA 1
ATOM 6713 C C . GLY B 1 383 ? -15.5 16.734 15.992 1 95.38 383 GLY B C 1
ATOM 6714 O O . GLY B 1 383 ? -15.234 17.281 17.078 1 95.38 383 GLY B O 1
ATOM 6715 N N . GLU B 1 384 ? -16.719 16.234 15.719 1 96 384 GLU B N 1
ATOM 6716 C CA . GLU B 1 384 ? -17.906 16.641 16.438 1 96 384 GLU B CA 1
ATOM 6717 C C . GLU B 1 384 ? -18.203 15.703 17.609 1 96 384 GLU B C 1
ATOM 6719 O O . GLU B 1 384 ? -18.688 16.141 18.656 1 96 384 GLU B O 1
ATOM 6724 N N . ASN B 1 385 ? -17.906 14.477 17.422 1 95.69 385 ASN B N 1
ATOM 6725 C CA . ASN B 1 385 ? -18.5 13.531 18.359 1 95.69 385 ASN B CA 1
ATOM 6726 C C . ASN B 1 385 ? -17.438 12.602 18.953 1 95.69 385 ASN B C 1
ATOM 6728 O O . ASN B 1 385 ? -17.641 12.047 20.031 1 95.69 385 ASN B O 1
ATOM 6732 N N . TYR B 1 386 ? -16.391 12.391 18.281 1 96.88 386 TYR B N 1
ATOM 6733 C CA . TYR B 1 386 ? -15.391 11.438 18.75 1 96.88 386 TYR B CA 1
ATOM 6734 C C . TYR B 1 386 ? -14.492 12.062 19.812 1 96.88 386 TYR B C 1
ATOM 6736 O O . TYR B 1 386 ? -13.789 13.039 19.547 1 96.88 386 TYR B O 1
ATOM 6744 N N . PRO B 1 387 ? -14.414 11.516 20.969 1 97.56 387 PRO B N 1
ATOM 6745 C CA . PRO B 1 387 ? -13.672 12.133 22.062 1 97.56 387 PRO B CA 1
ATOM 6746 C C . PRO B 1 387 ? -12.164 11.891 21.969 1 97.56 387 PRO B C 1
ATOM 6748 O O . PRO B 1 387 ? -11.734 10.914 21.359 1 97.56 387 PRO B O 1
ATOM 6751 N N . LEU B 1 388 ? -11.422 12.781 22.562 1 98.44 388 LEU B N 1
ATOM 6752 C CA . LEU B 1 388 ? -9.984 12.578 22.719 1 98.44 388 LEU B CA 1
ATOM 6753 C C . LEU B 1 388 ? -9.695 11.445 23.703 1 98.44 388 LEU B C 1
ATOM 6755 O O . LEU B 1 388 ? -10.039 11.547 24.875 1 98.44 388 LEU B O 1
ATOM 6759 N N . ASN B 1 389 ? -9.094 10.375 23.203 1 97.75 389 ASN B N 1
ATOM 6760 C CA . ASN B 1 389 ? -8.773 9.211 24.016 1 97.75 389 ASN B CA 1
ATOM 6761 C C . ASN B 1 389 ? -7.285 9.164 24.359 1 97.75 389 ASN B C 1
ATOM 6763 O O . ASN B 1 389 ? -6.441 9.57 23.562 1 97.75 389 ASN B O 1
ATOM 6767 N N . PRO B 1 390 ? -6.984 8.633 25.594 1 97.69 390 PRO B N 1
ATOM 6768 C CA . PRO B 1 390 ? -5.566 8.477 25.922 1 97.69 390 PRO B CA 1
ATOM 6769 C C . PRO B 1 390 ? -4.867 7.43 25.062 1 97.69 390 PRO B C 1
ATOM 6771 O O . PRO B 1 390 ? -5.531 6.641 24.391 1 97.69 390 PRO B O 1
ATOM 6774 N N . ASN B 1 391 ? -3.521 7.441 25.078 1 98.12 391 ASN B N 1
ATOM 6775 C CA . ASN B 1 391 ? -2.629 6.539 24.359 1 98.12 391 ASN B CA 1
ATOM 6776 C C . ASN B 1 391 ? -2.791 6.684 22.844 1 98.12 391 ASN B C 1
ATOM 6778 O O . ASN B 1 391 ? -2.873 5.688 22.125 1 98.12 391 ASN B O 1
ATOM 6782 N N . THR B 1 392 ? -2.924 7.887 22.453 1 98.5 392 THR B N 1
ATOM 6783 C CA . THR B 1 392 ? -3.064 8.227 21.031 1 98.5 392 THR B CA 1
ATOM 6784 C C . THR B 1 392 ? -1.996 9.234 20.609 1 98.5 392 THR B C 1
ATOM 6786 O O . THR B 1 392 ? -1.706 10.188 21.344 1 98.5 392 THR B O 1
ATOM 6789 N N . ALA B 1 393 ? -1.342 8.984 19.547 1 98.69 393 ALA B N 1
ATOM 6790 C CA . ALA B 1 393 ? -0.363 9.914 19 1 98.69 393 ALA B CA 1
ATOM 6791 C C . ALA B 1 393 ? -1.015 10.867 18 1 98.69 393 ALA B C 1
ATOM 6793 O O . ALA B 1 393 ? -1.981 10.508 17.328 1 98.69 393 ALA B O 1
ATOM 6794 N N . TYR B 1 394 ? -0.501 12.086 17.891 1 98.75 394 TYR B N 1
ATOM 6795 C CA . TYR B 1 394 ? -1.01 13.141 17.016 1 98.75 394 TYR B CA 1
ATOM 6796 C C . TYR B 1 394 ? 0.128 13.828 16.281 1 98.75 394 TYR B C 1
ATOM 6798 O O . TYR B 1 394 ? 1.254 13.898 16.781 1 98.75 394 TYR B O 1
ATOM 6806 N N . ALA B 1 395 ? -0.101 14.266 15.062 1 98.81 395 ALA B N 1
ATOM 6807 C CA . ALA B 1 395 ? 0.7 15.328 14.461 1 98.81 395 ALA B CA 1
ATOM 6808 C C . ALA B 1 395 ? 0.219 16.703 14.914 1 98.81 395 ALA B C 1
ATOM 6810 O O . ALA B 1 395 ? -0.861 17.156 14.516 1 98.81 395 ALA B O 1
ATOM 6811 N N . ILE B 1 396 ? 0.936 17.328 15.727 1 98.81 396 ILE B N 1
ATOM 6812 C CA . ILE B 1 396 ? 0.585 18.656 16.203 1 98.81 396 ILE B CA 1
ATOM 6813 C C . ILE B 1 396 ? 0.88 19.688 15.109 1 98.81 396 ILE B C 1
ATOM 6815 O O . ILE B 1 396 ? 1.957 20.281 15.086 1 98.81 396 ILE B O 1
ATOM 6819 N N . GLU B 1 397 ? -0.067 19.812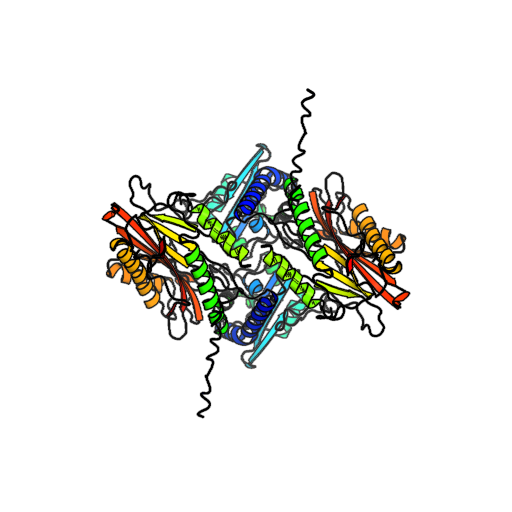 14.25 1 98.75 397 GLU B N 1
ATOM 6820 C CA . GLU B 1 397 ? 0.078 20.609 13.031 1 98.75 397 GLU B CA 1
ATOM 6821 C C . GLU B 1 397 ? -0.756 21.891 13.109 1 98.75 397 GLU B C 1
ATOM 6823 O O . GLU B 1 397 ? -1.949 21.844 13.414 1 98.75 397 GLU B O 1
ATOM 6828 N N . LEU B 1 398 ? -0.169 23 12.805 1 98.69 398 LEU B N 1
ATOM 6829 C CA . LEU B 1 398 ? -0.793 24.328 12.898 1 98.69 398 LEU B CA 1
ATOM 6830 C C . LEU B 1 398 ? 0.075 25.391 12.242 1 98.69 398 LEU B C 1
ATOM 6832 O O . LEU B 1 398 ? 1.14 25.078 11.695 1 98.69 398 LEU B O 1
ATOM 6836 N N . ASN B 1 399 ? -0.442 26.547 12.164 1 97.56 399 ASN B N 1
ATOM 6837 C CA . ASN B 1 399 ? 0.403 27.672 11.805 1 97.56 399 ASN B CA 1
ATOM 6838 C C . ASN B 1 399 ? -0.021 28.953 12.539 1 97.56 399 ASN B C 1
ATOM 6840 O O . ASN B 1 399 ? -1.131 29.016 13.07 1 97.56 399 ASN B O 1
ATOM 6844 N N . ALA B 1 400 ? 0.909 29.859 12.734 1 98.38 400 ALA B N 1
ATOM 6845 C CA . ALA B 1 400 ? 0.692 31.219 13.219 1 98.38 400 ALA B CA 1
ATOM 6846 C C . ALA B 1 400 ? 1.036 32.25 12.141 1 98.38 400 ALA B C 1
ATOM 6848 O O . ALA B 1 400 ? 2.158 32.25 11.625 1 98.38 400 ALA B O 1
ATOM 6849 N N . THR B 1 401 ? 0.068 33 11.781 1 98.06 401 THR B N 1
ATOM 6850 C CA . THR B 1 401 ? 0.346 34.125 10.898 1 98.06 401 THR B CA 1
ATOM 6851 C C . THR B 1 401 ? 0.971 35.281 11.672 1 98.06 401 THR B C 1
ATOM 6853 O O . THR B 1 401 ? 0.443 35.688 12.703 1 98.06 401 THR B O 1
ATOM 6856 N N . VAL B 1 402 ? 2.092 35.781 11.164 1 97.44 402 VAL B N 1
ATOM 6857 C CA . VAL B 1 402 ? 2.812 36.844 11.836 1 97.44 402 VAL B CA 1
ATOM 6858 C C . VAL B 1 402 ? 3.145 37.938 10.836 1 97.44 402 VAL B C 1
ATOM 6860 O O . VAL B 1 402 ? 3.621 37.688 9.734 1 97.44 402 VAL B O 1
ATOM 6863 N N . ASN B 1 403 ? 2.838 39.156 11.211 1 95.62 403 ASN B N 1
ATOM 6864 C CA . ASN B 1 403 ? 3.277 40.281 10.391 1 95.62 403 ASN B CA 1
ATOM 6865 C C . ASN B 1 403 ? 4.742 40.625 10.641 1 95.62 403 ASN B C 1
ATOM 6867 O O . ASN B 1 403 ? 5.152 40.812 11.781 1 95.62 403 ASN B O 1
ATOM 6871 N N . ILE B 1 404 ? 5.523 40.594 9.602 1 95.44 404 ILE B N 1
ATOM 6872 C CA . ILE B 1 404 ? 6.938 40.938 9.672 1 95.44 404 ILE B CA 1
ATOM 6873 C C . ILE B 1 404 ? 7.16 42.312 9.055 1 95.44 404 ILE B C 1
ATOM 6875 O O . ILE B 1 404 ? 7.426 42.438 7.852 1 95.44 404 ILE B O 1
ATOM 6879 N N . PRO B 1 405 ? 7.258 43.312 9.844 1 94.25 405 PRO B N 1
ATOM 6880 C CA . PRO B 1 405 ? 7.453 44.656 9.297 1 94.25 405 PRO B CA 1
ATOM 6881 C C . PRO B 1 405 ? 8.727 44.781 8.461 1 94.25 405 PRO B C 1
ATOM 6883 O O . PRO B 1 405 ? 8.742 45.469 7.438 1 94.25 405 PRO B O 1
ATOM 6886 N N . GLU B 1 406 ? 9.734 44.094 8.883 1 92.06 406 GLU B N 1
ATOM 6887 C CA . GLU B 1 406 ? 11.023 44.125 8.195 1 92.06 406 GLU B CA 1
ATOM 6888 C C . GLU B 1 406 ? 10.891 43.594 6.77 1 92.06 406 GLU B C 1
ATOM 6890 O O . GLU B 1 406 ? 11.672 44 5.887 1 92.06 406 GLU B O 1
ATOM 6895 N N . TRP B 1 407 ? 9.922 42.719 6.551 1 92.19 407 TRP B N 1
ATOM 6896 C CA . TRP B 1 407 ? 9.695 42.125 5.238 1 92.19 407 TRP B CA 1
ATOM 6897 C C . TRP B 1 407 ? 8.461 42.719 4.574 1 92.19 407 TRP B C 1
ATOM 6899 O O . TRP B 1 407 ? 8.133 42.406 3.434 1 92.19 407 TRP B O 1
ATOM 6909 N N . ASN B 1 408 ? 7.719 43.625 5.215 1 90.69 408 ASN B N 1
ATOM 6910 C CA . ASN B 1 408 ? 6.492 44.281 4.766 1 90.69 408 ASN B CA 1
ATOM 6911 C C . ASN B 1 408 ? 5.457 43.25 4.297 1 90.69 408 ASN B C 1
ATOM 6913 O O . ASN B 1 408 ? 4.875 43.406 3.223 1 90.69 408 ASN B O 1
ATOM 6917 N N . ARG B 1 409 ? 5.297 42.156 5.07 1 92.25 409 ARG B N 1
ATOM 6918 C CA . ARG B 1 409 ? 4.297 41.156 4.75 1 92.25 409 ARG B CA 1
ATOM 6919 C C . ARG B 1 409 ? 4.008 40.25 5.953 1 92.25 409 ARG B C 1
ATOM 6921 O O . ARG B 1 409 ? 4.746 40.281 6.941 1 92.25 409 ARG B O 1
ATOM 6928 N N . ASP B 1 410 ? 2.916 39.562 5.84 1 94.81 410 ASP B N 1
ATOM 6929 C CA . ASP B 1 410 ? 2.629 38.438 6.742 1 94.81 410 ASP B CA 1
ATOM 6930 C C . ASP B 1 410 ? 3.357 37.188 6.301 1 94.81 410 ASP B C 1
ATOM 6932 O O . ASP B 1 410 ? 3.504 36.938 5.102 1 94.81 410 ASP B O 1
ATOM 6936 N N . ILE B 1 411 ? 3.844 36.531 7.207 1 95.06 411 ILE B N 1
ATOM 6937 C CA . ILE B 1 411 ? 4.363 35.188 6.938 1 95.06 411 ILE B CA 1
ATOM 6938 C C . ILE B 1 411 ? 3.619 34.156 7.789 1 95.06 411 ILE B C 1
ATOM 6940 O O . ILE B 1 411 ? 2.875 34.531 8.703 1 95.06 411 ILE B O 1
ATOM 6944 N N . ARG B 1 412 ? 3.762 32.938 7.434 1 96.75 412 ARG B N 1
ATOM 6945 C CA . ARG B 1 412 ? 3.172 31.828 8.188 1 96.75 412 ARG B CA 1
ATOM 6946 C C . ARG B 1 412 ? 4.25 30.984 8.859 1 96.75 412 ARG B C 1
ATOM 6948 O O . ARG B 1 412 ? 5.168 30.5 8.188 1 96.75 412 ARG B O 1
ATOM 6955 N N . ILE B 1 413 ? 4.129 30.891 10.117 1 98.06 413 ILE B N 1
ATOM 6956 C CA . ILE B 1 413 ? 4.965 29.953 10.859 1 98.06 413 ILE B CA 1
ATOM 6957 C C . ILE B 1 413 ? 4.258 28.609 10.977 1 98.06 413 ILE B C 1
ATOM 6959 O O . ILE B 1 413 ? 3.457 28.391 11.891 1 98.06 413 ILE B O 1
ATOM 6963 N N . MET B 1 414 ? 4.551 27.672 10.055 1 98.31 414 MET B N 1
ATOM 6964 C CA . MET B 1 414 ? 3.93 26.359 10 1 98.31 414 MET B CA 1
ATOM 6965 C C . MET B 1 414 ? 4.762 25.328 10.75 1 98.31 414 MET B C 1
ATOM 6967 O O . MET B 1 414 ? 5.941 25.125 10.445 1 98.31 414 MET B O 1
ATOM 6971 N N . LEU B 1 415 ? 4.164 24.719 11.719 1 98.44 415 LEU B N 1
ATOM 6972 C CA . LEU B 1 415 ? 4.852 23.766 12.578 1 98.44 415 LEU B CA 1
ATOM 6973 C C . LEU B 1 415 ? 4.059 22.469 12.688 1 98.44 415 LEU B C 1
ATOM 6975 O O . LEU B 1 415 ? 2.826 22.484 12.633 1 98.44 415 LEU B O 1
ATOM 6979 N N . GLU B 1 416 ? 4.773 21.391 12.812 1 98.75 416 GLU B N 1
ATOM 6980 C CA . GLU B 1 416 ? 4.164 20.078 12.992 1 98.75 416 GLU B CA 1
ATOM 6981 C C . GLU B 1 416 ? 5.145 19.094 13.625 1 98.75 416 GLU B C 1
ATOM 6983 O O . GLU B 1 416 ? 6.23 18.859 13.086 1 98.75 416 GLU B O 1
ATOM 6988 N N . GLU B 1 417 ? 4.785 18.531 14.742 1 98.69 417 GLU B N 1
ATOM 6989 C CA . GLU B 1 417 ? 5.602 17.547 15.445 1 98.69 417 GLU B CA 1
ATOM 6990 C C . GLU B 1 417 ? 4.742 16.453 16.047 1 98.69 417 GLU B C 1
ATOM 6992 O O . GLU B 1 417 ? 3.639 16.703 16.531 1 98.69 417 GLU B O 1
ATOM 6997 N N . PRO B 1 418 ? 5.32 15.234 16.062 1 98.75 418 PRO B N 1
ATOM 6998 C CA . PRO B 1 418 ? 4.578 14.156 16.719 1 98.75 418 PRO B CA 1
ATOM 6999 C C . PRO B 1 418 ? 4.43 14.391 18.234 1 98.75 418 PRO B C 1
ATOM 7001 O O . PRO B 1 418 ? 5.414 14.688 18.906 1 98.75 418 PRO B O 1
ATOM 7004 N N . GLY B 1 419 ? 3.229 14.273 18.656 1 98.75 419 GLY B N 1
ATOM 7005 C CA . GLY B 1 419 ? 2.887 14.312 20.078 1 98.75 419 GLY B CA 1
ATOM 7006 C C . GLY B 1 419 ? 2.1 13.102 20.531 1 98.75 419 GLY B C 1
ATOM 7007 O O . GLY B 1 419 ? 1.581 12.344 19.703 1 98.75 419 GLY B O 1
ATOM 7008 N N . PHE B 1 420 ? 2.111 12.875 21.828 1 98.75 420 PHE B N 1
ATOM 7009 C CA . PHE B 1 420 ? 1.417 11.742 22.438 1 98.75 420 PHE B CA 1
ATOM 7010 C C . PHE B 1 420 ? 0.523 12.203 23.578 1 98.75 420 PHE B C 1
ATOM 7012 O O . PHE B 1 420 ? 0.972 12.93 24.469 1 98.75 420 PHE B O 1
ATOM 7019 N N . PHE B 1 421 ? -0.726 11.883 23.5 1 98.69 421 PHE B N 1
ATOM 7020 C CA . PHE B 1 421 ? -1.654 12.102 24.609 1 98.69 421 PHE B CA 1
ATOM 7021 C C . PHE B 1 421 ? -1.877 10.812 25.391 1 98.69 421 PHE B C 1
ATOM 7023 O O . PHE B 1 421 ? -2.586 9.914 24.938 1 98.69 421 PHE B O 1
ATOM 7030 N N . GLY B 1 422 ? -1.251 10.773 26.547 1 96.94 422 GLY B N 1
ATOM 7031 C CA . GLY B 1 422 ? -1.341 9.594 27.391 1 96.94 422 GLY B CA 1
ATOM 7032 C C . GLY B 1 422 ? -2.197 9.812 28.625 1 96.94 422 GLY B C 1
ATOM 7033 O O . GLY B 1 422 ? -2.91 10.812 28.734 1 96.94 422 GLY B O 1
ATOM 7034 N N . GLU B 1 423 ? -2.156 8.859 29.5 1 94.5 423 GLU B N 1
ATOM 7035 C CA . GLU B 1 423 ? -2.938 8.914 30.734 1 94.5 423 GLU B CA 1
ATOM 7036 C C . GLU B 1 423 ? -2.51 10.094 31.609 1 94.5 423 GLU B C 1
ATOM 7038 O O . GLU B 1 423 ? -3.328 10.664 32.344 1 94.5 423 GLU B O 1
ATOM 7043 N N . ASP B 1 424 ? -1.28 10.523 31.453 1 94.25 424 ASP B N 1
ATOM 7044 C CA . ASP B 1 424 ? -0.744 11.609 32.281 1 94.25 424 ASP B CA 1
ATOM 7045 C C . ASP B 1 424 ? -0.784 12.938 31.516 1 94.25 424 ASP B C 1
ATOM 7047 O O . ASP B 1 424 ? -0.199 13.93 31.953 1 94.25 424 ASP B O 1
ATOM 7051 N N . GLY B 1 425 ? -1.38 12.906 30.391 1 95.88 425 GLY B N 1
ATOM 7052 C CA . GLY B 1 425 ? -1.478 14.133 29.594 1 95.88 425 GLY B CA 1
ATOM 7053 C C . GLY B 1 425 ? -0.616 14.109 28.344 1 95.88 425 GLY B C 1
ATOM 7054 O O . GLY B 1 425 ? -0.217 13.039 27.891 1 95.88 425 GLY B O 1
ATOM 7055 N N . PHE B 1 426 ? -0.413 15.328 27.859 1 98.31 426 PHE B N 1
ATOM 7056 C CA . PHE B 1 426 ? 0.243 15.477 26.578 1 98.31 426 PHE B CA 1
ATOM 7057 C C . PHE B 1 426 ? 1.754 15.594 26.734 1 98.31 426 PHE B C 1
ATOM 7059 O O . PHE B 1 426 ? 2.23 16.203 27.688 1 98.31 426 PHE B O 1
ATOM 7066 N N . ARG B 1 427 ? 2.516 15.016 25.812 1 98.12 427 ARG B N 1
ATOM 7067 C CA . ARG B 1 427 ? 3.943 15.258 25.641 1 98.12 427 ARG B CA 1
ATOM 7068 C C . ARG B 1 427 ? 4.352 15.117 24.172 1 98.12 427 ARG B C 1
ATOM 7070 O O . ARG B 1 427 ? 3.758 14.328 23.438 1 98.12 427 ARG B O 1
ATOM 7077 N N . TYR B 1 428 ? 5.367 15.812 23.797 1 98.56 428 TYR B N 1
ATOM 7078 C CA . TYR B 1 428 ? 5.977 15.547 22.5 1 98.56 428 TYR B CA 1
ATOM 7079 C C . TYR B 1 428 ? 6.762 14.242 22.516 1 98.56 428 TYR B C 1
ATOM 7081 O O . TYR B 1 428 ? 7.406 13.914 23.516 1 98.56 428 TYR B O 1
ATOM 7089 N N . ILE B 1 429 ? 6.77 13.5 21.453 1 98.12 429 ILE B N 1
ATOM 7090 C CA . ILE B 1 429 ? 7.395 12.188 21.422 1 98.12 429 ILE B CA 1
ATOM 7091 C C . ILE B 1 429 ? 8.914 12.336 21.406 1 98.12 429 ILE B C 1
ATOM 7093 O O . ILE B 1 429 ? 9.625 11.586 22.062 1 98.12 429 ILE B O 1
ATOM 7097 N N . ASN B 1 430 ? 9.43 13.219 20.594 1 97.75 430 ASN B N 1
ATOM 7098 C CA . ASN B 1 430 ? 10.859 13.484 20.484 1 97.75 430 ASN B CA 1
ATOM 7099 C C . ASN B 1 430 ? 11.148 14.984 20.406 1 97.75 430 ASN B C 1
ATOM 7101 O O . ASN B 1 430 ? 11.875 15.43 19.516 1 97.75 430 ASN B O 1
ATOM 7105 N N . GLY B 1 431 ? 10.477 15.742 21.281 1 97.19 431 GLY B N 1
ATOM 7106 C CA . GLY B 1 431 ? 10.656 17.188 21.328 1 97.19 431 GLY B CA 1
ATOM 7107 C C . GLY B 1 431 ? 9.953 17.906 20.188 1 97.19 431 GLY B C 1
ATOM 7108 O O . GLY B 1 431 ? 9.188 17.297 19.438 1 97.19 431 GLY B O 1
ATOM 7109 N N . ARG B 1 432 ? 10.062 19.234 20.172 1 98.19 432 ARG B N 1
ATOM 7110 C CA . ARG B 1 432 ? 9.547 20.109 19.125 1 98.19 432 ARG B CA 1
ATOM 7111 C C . ARG B 1 432 ? 10.562 21.172 18.75 1 98.19 432 ARG B C 1
ATOM 7113 O O . ARG B 1 432 ? 11.484 21.453 19.516 1 98.19 432 ARG B O 1
ATOM 7120 N N . GLN B 1 433 ? 10.43 21.672 17.562 1 98.38 433 GLN B N 1
ATOM 7121 C CA . GLN B 1 433 ? 11.344 22.719 17.141 1 98.38 433 GLN B CA 1
ATOM 7122 C C . GLN B 1 433 ? 11.086 24.016 17.922 1 98.38 433 GLN B C 1
ATOM 7124 O O . GLN B 1 433 ? 9.961 24.516 17.938 1 98.38 433 GLN B O 1
ATOM 7129 N N . THR B 1 434 ? 12.117 24.562 18.547 1 98.44 434 THR B N 1
ATOM 7130 C CA . THR B 1 434 ? 12.023 25.844 19.25 1 98.44 434 THR B CA 1
ATOM 7131 C C . THR B 1 434 ? 13.102 26.797 18.766 1 98.44 434 THR B C 1
ATOM 7133 O O . THR B 1 434 ? 13.148 27.953 19.203 1 98.44 434 THR B O 1
ATOM 7136 N N . GLU B 1 435 ? 13.953 26.344 17.969 1 98 435 GLU B N 1
ATOM 7137 C CA . GLU B 1 435 ? 14.984 27.156 17.328 1 98 435 GLU B CA 1
ATOM 7138 C C . GLU B 1 435 ? 15.047 26.906 15.828 1 98 435 GLU B C 1
ATOM 7140 O O . GLU B 1 435 ? 14.867 25.766 15.375 1 98 435 GLU B O 1
ATOM 7145 N N . LEU B 1 436 ? 15.359 27.938 15.078 1 98.56 436 LEU B N 1
ATOM 7146 C CA . LEU B 1 436 ? 15.492 27.766 13.633 1 98.56 436 LEU B CA 1
ATOM 7147 C C . LEU B 1 436 ? 16.75 27 13.289 1 98.56 436 LEU B C 1
ATOM 7149 O O . LEU B 1 436 ? 17.797 27.203 13.914 1 98.56 436 LEU B O 1
ATOM 7153 N N . LEU B 1 437 ? 16.641 26.047 12.352 1 98.25 437 LEU B N 1
ATOM 7154 C CA . LEU B 1 437 ? 17.844 25.5 11.75 1 98.25 437 LEU B CA 1
ATOM 7155 C C . LEU B 1 437 ? 18.562 26.562 10.898 1 98.25 437 LEU B C 1
ATOM 7157 O O . LEU B 1 437 ? 17.906 27.312 10.18 1 98.25 437 LEU B O 1
ATOM 7161 N N . LEU B 1 438 ? 19.844 26.656 11.07 1 98.19 438 LEU B N 1
ATOM 7162 C CA . LEU B 1 438 ? 20.594 27.672 10.32 1 98.19 438 LEU B CA 1
ATOM 7163 C C . LEU B 1 438 ? 21.391 27.031 9.195 1 98.19 438 LEU B C 1
ATOM 7165 O O . LEU B 1 438 ? 21.969 25.938 9.367 1 98.19 438 LEU B O 1
ATOM 7169 N N . ILE B 1 439 ? 21.406 27.688 8.102 1 97.75 439 ILE B N 1
ATOM 7170 C CA . ILE B 1 439 ? 22.172 27.234 6.938 1 97.75 439 ILE B CA 1
ATOM 7171 C C . ILE B 1 439 ? 23.125 28.328 6.5 1 97.75 439 ILE B C 1
ATOM 7173 O O . ILE B 1 439 ? 22.703 29.391 6.023 1 97.75 439 ILE B O 1
ATOM 7177 N N . PRO B 1 440 ? 24.375 28.141 6.535 1 96.12 440 PRO B N 1
ATOM 7178 C CA . PRO B 1 440 ? 25.031 26.953 7.094 1 96.12 440 PRO B CA 1
ATOM 7179 C C . PRO B 1 440 ? 25 26.938 8.617 1 96.12 440 PRO B C 1
ATOM 7181 O O . PRO B 1 440 ? 24.672 27.938 9.25 1 96.12 440 PRO B O 1
ATOM 7184 N N . ARG B 1 441 ? 25.328 25.688 9.125 1 93.88 441 ARG B N 1
ATOM 7185 C CA . ARG B 1 441 ? 25.5 25.578 10.57 1 93.88 441 ARG B CA 1
ATOM 7186 C C . ARG B 1 441 ? 26.688 26.391 11.062 1 93.88 441 ARG B C 1
ATOM 7188 O O . ARG B 1 441 ? 27.766 26.328 10.484 1 93.88 441 ARG B O 1
ATOM 7195 N N . PRO B 1 442 ? 26.375 27.109 12.039 1 86.56 442 PRO B N 1
ATOM 7196 C CA . PRO B 1 442 ? 27.516 27.844 12.578 1 86.56 442 PRO B CA 1
ATOM 7197 C C . PRO B 1 442 ? 28.594 26.906 13.141 1 86.56 442 PRO B C 1
ATOM 7199 O O . PRO B 1 442 ? 28.266 25.891 13.766 1 86.56 442 PRO B O 1
ATOM 7202 N N . LYS B 1 443 ? 29.828 27.188 12.688 1 75.69 443 LYS B N 1
ATOM 7203 C CA . LYS B 1 443 ? 30.984 26.453 13.18 1 75.69 443 LYS B CA 1
ATOM 7204 C C . LYS B 1 443 ? 31.688 27.219 14.297 1 75.69 443 LYS B C 1
ATOM 7206 O O . LYS B 1 443 ? 32.375 28.203 14.039 1 75.69 443 LYS B O 1
ATOM 7211 N N . SER B 1 444 ? 31.391 26.781 15.461 1 69.69 444 SER B N 1
ATOM 7212 C CA . SER B 1 444 ? 31.875 27.5 16.625 1 69.69 444 SER B CA 1
ATOM 7213 C C . SER B 1 444 ? 33.375 27.781 16.516 1 69.69 444 SER B C 1
ATOM 7215 O O . SER B 1 444 ? 33.844 28.844 16.906 1 69.69 444 SER B O 1
ATOM 7217 N N . HIS B 1 445 ? 34.125 26.797 16.031 1 65.06 445 HIS B N 1
ATOM 7218 C CA . HIS B 1 445 ? 35.594 26.938 16 1 65.06 445 HIS B CA 1
ATOM 7219 C C . HIS B 1 445 ? 36.031 27.984 14.984 1 65.06 445 HIS B C 1
ATOM 7221 O O . HIS B 1 445 ? 37.156 28.438 15.016 1 65.06 445 HIS B O 1
ATOM 7227 N N . LEU B 1 446 ? 35.125 28.141 14.148 1 62.53 446 LEU B N 1
ATOM 7228 C CA . LEU B 1 446 ? 35.5 29.141 13.148 1 62.53 446 LEU B CA 1
ATOM 7229 C C . LEU B 1 446 ? 34.906 30.516 13.508 1 62.53 446 LEU B C 1
ATOM 7231 O O . LEU B 1 446 ? 35.156 31.5 12.797 1 62.53 446 LEU B O 1
ATOM 7235 N N . GLY B 1 447 ? 34.438 30.719 14.648 1 50.41 447 GLY B N 1
ATOM 7236 C CA . GLY B 1 447 ? 33.875 31.984 15.102 1 50.41 447 GLY B CA 1
ATOM 7237 C C . GLY B 1 447 ? 32.719 32.469 14.266 1 50.41 447 GLY B C 1
ATOM 7238 O O . GLY B 1 447 ? 32.438 33.656 14.211 1 50.41 447 GLY B O 1
ATOM 7239 N N . ASN B 1 448 ? 32.094 31.625 13.492 1 46.03 448 ASN B N 1
ATOM 7240 C CA . ASN B 1 448 ? 30.875 32 12.797 1 46.03 448 ASN B CA 1
ATOM 7241 C C . ASN B 1 448 ? 29.641 31.391 13.445 1 46.03 448 ASN B C 1
ATOM 7243 O O . ASN B 1 448 ? 29.734 30.359 14.109 1 46.03 448 ASN B O 1
#